Protein AF-0000000077533973 (afdb_homodimer)

Secondary structure (DSSP, 8-state):
-----S---HHHHHHHHHHHHHHH-TTEEEEGGGTEEEEPTT-S-SS--EEEEEEEEESSTTTTGGGBSBTSBSEEEEEEETSPPPHHHHHHHHHHSS--TT--STT-S-EEEEEEES-HHHHHHHHHHHHHHHHTT--EEEEEE--B-SS-HHHHTTT-PPPSSHHHHHHHHHHHHHHTT--HHHHHHHHHHHHHTEEEEEEESS--PPTTPPPPS-PPPTTEEEET--TTS---SEEEE--HHHHHHHHHHHHH-SS-TTT--S--SS-SS-EEEEEEE-B-S-HHHHHHHHHHHHHHHHHHH----SEEEEE-SS--TTBSEEEEEEEE----S-TT--HHHHHHS--B-TT------HHHHHS-TT-------------S---EE--HHHHHHHHHHHHHHHHHTHHHHHHHHHHHS-S-HHHHHHHHHHHHHHHHHHS---SBHHHHHHHHHHHHHHH--HHHHHHHHHHHHHHHHHHHHH-SEE--HHHHHHHHHHHHHHHTTT----TTSSSTHHHHHHHHHHHHHH--HHHHHHHHHHHHHTTTTPPP-SSHHHHHT-S-TTTS--HHHHHHHHHHHHHHH----/-----S---HHHHHHHHHHHHHHH-TTEEEEGGGTEEEEPTT-S-SS--EEEEEEEEESSTTTTGGGBSBTSBSEEEEEEETSPPPHHHHHHHHHHSS--TT--STT-S-EEEEEEES-HHHHHHHHHHHHHHHHTT--EEEEEE--B-SS-HHHHTTT-PPPSSHHHHHHHHHHHHHHTT--HHHHHHHHHHHHHTEEEEEEESS--PPTTPPPPS-PPPTTEEEET--TTS---SEEEE--HHHHHHHHHHHHH-SS-TTT--S--SS-SS-EEEEEEE-B-S-HHHHHHHHHHHHHHHHHHH----SEEEEE-SS--TTBSEEEEEEEE----S-TT--HHHHHHS--B-TT------HHHHHS-TT-------------S---EE--HHHHHHHHHHHHHHHHHTHHHHHHHHHHHS-S-HHHHHHHHHHHHHHHHHHS---SBHHHHHHHHHHHHHHH--HHHHHHHHHHHHHHHHHHHHH-SEE--HHHHHHHHHHHHHHHTTT----TTSSSTHHHHHHHHHHHHHH--HHHHHHHHHHHHHTTTTPPP-SSHHHHHT-S-TTTS--HHHHHHHHHHHHHHH----

Radius of gyration: 36.28 Å; Cα contacts (8 Å, |Δi|>4): 2753; chains: 2; bounding box: 60×127×80 Å

Organism: Fusarium solani (NCBI:txid169388)

InterPro domains:
  IPR004006 DhaK domain [PF02733] (22-352)
  IPR004006 DhaK domain [PS51481] (9-356)
  IPR004007 DhaL domain [PF02734] (420-588)
  IPR004007 DhaL domain [PS51480] (393-589)
  IPR004007 DhaL domain [SM01120] (419-589)
  IPR012734 Dihydroxyacetone kinase [TIGR02361] (4-587)
  IPR036117 DhaL domain superfamily [G3DSA:1.25.40.340] (391-591)
  IPR036117 DhaL domain superfamily [SSF101473] (385-589)
  IPR050861 Dihydroxyacetone Kinase (DAK) [PTHR28629] (3-588)

Solvent-accessible surface area (backbone atoms only — not comparable to full-atom values): 57396 Å² total; per-residue (Å²): 104,73,85,70,67,70,60,47,50,50,69,59,33,53,54,28,20,55,50,22,48,36,68,54,34,44,44,34,38,74,43,71,92,44,38,27,33,21,50,17,67,90,50,61,58,84,63,39,30,35,30,30,37,36,42,33,30,32,44,19,32,29,38,41,54,30,35,36,23,36,30,33,24,34,21,14,33,41,22,53,75,74,30,47,36,54,31,65,36,43,31,33,41,67,68,28,36,46,68,58,55,59,68,39,59,89,84,45,52,25,22,36,43,36,45,36,48,43,38,72,59,39,40,34,21,48,42,27,17,49,31,46,39,39,48,61,51,43,38,67,48,78,46,75,27,42,15,31,39,51,53,27,48,77,77,30,46,67,78,45,34,39,48,70,53,49,58,59,59,30,44,38,34,31,14,27,42,18,46,71,40,42,34,38,68,58,35,52,50,41,32,49,53,47,32,62,29,26,41,22,44,27,36,26,46,40,54,61,64,57,57,69,56,76,90,72,86,86,56,56,55,88,58,28,33,31,36,30,35,46,68,78,66,42,77,39,70,45,74,40,82,59,53,48,71,61,45,48,50,52,52,50,46,48,59,62,28,81,83,37,89,46,31,44,74,49,87,72,86,73,53,84,67,36,35,37,36,38,41,33,28,18,26,20,49,17,58,45,57,47,19,28,50,49,32,53,47,54,49,45,34,36,75,75,64,69,42,73,60,73,42,51,47,73,48,65,45,43,16,26,36,47,14,42,24,38,31,48,31,42,34,56,44,58,89,67,85,49,87,99,51,49,61,66,55,27,63,53,45,77,61,39,20,66,27,59,50,81,38,70,59,59,60,44,67,74,46,84,69,74,46,72,68,77,60,77,51,69,86,64,55,48,70,65,80,48,56,25,31,48,63,36,69,57,54,51,50,24,52,47,36,11,34,50,36,29,46,72,41,22,67,59,22,19,55,33,16,52,52,45,52,90,38,48,59,14,60,39,53,28,44,23,33,51,48,46,49,53,47,50,75,73,43,76,59,80,27,30,52,39,31,45,48,33,62,45,43,62,48,37,48,72,47,21,64,68,70,63,19,33,52,50,37,28,30,48,26,31,30,35,40,36,42,45,72,64,38,57,46,70,68,40,49,52,52,47,20,51,19,51,49,52,10,50,57,55,41,47,75,65,39,68,74,43,72,74,29,40,40,46,45,28,10,49,51,43,21,38,53,39,17,51,75,64,53,34,56,52,63,7,19,53,41,6,41,53,36,12,53,58,23,32,52,38,66,53,68,48,66,67,38,46,75,60,68,58,69,53,41,61,77,32,36,30,31,57,5,41,42,54,15,36,22,38,42,17,38,36,64,48,61,82,122,105,74,83,69,66,70,60,46,50,51,69,60,32,54,54,29,22,54,52,22,49,37,68,55,34,46,44,35,38,72,42,73,92,45,39,27,32,21,49,16,68,90,51,61,58,85,62,40,30,33,32,29,38,38,43,33,31,32,43,19,32,27,38,41,54,30,33,35,24,36,29,35,24,34,21,13,33,41,21,53,76,72,30,47,37,52,31,64,36,44,31,31,42,68,68,28,36,48,68,55,57,59,66,36,58,88,85,45,53,27,22,35,43,36,45,36,48,42,39,72,60,40,40,34,22,47,42,28,18,50,32,46,40,39,47,60,50,42,35,66,48,77,46,73,27,40,13,28,40,50,53,27,48,78,77,29,46,66,78,46,35,40,48,69,54,47,59,60,58,31,44,38,32,30,14,26,42,18,44,72,39,42,33,39,68,58,36,50,49,42,32,48,52,47,30,64,29,26,40,22,44,28,36,25,44,40,54,61,64,58,57,71,56,76,90,72,85,86,56,57,56,88,58,28,33,31,36,26,35,46,66,76,65,42,78,40,71,44,77,41,82,59,53,49,73,61,45,48,51,52,53,50,47,47,60,62,29,81,84,38,88,44,32,44,74,49,84,74,85,74,53,84,68,34,36,38,35,37,42,33,29,18,26,20,48,17,58,44,57,48,19,28,50,48,31,53,48,53,49,44,34,37,75,74,64,71,41,73,58,74,42,50,48,74,48,65,45,42,17,26,36,47,14,42,24,37,30,48,31,43,34,57,43,57,89,67,85,48,86,99,50,49,61,66,55,26,62,54,43,77,60,40,20,67,27,58,49,82,38,71,59,59,61,47,68,73,46,83,68,76,44,72,69,75,60,77,51,68,87,65,56,50,69,67,81,47,56,24,31,48,62,34,69,58,53,50,50,24,52,46,34,10,33,49,38,32,46,71,40,21,68,60,23,19,54,33,16,51,52,43,52,89,37,48,59,14,59,40,51,27,44,24,33,50,49,47,47,53,46,51,74,75,43,76,59,80,27,30,53,39,31,44,48,33,62,45,44,60,47,39,48,73,47,20,65,68,70,64,21,33,53,52,36,27,29,48,27,32,30,34,40,35,43,46,72,64,38,57,46,69,67,41,50,52,53,48,20,52,20,52,50,53,10,49,56,57,41,48,75,63,39,67,74,43,72,75,29,38,40,46,46,28,10,50,53,44,21,38,52,38,17,50,74,65,52,34,56,51,63,7,19,51,41,5,41,52,37,11,53,58,24,32,52,39,67,54,68,50,66,66,37,47,75,60,67,55,67,54,38,62,78,31,36,31,31,58,4,40,43,54,16,35,22,38,42,16,38,36,64,50,63,83,121

Sequence (1186 aa):
MSPKHFINDPGQLVYSALRAVTLTNPSVGLDAANKTIYIRPGHGPQIQRVSLISGGGSGHEPSFTSMVGAGLLSAAVAGTVFASPSAEQVRAAIMARVDHNGLGSQGSESGLLVIVMNYTGDVLNFGVAVEAARAAGANVQMVTVGDDVAVGRSRAGKVGRRDIAGTVLVQKIRGALAARGYSLEKVAHVAQLVADSTVTIGASLEHVHVPGSGESPDGLGVGEVEIGMGIHNEQGWSRENIELPALVQRMLGYLLARDDPERSFVDFGHPSAGVVLLVNNLGGLSPLELGGVVSEIVLQLDTAYDIRPIRIFSGTYMTSLDASGFSITLLRLEDIGIDSVSAVDLLDDPCEALGWTAAISKAPWEADNVGVRDQDAARKPDTRPSGLTLAPELAEATLMAGLRSLISSESEITRFDLVVGDGDCGTTLKRGAQAVLEHVSKHRFSGDIVVDLANLVPVVEQSMDGTSGALYAIFLNALVGSLRSLAPGKATAQVWALALSKSCDVLGKYTPARPGDRTVIDALYPFIEVLGQMGDVEKASVAAIKAAEATRGLPAKLGRTVYLGGSGFEQVPDPGAWGLAMFFSGLASYELEMSPKHFINDPGQLVYSALRAVTLTNPSVGLDAANKTIYIRPGHGPQIQRVSLISGGGSGHEPSFTSMVGAGLLSAAVAGTVFASPSAEQVRAAIMARVDHNGLGSQGSESGLLVIVMNYTGDVLNFGVAVEAARAAGANVQMVTVGDDVAVGRSRAGKVGRRDIAGTVLVQKIRGALAARGYSLEKVAHVAQLVADSTVTIGASLEHVHVPGSGESPDGLGVGEVEIGMGIHNEQGWSRENIELPALVQRMLGYLLARDDPERSFVDFGHPSAGVVLLVNNLGGLSPLELGGVVSEIVLQLDTAYDIRPIRIFSGTYMTSLDASGFSITLLRLEDIGIDSVSAVDLLDDPCEALGWTAAISKAPWEADNVGVRDQDAARKPDTRPSGLTLAPELAEATLMAGLRSLISSESEITRFDLVVGDGDCGTTLKRGAQAVLEHVSKHRFSGDIVVDLANLVPVVEQSMDGTSGALYAIFLNALVGSLRSLAPGKATAQVWALALSKSCDVLGKYTPARPGDRTVIDALYPFIEVLGQMGDVEKASVAAIKAAEATRGLPAKLGRTVYLGGSGFEQVPDPGAWGLAMFFSGLASYELE

Foldseek 3Di:
DDLDDPDQDQVVVLLVVLVVQCVVPVQWDAPSVLRKIAGDPVFEFDQFQEAEEEEFEPQFPVPDNLQHFYLFHRMYTYDTHRGGGALVSLLCCQPPRGDQRPLDADPDLHFYEYEYWLDPRHCVSVVSSQVVVVVVSGDYYYHYAFAELQFFDVRCDPSHHTDACLVLLLRLLLSLVSSVNGGPVLSRLLSNVQRLQKHKKKKFQWADHDRNDDDDPDTHDVQKMFIRAHLQRRGTNDIDNDDLLVVLVVQVCQQAPCPDNTRNRHHPQCQPVAKEKEKAEQAADDPVVQVVNVVSNQVCCCPVVVHHGLYYHYYHQTHSNNTHMIMIMMGRWDDSPDPPDGSVNSNQDDIDGSRDPPDDHPDVSPDDPPDDDPDPPPPDQPQPFLQAFDDQVLVLQLQLLLLVLLLVCLVVLLVQCVQQHDSCLSVLSNQLSVQLNVVCVVDTDPGRVLNRLSVSLVSLLVRHDDPVSVLVSQLSVQLSVLLSVVDRDYCALQSNLRSSVRSVVRSCVVDVDDQLQQALNQLSVQLSVCCNVPVALQVSLVSLQVSQQVQQPRDHPDDPSVVVVGPCSNPHGRSNSNSVSSSSNSSNPPPPD/DDLDDPDQPQVVVLLVVLVVQCVVPVQWDAPSVLRKIAGDPVFEFDQFQEAEEEEFEPQFPVPDNLQHFYLFHRMYTYDTHRAGGALVSLLCCQPPRGDQNPLDADPDLGFYEYEYWLDPRHCVSVVSSQVVVVVVSGDYYYHYAFAELQFFDVRCDPSHHTDACLVLLLRLLLSLVSSVNGGPVLSRLLSNVQRLQKHKKKKFQWFDHDRNDDDDPDTHDVQKMFIRAHLQRRGTNDIDNDDLLVVLVVQVCQQAPCPPNTRNRHHPQCQPVAKEKEKAFQAADDPVVQVVNVVSNQVCCCPVVVHHGLYYHYYHQTHSNNTHMIMIMMGRWDDSPDPPDGSVNSNQDDIDGSRDPDDDHPDVSPDDPPDDDPDPPPPDQPQDFLQAFDDQVLVLQLQLLLLVLLLVCLVVLLVQCVQQHDSCLSVLSNQLSVQLNVVCVVDTDPGRVLNRLSVSLVSLLVRHDDPVSVLVSQLSVQLSVLLSVVDRDYCALQSNLRSSVRSVVRSCVVDVDDQLQQALNQLSPQLSVCSNVPVALQVSLVSLQVSQQVQQPRDHDDDPSVVVVGPCSNPHGRSNSNSVSSSSNSSNPPPPD

Nearest PDB structures (foldseek):
  1un8-assembly1_B  TM=8.588E-01  e=3.317E-39  Citrobacter freundii
  1un9-assembly1_B  TM=8.444E-01  e=1.843E-37  Citrobacter freundii
  3pnl-assembly2_A  TM=8.803E-01  e=3.540E-25  Escherichia coli K-12
  4lry-assembly1_B  TM=8.850E-01  e=1.019E-24  Escherichia coli K-12
  1oi3-assembly1_A  TM=8.656E-01  e=4.977E-24  Escherichia coli

pLDDT: mean 90.49, std 10.29, range [34.44, 98.81]

Structure (mmCIF, N/CA/C/O backbone):
data_AF-0000000077533973-model_v1
#
loop_
_entity.id
_entity.type
_entity.pdbx_description
1 polymer 'Dak1 domain-containing protein'
#
loop_
_atom_site.group_PDB
_atom_site.id
_atom_site.type_symbol
_atom_site.label_atom_id
_atom_site.label_alt_id
_atom_site.label_comp_id
_atom_site.label_asym_id
_atom_site.label_entity_id
_atom_site.label_seq_id
_atom_site.pdbx_PDB_ins_code
_atom_site.Cartn_x
_atom_site.Cartn_y
_atom_site.Cartn_z
_atom_site.occupancy
_atom_site.B_iso_or_equiv
_atom_site.auth_seq_id
_atom_site.auth_comp_id
_atom_site.auth_asym_id
_atom_site.auth_atom_id
_atom_site.pdbx_PDB_model_num
ATOM 1 N N . MET A 1 1 ? 5.844 12.836 -16.922 1 60.59 1 MET A N 1
ATOM 2 C CA . MET A 1 1 ? 4.742 12.617 -15.984 1 60.59 1 MET A CA 1
ATOM 3 C C . MET A 1 1 ? 3.453 12.289 -16.734 1 60.59 1 MET A C 1
ATOM 5 O O . MET A 1 1 ? 3.119 12.945 -17.719 1 60.59 1 MET A O 1
ATOM 9 N N . SER A 1 2 ? 2.852 11.172 -16.281 1 70.44 2 SER A N 1
ATOM 10 C CA . SER A 1 2 ? 1.633 10.805 -17 1 70.44 2 SER A CA 1
ATOM 11 C C . SER A 1 2 ? 0.457 11.68 -16.562 1 70.44 2 SER A C 1
ATOM 13 O O . SER A 1 2 ? 0.188 11.82 -15.367 1 70.44 2 SER A O 1
ATOM 15 N N . PRO A 1 3 ? -0.171 12.344 -17.5 1 75.06 3 PRO A N 1
ATOM 16 C CA . PRO A 1 3 ? -1.327 13.18 -17.156 1 75.06 3 PRO A CA 1
ATOM 17 C C . PRO A 1 3 ? -2.625 12.375 -17.062 1 75.06 3 PRO A C 1
ATOM 19 O O . PRO A 1 3 ? -3.709 12.961 -16.984 1 75.06 3 PRO A O 1
ATOM 22 N N . LYS A 1 4 ? -2.559 11.125 -17.047 1 85.12 4 LYS A N 1
ATOM 23 C CA . LYS A 1 4 ? -3.738 10.266 -17.125 1 85.12 4 LYS A CA 1
ATOM 24 C C . LYS A 1 4 ? -4.258 9.922 -15.734 1 85.12 4 LYS A C 1
ATOM 26 O O . LYS A 1 4 ? -3.508 9.438 -14.883 1 85.12 4 LYS A O 1
ATOM 31 N N . HIS A 1 5 ? -5.566 10.18 -15.5 1 89.94 5 HIS A N 1
ATOM 32 C CA . HIS A 1 5 ? -6.266 9.875 -14.258 1 89.94 5 HIS A CA 1
ATOM 33 C C . HIS A 1 5 ? -7.668 9.336 -14.523 1 89.94 5 HIS A C 1
ATOM 35 O O . HIS A 1 5 ? -8.266 9.641 -15.562 1 89.94 5 HIS A O 1
ATOM 41 N N . PHE A 1 6 ? -8.211 8.547 -13.641 1 93.38 6 PHE A N 1
ATOM 42 C CA . PHE A 1 6 ? -9.586 8.07 -13.75 1 93.38 6 PHE A CA 1
ATOM 43 C C . PHE A 1 6 ? -10.57 9.164 -13.352 1 93.38 6 PHE A C 1
ATOM 45 O O . PHE A 1 6 ? -11.711 9.172 -13.805 1 93.38 6 PHE A O 1
ATOM 52 N N . ILE A 1 7 ? -10.156 9.984 -12.438 1 91 7 ILE A N 1
ATOM 53 C CA . ILE A 1 7 ? -10.945 11.125 -11.992 1 91 7 ILE A CA 1
ATOM 54 C C . ILE A 1 7 ? -10.156 12.414 -12.195 1 91 7 ILE A C 1
ATOM 56 O O . ILE A 1 7 ? -9.125 12.625 -11.555 1 91 7 ILE A O 1
ATOM 60 N N . ASN A 1 8 ? -10.695 13.352 -12.969 1 88.31 8 ASN A N 1
ATOM 61 C CA . ASN A 1 8 ? -9.93 14.523 -13.359 1 88.31 8 ASN A CA 1
ATOM 62 C C . ASN A 1 8 ? -10.344 15.758 -12.555 1 88.31 8 ASN A C 1
ATOM 64 O O . ASN A 1 8 ? -9.617 16.75 -12.523 1 88.31 8 ASN A O 1
ATOM 68 N N . ASP A 1 9 ? -11.5 15.711 -11.953 1 89.5 9 ASP A N 1
ATOM 69 C CA . ASP A 1 9 ? -11.922 16.797 -11.078 1 89.5 9 ASP A CA 1
ATOM 70 C C . ASP A 1 9 ? -11.336 16.641 -9.672 1 89.5 9 ASP A C 1
ATOM 72 O O . ASP A 1 9 ? -11.781 15.773 -8.906 1 89.5 9 ASP A O 1
ATOM 76 N N . PRO A 1 10 ? -10.398 17.469 -9.344 1 89.19 10 PRO A N 1
ATOM 77 C CA . PRO A 1 10 ? -9.719 17.266 -8.062 1 89.19 10 PRO A CA 1
ATOM 78 C C . PRO A 1 10 ? -10.648 17.438 -6.871 1 89.19 10 PRO A C 1
ATOM 80 O O . PRO A 1 10 ? -10.492 16.766 -5.852 1 89.19 10 PRO A O 1
ATOM 83 N N . GLY A 1 11 ? -11.57 18.359 -6.98 1 89.12 11 GLY A N 1
ATOM 84 C CA . GLY A 1 11 ? -12.531 18.531 -5.906 1 89.12 11 GLY A CA 1
ATOM 85 C C . GLY A 1 11 ? -13.383 17.297 -5.664 1 89.12 11 GLY A C 1
ATOM 86 O O . GLY A 1 11 ? -13.531 16.844 -4.523 1 89.12 11 GLY A O 1
ATOM 87 N N . GLN A 1 12 ? -13.898 16.781 -6.723 1 91.31 12 GLN A N 1
ATOM 88 C CA . GLN A 1 12 ? -14.711 15.57 -6.637 1 91.31 12 GLN A CA 1
ATOM 89 C C . GLN A 1 12 ? -13.875 14.391 -6.137 1 91.31 12 GLN A C 1
ATOM 91 O O . GLN A 1 12 ? -14.383 13.531 -5.406 1 91.31 12 GLN A O 1
ATOM 96 N N . LEU A 1 13 ? -12.703 14.375 -6.57 1 95.5 13 LEU A N 1
ATOM 97 C CA . LEU A 1 13 ? -11.805 13.305 -6.176 1 95.5 13 LEU A CA 1
ATOM 98 C C . LEU A 1 13 ? -11.594 13.289 -4.668 1 95.5 13 LEU A C 1
ATOM 100 O O . LEU A 1 13 ? -11.641 12.234 -4.035 1 95.5 13 LEU A O 1
ATOM 104 N N . VAL A 1 14 ? -11.375 14.461 -4.086 1 95.75 14 VAL A N 1
ATOM 105 C CA . VAL A 1 14 ? -11.141 14.562 -2.646 1 95.75 14 VAL A CA 1
ATOM 106 C C . VAL A 1 14 ? -12.367 14.078 -1.888 1 95.75 14 VAL A C 1
ATOM 108 O O . VAL A 1 14 ? -12.258 13.266 -0.965 1 95.75 14 VAL A O 1
ATOM 111 N N . TYR A 1 15 ? -13.516 14.469 -2.299 1 94.81 15 TYR A N 1
ATOM 112 C CA . TYR A 1 15 ? -14.75 14.086 -1.623 1 94.81 15 TYR A CA 1
ATOM 113 C C . TYR A 1 15 ? -15 12.586 -1.743 1 94.81 15 TYR A C 1
ATOM 115 O O . TYR A 1 15 ? -15.375 11.93 -0.768 1 94.81 15 TYR A O 1
ATOM 123 N N . SER A 1 16 ? -14.805 12.086 -2.924 1 96.81 16 SER A N 1
ATOM 124 C CA . SER A 1 16 ? -15.008 10.656 -3.148 1 96.81 16 SER A CA 1
ATOM 125 C C . SER A 1 16 ? -14.039 9.82 -2.311 1 96.81 16 SER A C 1
ATOM 127 O O . SER A 1 16 ? -14.422 8.789 -1.764 1 96.81 16 SER A O 1
ATOM 129 N N . ALA A 1 17 ? -12.852 10.281 -2.236 1 97.81 17 ALA A N 1
ATOM 130 C CA . ALA A 1 17 ? -11.852 9.57 -1.451 1 97.81 17 ALA A CA 1
ATOM 131 C C . ALA A 1 17 ? -12.195 9.594 0.034 1 97.81 17 ALA A C 1
ATOM 133 O O . ALA A 1 17 ? -11.984 8.602 0.741 1 97.81 17 ALA A O 1
ATOM 134 N N . LEU A 1 18 ? -12.672 10.703 0.509 1 98.19 18 LEU A N 1
ATOM 135 C CA . LEU A 1 18 ? -13.086 10.797 1.902 1 98.19 18 LEU A CA 1
ATOM 136 C C . LEU A 1 18 ? -14.242 9.844 2.189 1 98.19 18 LEU A C 1
ATOM 138 O O . LEU A 1 18 ? -14.266 9.188 3.236 1 98.19 18 LEU A O 1
ATOM 142 N N . ARG A 1 19 ? -15.141 9.773 1.313 1 97.56 19 ARG A N 1
ATOM 143 C CA . ARG A 1 19 ? -16.25 8.836 1.455 1 97.56 19 ARG A CA 1
ATOM 144 C C . ARG A 1 19 ? -15.75 7.398 1.503 1 97.56 19 ARG A C 1
ATOM 146 O O . ARG A 1 19 ? -16.25 6.59 2.291 1 97.56 19 ARG A O 1
ATOM 153 N N . ALA A 1 20 ? -14.82 7.133 0.668 1 98.38 20 ALA A N 1
ATOM 154 C CA . ALA A 1 20 ? -14.266 5.785 0.596 1 98.38 20 ALA A CA 1
ATOM 155 C C . ALA A 1 20 ? -13.695 5.355 1.943 1 98.38 20 ALA A C 1
ATOM 157 O O . ALA A 1 20 ? -13.758 4.176 2.303 1 98.38 20 ALA A O 1
ATOM 158 N N . VAL A 1 21 ? -13.156 6.281 2.719 1 98.12 21 VAL A N 1
ATOM 159 C CA . VAL A 1 21 ? -12.586 5.969 4.027 1 98.12 21 VAL A CA 1
ATOM 160 C C . VAL A 1 21 ? -13.664 5.383 4.93 1 98.12 21 VAL A C 1
ATOM 162 O O . VAL A 1 21 ? -13.438 4.387 5.621 1 98.12 21 VAL A O 1
ATOM 165 N N . THR A 1 22 ? -14.867 5.922 4.91 1 97.25 22 THR A N 1
ATOM 166 C CA . THR A 1 22 ? -15.945 5.453 5.77 1 97.25 22 THR A CA 1
ATOM 167 C C . THR A 1 22 ? -16.5 4.125 5.258 1 97.25 22 THR A C 1
ATOM 169 O O . THR A 1 22 ? -17.031 3.326 6.039 1 97.25 22 THR A O 1
ATOM 172 N N . LEU A 1 23 ? -16.375 3.867 3.951 1 97.56 23 LEU A N 1
ATOM 173 C CA . LEU A 1 23 ? -16.859 2.631 3.355 1 97.56 23 LEU A CA 1
ATOM 174 C C . LEU A 1 23 ? -15.961 1.455 3.717 1 97.56 23 LEU A C 1
ATOM 176 O O . LEU A 1 23 ? -16.438 0.323 3.844 1 97.56 23 LEU A O 1
ATOM 180 N N . THR A 1 24 ? -14.68 1.744 3.92 1 97.62 24 THR A N 1
ATOM 181 C CA . THR A 1 24 ? -13.703 0.69 4.16 1 97.62 24 THR A CA 1
ATOM 182 C C . THR A 1 24 ? -13.352 0.605 5.645 1 97.62 24 THR A C 1
ATOM 184 O O . THR A 1 24 ? -12.672 -0.328 6.074 1 97.62 24 THR A O 1
ATOM 187 N N . ASN A 1 25 ? -13.75 1.535 6.457 1 97.19 25 ASN A N 1
ATOM 188 C CA . ASN A 1 25 ? -13.617 1.566 7.91 1 97.19 25 ASN A CA 1
ATOM 189 C C . ASN A 1 25 ? -14.883 2.109 8.57 1 97.19 25 ASN A C 1
ATOM 191 O O . ASN A 1 25 ? -14.984 3.311 8.828 1 97.19 25 ASN A O 1
ATOM 195 N N . PRO A 1 26 ? -15.781 1.256 8.953 1 96.44 26 PRO A N 1
ATOM 196 C CA . PRO A 1 26 ? -17.078 1.696 9.477 1 96.44 26 PRO A CA 1
ATOM 197 C C . PRO A 1 26 ? -16.953 2.422 10.812 1 96.44 26 PRO A C 1
ATOM 199 O O . PRO A 1 26 ? -17.922 3.045 11.266 1 96.44 26 PRO A O 1
ATOM 202 N N . SER A 1 27 ? -15.836 2.4 11.445 1 96.69 27 SER A N 1
ATOM 203 C CA . SER A 1 27 ? -15.664 3.014 12.758 1 96.69 27 SER A CA 1
ATOM 204 C C . SER A 1 27 ? -15.5 4.527 12.648 1 96.69 27 SER A C 1
ATOM 206 O O . SER A 1 27 ? -15.523 5.234 13.656 1 96.69 27 SER A O 1
ATOM 208 N N . VAL A 1 28 ? -15.383 5.055 11.445 1 97.5 28 VAL A N 1
ATOM 209 C CA . VAL A 1 28 ? -15.148 6.488 11.297 1 97.5 28 VAL A CA 1
ATOM 210 C C . VAL A 1 28 ? -16.312 7.125 10.523 1 97.5 28 VAL A C 1
ATOM 212 O O . VAL A 1 28 ? -17.031 6.438 9.797 1 97.5 28 VAL A O 1
ATOM 215 N N . GLY A 1 29 ? -16.516 8.375 10.82 1 97.25 29 GLY A N 1
ATOM 216 C CA . GLY A 1 29 ? -17.516 9.172 10.125 1 97.25 29 GLY A CA 1
ATOM 217 C C . GLY A 1 29 ? -16.906 10.297 9.305 1 97.25 29 GLY A C 1
ATOM 218 O O . GLY A 1 29 ? -15.711 10.562 9.383 1 97.25 29 GLY A O 1
ATOM 219 N N . LEU A 1 30 ? -17.766 10.961 8.438 1 97.31 30 LEU A N 1
ATOM 220 C CA . LEU A 1 30 ? -17.344 12.031 7.539 1 97.31 30 LEU A CA 1
ATOM 221 C C . LEU A 1 30 ? -18.156 13.297 7.766 1 97.31 30 LEU A C 1
ATOM 223 O O . LEU A 1 30 ? -19.391 13.25 7.723 1 97.31 30 LEU A O 1
ATOM 227 N N . ASP A 1 31 ? -17.516 14.336 8.141 1 96.5 31 ASP A N 1
ATOM 228 C CA . ASP A 1 31 ? -18.047 15.688 8.008 1 96.5 31 ASP A CA 1
ATOM 229 C C . ASP A 1 31 ? -17.734 16.266 6.629 1 96.5 31 ASP A C 1
ATOM 231 O O . ASP A 1 31 ? -16.688 16.891 6.438 1 96.5 31 ASP A O 1
ATOM 235 N N . ALA A 1 32 ? -18.641 16.094 5.719 1 93.12 32 ALA A N 1
ATOM 236 C CA . ALA A 1 32 ? -18.391 16.406 4.312 1 93.12 32 ALA A CA 1
ATOM 237 C C . ALA A 1 32 ? -18.203 17.906 4.113 1 93.12 32 ALA A C 1
ATOM 239 O O . ALA A 1 32 ? -17.359 18.328 3.316 1 93.12 32 ALA A O 1
ATOM 240 N N . ALA A 1 33 ? -18.922 18.641 4.816 1 89.69 33 ALA A N 1
ATOM 241 C CA . ALA A 1 33 ? -18.859 20.094 4.66 1 89.69 33 ALA A CA 1
ATOM 242 C C . ALA A 1 33 ? -17.469 20.625 5.012 1 89.69 33 ALA A C 1
ATOM 244 O O . ALA A 1 33 ? -16.984 21.578 4.383 1 89.69 33 ALA A O 1
ATOM 245 N N . ASN A 1 34 ? -16.875 19.969 5.996 1 93.19 34 ASN A N 1
ATOM 246 C CA . ASN A 1 34 ? -15.57 20.438 6.461 1 93.19 34 ASN A CA 1
ATOM 247 C C . ASN A 1 34 ? -14.453 19.484 6.07 1 93.19 34 ASN A C 1
ATOM 249 O O . ASN A 1 34 ? -13.32 19.609 6.539 1 93.19 34 ASN A O 1
ATOM 253 N N . LYS A 1 35 ? -14.758 18.438 5.289 1 96.44 35 LYS A N 1
ATOM 254 C CA . LYS A 1 35 ? -13.797 17.453 4.812 1 96.44 35 LYS A CA 1
ATOM 255 C C . LYS A 1 35 ? -12.992 16.859 5.973 1 96.44 35 LYS A C 1
ATOM 257 O O . LYS A 1 35 ? -11.766 16.859 5.941 1 96.44 35 LYS A O 1
ATOM 262 N N . THR A 1 36 ? -13.742 16.406 6.969 1 97.69 36 THR A N 1
ATOM 263 C CA . THR A 1 36 ? -13.117 15.883 8.172 1 97.69 36 THR A CA 1
ATOM 264 C C . THR A 1 36 ? -13.539 14.43 8.414 1 97.69 36 THR A C 1
ATOM 266 O O . THR A 1 36 ? -14.727 14.109 8.375 1 97.69 36 THR A O 1
ATOM 269 N N . ILE A 1 37 ? -12.594 13.578 8.531 1 98.38 37 ILE A N 1
ATOM 270 C CA . ILE A 1 37 ? -12.844 12.227 9.016 1 98.38 37 ILE A CA 1
ATOM 271 C C . ILE A 1 37 ? -12.664 12.18 10.531 1 98.38 37 ILE A C 1
ATOM 273 O O . ILE A 1 37 ? -11.711 12.758 11.07 1 98.38 37 ILE A O 1
ATOM 277 N N . TYR A 1 38 ? -13.555 11.594 11.289 1 97.56 38 TYR A N 1
ATOM 278 C CA . TYR A 1 38 ? -13.492 11.508 12.742 1 97.56 38 TYR A CA 1
ATOM 279 C C . TYR A 1 38 ? -13.922 10.133 13.227 1 97.56 38 TYR A C 1
ATOM 281 O O . TYR A 1 38 ? -14.594 9.391 12.508 1 97.56 38 TYR A O 1
ATOM 289 N N . ILE A 1 39 ? -13.5 9.75 14.414 1 96.75 39 ILE A N 1
ATOM 290 C CA . ILE A 1 39 ? -13.961 8.508 15.023 1 96.75 39 ILE A CA 1
ATOM 291 C C . ILE A 1 39 ? -15.414 8.641 15.453 1 96.75 39 ILE A C 1
ATOM 293 O O . ILE A 1 39 ? -15.773 9.586 16.156 1 96.75 39 ILE A O 1
ATOM 297 N N . ARG A 1 40 ? -16.234 7.648 15.047 1 95.38 40 ARG A N 1
ATOM 298 C CA . ARG A 1 40 ? -17.625 7.652 15.461 1 95.38 40 ARG A CA 1
ATOM 299 C C . ARG A 1 40 ? -17.75 7.457 16.969 1 95.38 40 ARG A C 1
ATOM 301 O O . ARG A 1 40 ? -16.953 6.73 17.578 1 95.38 40 ARG A O 1
ATOM 308 N N . PRO A 1 41 ? -18.812 8.156 17.516 1 90.5 41 PRO A N 1
ATOM 309 C CA . PRO A 1 41 ? 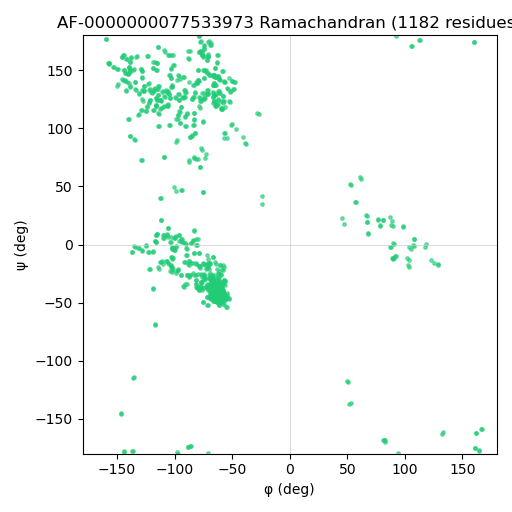-19.062 7.859 18.922 1 90.5 41 PRO A CA 1
ATOM 310 C C . PRO A 1 41 ? -19.25 6.367 19.188 1 90.5 41 PRO A C 1
ATOM 312 O O . PRO A 1 41 ? -19.891 5.668 18.406 1 90.5 41 PRO A O 1
ATOM 315 N N . GLY A 1 42 ? -18.641 5.922 20.156 1 86.81 42 GLY A N 1
ATOM 316 C CA . GLY A 1 42 ? -18.734 4.512 20.516 1 86.81 42 GLY A CA 1
ATOM 317 C C . GLY A 1 42 ? -17.516 3.709 20.094 1 86.81 42 GLY A C 1
ATOM 318 O O . GLY A 1 42 ? -17.328 2.582 20.562 1 86.81 42 GLY A O 1
ATOM 319 N N . HIS A 1 43 ? -16.828 4.367 19.172 1 89.38 43 HIS A N 1
ATOM 320 C CA . HIS A 1 43 ? -15.586 3.729 18.75 1 89.38 43 HIS A CA 1
ATOM 321 C C . HIS A 1 43 ? -14.375 4.41 19.391 1 89.38 43 HIS A C 1
ATOM 323 O O . HIS A 1 43 ? -14.492 5.5 19.953 1 89.38 43 HIS A O 1
ATOM 329 N N . GLY A 1 44 ? -13.289 3.721 19.625 1 80.5 44 GLY A N 1
ATOM 330 C CA . GLY A 1 44 ? -12.078 4.312 20.172 1 80.5 44 GLY A CA 1
ATOM 331 C C . GLY A 1 44 ? -11.742 3.814 21.562 1 80.5 44 GLY A C 1
ATOM 332 O O . GLY A 1 44 ? -12.539 3.096 22.188 1 80.5 44 GLY A O 1
ATOM 333 N N . PRO A 1 45 ? -10.609 4.352 21.875 1 81.19 45 PRO A N 1
ATOM 334 C CA . PRO A 1 45 ? -10.195 3.889 23.203 1 81.19 45 PRO A CA 1
ATOM 335 C C . PRO A 1 45 ? -10.992 4.543 24.328 1 81.19 45 PRO A C 1
ATOM 337 O O . PRO A 1 45 ? -11.227 5.75 24.312 1 81.19 45 PRO A O 1
ATOM 340 N N . GLN A 1 46 ? -11.273 3.828 25.328 1 77.5 46 GLN A N 1
ATOM 341 C CA . GLN A 1 46 ? -12.172 4.277 26.391 1 77.5 46 GLN A CA 1
ATOM 342 C C . GLN A 1 46 ? -11.438 5.172 27.391 1 77.5 46 GLN A C 1
ATOM 344 O O . GLN A 1 46 ? -12.031 6.094 27.953 1 77.5 46 GLN A O 1
ATOM 349 N N . ILE A 1 47 ? -10.195 4.934 27.562 1 82.5 47 ILE A N 1
ATOM 350 C CA . ILE A 1 47 ? -9.531 5.629 28.656 1 82.5 47 ILE A CA 1
ATOM 351 C C . ILE A 1 47 ? -8.781 6.844 28.109 1 82.5 47 ILE A C 1
ATOM 353 O O . ILE A 1 47 ? -8.172 7.598 28.875 1 82.5 47 ILE A O 1
ATOM 357 N N . GLN A 1 48 ? -8.797 7.066 26.875 1 87.31 48 GLN A N 1
ATOM 358 C CA . GLN A 1 48 ? -8.07 8.164 26.234 1 87.31 48 GLN A CA 1
ATOM 359 C C . GLN A 1 48 ? -8.648 9.516 26.656 1 87.31 48 GLN A C 1
ATOM 361 O O . GLN A 1 48 ? -9.852 9.75 26.5 1 87.31 48 GLN A O 1
ATOM 366 N N . ARG A 1 49 ? -7.707 10.367 27.141 1 89.88 49 ARG A N 1
ATOM 367 C CA . ARG A 1 49 ? -8.125 11.688 27.609 1 89.88 49 ARG A CA 1
ATOM 368 C C . ARG A 1 49 ? -7.73 12.773 26.625 1 89.88 49 ARG A C 1
ATOM 370 O O . ARG A 1 49 ? -8.211 13.906 26.719 1 89.88 49 ARG A O 1
ATOM 377 N N . VAL A 1 50 ? -6.809 12.406 25.719 1 95 50 VAL A N 1
ATOM 378 C CA . VAL A 1 50 ? -6.293 13.391 24.781 1 95 50 VAL A CA 1
ATOM 379 C C . VAL A 1 50 ? -6.805 13.078 23.375 1 95 50 VAL A C 1
ATOM 381 O O . VAL A 1 50 ? -6.566 11.984 22.844 1 95 50 VAL A O 1
ATOM 384 N N . SER A 1 51 ? -7.562 14 22.781 1 95.88 51 SER A N 1
ATOM 385 C CA . SER A 1 51 ? -7.957 13.875 21.375 1 95.88 51 SER A CA 1
ATOM 386 C C . SER A 1 51 ? -6.836 14.328 20.438 1 95.88 51 SER A C 1
ATOM 388 O O . SER A 1 51 ? -6.133 15.297 20.734 1 95.88 51 SER A O 1
ATOM 390 N N . LEU A 1 52 ? -6.668 13.625 19.422 1 97.62 52 LEU A N 1
ATOM 391 C CA . LEU A 1 52 ? -5.547 13.836 18.516 1 97.62 52 LEU A CA 1
ATOM 392 C C . LEU A 1 52 ? -6.035 14.266 17.141 1 97.62 52 LEU A C 1
ATOM 394 O O . LEU A 1 52 ? -6.758 13.516 16.469 1 97.62 52 LEU A O 1
ATOM 398 N N . ILE A 1 53 ? -5.629 15.43 16.703 1 98.12 53 ILE A N 1
ATOM 399 C CA . ILE A 1 53 ? -6.086 15.969 15.43 1 98.12 53 ILE A CA 1
ATOM 400 C C . ILE A 1 53 ? -4.887 16.266 14.531 1 98.12 53 ILE A C 1
ATOM 402 O O . ILE A 1 53 ? -3.838 16.703 15.016 1 98.12 53 ILE A O 1
ATOM 406 N N . SER A 1 54 ? -4.969 15.961 13.297 1 98.44 54 SER A N 1
ATOM 407 C CA . SER A 1 54 ? -4.016 16.344 12.258 1 98.44 54 SER A CA 1
ATOM 408 C C . SER A 1 54 ? -4.723 16.625 10.938 1 98.44 54 SER A C 1
ATOM 410 O O . SER A 1 54 ? -5.953 16.641 10.875 1 98.44 54 SER A O 1
ATOM 412 N N . GLY A 1 55 ? -3.986 16.922 9.961 1 97.56 55 GLY A N 1
ATOM 413 C CA . GLY A 1 55 ? -4.535 17.219 8.648 1 97.56 55 GLY A CA 1
ATOM 414 C C . GLY A 1 55 ? -3.541 17.906 7.727 1 97.56 55 GLY A C 1
ATOM 415 O O . GLY A 1 55 ? -2.387 18.125 8.102 1 97.56 55 GLY A O 1
ATOM 416 N N . GLY A 1 56 ? -4 18.234 6.594 1 95.5 56 GLY A N 1
ATOM 417 C CA . GLY A 1 56 ? -3.23 18.859 5.535 1 95.5 56 GLY A CA 1
ATOM 418 C C . GLY A 1 56 ? -3.871 18.719 4.164 1 95.5 56 GLY A C 1
ATOM 419 O O . GLY A 1 56 ? -5.012 18.266 4.055 1 95.5 56 GLY A O 1
ATOM 420 N N . GLY A 1 57 ? -3.154 19.172 3.217 1 94.06 57 GLY A N 1
ATOM 421 C CA . GLY A 1 57 ? -3.654 19 1.863 1 94.06 57 GLY A CA 1
ATOM 422 C C . GLY A 1 57 ? -3.869 17.531 1.497 1 94.06 57 GLY A C 1
ATOM 423 O O . GLY A 1 57 ? -3.17 16.656 1.999 1 94.06 57 GLY A O 1
ATOM 424 N N . SER A 1 58 ? -4.863 17.328 0.617 1 95.88 58 SER A N 1
ATOM 425 C CA . SER A 1 58 ? -5.016 16 0.029 1 95.88 58 SER A CA 1
ATOM 426 C C . SER A 1 58 ? -3.893 15.711 -0.958 1 95.88 58 SER A C 1
ATOM 428 O O . SER A 1 58 ? -3.195 16.625 -1.409 1 95.88 58 SER A O 1
ATOM 430 N N . GLY A 1 59 ? -3.707 14.469 -1.251 1 95.88 59 GLY A N 1
ATOM 431 C CA . GLY A 1 59 ? -2.643 14.062 -2.152 1 95.88 59 GLY A CA 1
ATOM 432 C C . GLY A 1 59 ? -1.497 13.359 -1.443 1 95.88 59 GLY A C 1
ATOM 433 O O . GLY A 1 59 ? -0.561 12.883 -2.088 1 95.88 59 GLY A O 1
ATOM 434 N N . HIS A 1 60 ? -1.659 13.258 -0.125 1 97.06 60 HIS A N 1
ATOM 435 C CA . HIS A 1 60 ? -0.638 12.602 0.688 1 97.06 60 HIS A CA 1
ATOM 436 C C . HIS A 1 60 ? -1.174 11.328 1.327 1 97.06 60 HIS A C 1
ATOM 438 O O . HIS A 1 60 ? -0.546 10.766 2.23 1 97.06 60 HIS A O 1
ATOM 444 N N . GLU A 1 61 ? -2.418 10.898 0.91 1 97.31 61 GLU A N 1
ATOM 445 C CA . GLU A 1 61 ? -3.018 9.68 1.444 1 97.31 61 GLU A CA 1
ATOM 446 C C . GLU A 1 61 ? -2.041 8.508 1.383 1 97.31 61 GLU A C 1
ATOM 448 O O . GLU A 1 61 ? -1.296 8.367 0.411 1 97.31 61 GLU A O 1
ATOM 453 N N . PRO A 1 62 ? -2.047 7.688 2.412 1 96.56 62 PRO A N 1
ATOM 454 C CA . PRO A 1 62 ? -3.156 7.562 3.363 1 96.56 62 PRO A CA 1
ATOM 455 C C . PRO A 1 62 ? -3.137 8.648 4.438 1 96.56 62 PRO A C 1
ATOM 457 O O . PRO A 1 62 ? -4.117 8.812 5.168 1 96.56 62 PRO A O 1
ATOM 460 N N . SER A 1 63 ? -2.025 9.391 4.652 1 95 63 SER A N 1
ATOM 461 C CA . SER A 1 63 ? -2.041 10.547 5.551 1 95 63 SER A CA 1
ATOM 462 C C . SER A 1 63 ? -2.922 11.664 5 1 95 63 SER A C 1
ATOM 464 O O . SER A 1 63 ? -2.869 11.969 3.811 1 95 63 SER A O 1
ATOM 466 N N . PHE A 1 64 ? -3.924 12.086 5.742 1 94.94 64 PHE A N 1
ATOM 467 C CA . PHE A 1 64 ? -4.086 11.93 7.184 1 94.94 64 PHE A CA 1
ATOM 468 C C . PHE A 1 64 ? -5.387 11.203 7.504 1 94.94 64 PHE A C 1
ATOM 470 O O . PHE A 1 64 ? -5.5 10.547 8.547 1 94.94 64 PHE A O 1
ATOM 477 N N . THR A 1 65 ? -6.246 11.281 6.52 1 95.94 65 THR A N 1
ATOM 478 C CA . THR A 1 65 ? -7.625 10.883 6.805 1 95.94 65 THR A CA 1
ATOM 479 C C . THR A 1 65 ? -7.719 9.375 7.023 1 95.94 65 THR A C 1
ATOM 481 O O . THR A 1 65 ? -8.523 8.914 7.836 1 95.94 65 THR A O 1
ATOM 484 N N . SER A 1 66 ? -6.852 8.648 6.402 1 97.69 66 SER A N 1
ATOM 485 C CA . SER A 1 66 ? -6.871 7.199 6.586 1 97.69 66 SER A CA 1
ATOM 486 C C . SER A 1 66 ? -6.07 6.789 7.816 1 97.69 66 SER A C 1
ATOM 488 O O . SER A 1 66 ? -5.973 5.602 8.133 1 97.69 66 SER A O 1
ATOM 490 N N . MET A 1 67 ? -5.504 7.766 8.547 1 97.94 67 MET A N 1
ATOM 491 C CA . MET A 1 67 ? -4.797 7.508 9.797 1 97.94 67 MET A CA 1
ATOM 492 C C . MET A 1 67 ? -5.715 7.723 11 1 97.94 67 MET A C 1
ATOM 494 O O . MET A 1 67 ? -5.273 7.656 12.148 1 97.94 67 MET A O 1
ATOM 498 N N . VAL A 1 68 ? -6.996 7.941 10.797 1 98.12 68 VAL A N 1
ATOM 499 C CA . VAL A 1 68 ? -7.973 8.102 11.867 1 98.12 68 VAL A CA 1
ATOM 500 C C . VAL A 1 68 ? -8.445 6.73 12.352 1 98.12 68 VAL A C 1
ATOM 502 O O . VAL A 1 68 ? -8.852 5.891 11.547 1 98.12 68 VAL A O 1
ATOM 505 N N . GLY A 1 69 ? -8.344 6.535 13.602 1 96.75 69 GLY A N 1
ATOM 506 C CA . GLY A 1 69 ? -8.75 5.297 14.25 1 96.75 69 GLY A CA 1
ATOM 507 C C . GLY A 1 69 ? -8.109 5.098 15.609 1 96.75 69 GLY A C 1
ATOM 508 O O . GLY A 1 69 ? -7.227 5.863 16 1 96.75 69 GLY A O 1
ATOM 509 N N . ALA A 1 70 ? -8.508 4.059 16.312 1 95.31 70 ALA A N 1
ATOM 510 C CA . ALA A 1 70 ? -7.996 3.764 17.656 1 95.31 70 ALA A CA 1
ATOM 511 C C . ALA A 1 70 ? -6.48 3.598 17.625 1 95.31 70 ALA A C 1
ATOM 513 O O . ALA A 1 70 ? -5.941 2.867 16.797 1 95.31 70 ALA A O 1
ATOM 514 N N . GLY A 1 71 ? -5.797 4.344 18.516 1 95.88 71 GLY A N 1
ATOM 515 C CA . GLY A 1 71 ? -4.355 4.23 18.656 1 95.88 71 GLY A CA 1
ATOM 516 C C . GLY A 1 71 ? -3.592 5.18 17.75 1 95.88 71 GLY A C 1
ATOM 517 O O . GLY A 1 71 ? -2.359 5.227 17.797 1 95.88 71 GLY A O 1
ATOM 518 N N . LEU A 1 72 ? -4.344 6.004 16.953 1 97.38 72 LEU A N 1
ATOM 519 C CA . LEU A 1 72 ? -3.74 6.988 16.047 1 97.38 72 LEU A CA 1
ATOM 520 C C . LEU A 1 72 ? -4.469 8.328 16.141 1 97.38 72 LEU A C 1
ATOM 522 O O . LEU A 1 72 ? -4.535 8.93 17.219 1 97.38 72 LEU A O 1
ATOM 526 N N . LEU A 1 73 ? -5.148 8.781 15.078 1 97.94 73 LEU A N 1
ATOM 527 C CA . LEU A 1 73 ? -5.801 10.086 15.086 1 97.94 73 LEU A CA 1
ATOM 528 C C . LEU A 1 73 ? -7.258 9.961 15.523 1 97.94 73 LEU A C 1
ATOM 530 O O . LEU A 1 73 ? -7.934 8.984 15.18 1 97.94 73 LEU A O 1
ATOM 534 N N . SER A 1 74 ? -7.723 10.969 16.25 1 97.31 74 SER A N 1
ATOM 535 C CA . SER A 1 74 ? -9.141 11.102 16.578 1 97.31 74 SER A CA 1
ATOM 536 C C . SER A 1 74 ? -9.914 11.734 15.422 1 97.31 74 SER A C 1
ATOM 538 O O . SER A 1 74 ? -11.102 11.445 15.234 1 97.31 74 SER A O 1
ATOM 540 N N . ALA A 1 75 ? -9.258 12.602 14.742 1 97.94 75 ALA A N 1
ATOM 541 C CA . ALA A 1 75 ? -9.836 13.25 13.562 1 97.94 75 ALA A CA 1
ATOM 542 C C . ALA A 1 75 ? -8.742 13.781 12.641 1 97.94 75 ALA A C 1
ATOM 544 O O . ALA A 1 75 ? -7.621 14.039 13.078 1 97.94 75 ALA A O 1
ATOM 545 N N . ALA A 1 76 ? -9.078 13.938 11.375 1 98.69 76 ALA A N 1
ATOM 546 C CA . ALA A 1 76 ? -8.172 14.5 10.375 1 98.69 76 ALA A CA 1
ATOM 547 C C . ALA A 1 76 ? -8.93 15.391 9.391 1 98.69 76 ALA A C 1
ATOM 549 O O . ALA A 1 76 ? -9.977 15 8.875 1 98.69 76 ALA A O 1
ATOM 550 N N . VAL A 1 77 ? -8.398 16.547 9.148 1 98.25 77 VAL A N 1
ATOM 551 C CA . VAL A 1 77 ? -9.016 17.531 8.273 1 98.25 77 VAL A CA 1
ATOM 552 C C . VAL A 1 77 ? -8.281 17.578 6.938 1 98.25 77 VAL A C 1
ATOM 554 O O . VAL A 1 77 ? -7.055 17.734 6.902 1 98.25 77 VAL A O 1
ATOM 557 N N . ALA A 1 78 ? -9.047 17.484 5.879 1 97.44 78 ALA A N 1
ATOM 558 C CA . ALA A 1 78 ? -8.445 17.453 4.547 1 97.44 78 ALA A CA 1
ATOM 559 C C . ALA A 1 78 ? -8.672 18.781 3.818 1 97.44 78 ALA A C 1
ATOM 561 O O . ALA A 1 78 ? -9.781 19.312 3.82 1 97.44 78 ALA A O 1
ATOM 562 N N . GLY A 1 79 ? -7.594 19.312 3.264 1 95 79 GLY A N 1
ATOM 563 C CA . GLY A 1 79 ? -7.73 20.391 2.287 1 95 79 GLY A CA 1
ATOM 564 C C . GLY A 1 79 ? -7.891 19.875 0.866 1 95 79 GLY A C 1
ATOM 565 O O . GLY A 1 79 ? -8.117 18.688 0.647 1 95 79 GLY A O 1
ATOM 566 N N . THR A 1 80 ? -7.895 20.797 -0.058 1 90.75 80 THR A N 1
ATOM 567 C CA . THR A 1 80 ? -7.852 20.406 -1.461 1 90.75 80 THR A CA 1
ATOM 568 C C . THR A 1 80 ? -6.48 19.844 -1.822 1 90.75 80 THR A C 1
ATOM 570 O O . THR A 1 80 ? -5.574 19.812 -0.986 1 90.75 80 THR A O 1
ATOM 573 N N . VAL A 1 81 ? -6.336 19.344 -3.037 1 90.69 81 VAL A N 1
ATOM 574 C CA . VAL A 1 81 ? -5.094 18.688 -3.426 1 90.69 81 VAL A CA 1
ATOM 575 C C . VAL A 1 81 ? -3.926 19.656 -3.287 1 90.69 81 VAL A C 1
ATOM 577 O O . VAL A 1 81 ? -3.896 20.703 -3.941 1 90.69 81 VAL A O 1
ATOM 580 N N . PHE A 1 82 ? -2.998 19.391 -2.436 1 87.88 82 PHE A N 1
ATOM 581 C CA . PHE A 1 82 ? -1.748 20.094 -2.166 1 87.88 82 PHE A CA 1
ATOM 582 C C . PHE A 1 82 ? -2.014 21.469 -1.58 1 87.88 82 PHE A C 1
ATOM 584 O O . PHE A 1 82 ? -1.19 22.375 -1.715 1 87.88 82 PHE A O 1
ATOM 591 N N . ALA A 1 83 ? -3.195 21.562 -0.946 1 87.38 83 ALA A N 1
ATOM 592 C CA . ALA A 1 83 ? -3.531 22.812 -0.287 1 87.38 83 ALA A CA 1
ATOM 593 C C . ALA A 1 83 ? -4.09 22.578 1.111 1 87.38 83 ALA A C 1
ATOM 595 O O . ALA A 1 83 ? -4.914 21.672 1.309 1 87.38 83 ALA A O 1
ATOM 596 N N . SER A 1 84 ? -3.695 23.391 1.987 1 92.44 84 SER A N 1
ATOM 597 C CA . SER A 1 84 ? -4.074 23.25 3.391 1 92.44 84 SER A CA 1
ATOM 598 C C . SER A 1 84 ? -5.574 23.469 3.58 1 92.44 84 SER A C 1
ATOM 600 O O . SER A 1 84 ? -6.191 24.234 2.85 1 92.44 84 SER A O 1
ATOM 602 N N . PRO A 1 85 ? -6.207 22.75 4.547 1 94.44 85 PRO A N 1
ATOM 603 C CA . PRO A 1 85 ? -7.578 23.125 4.914 1 94.44 85 PRO A CA 1
ATOM 604 C C . PRO A 1 85 ? -7.676 24.531 5.504 1 94.44 85 PRO A C 1
ATOM 606 O O . PRO A 1 85 ? -6.676 25.062 5.984 1 94.44 85 PRO A O 1
ATOM 609 N N . SER A 1 86 ? -8.836 25.078 5.414 1 88.62 86 SER A N 1
ATOM 610 C CA . SER A 1 86 ? -9.047 26.406 5.977 1 88.62 86 SER A CA 1
ATOM 611 C C . SER A 1 86 ? -9.062 26.375 7.5 1 88.62 86 SER A C 1
ATOM 613 O O . SER A 1 86 ? -9.305 25.328 8.102 1 88.62 86 SER A O 1
ATOM 615 N N . ALA A 1 87 ? -8.812 27.484 8.094 1 92.38 87 ALA A N 1
ATOM 616 C CA . ALA A 1 87 ? -8.852 27.594 9.547 1 92.38 87 ALA A CA 1
ATOM 617 C C . ALA A 1 87 ? -10.227 27.219 10.086 1 92.38 87 ALA A C 1
ATOM 619 O O . ALA A 1 87 ? -10.336 26.625 11.164 1 92.38 87 ALA A O 1
ATOM 620 N N . GLU A 1 88 ? -11.258 27.516 9.344 1 88 88 GLU A N 1
ATOM 621 C CA . GLU A 1 88 ? -12.625 27.219 9.758 1 88 88 GLU A CA 1
ATOM 622 C C . GLU A 1 88 ? -12.875 25.719 9.797 1 88 88 GLU A C 1
ATOM 624 O O . GLU A 1 88 ? -13.523 25.203 10.711 1 88 88 GLU A O 1
ATOM 629 N N . GLN A 1 89 ? -12.422 25.047 8.781 1 91.88 89 GLN A N 1
ATOM 630 C CA . GLN A 1 89 ? -12.516 23.594 8.758 1 91.88 89 GLN A CA 1
ATOM 631 C C . GLN A 1 89 ? -11.836 22.969 9.977 1 91.88 89 GLN A C 1
ATOM 633 O O . GLN A 1 89 ? -12.398 22.094 10.625 1 91.88 89 GLN A O 1
ATOM 638 N N . VAL A 1 90 ? -10.656 23.453 10.227 1 95.56 90 VAL A N 1
ATOM 639 C CA . VAL A 1 90 ? -9.867 22.922 11.336 1 95.56 90 VAL A CA 1
ATOM 640 C C . VAL A 1 90 ? -10.562 23.234 12.664 1 95.56 90 VAL A C 1
ATOM 642 O O . VAL A 1 90 ? -10.641 22.375 13.547 1 95.56 90 VAL A O 1
ATOM 645 N N . ARG A 1 91 ? -11.047 24.422 12.828 1 92.56 91 ARG A N 1
ATOM 646 C CA . ARG A 1 91 ? -11.75 24.797 14.055 1 92.56 91 ARG A CA 1
ATOM 647 C C . ARG A 1 91 ? -12.969 23.922 14.281 1 92.56 91 ARG A C 1
ATOM 649 O O . ARG A 1 91 ? -13.234 23.5 15.414 1 92.56 91 ARG A O 1
ATOM 656 N N . ALA A 1 92 ? -13.719 23.641 13.188 1 92.31 92 ALA A N 1
ATOM 657 C CA . ALA A 1 92 ? -14.891 22.781 13.297 1 92.31 92 ALA A CA 1
ATOM 658 C C . ALA A 1 92 ? -14.508 21.391 13.82 1 92.31 92 ALA A C 1
ATOM 660 O O . ALA A 1 92 ? -15.219 20.812 14.641 1 92.31 92 ALA A O 1
ATOM 661 N N . ALA A 1 93 ? -13.414 20.906 13.328 1 95.06 93 ALA A N 1
ATOM 662 C CA . ALA A 1 93 ? -12.93 19.609 13.789 1 95.06 93 ALA A CA 1
ATOM 663 C C . ALA A 1 93 ? -12.578 19.641 15.273 1 95.06 93 ALA A C 1
ATOM 665 O O . ALA A 1 93 ? -12.969 18.75 16.031 1 95.06 93 ALA A O 1
ATOM 666 N N . ILE A 1 94 ? -11.852 20.656 15.688 1 94.12 94 ILE A N 1
ATOM 667 C CA . ILE A 1 94 ? -11.383 20.812 17.062 1 94.12 94 ILE A CA 1
ATOM 668 C C . ILE A 1 94 ? -12.578 20.922 18 1 94.12 94 ILE A C 1
ATOM 670 O O . ILE A 1 94 ? -12.602 20.297 19.062 1 94.12 94 ILE A O 1
ATOM 674 N N . MET A 1 95 ? -13.555 21.625 17.609 1 91.06 95 MET A N 1
ATOM 675 C CA . MET A 1 95 ? -14.625 22 18.531 1 91.06 95 MET A CA 1
ATOM 676 C C . MET A 1 95 ? -15.727 20.953 18.547 1 91.06 95 MET A C 1
ATOM 678 O O . MET A 1 95 ? -16.406 20.766 19.562 1 91.06 95 MET A O 1
ATOM 682 N N . ALA A 1 96 ? -15.852 20.188 17.391 1 92.44 96 ALA A N 1
ATOM 683 C CA . ALA A 1 96 ? -17.109 19.453 17.328 1 92.44 96 ALA A CA 1
ATOM 684 C C . ALA A 1 96 ? -16.906 18.016 16.844 1 92.44 96 ALA A C 1
ATOM 686 O O . ALA A 1 96 ? -17.812 17.203 16.875 1 92.44 96 ALA A O 1
ATOM 687 N N . ARG A 1 97 ? -15.727 17.641 16.438 1 93.38 97 ARG A N 1
ATOM 688 C CA . ARG A 1 97 ? -15.578 16.328 15.805 1 93.38 97 ARG A CA 1
ATOM 689 C C . ARG A 1 97 ? -14.688 15.414 16.641 1 93.38 97 ARG A C 1
ATOM 691 O O . ARG A 1 97 ? -14.289 14.336 16.188 1 93.38 97 ARG A O 1
ATOM 698 N N . VAL A 1 98 ? -14.359 15.875 17.828 1 92.25 98 VAL A N 1
ATOM 699 C CA . VAL A 1 98 ? -13.602 15.047 18.766 1 92.25 98 VAL A CA 1
ATOM 700 C C . VAL A 1 98 ? -14.164 15.203 20.172 1 92.25 98 VAL A C 1
ATOM 702 O O . VAL A 1 98 ? -14.945 16.125 20.438 1 92.25 98 VAL A O 1
ATOM 705 N N . ASP A 1 99 ? -13.836 14.227 21.031 1 84.19 99 ASP A N 1
ATOM 706 C CA . ASP A 1 99 ? -14.234 14.312 22.438 1 84.19 99 ASP A CA 1
ATOM 707 C C . ASP A 1 99 ? -13.422 15.375 23.172 1 84.19 99 ASP A C 1
ATOM 709 O O . ASP A 1 99 ? -12.219 15.508 22.953 1 84.19 99 ASP A O 1
ATOM 713 N N . HIS A 1 100 ? -14.164 16.203 23.844 1 73.19 100 HIS A N 1
ATOM 714 C CA . HIS A 1 100 ? -13.531 17.203 24.688 1 73.19 100 HIS A CA 1
ATOM 715 C C . HIS A 1 100 ? -13.539 16.781 26.156 1 73.19 100 HIS A C 1
ATOM 717 O O . HIS A 1 100 ? -13.477 17.625 27.047 1 73.19 100 HIS A O 1
ATOM 723 N N . ASN A 1 101 ? -13.07 15.492 26.344 1 59.53 101 ASN A N 1
ATOM 724 C CA . ASN A 1 101 ? -13.141 15.008 27.719 1 59.53 101 ASN A CA 1
ATOM 725 C C . ASN A 1 101 ? -12.602 16.047 28.703 1 59.53 101 ASN A C 1
ATOM 727 O O . ASN A 1 101 ? -11.391 16.266 28.781 1 59.53 101 ASN A O 1
ATOM 731 N N . GLY A 1 102 ? -13.344 16.891 29.438 1 50.84 102 GLY A N 1
ATOM 732 C CA . GLY A 1 102 ? -13.023 17.828 30.5 1 50.84 102 GLY A CA 1
ATOM 733 C C . GLY A 1 102 ? -12.656 19.219 29.984 1 50.84 102 GLY A C 1
ATOM 734 O O . GLY A 1 102 ? -11.555 19.703 30.219 1 50.84 102 GLY A O 1
ATOM 735 N N . LEU A 1 103 ? -13.039 19.516 28.812 1 49.69 103 LEU A N 1
ATOM 736 C CA . LEU A 1 103 ? -12.805 20.906 28.453 1 49.69 103 LEU A CA 1
ATOM 737 C C . LEU A 1 103 ? -12.711 21.781 29.703 1 49.69 103 LEU A C 1
ATOM 739 O O . LEU A 1 103 ? -13.734 22.156 30.266 1 49.69 103 LEU A O 1
ATOM 743 N N . GLY A 1 104 ? -12.125 21.125 30.734 1 46.72 104 GLY A N 1
ATOM 744 C CA . GLY A 1 104 ? -11.828 21.969 31.891 1 46.72 104 GLY A CA 1
ATOM 745 C C . GLY A 1 104 ? -10.688 22.938 31.656 1 46.72 104 GLY A C 1
ATOM 746 O O . GLY A 1 104 ? -10.086 22.938 30.578 1 46.72 104 GLY A O 1
ATOM 747 N N . SER A 1 105 ? -10.336 23.734 32.625 1 50.34 105 SER A N 1
ATOM 748 C CA . SER A 1 105 ? -9.438 24.875 32.812 1 50.34 105 SER A CA 1
ATOM 749 C C . SER A 1 105 ? -8.008 24.516 32.406 1 50.34 105 SER A C 1
ATOM 751 O O . SER A 1 105 ? -7.645 23.344 32.344 1 50.34 105 SER A O 1
ATOM 753 N N . GLN A 1 106 ? -7.41 25.406 31.797 1 50.69 106 GLN A N 1
ATOM 754 C CA . GLN A 1 106 ? -5.957 25.375 31.688 1 50.69 106 GLN A CA 1
ATOM 755 C C . GLN A 1 106 ? -5.332 24.625 32.844 1 50.69 106 GLN A C 1
ATOM 757 O O . GLN A 1 106 ? -5.668 24.859 34 1 50.69 106 GLN A O 1
ATOM 762 N N . GLY A 1 107 ? -4.715 23.422 32.5 1 54.91 107 GLY A N 1
ATOM 763 C CA . GLY A 1 107 ? -4.066 22.609 33.5 1 54.91 107 GLY A CA 1
ATOM 764 C C . GLY A 1 107 ? -4.688 21.234 33.656 1 54.91 107 GLY A C 1
ATOM 765 O O . GLY A 1 107 ? -4.176 20.391 34.375 1 54.91 107 GLY A O 1
ATOM 766 N N . SER A 1 108 ? -5.734 20.984 32.844 1 67.69 108 SER A N 1
ATOM 767 C CA . SER A 1 108 ? -6.355 19.656 32.906 1 67.69 108 SER A CA 1
ATOM 768 C C . SER A 1 108 ? -5.484 18.609 32.219 1 67.69 108 SER A C 1
ATOM 770 O O . SER A 1 108 ? -4.684 18.922 31.344 1 67.69 108 SER A O 1
ATOM 772 N N . GLU A 1 109 ? -5.59 17.453 32.688 1 84 109 GLU A N 1
ATOM 773 C CA . GLU A 1 109 ? -4.871 16.328 32.125 1 84 109 GLU A CA 1
ATOM 774 C C . GLU A 1 109 ? -5.453 15.938 30.766 1 84 109 GLU A C 1
ATOM 776 O O . GLU A 1 109 ? -4.781 15.289 29.953 1 84 109 GLU A O 1
ATOM 781 N N . SER A 1 110 ? -6.652 16.469 30.562 1 89.12 110 SER A N 1
ATOM 782 C CA . SER A 1 110 ? -7.344 16.188 29.297 1 89.12 110 SER A CA 1
ATOM 783 C C . SER A 1 110 ? -7.227 17.359 28.328 1 89.12 110 SER A C 1
ATOM 785 O O . SER A 1 110 ? -6.953 18.484 28.75 1 89.12 110 SER A O 1
ATOM 787 N N . GLY A 1 111 ? -7.328 17.094 27.031 1 93.5 111 GLY A N 1
ATOM 788 C CA . GLY A 1 111 ? -7.281 18.141 26.031 1 93.5 111 GLY A CA 1
ATOM 789 C C . GLY A 1 111 ? -7.098 17.594 24.625 1 93.5 111 GLY A C 1
ATOM 790 O O . GLY A 1 111 ? -7.555 16.5 24.312 1 93.5 111 GLY A O 1
ATOM 791 N N . LEU A 1 112 ? -6.598 18.547 23.797 1 95.5 112 LEU A N 1
ATOM 792 C CA . LEU A 1 112 ? -6.422 18.219 22.375 1 95.5 112 LEU A CA 1
ATOM 793 C C . LEU A 1 112 ? -4.996 18.516 21.938 1 95.5 112 LEU A C 1
ATOM 795 O O . LEU A 1 112 ? -4.414 19.531 22.312 1 95.5 112 LEU A O 1
ATOM 799 N N . LEU A 1 113 ? -4.438 17.594 21.188 1 97.38 113 LEU A N 1
ATOM 800 C CA . LEU A 1 113 ? -3.135 17.828 20.578 1 97.38 113 LEU A CA 1
ATOM 801 C C . LEU A 1 113 ? -3.242 17.828 19.047 1 97.38 113 LEU A C 1
ATOM 803 O O . LEU A 1 113 ? -3.666 16.844 18.453 1 97.38 113 LEU A O 1
ATOM 807 N N . VAL A 1 114 ? -2.881 18.953 18.484 1 98 114 VAL A N 1
ATOM 808 C CA . VAL A 1 114 ? -2.84 19.109 17.031 1 98 114 VAL A CA 1
ATOM 809 C C . VAL A 1 114 ? -1.406 18.953 16.547 1 98 114 VAL A C 1
ATOM 811 O O . VAL A 1 114 ? -0.481 19.562 17.062 1 98 114 VAL A O 1
ATOM 814 N N . ILE A 1 115 ? -1.223 18.094 15.617 1 96.94 115 ILE A N 1
ATOM 815 C CA . ILE A 1 115 ? 0.083 17.953 14.977 1 96.94 115 ILE A CA 1
ATOM 816 C C . ILE A 1 115 ? -0.021 18.359 13.508 1 96.94 115 ILE A C 1
ATOM 818 O O . ILE A 1 115 ? -0.931 17.922 12.797 1 96.94 115 ILE A O 1
ATOM 822 N N . VAL A 1 116 ? 0.92 19.156 13.031 1 96.44 116 VAL A N 1
ATOM 823 C CA . VAL A 1 116 ? 0.888 19.641 11.656 1 96.44 116 VAL A CA 1
ATOM 824 C C . VAL A 1 116 ? 2.281 19.531 11.039 1 96.44 116 VAL A C 1
ATOM 826 O O . VAL A 1 116 ? 3.287 19.547 11.75 1 96.44 116 VAL A O 1
ATOM 829 N N . MET A 1 117 ? 2.271 19.344 9.742 1 95.75 117 MET A N 1
ATOM 830 C CA . MET A 1 117 ? 3.531 19.406 9.008 1 95.75 117 MET A CA 1
ATOM 831 C C . MET A 1 117 ? 4.027 20.844 8.93 1 95.75 117 MET A C 1
ATOM 833 O O . MET A 1 117 ? 3.232 21.781 8.805 1 95.75 117 MET A O 1
ATOM 837 N N . ASN A 1 118 ? 5.312 21.016 8.922 1 93.44 118 ASN A N 1
ATOM 838 C CA . ASN A 1 118 ? 5.879 22.359 8.875 1 93.44 118 ASN A CA 1
ATOM 839 C C . ASN A 1 118 ? 5.832 22.938 7.469 1 93.44 118 ASN A C 1
ATOM 841 O O . ASN A 1 118 ? 6.875 23.141 6.844 1 93.44 118 ASN A O 1
ATOM 845 N N . TYR A 1 119 ? 4.699 23.156 7.043 1 89.06 119 TYR A N 1
ATOM 846 C CA . TYR A 1 119 ? 4.395 23.953 5.859 1 89.06 119 TYR A CA 1
ATOM 847 C C . TYR A 1 119 ? 3.641 25.219 6.234 1 89.06 119 TYR A C 1
ATOM 849 O O . TYR A 1 119 ? 2.729 25.188 7.062 1 89.06 119 TYR A O 1
ATOM 857 N N . THR A 1 120 ? 4.027 26.281 5.656 1 86.19 120 THR A N 1
ATOM 858 C CA . THR A 1 120 ? 3.559 27.594 6.074 1 86.19 120 THR A CA 1
ATOM 859 C C . THR A 1 120 ? 2.035 27.641 6.113 1 86.19 120 THR A C 1
ATOM 861 O O . THR A 1 120 ? 1.445 28.109 7.09 1 86.19 120 THR A O 1
ATOM 864 N N . GLY A 1 121 ? 1.383 27.125 5.062 1 86.31 121 GLY A N 1
ATOM 865 C CA . GLY A 1 121 ? -0.071 27.125 5.023 1 86.31 121 GLY A CA 1
ATOM 866 C C . GLY A 1 121 ? -0.693 26.328 6.152 1 86.31 121 GLY A C 1
ATOM 867 O O . GLY A 1 121 ? -1.658 26.766 6.777 1 86.31 121 GLY A O 1
ATOM 868 N N . ASP A 1 122 ? -0.163 25.234 6.402 1 93.38 122 ASP A N 1
ATOM 869 C CA . ASP A 1 122 ? -0.669 24.375 7.473 1 93.38 122 ASP A CA 1
ATOM 870 C C . ASP A 1 122 ? -0.461 25.031 8.836 1 93.38 122 ASP A C 1
ATOM 872 O O . ASP A 1 122 ? -1.389 25.094 9.648 1 93.38 122 ASP A O 1
ATOM 876 N N . VAL A 1 123 ? 0.764 25.5 9.031 1 93.94 123 VAL A N 1
ATOM 877 C CA . VAL A 1 123 ? 1.104 26.078 10.328 1 93.94 123 VAL A CA 1
ATOM 878 C C . VAL A 1 123 ? 0.178 27.266 10.617 1 93.94 123 VAL A C 1
ATOM 880 O O . VAL A 1 123 ? -0.327 27.406 11.734 1 93.94 123 VAL A O 1
ATOM 883 N N . LEU A 1 124 ? -0.091 28.031 9.648 1 92.12 124 LEU A N 1
ATOM 884 C CA . LEU A 1 124 ? -0.886 29.234 9.852 1 92.12 124 LEU A CA 1
ATOM 885 C C . LEU A 1 124 ? -2.363 28.891 10.023 1 92.12 124 LEU A C 1
ATOM 887 O O . LEU A 1 124 ? -3.01 29.344 10.961 1 92.12 124 LEU A O 1
ATOM 891 N N . ASN A 1 125 ? -2.918 28.078 9.133 1 92.94 125 ASN A N 1
ATOM 892 C CA . ASN A 1 125 ? -4.34 27.766 9.195 1 92.94 125 ASN A CA 1
ATOM 893 C C . ASN A 1 125 ? -4.688 26.984 10.461 1 92.94 125 ASN A C 1
ATOM 895 O O . ASN A 1 125 ? -5.699 27.266 11.109 1 92.94 125 ASN A O 1
ATOM 899 N N . PHE A 1 126 ? -3.918 26.094 10.797 1 96.56 126 PHE A N 1
ATOM 900 C CA . PHE A 1 126 ? -4.141 25.359 12.031 1 96.56 126 PHE A CA 1
ATOM 901 C C . PHE A 1 126 ? -3.889 26.234 13.242 1 96.56 126 PHE A C 1
ATOM 903 O O . PHE A 1 126 ? -4.57 26.109 14.266 1 96.56 126 PHE A O 1
ATOM 910 N N . GLY A 1 127 ? -2.902 27.094 13.133 1 94.75 127 GLY A N 1
ATOM 911 C CA . GLY A 1 127 ? -2.639 28.047 14.195 1 94.75 127 GLY A CA 1
ATOM 912 C C . GLY A 1 127 ? -3.824 28.938 14.508 1 94.75 127 GLY A C 1
ATOM 913 O O . GLY A 1 127 ? -4.156 29.156 15.672 1 94.75 127 GLY A O 1
ATOM 914 N N . VAL A 1 128 ? -4.43 29.453 13.469 1 92.19 128 VAL A N 1
ATOM 915 C CA . VAL A 1 128 ? -5.625 30.266 13.633 1 92.19 128 VAL A CA 1
ATOM 916 C C . VAL A 1 128 ? -6.695 29.484 14.383 1 92.19 128 VAL A C 1
ATOM 918 O O . VAL A 1 128 ? -7.289 29.984 15.336 1 92.19 128 VAL A O 1
ATOM 921 N N . ALA A 1 129 ? -6.891 28.281 13.969 1 93.5 129 ALA A N 1
ATOM 922 C CA . ALA A 1 129 ? -7.922 27.438 14.562 1 93.5 129 ALA A CA 1
ATOM 923 C C . ALA A 1 129 ? -7.605 27.125 16.031 1 93.5 129 ALA A C 1
ATOM 925 O O . ALA A 1 129 ? -8.5 27.141 16.875 1 93.5 129 ALA A O 1
ATOM 926 N N . VAL A 1 130 ? -6.402 26.844 16.312 1 94 130 VAL A N 1
ATOM 927 C CA . VAL A 1 130 ? -5.969 26.484 17.656 1 94 130 VAL A CA 1
ATOM 928 C C . VAL A 1 130 ? -6.172 27.672 18.594 1 94 130 VAL A C 1
ATOM 930 O O . VAL A 1 130 ? -6.727 27.531 19.688 1 94 130 VAL A O 1
ATOM 933 N N . GLU A 1 131 ? -5.738 28.828 18.203 1 91.62 131 GLU A N 1
ATOM 934 C CA . GLU A 1 131 ? -5.863 30.016 19.047 1 91.62 131 GLU A CA 1
ATOM 935 C C . GLU A 1 131 ? -7.324 30.406 19.234 1 91.62 131 GLU A C 1
ATOM 937 O O . GLU A 1 131 ? -7.715 30.906 20.297 1 91.62 131 GLU A O 1
ATOM 942 N N . ALA A 1 132 ? -8.062 30.234 18.156 1 87.94 132 ALA A N 1
ATOM 943 C CA . ALA A 1 132 ? -9.5 30.469 18.281 1 87.94 132 ALA A CA 1
ATOM 944 C C . ALA A 1 132 ? -10.125 29.516 19.297 1 87.94 132 ALA A C 1
ATOM 946 O O . ALA A 1 132 ? -10.969 29.922 20.109 1 87.94 132 ALA A O 1
ATOM 947 N N . ALA A 1 133 ? -9.734 28.312 19.266 1 88.31 133 ALA A N 1
ATOM 948 C CA . ALA A 1 133 ? -10.242 27.328 20.219 1 88.31 133 ALA A CA 1
ATOM 949 C C . ALA A 1 133 ? -9.805 27.656 21.641 1 88.31 133 ALA A C 1
ATOM 951 O O . ALA A 1 133 ? -10.594 27.5 22.578 1 88.31 133 ALA A O 1
ATOM 952 N N . ARG A 1 134 ? -8.625 28.109 21.812 1 86.94 134 ARG A N 1
ATOM 953 C CA . ARG A 1 134 ? -8.125 28.5 23.125 1 86.94 134 ARG A CA 1
ATOM 954 C C . ARG A 1 134 ? -8.922 29.672 23.672 1 86.94 134 ARG A C 1
ATOM 956 O O . ARG A 1 134 ? -9.258 29.703 24.859 1 86.94 134 ARG A O 1
ATOM 963 N N . ALA A 1 135 ? -9.109 30.578 22.797 1 83.19 135 ALA A N 1
ATOM 964 C CA . ALA A 1 135 ? -9.891 31.734 23.203 1 83.19 135 ALA A CA 1
ATOM 965 C C . ALA A 1 135 ? -11.297 31.344 23.641 1 83.19 135 ALA A C 1
ATOM 967 O O . ALA A 1 135 ? -11.883 31.984 24.516 1 83.19 135 ALA A O 1
ATOM 968 N N . ALA A 1 136 ? -11.695 30.25 23.109 1 79.81 136 ALA A N 1
ATOM 969 C CA . ALA A 1 136 ? -13.023 29.75 23.453 1 79.81 136 ALA A CA 1
ATOM 970 C C . ALA A 1 136 ? -12.977 28.828 24.672 1 79.81 136 ALA A C 1
ATOM 972 O O . ALA A 1 136 ? -13.992 28.281 25.094 1 79.81 136 ALA A O 1
ATOM 973 N N . GLY A 1 137 ? -11.766 28.562 25.203 1 77.94 137 GLY A N 1
ATOM 974 C CA . GLY A 1 137 ? -11.633 27.859 26.469 1 77.94 137 GLY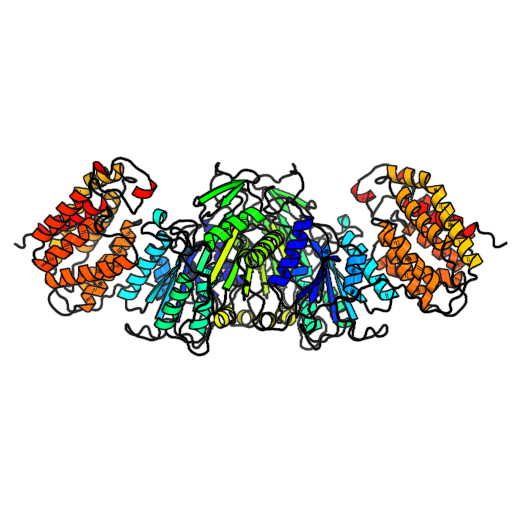 A CA 1
ATOM 975 C C . GLY A 1 137 ? -11.133 26.438 26.312 1 77.94 137 GLY A C 1
ATOM 976 O O . GLY A 1 137 ? -11 25.703 27.297 1 77.94 137 GLY A O 1
ATOM 977 N N . ALA A 1 138 ? -10.805 26.078 25.141 1 84.62 138 ALA A N 1
ATOM 978 C CA . ALA A 1 138 ? -10.328 24.719 24.906 1 84.62 138 ALA A CA 1
ATOM 979 C C . ALA A 1 138 ? -8.859 24.578 25.328 1 84.62 138 ALA A C 1
ATOM 981 O O . ALA A 1 138 ? -8.07 25.5 25.141 1 84.62 138 ALA A O 1
ATOM 982 N N . ASN A 1 139 ? -8.539 23.406 25.938 1 90.56 139 ASN A N 1
ATOM 983 C CA . ASN A 1 139 ? -7.148 23.047 26.203 1 90.56 139 ASN A CA 1
ATOM 984 C C . ASN A 1 139 ? -6.496 22.391 25 1 90.56 139 ASN A C 1
ATOM 986 O O . ASN A 1 139 ? -6.602 21.172 24.828 1 90.56 139 ASN A O 1
ATOM 990 N N . VAL A 1 140 ? -5.828 23.203 24.188 1 92.81 140 VAL A N 1
ATOM 991 C CA . VAL A 1 140 ? -5.293 22.703 22.922 1 92.81 140 VAL A CA 1
ATOM 992 C C . VAL A 1 140 ? -3.812 23.047 22.812 1 92.81 140 VAL A C 1
ATOM 994 O O . VAL A 1 140 ? -3.406 24.172 23.141 1 92.81 140 VAL A O 1
ATOM 997 N N . GLN A 1 141 ? -3.049 22.078 22.453 1 94.31 141 GLN A N 1
ATOM 998 C CA . GLN A 1 141 ? -1.646 22.281 22.125 1 94.31 141 GLN A CA 1
ATOM 999 C C . GLN A 1 141 ? -1.373 21.891 20.672 1 94.31 141 GLN A C 1
ATOM 1001 O O . GLN A 1 141 ? -2.137 21.141 20.062 1 94.31 141 GLN A O 1
ATOM 1006 N N . MET A 1 142 ? -0.298 22.469 20.125 1 96.44 142 MET A N 1
ATOM 1007 C CA . MET A 1 142 ? 0.064 22.172 18.75 1 96.44 142 MET A CA 1
ATOM 1008 C C . MET A 1 142 ? 1.555 21.875 18.625 1 96.44 142 MET A C 1
ATOM 1010 O O . MET A 1 142 ? 2.377 22.531 19.266 1 96.44 142 MET A O 1
ATOM 1014 N N . VAL A 1 143 ? 1.884 20.828 17.938 1 96.94 143 VAL A N 1
ATOM 1015 C CA . VAL A 1 143 ? 3.26 20.469 17.609 1 96.94 143 VAL A CA 1
ATOM 1016 C C . VAL A 1 143 ? 3.457 20.469 16.094 1 96.94 143 VAL A C 1
ATOM 1018 O O . VAL A 1 143 ? 2.6 20 15.352 1 96.94 143 VAL A O 1
ATOM 1021 N N . THR A 1 144 ? 4.535 21.109 15.641 1 96 144 THR A N 1
ATOM 1022 C CA . THR A 1 144 ? 4.906 21.125 14.234 1 96 144 THR A CA 1
ATOM 1023 C C . THR A 1 144 ? 6.047 20.141 13.961 1 96 144 THR A C 1
ATOM 1025 O O . THR A 1 144 ? 6.988 20.047 14.75 1 96 144 THR A O 1
ATOM 1028 N N . VAL A 1 145 ? 5.938 19.422 12.891 1 96.56 145 VAL A N 1
ATOM 1029 C CA . VAL A 1 145 ? 6.953 18.422 12.562 1 96.56 145 VAL A CA 1
ATOM 1030 C C . VAL A 1 145 ? 7.727 18.859 11.32 1 96.56 145 VAL A C 1
ATOM 1032 O O . VAL A 1 145 ? 7.129 19.172 10.289 1 96.56 145 VAL A O 1
ATOM 1035 N N . GLY A 1 146 ? 9.008 18.953 11.406 1 95.06 146 GLY A N 1
ATOM 1036 C CA . GLY A 1 146 ? 9.961 19.188 10.328 1 95.06 146 GLY A CA 1
ATOM 1037 C C . GLY A 1 146 ? 11.133 18.219 10.359 1 95.06 146 GLY A C 1
ATOM 1038 O O . GLY A 1 146 ? 11.961 18.25 11.266 1 95.06 146 GLY A O 1
ATOM 1039 N N . ASP A 1 147 ? 11.172 17.312 9.305 1 95.88 147 ASP A N 1
ATOM 1040 C CA . ASP A 1 147 ? 12.172 16.25 9.359 1 95.88 147 ASP A CA 1
ATOM 1041 C C . ASP A 1 147 ? 13.047 16.25 8.109 1 95.88 147 ASP A C 1
ATOM 1043 O O . ASP A 1 147 ? 13.992 15.477 8.008 1 95.88 147 ASP A O 1
ATOM 1047 N N . ASP A 1 148 ? 12.805 17.156 7.145 1 95.06 148 ASP A N 1
ATOM 1048 C CA . ASP A 1 148 ? 13.5 17.188 5.863 1 95.06 148 ASP A CA 1
ATOM 1049 C C . ASP A 1 148 ? 14.922 17.719 6.016 1 95.06 148 ASP A C 1
ATOM 1051 O O . ASP A 1 148 ? 15.117 18.844 6.48 1 95.06 148 ASP A O 1
ATOM 1055 N N . VAL A 1 149 ? 15.883 16.984 5.574 1 93.69 149 VAL A N 1
ATOM 1056 C CA . VAL A 1 149 ? 17.266 17.438 5.742 1 93.69 149 VAL A CA 1
ATOM 1057 C C . VAL A 1 149 ? 17.781 18.031 4.43 1 93.69 149 VAL A C 1
ATOM 1059 O O . VAL A 1 149 ? 18.906 18.516 4.359 1 93.69 149 VAL A O 1
ATOM 1062 N N . ALA A 1 150 ? 16.953 17.953 3.434 1 88.88 150 ALA A N 1
ATOM 1063 C CA . ALA A 1 150 ? 17.391 18.422 2.123 1 88.88 150 ALA A CA 1
ATOM 1064 C C . ALA A 1 150 ? 17.656 19.922 2.139 1 88.88 150 ALA A C 1
ATOM 1066 O O . ALA A 1 150 ? 18.594 20.391 1.481 1 88.88 150 ALA A O 1
ATOM 1067 N N . VAL A 1 151 ? 16.844 20.641 2.904 1 78.38 151 VAL A N 1
ATOM 1068 C CA . VAL A 1 151 ? 17.031 22.078 3.012 1 78.38 151 VAL A CA 1
ATOM 1069 C C . VAL A 1 151 ? 17.953 22.391 4.188 1 78.38 151 VAL A C 1
ATOM 1071 O O . VAL A 1 151 ? 17.578 22.219 5.348 1 78.38 151 VAL A O 1
ATOM 1074 N N . GLY A 1 152 ? 19.078 22.812 3.885 1 81 152 GLY A N 1
ATOM 1075 C CA . GLY A 1 152 ? 20.047 23.141 4.918 1 81 152 GLY A CA 1
ATOM 1076 C C . GLY A 1 152 ? 19.594 24.266 5.836 1 81 152 GLY A C 1
ATOM 1077 O O . GLY A 1 152 ? 18.656 24.984 5.52 1 81 152 GLY A O 1
ATOM 1078 N N . ARG A 1 153 ? 20.203 24.375 6.918 1 84.31 153 ARG A N 1
ATOM 1079 C CA . ARG A 1 153 ? 19.875 25.359 7.938 1 84.31 153 ARG A CA 1
ATOM 1080 C C . ARG A 1 153 ? 19.922 26.781 7.367 1 84.31 153 ARG A C 1
ATOM 1082 O O . ARG A 1 153 ? 19.047 27.594 7.641 1 84.31 153 ARG A O 1
ATOM 1089 N N . SER A 1 154 ? 20.953 27.047 6.617 1 80.19 154 SER A N 1
ATOM 1090 C CA . SER A 1 154 ? 21.125 28.391 6.082 1 80.19 154 SER A CA 1
ATOM 1091 C C . SER A 1 154 ? 20.016 28.75 5.102 1 80.19 154 SER A C 1
ATOM 1093 O O . SER A 1 154 ? 19.516 29.875 5.113 1 80.19 154 SER A O 1
ATOM 1095 N N . ARG A 1 155 ? 19.656 27.781 4.316 1 74.94 155 ARG A N 1
ATOM 1096 C CA . ARG A 1 155 ? 18.641 28.031 3.295 1 74.94 155 ARG A CA 1
ATOM 1097 C C . ARG A 1 155 ? 17.234 28.016 3.9 1 74.94 155 ARG A C 1
ATOM 1099 O O . ARG A 1 155 ? 16.359 28.75 3.451 1 74.94 155 ARG A O 1
ATOM 1106 N N . ALA A 1 156 ? 17.031 27.109 4.816 1 72.5 156 ALA A N 1
ATOM 1107 C CA . ALA A 1 156 ? 15.727 27.031 5.469 1 72.5 156 ALA A CA 1
ATOM 1108 C C . ALA A 1 156 ? 15.414 28.328 6.227 1 72.5 156 ALA A C 1
ATOM 1110 O O . ALA A 1 156 ? 14.242 28.688 6.379 1 72.5 156 ALA A O 1
ATOM 1111 N N . GLY A 1 157 ? 16.438 29.016 6.547 1 69.5 157 GLY A N 1
ATOM 1112 C CA . GLY A 1 157 ? 16.25 30.266 7.262 1 69.5 157 GLY A CA 1
ATOM 1113 C C . GLY A 1 157 ? 15.406 30.125 8.516 1 69.5 157 GLY A C 1
ATOM 1114 O O . GLY A 1 157 ? 15.57 29.156 9.266 1 69.5 157 GLY A O 1
ATOM 1115 N N . LYS A 1 158 ? 14.555 31 8.695 1 76.88 158 LYS A N 1
ATOM 1116 C CA . LYS A 1 158 ? 13.797 31.078 9.938 1 76.88 158 LYS A CA 1
ATOM 1117 C C . LYS A 1 158 ? 12.57 30.156 9.883 1 76.88 158 LYS A C 1
ATOM 1119 O O . LYS A 1 158 ? 12.023 29.781 10.914 1 76.88 158 LYS A O 1
ATOM 1124 N N . VAL A 1 159 ? 12.203 29.719 8.703 1 76.69 159 VAL A N 1
ATOM 1125 C CA . VAL A 1 159 ? 11.008 28.891 8.562 1 76.69 159 VAL A CA 1
ATOM 1126 C C . VAL A 1 159 ? 11.297 27.469 9.039 1 76.69 159 VAL A C 1
ATOM 1128 O O . VAL A 1 159 ? 10.406 26.781 9.547 1 76.69 159 VAL A O 1
ATOM 1131 N N . GLY A 1 160 ? 12.562 27.062 8.961 1 83.81 160 GLY A N 1
ATOM 1132 C CA . GLY A 1 160 ? 12.945 25.719 9.383 1 83.81 160 GLY A CA 1
ATOM 1133 C C . GLY A 1 160 ? 12.703 24.656 8.328 1 83.81 160 GLY A C 1
ATOM 1134 O O . GLY A 1 160 ? 12.422 24.984 7.168 1 83.81 160 GLY A O 1
ATOM 1135 N N . ARG A 1 161 ? 12.828 23.344 8.719 1 88.75 161 ARG A N 1
ATOM 1136 C CA . ARG A 1 161 ? 12.734 22.219 7.805 1 88.75 161 ARG A CA 1
ATOM 1137 C C . ARG A 1 161 ? 11.281 21.891 7.477 1 88.75 161 ARG A C 1
ATOM 1139 O O . ARG A 1 161 ? 10.414 21.953 8.352 1 88.75 161 ARG A O 1
ATOM 1146 N N . ARG A 1 162 ? 11.094 21.547 6.242 1 90.56 162 ARG A N 1
ATOM 1147 C CA . ARG A 1 162 ? 9.789 20.984 5.914 1 90.56 162 ARG A CA 1
ATOM 1148 C C . ARG A 1 162 ? 9.656 19.562 6.434 1 90.56 162 ARG A C 1
ATOM 1150 O O . ARG A 1 162 ? 10.617 19 6.965 1 90.56 162 ARG A O 1
ATOM 1157 N N . ASP A 1 163 ? 8.43 19.062 6.406 1 93.5 163 ASP A N 1
ATOM 1158 C CA . ASP A 1 163 ? 8.172 17.672 6.758 1 93.5 163 ASP A CA 1
ATOM 1159 C C . ASP A 1 163 ? 7.949 16.828 5.508 1 93.5 163 ASP A C 1
ATOM 1161 O O . ASP A 1 163 ? 7.379 17.297 4.523 1 93.5 163 ASP A O 1
ATOM 1165 N N . ILE A 1 164 ? 8.43 15.602 5.555 1 93.94 164 ILE A N 1
ATOM 1166 C CA . ILE A 1 164 ? 8.188 14.664 4.457 1 93.94 164 ILE A CA 1
ATOM 1167 C C . ILE A 1 164 ? 7.375 13.477 4.961 1 93.94 164 ILE A C 1
ATOM 1169 O O . ILE A 1 164 ? 6.172 13.383 4.707 1 93.94 164 ILE A O 1
ATOM 1173 N N . ALA A 1 165 ? 7.977 12.633 5.793 1 97 165 ALA A N 1
ATOM 1174 C CA . ALA A 1 165 ? 7.262 11.453 6.262 1 97 165 ALA A CA 1
ATOM 1175 C C . ALA A 1 165 ? 7.438 11.266 7.766 1 97 165 ALA A C 1
ATOM 1177 O O . ALA A 1 165 ? 6.871 10.336 8.352 1 97 165 ALA A O 1
ATOM 1178 N N . GLY A 1 166 ? 8.188 12.102 8.43 1 97.38 166 GLY A N 1
ATOM 1179 C CA . GLY A 1 166 ? 8.414 11.984 9.859 1 97.38 166 GLY A CA 1
ATOM 1180 C C . GLY A 1 166 ? 7.137 12.023 10.68 1 97.38 166 GLY A C 1
ATOM 1181 O O . GLY A 1 166 ? 7.031 11.359 11.711 1 97.38 166 GLY A O 1
ATOM 1182 N N . THR A 1 167 ? 6.176 12.758 10.203 1 97.69 167 THR A N 1
ATOM 1183 C CA . THR A 1 167 ? 4.891 12.906 10.883 1 97.69 167 THR A CA 1
ATOM 1184 C C . THR A 1 167 ? 4.23 11.547 11.094 1 97.69 167 THR A C 1
ATOM 1186 O O . THR A 1 167 ? 3.555 11.328 12.102 1 97.69 167 THR A O 1
ATOM 1189 N N . VAL A 1 168 ? 4.461 10.594 10.219 1 97.94 168 VAL A N 1
ATOM 1190 C CA . VAL A 1 168 ? 3.873 9.258 10.312 1 97.94 168 VAL A CA 1
ATOM 1191 C C . VAL A 1 168 ? 4.301 8.594 11.617 1 97.94 168 VAL A C 1
ATOM 1193 O O . VAL A 1 168 ? 3.465 8.055 12.344 1 97.94 168 VAL A O 1
ATOM 1196 N N . LEU A 1 169 ? 5.566 8.688 11.93 1 98.25 169 LEU A N 1
ATOM 1197 C CA . LEU A 1 169 ? 6.102 8.078 13.141 1 98.25 169 LEU A CA 1
ATOM 1198 C C . LEU A 1 169 ? 5.648 8.844 14.375 1 98.25 169 LEU A C 1
ATOM 1200 O O . LEU A 1 169 ? 5.355 8.234 15.414 1 98.25 169 LEU A O 1
ATOM 1204 N N . VAL A 1 170 ? 5.578 10.156 14.281 1 98.38 170 VAL A N 1
ATOM 1205 C CA . VAL A 1 170 ? 5.105 10.977 15.398 1 98.38 170 VAL A CA 1
ATOM 1206 C C . VAL A 1 170 ? 3.656 10.625 15.719 1 98.38 170 VAL A C 1
ATOM 1208 O O . VAL A 1 170 ? 3.299 10.453 16.891 1 98.38 170 VAL A O 1
ATOM 1211 N N . GLN A 1 171 ? 2.824 10.461 14.703 1 97.94 171 GLN A N 1
ATOM 1212 C CA . GLN A 1 171 ? 1.415 10.125 14.891 1 97.94 171 GLN A CA 1
ATOM 1213 C C . GLN A 1 171 ? 1.257 8.773 15.57 1 97.94 171 GLN A C 1
ATOM 1215 O O . GLN A 1 171 ? 0.404 8.602 16.438 1 97.94 171 GLN A O 1
ATOM 1220 N N . LYS A 1 172 ? 2.037 7.828 15.117 1 98.12 172 LYS A N 1
ATOM 1221 C CA . LYS A 1 172 ? 1.924 6.48 15.672 1 98.12 172 LYS A CA 1
ATOM 1222 C C . LYS A 1 172 ? 2.303 6.457 17.141 1 98.12 172 LYS A C 1
ATOM 1224 O O . LYS A 1 172 ? 1.591 5.871 17.969 1 98.12 172 LYS A O 1
ATOM 1229 N N . ILE A 1 173 ? 3.385 7.105 17.531 1 98.06 173 ILE A N 1
ATOM 1230 C CA . ILE A 1 173 ? 3.898 7.074 18.891 1 98.06 173 ILE A CA 1
ATOM 1231 C C . ILE A 1 173 ? 2.977 7.875 19.812 1 98.06 173 ILE A C 1
ATOM 1233 O O . ILE A 1 173 ? 2.574 7.391 20.875 1 98.06 173 ILE A O 1
ATOM 1237 N N . ARG A 1 174 ? 2.582 9.031 19.375 1 97.81 174 ARG A N 1
ATOM 1238 C CA . ARG A 1 174 ? 1.712 9.844 20.234 1 97.81 174 ARG A CA 1
ATOM 1239 C C . ARG A 1 174 ? 0.34 9.195 20.375 1 97.81 174 ARG A C 1
ATOM 1241 O O . ARG A 1 174 ? -0.276 9.266 21.453 1 97.81 174 ARG A O 1
ATOM 1248 N N . GLY A 1 175 ? -0.146 8.625 19.25 1 97.56 175 GLY A N 1
ATOM 1249 C CA . GLY A 1 175 ? -1.426 7.934 19.328 1 97.56 175 GLY A CA 1
ATOM 1250 C C . GLY A 1 175 ? -1.446 6.812 20.344 1 97.56 175 GLY A C 1
ATOM 1251 O O . GLY A 1 175 ? -2.406 6.676 21.109 1 97.56 175 GLY A O 1
ATOM 1252 N N . ALA A 1 176 ? -0.383 6.051 20.328 1 97.31 176 ALA A N 1
ATOM 1253 C CA . ALA A 1 176 ? -0.256 4.953 21.297 1 97.31 176 ALA A CA 1
ATOM 1254 C C . ALA A 1 176 ? -0.204 5.48 22.719 1 97.31 176 ALA A C 1
ATOM 1256 O O . ALA A 1 176 ? -0.826 4.914 23.625 1 97.31 176 ALA A O 1
ATOM 1257 N N . LEU A 1 177 ? 0.509 6.543 22.922 1 96.88 177 LEU A N 1
ATOM 1258 C CA . LEU A 1 177 ? 0.648 7.129 24.25 1 96.88 177 LEU A CA 1
ATOM 1259 C C . LEU A 1 177 ? -0.688 7.664 24.75 1 96.88 177 LEU A C 1
ATOM 1261 O O . LEU A 1 177 ? -1.048 7.465 25.906 1 96.88 177 LEU A O 1
ATOM 1265 N N . ALA A 1 178 ? -1.417 8.344 23.922 1 96.38 178 ALA A N 1
ATOM 1266 C CA . ALA A 1 178 ? -2.738 8.859 24.266 1 96.38 178 ALA A CA 1
ATOM 1267 C C . ALA A 1 178 ? -3.705 7.723 24.578 1 96.38 178 ALA A C 1
ATOM 1269 O O . ALA A 1 178 ? -4.5 7.816 25.516 1 96.38 178 ALA A O 1
ATOM 1270 N N . ALA A 1 179 ? -3.631 6.66 23.766 1 95.56 179 ALA A N 1
ATOM 1271 C CA . ALA A 1 179 ? -4.516 5.512 23.953 1 95.56 179 ALA A CA 1
ATOM 1272 C C . ALA A 1 179 ? -4.27 4.855 25.312 1 95.56 179 ALA A C 1
ATOM 1274 O O . ALA A 1 179 ? -5.176 4.246 25.891 1 95.56 179 ALA A O 1
ATOM 1275 N N . ARG A 1 180 ? -3.102 5.023 25.812 1 94.31 180 ARG A N 1
ATOM 1276 C CA . ARG A 1 180 ? -2.744 4.469 27.125 1 94.31 180 ARG A CA 1
ATOM 1277 C C . ARG A 1 180 ? -3.199 5.383 28.25 1 94.31 180 ARG A C 1
ATOM 1279 O O . ARG A 1 180 ? -3.021 5.062 29.422 1 94.31 180 ARG A O 1
ATOM 1286 N N . GLY A 1 181 ? -3.686 6.551 27.953 1 93.25 181 GLY A N 1
ATOM 1287 C CA . GLY A 1 181 ? -4.34 7.391 28.938 1 93.25 181 GLY A CA 1
ATOM 1288 C C . GLY A 1 181 ? -3.428 8.461 29.516 1 93.25 181 GLY A C 1
ATOM 1289 O O . GLY A 1 181 ? -3.764 9.102 30.516 1 93.25 181 GLY A O 1
ATOM 1290 N N . TYR A 1 182 ? -2.324 8.758 28.922 1 94.25 182 TYR A N 1
ATOM 1291 C CA . TYR A 1 182 ? -1.402 9.758 29.438 1 94.25 182 TYR A CA 1
ATOM 1292 C C . TYR A 1 182 ? -1.932 11.164 29.203 1 94.25 182 TYR A C 1
ATOM 1294 O O . TYR A 1 182 ? -2.803 11.375 28.344 1 94.25 182 TYR A O 1
ATOM 1302 N N . SER A 1 183 ? -1.376 12.125 29.938 1 94.06 183 SER A N 1
ATOM 1303 C CA . SER A 1 183 ? -1.87 13.5 29.938 1 94.06 183 SER A CA 1
ATOM 1304 C C . SER A 1 183 ? -1.442 14.234 28.672 1 94.06 183 SER A C 1
ATOM 1306 O O . SER A 1 183 ? -0.514 13.805 27.984 1 94.06 183 SER A O 1
ATOM 1308 N N . LEU A 1 184 ? -2.082 15.32 28.391 1 95.62 184 LEU A N 1
ATOM 1309 C CA . LEU A 1 184 ? -1.782 16.156 27.234 1 95.62 184 LEU A CA 1
ATOM 1310 C C . LEU A 1 184 ? -0.328 16.625 27.266 1 95.62 184 LEU A C 1
ATOM 1312 O O . LEU A 1 184 ? 0.348 16.609 26.234 1 95.62 184 LEU A O 1
ATOM 1316 N N . GLU A 1 185 ? 0.146 17 28.438 1 95.12 185 GLU A N 1
ATOM 1317 C CA . GLU A 1 185 ? 1.516 17.484 28.578 1 95.12 185 GLU A CA 1
ATOM 1318 C C . GLU A 1 185 ? 2.525 16.406 28.188 1 95.12 185 GLU A C 1
ATOM 1320 O O . GLU A 1 185 ? 3.482 16.672 27.469 1 95.12 185 GLU A O 1
ATOM 1325 N N . LYS A 1 186 ? 2.285 15.219 28.656 1 95.62 186 LYS A N 1
ATOM 1326 C CA . LYS A 1 186 ? 3.193 14.117 28.359 1 95.62 186 LYS A CA 1
ATOM 1327 C C . LYS A 1 186 ? 3.135 13.734 26.875 1 95.62 186 LYS A C 1
ATOM 1329 O O . LYS A 1 186 ? 4.172 13.508 26.25 1 95.62 186 LYS A O 1
ATOM 1334 N N . VAL A 1 187 ? 1.913 13.664 26.328 1 97.06 187 VAL A N 1
ATOM 1335 C CA . VAL A 1 187 ? 1.731 13.297 24.938 1 97.06 187 VAL A CA 1
ATOM 1336 C C . VAL A 1 187 ? 2.395 14.336 24.031 1 97.06 187 VAL A C 1
ATOM 1338 O O . VAL A 1 187 ? 3.076 13.992 23.062 1 97.06 187 VAL A O 1
ATOM 1341 N N . ALA A 1 188 ? 2.236 15.617 24.359 1 97.38 188 ALA A N 1
ATOM 1342 C CA . ALA A 1 188 ? 2.836 16.703 23.578 1 97.38 188 ALA A CA 1
ATOM 1343 C C . ALA A 1 188 ? 4.359 16.656 23.672 1 97.38 188 ALA A C 1
ATOM 1345 O O . ALA A 1 188 ? 5.051 16.875 22.672 1 97.38 188 ALA A O 1
ATOM 1346 N N . HIS A 1 189 ? 4.832 16.406 24.859 1 97 189 HIS A N 1
ATOM 1347 C CA . HIS A 1 189 ? 6.273 16.359 25.078 1 97 189 HIS A CA 1
ATOM 1348 C C . HIS A 1 189 ? 6.91 15.242 24.25 1 97 189 HIS A C 1
ATOM 1350 O O . HIS A 1 189 ? 7.914 15.469 23.578 1 97 189 HIS A O 1
ATOM 1356 N N . VAL A 1 190 ? 6.332 14.117 24.297 1 97.44 190 VAL A N 1
ATOM 1357 C CA . VAL A 1 190 ? 6.871 12.977 23.578 1 97.44 190 VAL A CA 1
ATOM 1358 C C . VAL A 1 190 ? 6.762 13.211 22.078 1 97.44 190 VAL A C 1
ATOM 1360 O O . VAL A 1 190 ? 7.672 12.875 21.312 1 97.44 190 VAL A O 1
ATOM 1363 N N . ALA A 1 191 ? 5.648 13.781 21.625 1 98.12 191 ALA A N 1
ATOM 1364 C CA . ALA A 1 191 ? 5.488 14.109 20.203 1 98.12 191 ALA A CA 1
ATOM 1365 C C . ALA A 1 191 ? 6.609 15.023 19.719 1 98.12 191 ALA A C 1
ATOM 1367 O O . ALA A 1 191 ? 7.184 14.805 18.656 1 98.12 191 ALA A O 1
ATOM 1368 N N . GLN A 1 192 ? 6.91 16.031 20.547 1 97.69 192 GLN A N 1
ATOM 1369 C CA . GLN A 1 192 ? 7.973 16.969 20.203 1 97.69 192 GLN A CA 1
ATOM 1370 C C . GLN A 1 192 ? 9.336 16.281 20.188 1 97.69 192 GLN A C 1
ATOM 1372 O O . GLN A 1 192 ? 10.141 16.516 19.281 1 97.69 192 GLN A O 1
ATOM 1377 N N . LEU A 1 193 ? 9.562 15.461 21.172 1 96.94 193 LEU A N 1
ATOM 1378 C CA . LEU A 1 193 ? 10.828 14.742 21.25 1 96.94 193 LEU A CA 1
ATOM 1379 C C . LEU A 1 193 ? 11.039 13.859 20.031 1 96.94 193 LEU A C 1
ATOM 1381 O O . LEU A 1 193 ? 12.141 13.812 19.469 1 96.94 193 LEU A O 1
ATOM 1385 N N . VAL A 1 194 ? 10.016 13.141 19.594 1 97.44 194 VAL A N 1
ATOM 1386 C CA . VAL A 1 194 ? 10.102 12.266 18.438 1 97.44 194 VAL A CA 1
ATOM 1387 C C . VAL A 1 194 ? 10.336 13.102 17.172 1 97.44 194 VAL A C 1
ATOM 1389 O O . VAL A 1 194 ? 11.156 12.742 16.328 1 97.44 194 VAL A O 1
ATOM 1392 N N . ALA A 1 195 ? 9.609 14.18 17.062 1 97.62 195 ALA A N 1
ATOM 1393 C CA . ALA A 1 195 ? 9.789 15.07 15.922 1 97.62 195 ALA A CA 1
ATOM 1394 C C . ALA A 1 195 ? 11.227 15.562 15.828 1 97.62 195 ALA A C 1
ATOM 1396 O O . ALA A 1 195 ? 11.82 15.57 14.75 1 97.62 195 ALA A O 1
ATOM 1397 N N . ASP A 1 196 ? 11.805 15.922 16.984 1 96 196 ASP A N 1
ATOM 1398 C CA . ASP A 1 196 ? 13.156 16.484 17.047 1 96 196 ASP A CA 1
ATOM 1399 C C . ASP A 1 196 ? 14.211 15.422 16.75 1 96 196 ASP A C 1
ATOM 1401 O O . ASP A 1 196 ? 15.344 15.742 16.406 1 96 196 ASP A O 1
ATOM 1405 N N . SER A 1 197 ? 13.82 14.172 16.859 1 96.31 197 SER A N 1
ATOM 1406 C CA . SER A 1 197 ? 14.773 13.07 16.719 1 96.31 197 SER A CA 1
ATOM 1407 C C . SER A 1 197 ? 14.602 12.359 15.383 1 96.31 197 SER A C 1
ATOM 1409 O O . SER A 1 197 ? 15.062 11.227 15.219 1 96.31 197 SER A O 1
ATOM 1411 N N . THR A 1 198 ? 13.883 12.969 14.453 1 97.12 198 THR A N 1
ATOM 1412 C CA . THR A 1 198 ? 13.57 12.344 13.18 1 97.12 198 THR A CA 1
ATOM 1413 C C . THR A 1 198 ? 14.156 13.141 12.023 1 97.12 198 THR A C 1
ATOM 1415 O O . THR A 1 198 ? 14.109 14.367 12.016 1 97.12 198 THR A O 1
ATOM 1418 N N . VAL A 1 199 ? 14.797 12.453 11.086 1 97.06 199 VAL A N 1
ATOM 1419 C CA . VAL A 1 199 ? 15.289 13.078 9.867 1 97.06 199 VAL A CA 1
ATOM 1420 C C . VAL A 1 199 ? 14.797 12.305 8.648 1 97.06 199 VAL A C 1
ATOM 1422 O O . VAL A 1 199 ? 14.656 11.078 8.703 1 97.06 199 VAL A O 1
ATOM 1425 N N . THR A 1 200 ? 14.477 13 7.566 1 97.69 200 THR A N 1
ATOM 1426 C CA . THR A 1 200 ? 13.977 12.398 6.34 1 97.69 200 THR A CA 1
ATOM 1427 C C . THR A 1 200 ? 14.602 13.055 5.113 1 97.69 200 THR A C 1
ATOM 1429 O O . THR A 1 200 ? 14.953 14.234 5.145 1 97.69 200 THR A O 1
ATOM 1432 N N . ILE A 1 201 ? 14.781 12.32 4.078 1 97 201 ILE A N 1
ATOM 1433 C CA . ILE A 1 201 ? 15.133 12.859 2.771 1 97 201 ILE A CA 1
ATOM 1434 C C . ILE A 1 201 ? 14.43 12.07 1.673 1 97 201 ILE A C 1
ATOM 1436 O O . ILE A 1 201 ? 14.219 10.859 1.806 1 97 201 ILE A O 1
ATOM 1440 N N . GLY A 1 202 ? 13.953 12.742 0.621 1 96.31 202 GLY A N 1
ATOM 1441 C CA . GLY A 1 202 ? 13.25 12.109 -0.479 1 96.31 202 GLY A CA 1
ATOM 1442 C C . GLY A 1 202 ? 13.992 12.203 -1.799 1 96.31 202 GLY A C 1
ATOM 1443 O O . GLY A 1 202 ? 14.875 13.047 -1.962 1 96.31 202 GLY A O 1
ATOM 1444 N N . ALA A 1 203 ? 13.711 11.305 -2.682 1 96.19 203 ALA A N 1
ATOM 1445 C CA . ALA A 1 203 ? 14.188 11.312 -4.062 1 96.19 203 ALA A CA 1
ATOM 1446 C C . ALA A 1 203 ? 13.094 10.859 -5.023 1 96.19 203 ALA A C 1
ATOM 1448 O O . ALA A 1 203 ? 12.258 10.023 -4.676 1 96.19 203 ALA A O 1
ATOM 1449 N N . SER A 1 204 ? 13.102 11.398 -6.18 1 94.19 204 SER A N 1
ATOM 1450 C CA . SER A 1 204 ? 12.047 11.094 -7.141 1 94.19 204 SER A CA 1
ATOM 1451 C C . SER A 1 204 ? 12.594 11.047 -8.562 1 94.19 204 SER A C 1
ATOM 1453 O O . SER A 1 204 ? 13.547 11.766 -8.891 1 94.19 204 SER A O 1
ATOM 1455 N N . LEU A 1 205 ? 11.984 10.234 -9.406 1 93.06 205 LEU A N 1
ATOM 1456 C CA . LEU A 1 205 ? 12.328 10.109 -10.82 1 93.06 205 LEU A CA 1
ATOM 1457 C C . LEU A 1 205 ? 11.492 11.062 -11.664 1 93.06 205 LEU A C 1
ATOM 1459 O O . LEU A 1 205 ? 11.805 11.297 -12.828 1 93.06 205 LEU A O 1
ATOM 1463 N N . GLU A 1 206 ? 10.461 11.562 -11.047 1 87.62 206 GLU A N 1
ATOM 1464 C CA . GLU A 1 206 ? 9.555 12.422 -11.789 1 87.62 206 GLU A CA 1
ATOM 1465 C C . GLU A 1 206 ? 8.773 13.344 -10.852 1 87.62 206 GLU A C 1
ATOM 1467 O O . GLU A 1 206 ? 8.625 13.047 -9.664 1 87.62 206 GLU A O 1
ATOM 1472 N N . HIS A 1 207 ? 8.328 14.461 -11.422 1 83.81 207 HIS A N 1
ATOM 1473 C CA . HIS A 1 207 ? 7.332 15.281 -10.742 1 83.81 207 HIS A CA 1
ATOM 1474 C C . HIS A 1 207 ? 5.934 14.688 -10.898 1 83.81 207 HIS A C 1
ATOM 1476 O O . HIS A 1 207 ? 5.723 13.789 -11.719 1 83.81 207 HIS A O 1
ATOM 1482 N N . VAL A 1 208 ? 5.059 15.18 -10.094 1 84.5 208 VAL A N 1
ATOM 1483 C CA . VAL A 1 208 ? 3.725 14.586 -10.133 1 84.5 208 VAL A CA 1
ATOM 1484 C C . VAL A 1 208 ? 2.766 15.531 -10.859 1 84.5 208 VAL A C 1
ATOM 1486 O O . VAL A 1 208 ? 2.926 16.75 -10.812 1 84.5 208 VAL A O 1
ATOM 1489 N N . HIS A 1 209 ? 1.855 14.898 -11.555 1 81.94 209 HIS A N 1
ATOM 1490 C CA . HIS A 1 209 ? 0.776 15.633 -12.203 1 81.94 209 HIS A CA 1
ATOM 1491 C C . HIS A 1 209 ? -0.457 15.703 -11.312 1 81.94 209 HIS A C 1
ATOM 1493 O O . HIS A 1 209 ? -0.943 14.68 -10.828 1 81.94 209 HIS A O 1
ATOM 1499 N N . VAL A 1 210 ? -0.935 16.844 -11.086 1 82.31 210 VAL A N 1
ATOM 1500 C CA . VAL A 1 210 ? -2.154 17.031 -10.305 1 82.31 210 VAL A CA 1
ATOM 1501 C C . VAL A 1 210 ? -3.375 16.891 -11.211 1 82.31 210 VAL A C 1
ATOM 1503 O O . VAL A 1 210 ? -3.461 17.531 -12.258 1 82.31 210 VAL A O 1
ATOM 1506 N N . PRO A 1 211 ? -4.281 16 -10.828 1 83.94 211 PRO A N 1
ATOM 1507 C CA . PRO A 1 211 ? -5.48 15.875 -11.656 1 83.94 211 PRO A CA 1
ATOM 1508 C C . PRO A 1 211 ? -6.125 17.219 -11.977 1 83.94 211 PRO A C 1
ATOM 1510 O O . PRO A 1 211 ? -6.262 18.078 -11.094 1 83.94 211 PRO A O 1
ATOM 1513 N N . GLY A 1 212 ? -6.48 17.406 -13.242 1 77.25 212 GLY A N 1
ATOM 1514 C CA . GLY A 1 212 ? -7.129 18.641 -13.672 1 77.25 212 GLY A CA 1
ATOM 1515 C C . GLY A 1 212 ? -6.148 19.719 -14.086 1 77.25 212 GLY A C 1
ATOM 1516 O O . GLY A 1 212 ? -6.543 20.75 -14.641 1 77.25 212 GLY A O 1
ATOM 1517 N N . SER A 1 213 ? -4.879 19.469 -13.773 1 77.44 213 SER A N 1
ATOM 1518 C CA . SER A 1 213 ? -3.883 20.469 -14.141 1 77.44 213 SER A CA 1
ATOM 1519 C C . SER A 1 213 ? -3.363 20.234 -15.555 1 77.44 213 SER A C 1
ATOM 1521 O O . SER A 1 213 ? -3.553 19.156 -16.125 1 77.44 213 SER A O 1
ATOM 1523 N N . GLY A 1 214 ? -2.799 21.281 -16.109 1 71.69 214 GLY A N 1
ATOM 1524 C CA . GLY A 1 214 ? -2.205 21.141 -17.438 1 71.69 214 GLY A CA 1
ATOM 1525 C C . GLY A 1 214 ? -0.872 20.422 -17.422 1 71.69 214 GLY A C 1
ATOM 1526 O O . GLY A 1 214 ? -0.341 20.109 -16.344 1 71.69 214 GLY A O 1
ATOM 1527 N N . GLU A 1 215 ? -0.476 20.031 -18.609 1 65.62 215 GLU A N 1
ATOM 1528 C CA . GLU A 1 215 ? 0.799 19.328 -18.734 1 65.62 215 GLU A CA 1
ATOM 1529 C C . GLU A 1 215 ? 1.967 20.25 -18.375 1 65.62 215 GLU A C 1
ATOM 1531 O O . GLU A 1 215 ? 1.946 21.438 -18.672 1 65.62 215 GLU A O 1
ATOM 1536 N N . SER A 1 216 ? 2.785 19.797 -17.375 1 62.78 216 SER A N 1
ATOM 1537 C CA . SER A 1 216 ? 3.949 20.609 -17.047 1 62.78 216 SER A CA 1
ATOM 1538 C C . SER A 1 216 ? 5.168 20.188 -17.859 1 62.78 216 SER A C 1
ATOM 1540 O O . SER A 1 216 ? 5.445 19 -18 1 62.78 216 SER A O 1
ATOM 1542 N N . PRO A 1 217 ? 5.812 21.188 -18.469 1 57.97 217 PRO A N 1
ATOM 1543 C CA . PRO A 1 217 ? 6.973 20.906 -19.312 1 57.97 217 PRO A CA 1
ATOM 1544 C C . PRO A 1 217 ? 8.172 20.391 -18.531 1 57.97 217 PRO A C 1
ATOM 1546 O O . PRO A 1 217 ? 9.078 19.781 -19.109 1 57.97 217 PRO A O 1
ATOM 1549 N N . ASP A 1 218 ? 8.289 20.719 -17.25 1 62.47 218 ASP A N 1
ATOM 1550 C CA . ASP A 1 218 ? 9.547 20.5 -16.562 1 62.47 218 ASP A CA 1
ATOM 1551 C C . ASP A 1 218 ? 9.633 19.094 -15.977 1 62.47 218 ASP A C 1
ATOM 1553 O O . ASP A 1 218 ? 9.359 18.891 -14.789 1 62.47 218 ASP A O 1
ATOM 1557 N N . GLY A 1 219 ? 9.789 18.094 -16.953 1 73.94 219 GLY A N 1
ATOM 1558 C CA . GLY A 1 219 ? 9.938 16.719 -16.516 1 73.94 219 GLY A CA 1
ATOM 1559 C C . GLY A 1 219 ? 11.391 16.266 -16.438 1 73.94 219 GLY A C 1
ATOM 1560 O O . GLY A 1 219 ? 12.281 16.938 -16.969 1 73.94 219 GLY A O 1
ATOM 1561 N N . LEU A 1 220 ? 11.742 15.398 -15.461 1 82.56 220 LEU A N 1
ATOM 1562 C CA . LEU A 1 220 ? 13.062 14.789 -15.344 1 82.56 220 LEU A CA 1
ATOM 1563 C C . LEU A 1 220 ? 13.336 13.852 -16.516 1 82.56 220 LEU A C 1
ATOM 1565 O O . LEU A 1 220 ? 12.422 13.18 -17 1 82.56 220 LEU A O 1
ATOM 1569 N N . GLY A 1 221 ? 14.57 13.93 -17.047 1 82.94 221 GLY A N 1
ATOM 1570 C CA . GLY A 1 221 ? 14.977 13.016 -18.109 1 82.94 221 GLY A CA 1
ATOM 1571 C C . GLY A 1 221 ? 15.141 11.586 -17.625 1 82.94 221 GLY A C 1
ATOM 1572 O O . GLY A 1 221 ? 15.039 11.312 -16.422 1 82.94 221 GLY A O 1
ATOM 1573 N N . VAL A 1 222 ? 15.352 10.648 -18.594 1 80.06 222 VAL A N 1
ATOM 1574 C CA . VAL A 1 222 ? 15.594 9.25 -18.266 1 80.06 222 VAL A CA 1
ATOM 1575 C C . VAL A 1 222 ? 16.875 9.125 -17.453 1 80.06 222 VAL A C 1
ATOM 1577 O O . VAL A 1 222 ? 17.922 9.672 -17.844 1 80.06 222 VAL A O 1
ATOM 1580 N N . GLY A 1 223 ? 16.781 8.523 -16.312 1 81.44 223 GLY A N 1
ATOM 1581 C CA . GLY A 1 223 ? 17.953 8.32 -15.461 1 81.44 223 GLY A CA 1
ATOM 1582 C C . GLY A 1 223 ? 18.188 9.469 -14.5 1 81.44 223 GLY A C 1
ATOM 1583 O O . GLY A 1 223 ? 19.031 9.367 -13.602 1 81.44 223 GLY A O 1
ATOM 1584 N N . GLU A 1 224 ? 17.5 10.523 -14.734 1 90.81 224 GLU A N 1
ATOM 1585 C CA . GLU A 1 224 ? 17.656 11.68 -13.867 1 90.81 224 GLU A CA 1
ATOM 1586 C C . GLU A 1 224 ? 16.828 11.547 -12.594 1 90.81 224 GLU A C 1
ATOM 1588 O O . GLU A 1 224 ? 15.664 11.156 -12.656 1 90.81 224 GLU A O 1
ATOM 1593 N N . VAL A 1 225 ? 17.484 11.789 -11.422 1 94.25 225 VAL A N 1
ATOM 1594 C CA . VAL A 1 225 ? 16.828 11.719 -10.117 1 94.25 225 VAL A CA 1
ATOM 1595 C C . VAL A 1 225 ? 16.906 13.078 -9.422 1 94.25 225 VAL A C 1
ATOM 1597 O O . VAL A 1 225 ? 17.953 13.734 -9.469 1 94.25 225 VAL A O 1
ATOM 1600 N N . GLU A 1 226 ? 15.852 13.523 -8.961 1 93.31 226 GLU A N 1
ATOM 1601 C CA . GLU A 1 226 ? 15.852 14.727 -8.125 1 93.31 226 GLU A CA 1
ATOM 1602 C C . GLU A 1 226 ? 15.906 14.367 -6.641 1 93.31 226 GLU A C 1
ATOM 1604 O O . GLU A 1 226 ? 15.016 13.695 -6.125 1 93.31 226 GLU A O 1
ATOM 1609 N N . ILE A 1 227 ? 16.938 14.781 -5.965 1 94.69 227 ILE A N 1
ATOM 1610 C CA . ILE A 1 227 ? 17.156 14.484 -4.555 1 94.69 227 ILE A CA 1
ATOM 1611 C C . ILE A 1 227 ? 16.656 15.641 -3.693 1 94.69 227 ILE A C 1
ATOM 1613 O O . ILE A 1 227 ? 16.969 16.797 -3.961 1 94.69 227 ILE A O 1
ATOM 1617 N N . GLY A 1 228 ? 15.852 15.328 -2.691 1 93.19 228 GLY A N 1
ATOM 1618 C CA . GLY A 1 228 ? 15.383 16.328 -1.747 1 93.19 228 GLY A CA 1
ATOM 1619 C C . GLY A 1 228 ? 14.109 17.016 -2.188 1 93.19 228 GLY A C 1
ATOM 1620 O O . GLY A 1 228 ? 13.781 18.094 -1.698 1 93.19 228 GLY A O 1
ATOM 1621 N N . MET A 1 229 ? 13.461 16.375 -3.137 1 86.12 229 MET A N 1
ATOM 1622 C CA . MET A 1 229 ? 12.203 16.953 -3.598 1 86.12 229 MET A CA 1
ATOM 1623 C C . MET A 1 229 ? 11.148 16.922 -2.492 1 86.12 229 MET A C 1
ATOM 1625 O O . MET A 1 229 ? 11.055 15.938 -1.75 1 86.12 229 MET A O 1
ATOM 1629 N N . GLY A 1 230 ? 10.367 18.031 -2.383 1 85.44 230 GLY A N 1
ATOM 1630 C CA . GLY A 1 230 ? 9.258 18.047 -1.448 1 85.44 230 GLY A CA 1
ATOM 1631 C C . GLY A 1 230 ? 8.047 17.281 -1.947 1 85.44 230 GLY A C 1
ATOM 1632 O O . GLY A 1 230 ? 8.016 16.844 -3.098 1 85.44 230 GLY A O 1
ATOM 1633 N N . ILE A 1 231 ? 7.027 17.141 -1.172 1 87.19 231 ILE A N 1
ATOM 1634 C CA . ILE A 1 231 ? 5.898 16.281 -1.507 1 87.19 231 ILE A CA 1
ATOM 1635 C C . ILE A 1 231 ? 4.836 17.094 -2.252 1 87.19 231 ILE A C 1
ATOM 1637 O O . ILE A 1 231 ? 3.82 16.531 -2.686 1 87.19 231 ILE A O 1
ATOM 1641 N N . HIS A 1 232 ? 5.027 18.359 -2.527 1 79.31 232 HIS A N 1
ATOM 1642 C CA . HIS A 1 232 ? 4.156 19.203 -3.348 1 79.31 232 HIS A CA 1
ATOM 1643 C C . HIS A 1 232 ? 4.844 19.594 -4.648 1 79.31 232 HIS A C 1
ATOM 1645 O O . HIS A 1 232 ? 4.547 20.656 -5.215 1 79.31 232 HIS A O 1
ATOM 1651 N N . ASN A 1 233 ? 5.793 18.938 -5.086 1 75.19 233 ASN A N 1
ATOM 1652 C CA . ASN A 1 233 ? 6.574 19.203 -6.289 1 75.19 233 ASN A CA 1
ATOM 1653 C C . ASN A 1 233 ? 7.559 20.344 -6.082 1 75.19 233 ASN A C 1
ATOM 1655 O O . ASN A 1 233 ? 7.961 21.016 -7.043 1 75.19 233 ASN A O 1
ATOM 1659 N N . GLU A 1 234 ? 7.883 20.625 -4.82 1 77.88 234 GLU A N 1
ATOM 1660 C CA . GLU A 1 234 ? 8.93 21.609 -4.582 1 77.88 234 GLU A CA 1
ATOM 1661 C C . GLU A 1 234 ? 10.281 21.109 -5.102 1 77.88 234 GLU A C 1
ATOM 1663 O O . GLU A 1 234 ? 10.586 19.922 -5.008 1 77.88 234 GLU A O 1
ATOM 1668 N N . GLN A 1 235 ? 11.031 22 -5.598 1 79.06 235 GLN A N 1
ATOM 1669 C CA . GLN A 1 235 ? 12.336 21.625 -6.148 1 79.06 235 GLN A CA 1
ATOM 1670 C C . GLN A 1 235 ? 13.227 21.016 -5.074 1 79.06 235 GLN A C 1
ATOM 1672 O O . GLN A 1 235 ? 13.219 21.469 -3.926 1 79.06 235 GLN A O 1
ATOM 1677 N N . GLY A 1 236 ? 13.992 20.031 -5.512 1 82.44 236 GLY A N 1
ATOM 1678 C CA . GLY A 1 236 ? 14.938 19.391 -4.609 1 82.44 236 GLY A CA 1
ATOM 1679 C C . GLY A 1 236 ? 16.281 20.094 -4.551 1 82.44 236 GLY A C 1
ATOM 1680 O O . GLY A 1 236 ? 16.406 21.219 -5.027 1 82.44 236 GLY A O 1
ATOM 1681 N N . TRP A 1 237 ? 17.156 19.5 -3.891 1 83.06 237 TRP A N 1
ATOM 1682 C CA . TRP A 1 237 ? 18.5 20.047 -3.689 1 83.06 237 TRP A CA 1
ATOM 1683 C C . TRP A 1 237 ? 19.344 19.859 -4.941 1 83.06 237 TRP A C 1
ATOM 1685 O O . TRP A 1 237 ? 20.156 20.734 -5.285 1 83.06 237 TRP A O 1
ATOM 1695 N N . SER A 1 238 ? 19.156 18.734 -5.582 1 88.19 238 SER A N 1
ATOM 1696 C CA . SER A 1 238 ? 19.969 18.453 -6.762 1 88.19 238 SER A CA 1
ATOM 1697 C C . SER A 1 238 ? 19.234 17.516 -7.727 1 88.19 238 SER A C 1
ATOM 1699 O O . SER A 1 238 ? 18.344 16.766 -7.316 1 88.19 238 SER A O 1
ATOM 1701 N N . ARG A 1 239 ? 19.609 17.672 -8.992 1 90.81 239 ARG A N 1
ATOM 1702 C CA . ARG A 1 239 ? 19.234 16.75 -10.055 1 90.81 239 ARG A CA 1
ATOM 1703 C C . ARG A 1 239 ? 20.453 16.047 -10.641 1 90.81 239 ARG A C 1
ATOM 1705 O O . ARG A 1 239 ? 21.438 16.688 -11.008 1 90.81 239 ARG A O 1
ATOM 1712 N N . GLU A 1 240 ? 20.406 14.75 -10.617 1 93.25 240 GLU A N 1
ATOM 1713 C CA . GLU A 1 240 ? 21.594 14 -11.016 1 93.25 240 GLU A CA 1
ATOM 1714 C C . GLU A 1 240 ? 21.219 12.742 -11.789 1 93.25 240 GLU A C 1
ATOM 1716 O O . GLU A 1 240 ? 20.141 12.164 -11.562 1 93.25 240 GLU A O 1
ATOM 1721 N N . ASN A 1 241 ? 22.156 12.398 -12.75 1 93.38 241 ASN A N 1
ATOM 1722 C CA . ASN A 1 241 ? 22.109 11.047 -13.289 1 93.38 241 ASN A CA 1
ATOM 1723 C C . ASN A 1 241 ? 22.859 10.055 -12.398 1 93.38 241 ASN A C 1
ATOM 1725 O O . ASN A 1 241 ? 24.094 10.039 -12.367 1 93.38 241 ASN A O 1
ATOM 1729 N N . ILE A 1 242 ? 22.078 9.32 -11.672 1 93.69 242 ILE A N 1
ATOM 1730 C CA . ILE A 1 242 ? 22.688 8.516 -10.617 1 93.69 242 ILE A CA 1
ATOM 1731 C C . ILE A 1 242 ? 21.938 7.195 -10.469 1 93.69 242 ILE A C 1
ATOM 1733 O O . ILE A 1 242 ? 20.703 7.156 -10.594 1 93.69 242 ILE A O 1
ATOM 1737 N N . GLU A 1 243 ? 22.734 6.109 -10.219 1 93.31 243 GLU A N 1
ATOM 1738 C CA . GLU A 1 243 ? 22.141 4.797 -9.969 1 93.31 243 GLU A CA 1
ATOM 1739 C C . GLU A 1 243 ? 21.797 4.613 -8.492 1 93.31 243 GLU A C 1
ATOM 1741 O O . GLU A 1 243 ? 22.328 5.324 -7.633 1 93.31 243 GLU A O 1
ATOM 1746 N N . LEU A 1 244 ? 21.031 3.611 -8.203 1 96.38 244 LEU A N 1
ATOM 1747 C CA . LEU A 1 244 ? 20.406 3.459 -6.887 1 96.38 244 LEU A CA 1
ATOM 1748 C C . LEU A 1 244 ? 21.469 3.369 -5.797 1 96.38 244 LEU A C 1
ATOM 1750 O O . LEU A 1 244 ? 21.359 4.031 -4.762 1 96.38 244 LEU A O 1
ATOM 1754 N N . PRO A 1 245 ? 22.578 2.557 -5.938 1 97 245 PRO A N 1
ATOM 1755 C CA . PRO A 1 245 ? 23.547 2.467 -4.848 1 97 245 PRO A CA 1
ATOM 1756 C C . PRO A 1 245 ? 24.203 3.809 -4.531 1 97 245 PRO A C 1
ATOM 1758 O O . PRO A 1 245 ? 24.328 4.176 -3.359 1 97 245 PRO A O 1
ATOM 1761 N N . ALA A 1 246 ? 24.531 4.547 -5.535 1 97.5 246 ALA A N 1
ATOM 1762 C CA . ALA A 1 246 ? 25.141 5.863 -5.336 1 97.5 246 ALA A CA 1
ATOM 1763 C C . ALA A 1 246 ? 24.109 6.852 -4.781 1 97.5 246 ALA A C 1
ATOM 1765 O O . ALA A 1 246 ? 24.469 7.719 -3.975 1 97.5 246 ALA A O 1
ATOM 1766 N N . LEU A 1 247 ? 22.906 6.734 -5.285 1 97.44 247 LEU A N 1
ATOM 1767 C CA . LEU A 1 247 ? 21.844 7.59 -4.785 1 97.44 247 LEU A CA 1
ATOM 1768 C C . LEU A 1 247 ? 21.641 7.395 -3.287 1 97.44 247 LEU A C 1
ATOM 1770 O O . LEU A 1 247 ? 21.578 8.367 -2.531 1 97.44 247 LEU A O 1
ATOM 1774 N N . VAL A 1 248 ? 21.547 6.137 -2.838 1 98.5 248 VAL A N 1
ATOM 1775 C CA . VAL A 1 248 ? 21.328 5.816 -1.431 1 98.5 248 VAL A CA 1
ATOM 1776 C C . VAL A 1 248 ? 22.516 6.305 -0.6 1 98.5 248 VAL A C 1
ATOM 1778 O O . VAL A 1 248 ? 22.344 6.832 0.5 1 98.5 248 VAL A O 1
ATOM 1781 N N . GLN A 1 249 ? 23.672 6.141 -1.158 1 97.94 249 GLN A N 1
ATOM 1782 C CA . GLN A 1 249 ? 24.859 6.629 -0.473 1 97.94 249 GLN A CA 1
ATOM 1783 C C . GLN A 1 249 ? 24.781 8.133 -0.228 1 97.94 249 GLN A C 1
ATOM 1785 O O . GLN A 1 249 ? 25.078 8.602 0.872 1 97.94 249 GLN A O 1
ATOM 1790 N N . ARG A 1 250 ? 24.391 8.844 -1.227 1 96 250 ARG A N 1
ATOM 1791 C CA . ARG A 1 250 ? 24.25 10.289 -1.115 1 96 250 ARG A CA 1
ATOM 1792 C C . ARG A 1 250 ? 23.188 10.656 -0.09 1 96 250 ARG A C 1
ATOM 1794 O O . ARG A 1 250 ? 23.391 11.531 0.75 1 96 250 ARG A O 1
ATOM 1801 N N . MET A 1 251 ? 22.078 10.023 -0.164 1 97.31 251 MET A N 1
ATOM 1802 C CA . MET A 1 251 ? 20.953 10.312 0.723 1 97.31 251 MET A CA 1
ATOM 1803 C C . MET A 1 251 ? 21.328 10.031 2.176 1 97.31 251 MET A C 1
ATOM 1805 O O . MET A 1 251 ? 21.078 10.852 3.057 1 97.31 251 MET A O 1
ATOM 1809 N N . LEU A 1 252 ? 21.922 8.867 2.402 1 97.5 252 LEU A N 1
ATOM 1810 C CA . LEU A 1 252 ? 22.328 8.523 3.76 1 97.5 252 LEU A CA 1
ATOM 1811 C C . LEU A 1 252 ? 23.406 9.484 4.258 1 97.5 252 LEU A C 1
ATOM 1813 O O . LEU A 1 252 ? 23.453 9.805 5.445 1 97.5 252 LEU A O 1
ATOM 1817 N N . GLY A 1 253 ? 24.266 9.93 3.336 1 95.44 253 GLY A N 1
ATOM 1818 C CA . GLY A 1 253 ? 25.25 10.938 3.699 1 95.44 253 GLY A CA 1
ATOM 1819 C C . GLY A 1 253 ? 24.625 12.219 4.23 1 95.44 253 GLY A C 1
ATOM 1820 O O . GLY A 1 253 ? 25.125 12.805 5.188 1 95.44 253 GLY A O 1
ATOM 1821 N N . TYR A 1 254 ? 23.547 12.617 3.658 1 93.94 254 TYR A N 1
ATOM 1822 C CA . TYR A 1 254 ? 22.859 13.82 4.102 1 93.94 254 TYR A CA 1
ATOM 1823 C C . TYR A 1 254 ? 22.172 13.586 5.441 1 93.94 254 TYR A C 1
ATOM 1825 O O . TYR A 1 254 ? 22.125 14.484 6.289 1 93.94 254 TYR A O 1
ATOM 1833 N N . LEU A 1 255 ? 21.672 12.398 5.688 1 96.19 255 LEU A N 1
ATOM 1834 C CA . LEU A 1 255 ? 20.906 12.086 6.891 1 96.19 255 LEU A CA 1
ATOM 1835 C C . LEU A 1 255 ? 21.828 11.922 8.094 1 96.19 255 LEU A C 1
ATOM 1837 O O . LEU A 1 255 ? 21.453 12.266 9.219 1 96.19 255 LEU A O 1
ATOM 1841 N N . LEU A 1 256 ? 23.062 11.398 7.816 1 94.62 256 LEU A N 1
ATOM 1842 C CA . LEU A 1 256 ? 23.859 10.898 8.93 1 94.62 256 LEU A CA 1
ATOM 1843 C C . LEU A 1 256 ? 25.141 11.703 9.086 1 94.62 256 LEU A C 1
ATOM 1845 O O . LEU A 1 256 ? 25.938 11.438 9.984 1 94.62 256 LEU A O 1
ATOM 1849 N N . ALA A 1 257 ? 25.281 12.695 8.258 1 86.75 257 ALA A N 1
ATOM 1850 C CA . ALA A 1 257 ? 26.516 13.484 8.367 1 86.75 257 ALA A CA 1
ATOM 1851 C C . ALA A 1 257 ? 26.609 14.156 9.742 1 86.75 257 ALA A C 1
ATOM 1853 O O . ALA A 1 257 ? 25.656 14.797 10.195 1 86.75 257 ALA A O 1
ATOM 1854 N N . ARG A 1 258 ? 27.75 14.023 10.359 1 85.5 258 ARG A N 1
ATOM 1855 C CA . ARG A 1 258 ? 27.953 14.578 11.688 1 85.5 258 ARG A CA 1
ATOM 1856 C C . ARG A 1 258 ? 28.656 15.938 11.617 1 85.5 258 ARG A C 1
ATOM 1858 O O . ARG A 1 258 ? 28.453 16.781 12.492 1 85.5 258 ARG A O 1
ATOM 1865 N N . ASP A 1 259 ? 29.312 16.156 10.516 1 86.81 259 ASP A N 1
ATOM 1866 C CA . ASP A 1 259 ? 30.141 17.344 10.43 1 86.81 259 ASP A CA 1
ATOM 1867 C C . ASP A 1 259 ? 29.547 18.359 9.453 1 86.81 259 ASP A C 1
ATOM 1869 O O . ASP A 1 259 ? 30.172 19.375 9.141 1 86.81 259 ASP A O 1
ATOM 1873 N N . ASP A 1 260 ? 28.391 18.078 9.031 1 88.12 260 ASP A N 1
ATOM 1874 C CA . ASP A 1 260 ? 27.734 19.016 8.141 1 88.12 260 ASP A CA 1
ATOM 1875 C C . ASP A 1 260 ? 26.906 20.047 8.93 1 88.12 260 ASP A C 1
ATOM 1877 O O . ASP A 1 260 ? 25.828 19.734 9.438 1 88.12 260 ASP A O 1
ATOM 1881 N N . PRO A 1 261 ? 27.406 21.172 9.078 1 88.44 261 PRO A N 1
ATOM 1882 C CA . PRO A 1 261 ? 26.688 22.156 9.891 1 88.44 261 PRO A CA 1
ATOM 1883 C C . PRO A 1 261 ? 25.312 22.484 9.328 1 88.44 261 PRO A C 1
ATOM 1885 O O . PRO A 1 261 ? 24.438 22.984 10.055 1 88.44 261 PRO A O 1
ATOM 1888 N N . GLU A 1 262 ? 25.109 22.141 8.031 1 87 262 GLU A N 1
ATOM 1889 C CA . GLU A 1 262 ? 23.844 22.5 7.375 1 87 262 GLU A CA 1
ATOM 1890 C C . GLU A 1 262 ? 22.797 21.422 7.602 1 87 262 GLU A C 1
ATOM 1892 O O . GLU A 1 262 ? 21.594 21.719 7.66 1 87 262 GLU A O 1
ATOM 1897 N N . ARG A 1 263 ? 23.234 20.156 7.832 1 89.56 263 ARG A N 1
ATOM 1898 C CA . ARG A 1 263 ? 22.234 19.094 7.75 1 89.56 263 ARG A CA 1
ATOM 1899 C C . ARG A 1 263 ? 22.328 18.172 8.961 1 89.56 263 ARG A C 1
ATOM 1901 O O . ARG A 1 263 ? 21.5 17.25 9.102 1 89.56 263 ARG A O 1
ATOM 1908 N N . SER A 1 264 ? 23.281 18.406 9.82 1 90.94 264 SER A N 1
ATOM 1909 C CA . SER A 1 264 ? 23.422 17.562 11 1 90.94 264 SER A CA 1
ATOM 1910 C C . SER A 1 264 ? 22.375 17.906 12.055 1 90.94 264 SER A C 1
ATOM 1912 O O . SER A 1 264 ? 22.688 18.531 13.062 1 90.94 264 SER A O 1
ATOM 1914 N N . PHE A 1 265 ? 21.219 17.391 11.867 1 91.88 265 PHE A N 1
ATOM 1915 C CA . PHE A 1 265 ? 20.109 17.75 12.75 1 91.88 265 PHE A CA 1
ATOM 1916 C C . PHE A 1 265 ? 20.016 16.766 13.914 1 91.88 265 PHE A C 1
ATOM 1918 O O . PHE A 1 265 ? 19.578 17.125 15.008 1 91.88 265 PHE A O 1
ATOM 1925 N N . VAL A 1 266 ? 20.281 15.492 13.727 1 93.38 266 VAL A N 1
ATOM 1926 C CA . VAL A 1 266 ? 20.219 14.445 14.742 1 93.38 266 VAL A CA 1
ATOM 1927 C C . VAL A 1 266 ? 21.547 13.688 14.781 1 93.38 266 VAL A C 1
ATOM 1929 O O . VAL A 1 266 ? 22.094 13.336 13.734 1 93.38 266 VAL A O 1
ATOM 1932 N N . ASP A 1 267 ? 22.078 13.477 15.938 1 91.62 267 ASP A N 1
ATOM 1933 C CA . ASP A 1 267 ? 23.312 12.711 16.109 1 91.62 267 ASP A CA 1
ATOM 1934 C C . ASP A 1 267 ? 23 11.227 16.281 1 91.62 267 ASP A C 1
ATOM 1936 O O . ASP A 1 267 ? 22.484 10.812 17.312 1 91.62 267 ASP A O 1
ATOM 1940 N N . PHE A 1 268 ? 23.406 10.445 15.289 1 90.25 268 PHE A N 1
ATOM 1941 C CA . PHE A 1 268 ? 23.125 9.016 15.32 1 90.25 268 PHE A CA 1
ATOM 1942 C C . PHE A 1 268 ? 24.359 8.242 15.789 1 90.25 268 PHE A C 1
ATOM 1944 O O . PHE A 1 268 ? 24.438 7.023 15.594 1 90.25 268 PHE A O 1
ATOM 1951 N N . GLY A 1 269 ? 25.469 8.773 16.234 1 75.81 269 GLY A N 1
ATOM 1952 C CA . GLY A 1 269 ? 26.703 8.133 16.625 1 75.81 269 GLY A CA 1
ATOM 1953 C C . GLY A 1 269 ? 26.531 7.051 17.672 1 75.81 269 GLY A C 1
ATOM 1954 O O . GLY A 1 269 ? 27.156 5.988 17.594 1 75.81 269 GLY A O 1
ATOM 1955 N N . HIS A 1 270 ? 25.953 7.305 18.719 1 69.94 270 HIS A N 1
ATOM 1956 C CA . HIS A 1 270 ? 25.781 6.273 19.734 1 69.94 270 HIS A CA 1
ATOM 1957 C C . HIS A 1 270 ? 24.312 6.18 20.172 1 69.94 270 HIS A C 1
ATOM 1959 O O . HIS A 1 270 ? 23.984 6.578 21.281 1 69.94 270 HIS A O 1
ATOM 1965 N N . PRO A 1 271 ? 23.641 5.609 19.172 1 67.44 271 PRO A N 1
ATOM 1966 C CA . PRO A 1 271 ? 22.25 5.559 19.625 1 67.44 271 PRO A CA 1
ATOM 1967 C C . PRO A 1 271 ? 22.016 4.469 20.672 1 67.44 271 PRO A C 1
ATOM 1969 O O . PRO A 1 271 ? 22.172 3.281 20.375 1 67.44 271 PRO A O 1
ATOM 1972 N N . SER A 1 272 ? 21.859 4.859 21.828 1 67.56 272 SER A N 1
ATOM 1973 C CA . SER A 1 272 ? 21.719 3.918 22.922 1 67.56 272 SER A CA 1
ATOM 1974 C C . SER A 1 272 ? 20.422 3.119 22.812 1 67.56 272 SER A C 1
ATOM 1976 O O . SER A 1 272 ? 20.391 1.929 23.125 1 67.56 272 SER A O 1
ATOM 1978 N N . ALA A 1 273 ? 19.391 3.756 22.297 1 77.88 273 ALA A N 1
ATOM 1979 C CA . ALA A 1 273 ? 18.094 3.105 22.312 1 77.88 273 ALA A CA 1
ATOM 1980 C C . ALA A 1 273 ? 17.734 2.535 20.953 1 77.88 273 ALA A C 1
ATOM 1982 O O . ALA A 1 273 ? 16.688 1.897 20.797 1 77.88 273 ALA A O 1
ATOM 1983 N N . GLY A 1 274 ? 18.547 2.754 20.031 1 93.19 274 GLY A N 1
ATOM 1984 C CA . GLY A 1 274 ? 18.328 2.117 18.75 1 93.19 274 GLY A CA 1
ATOM 1985 C C . GLY A 1 274 ? 17.812 3.076 17.688 1 93.19 274 GLY A C 1
ATOM 1986 O O . GLY A 1 274 ? 17.578 4.254 17.969 1 93.19 274 GLY A O 1
ATOM 1987 N N . VAL A 1 275 ? 17.75 2.631 16.391 1 97.31 275 VAL A N 1
ATOM 1988 C CA . VAL A 1 275 ? 17.312 3.412 15.242 1 97.31 275 VAL A CA 1
ATOM 1989 C C . VAL A 1 275 ? 16.125 2.717 14.57 1 97.31 275 VAL A C 1
ATOM 1991 O O . VAL A 1 275 ? 16.094 1.488 14.469 1 97.31 275 VAL A O 1
ATOM 1994 N N . VAL A 1 276 ? 15.117 3.498 14.273 1 98.06 276 VAL A N 1
ATOM 1995 C CA . VAL A 1 276 ? 13.984 3.027 13.484 1 98.06 276 VAL A CA 1
ATOM 1996 C C . VAL A 1 276 ? 14.102 3.551 12.055 1 98.06 276 VAL A C 1
ATOM 1998 O O . VAL A 1 276 ? 14.492 4.699 11.836 1 98.06 276 VAL A O 1
ATOM 2001 N N . LEU A 1 277 ? 13.859 2.693 11.047 1 98.62 277 LEU A N 1
ATOM 2002 C CA . LEU A 1 277 ? 13.906 3.049 9.633 1 98.62 277 LEU A CA 1
ATOM 2003 C C . LEU A 1 277 ? 12.516 2.977 9.008 1 98.62 277 LEU A C 1
ATOM 2005 O O . LEU A 1 277 ? 11.828 1.967 9.133 1 98.62 277 LEU A O 1
ATOM 2009 N N . LEU A 1 278 ? 12.086 4.043 8.414 1 98.69 278 LEU A N 1
ATOM 2010 C CA . LEU A 1 278 ? 10.898 4.066 7.566 1 98.69 278 LEU A CA 1
ATOM 2011 C C . LEU A 1 278 ? 11.266 4.363 6.117 1 98.69 278 LEU A C 1
ATOM 2013 O O . LEU A 1 278 ? 11.82 5.426 5.82 1 98.69 278 LEU A O 1
ATOM 2017 N N . VAL A 1 279 ? 11.086 3.408 5.254 1 98.75 279 VAL A N 1
ATOM 2018 C CA . VAL A 1 279 ? 11.195 3.617 3.812 1 98.75 279 VAL A CA 1
ATOM 2019 C C . VAL A 1 279 ? 9.812 3.826 3.209 1 98.75 279 VAL A C 1
ATOM 2021 O O . VAL A 1 279 ? 9.031 2.879 3.088 1 98.75 279 VAL A O 1
ATOM 2024 N N . ASN A 1 280 ? 9.555 5 2.754 1 98.5 280 ASN A N 1
ATOM 2025 C CA . ASN A 1 280 ? 8.211 5.422 2.365 1 98.5 280 ASN A CA 1
ATOM 2026 C C . ASN A 1 280 ? 8.094 5.57 0.851 1 98.5 280 ASN A C 1
ATOM 2028 O O . ASN A 1 280 ? 8.93 6.211 0.215 1 98.5 280 ASN A O 1
ATOM 2032 N N . ASN A 1 281 ? 7.094 4.918 0.296 1 97.75 281 ASN A N 1
ATOM 2033 C CA . ASN A 1 281 ? 6.711 5.09 -1.102 1 97.75 281 ASN A CA 1
ATOM 2034 C C . ASN A 1 281 ? 5.992 6.418 -1.326 1 97.75 281 ASN A C 1
ATOM 2036 O O . ASN A 1 281 ? 5.012 6.719 -0.645 1 97.75 281 ASN A O 1
ATOM 2040 N N . LEU A 1 282 ? 6.426 7.211 -2.242 1 96.5 282 LEU A N 1
ATOM 2041 C CA . LEU A 1 282 ? 5.789 8.492 -2.51 1 96.5 282 LEU A CA 1
ATOM 2042 C C . LEU A 1 282 ? 4.555 8.312 -3.389 1 96.5 282 LEU A C 1
ATOM 2044 O O . LEU A 1 282 ? 3.863 9.289 -3.697 1 96.5 282 LEU A O 1
ATOM 2048 N N . GLY A 1 283 ? 4.281 7.062 -3.762 1 94.56 283 GLY A N 1
ATOM 2049 C CA . GLY A 1 283 ? 2.984 6.781 -4.355 1 94.56 283 GLY A CA 1
ATOM 2050 C C . GLY A 1 283 ? 3.078 6.027 -5.668 1 94.56 283 GLY A C 1
ATOM 2051 O O . GLY A 1 283 ? 2.115 5.391 -6.094 1 94.56 283 GLY A O 1
ATOM 2052 N N . GLY A 1 284 ? 4.305 6.062 -6.254 1 93.81 284 GLY A N 1
ATOM 2053 C CA . GLY A 1 284 ? 4.344 5.578 -7.625 1 93.81 284 GLY A CA 1
ATOM 2054 C C . GLY A 1 284 ? 5.25 4.375 -7.805 1 93.81 284 GLY A C 1
ATOM 2055 O O . GLY A 1 284 ? 5.297 3.783 -8.883 1 93.81 284 GLY A O 1
ATOM 2056 N N . LEU A 1 285 ? 5.98 3.953 -6.828 1 95.88 285 LEU A N 1
ATOM 2057 C CA . LEU A 1 285 ? 6.852 2.793 -6.961 1 95.88 285 LEU A CA 1
ATOM 2058 C C . LEU A 1 285 ? 6.078 1.498 -6.738 1 95.88 285 LEU A C 1
ATOM 2060 O O . LEU A 1 285 ? 5.219 1.43 -5.855 1 95.88 285 LEU A O 1
ATOM 2064 N N . SER A 1 286 ? 6.395 0.527 -7.617 1 95.56 286 SER A N 1
ATOM 2065 C CA . SER A 1 286 ? 5.863 -0.803 -7.328 1 95.56 286 SER A CA 1
ATOM 2066 C C . SER A 1 286 ? 6.457 -1.368 -6.043 1 95.56 286 SER A C 1
ATOM 2068 O O . SER A 1 286 ? 7.57 -1.007 -5.652 1 95.56 286 SER A O 1
ATOM 2070 N N . PRO A 1 287 ? 5.676 -2.25 -5.375 1 97.12 287 PRO A N 1
ATOM 2071 C CA . PRO A 1 287 ? 6.242 -2.895 -4.188 1 97.12 287 PRO A CA 1
ATOM 2072 C C . PRO A 1 287 ? 7.547 -3.627 -4.48 1 97.12 287 PRO A C 1
ATOM 2074 O O . PRO A 1 287 ? 8.43 -3.689 -3.621 1 97.12 287 PRO A O 1
ATOM 2077 N N . LEU A 1 288 ? 7.688 -4.164 -5.703 1 97.38 288 LEU A N 1
ATOM 2078 C CA . LEU A 1 288 ? 8.922 -4.832 -6.109 1 97.38 288 LEU A CA 1
ATOM 2079 C C . LEU A 1 288 ? 10.102 -3.863 -6.07 1 97.38 288 LEU A C 1
ATOM 2081 O O . LEU A 1 288 ? 11.133 -4.16 -5.465 1 97.38 288 LEU A O 1
ATOM 2085 N N . GLU A 1 289 ? 9.938 -2.768 -6.691 1 96.69 289 GLU A N 1
ATOM 2086 C CA . GLU A 1 289 ? 11.008 -1.775 -6.75 1 96.69 289 GLU A CA 1
ATOM 2087 C C . GLU A 1 289 ? 11.305 -1.199 -5.371 1 96.69 289 GLU A C 1
ATOM 2089 O O . GLU A 1 289 ? 12.461 -0.951 -5.031 1 96.69 289 GLU A O 1
ATOM 2094 N N . LEU A 1 290 ? 10.281 -0.96 -4.594 1 98.25 290 LEU A N 1
ATOM 2095 C CA . LEU A 1 290 ? 10.484 -0.466 -3.236 1 98.25 290 LEU A CA 1
ATOM 2096 C C . LEU A 1 290 ? 11.312 -1.451 -2.42 1 98.25 290 LEU A C 1
ATOM 2098 O O . LEU A 1 290 ? 12.148 -1.043 -1.607 1 98.25 290 LEU A O 1
ATOM 2102 N N . GLY A 1 291 ? 11.047 -2.723 -2.633 1 98.25 291 GLY A N 1
ATOM 2103 C CA . GLY A 1 291 ? 11.859 -3.732 -1.973 1 98.25 291 GLY A CA 1
ATOM 2104 C C . GLY A 1 291 ? 13.336 -3.623 -2.311 1 98.25 291 GLY A C 1
ATOM 2105 O O . GLY A 1 291 ? 14.195 -3.773 -1.435 1 98.25 291 GLY A O 1
ATOM 2106 N N . GLY A 1 292 ? 13.578 -3.406 -3.602 1 97.81 292 GLY A N 1
ATOM 2107 C CA . GLY A 1 292 ? 14.961 -3.189 -4.004 1 97.81 292 GLY A CA 1
ATOM 2108 C C . GLY A 1 292 ? 15.609 -2.018 -3.291 1 97.81 292 GLY A C 1
ATOM 2109 O O . GLY A 1 292 ? 16.766 -2.104 -2.871 1 97.81 292 GLY A O 1
ATOM 2110 N N . VAL A 1 293 ? 14.875 -0.987 -3.104 1 98.56 293 VAL A N 1
ATOM 2111 C CA . VAL A 1 293 ? 15.344 0.221 -2.438 1 98.56 293 VAL A CA 1
ATOM 2112 C C . VAL A 1 293 ? 15.641 -0.081 -0.969 1 98.56 293 VAL A C 1
ATOM 2114 O O . VAL A 1 293 ? 16.688 0.307 -0.449 1 98.56 293 VAL A O 1
ATOM 2117 N N . VAL A 1 294 ? 14.75 -0.786 -0.309 1 98.75 294 VAL A N 1
ATOM 2118 C CA . VAL A 1 294 ? 14.898 -1.135 1.1 1 98.75 294 VAL A CA 1
ATOM 2119 C C . VAL A 1 294 ? 16.188 -1.938 1.301 1 98.75 294 VAL A C 1
ATOM 2121 O O . VAL A 1 294 ? 16.969 -1.658 2.215 1 98.75 294 VAL A O 1
ATOM 2124 N N . SER A 1 295 ? 16.359 -2.896 0.417 1 98.56 295 SER A N 1
ATOM 2125 C CA . SER A 1 295 ? 17.531 -3.758 0.522 1 98.56 295 SER A CA 1
ATOM 2126 C C . SER A 1 295 ? 18.828 -2.949 0.433 1 98.56 295 SER A C 1
ATOM 2128 O O . SER A 1 295 ? 19.766 -3.17 1.21 1 98.56 295 SER A O 1
ATOM 2130 N N . GLU A 1 296 ? 18.844 -2.033 -0.495 1 98.56 296 GLU A N 1
ATOM 2131 C CA . GLU A 1 296 ? 20.031 -1.207 -0.688 1 98.56 296 GLU A CA 1
ATOM 2132 C C . GLU A 1 296 ? 20.281 -0.305 0.519 1 98.56 296 GLU A C 1
ATOM 2134 O O . GLU A 1 296 ? 21.422 -0.157 0.967 1 98.56 296 GLU A O 1
ATOM 2139 N N . ILE A 1 297 ? 19.266 0.293 1.068 1 98.81 297 ILE A N 1
ATOM 2140 C CA . ILE A 1 297 ? 19.375 1.206 2.201 1 98.81 297 ILE A CA 1
ATOM 2141 C C . ILE A 1 297 ? 19.906 0.459 3.418 1 98.81 297 ILE A C 1
ATOM 2143 O O . ILE A 1 297 ? 20.844 0.922 4.07 1 98.81 297 ILE A O 1
ATOM 2147 N N . VAL A 1 298 ? 19.312 -0.686 3.723 1 98.69 298 VAL A N 1
ATOM 2148 C CA . VAL A 1 298 ? 19.703 -1.443 4.906 1 98.69 298 VAL A CA 1
ATOM 2149 C C . VAL A 1 298 ? 21.141 -1.927 4.766 1 98.69 298 VAL A C 1
ATOM 2151 O O . VAL A 1 298 ? 21.922 -1.901 5.73 1 98.69 298 VAL A O 1
ATOM 2154 N N . LEU A 1 299 ? 21.516 -2.355 3.531 1 98.19 299 LEU A N 1
ATOM 2155 C CA . LEU A 1 299 ? 22.875 -2.791 3.273 1 98.19 299 LEU A CA 1
ATOM 2156 C C . LEU A 1 299 ? 23.875 -1.681 3.6 1 98.19 299 LEU A C 1
ATOM 2158 O O . LEU A 1 299 ? 24.859 -1.913 4.301 1 98.19 299 LEU A O 1
ATOM 2162 N N . GLN A 1 300 ? 23.594 -0.518 3.16 1 98.25 300 GLN A N 1
ATOM 2163 C CA . GLN A 1 300 ? 24.531 0.583 3.338 1 98.25 300 GLN A CA 1
ATOM 2164 C C . GLN A 1 300 ? 24.5 1.101 4.773 1 98.25 300 GLN A C 1
ATOM 2166 O O . GLN A 1 300 ? 25.531 1.528 5.301 1 98.25 300 GLN A O 1
ATOM 2171 N N . LEU A 1 301 ? 23.312 1.133 5.406 1 97.69 301 LEU A N 1
ATOM 2172 C CA . LEU A 1 301 ? 23.266 1.478 6.824 1 97.69 301 LEU A CA 1
ATOM 2173 C C . LEU A 1 301 ? 24.188 0.575 7.637 1 97.69 301 LEU A C 1
ATOM 2175 O O . LEU A 1 301 ? 24.906 1.048 8.516 1 97.69 301 LEU A O 1
ATOM 2179 N N . ASP A 1 302 ? 24.172 -0.688 7.312 1 96.31 302 ASP A N 1
ATOM 2180 C CA . ASP A 1 302 ? 24.969 -1.678 8.039 1 96.31 302 ASP A CA 1
ATOM 2181 C C . ASP A 1 302 ? 26.453 -1.528 7.723 1 96.31 302 ASP A C 1
ATOM 2183 O O . ASP A 1 302 ? 27.266 -1.347 8.625 1 96.31 302 ASP A O 1
ATOM 2187 N N . THR A 1 303 ? 26.812 -1.501 6.465 1 96.69 303 THR A N 1
ATOM 2188 C CA . THR A 1 303 ? 28.203 -1.606 6.051 1 96.69 303 THR A CA 1
ATOM 2189 C C . THR A 1 303 ? 28.922 -0.271 6.223 1 96.69 303 THR A C 1
ATOM 2191 O O . THR A 1 303 ? 30.109 -0.237 6.598 1 96.69 303 THR A O 1
ATOM 2194 N N . ALA A 1 304 ? 28.234 0.827 5.957 1 95 304 ALA A N 1
ATOM 2195 C CA . ALA A 1 304 ? 28.891 2.127 5.949 1 95 304 ALA A CA 1
ATOM 2196 C C . ALA A 1 304 ? 28.75 2.82 7.301 1 95 304 ALA A C 1
ATOM 2198 O O . ALA A 1 304 ? 29.625 3.607 7.695 1 95 304 ALA A O 1
ATOM 2199 N N . TYR A 1 305 ? 27.734 2.529 8.086 1 94.06 305 TYR A N 1
ATOM 2200 C CA . TYR A 1 305 ? 27.484 3.314 9.281 1 94.06 305 TYR A CA 1
ATOM 2201 C C . TYR A 1 305 ? 27.344 2.412 10.508 1 94.06 305 TYR A C 1
ATOM 2203 O O . TYR A 1 305 ? 27.188 2.896 11.625 1 94.06 305 TYR A O 1
ATOM 2211 N N . ASP A 1 306 ? 27.344 1.099 10.375 1 94 306 ASP A N 1
ATOM 2212 C CA . ASP A 1 306 ? 27.172 0.129 11.453 1 94 306 ASP A CA 1
ATOM 2213 C C . ASP A 1 306 ? 25.859 0.354 12.188 1 94 306 ASP A C 1
ATOM 2215 O O . ASP A 1 306 ? 25.828 0.364 13.422 1 94 306 ASP A O 1
ATOM 2219 N N . ILE A 1 307 ? 24.891 0.718 11.414 1 95.75 307 ILE A N 1
ATOM 2220 C CA . ILE A 1 307 ? 23.547 0.906 11.953 1 95.75 307 ILE A CA 1
ATOM 2221 C C . ILE A 1 307 ? 22.641 -0.242 11.516 1 95.75 307 ILE A C 1
ATOM 2223 O O . ILE A 1 307 ? 22.516 -0.505 10.312 1 95.75 307 ILE A O 1
ATOM 2227 N N . ARG A 1 308 ? 22.125 -0.949 12.477 1 95.38 308 ARG A N 1
ATOM 2228 C CA . ARG A 1 308 ? 21.094 -1.962 12.25 1 95.38 308 ARG A CA 1
ATOM 2229 C C . ARG A 1 308 ? 19.766 -1.553 12.883 1 95.38 308 ARG A C 1
ATOM 2231 O O . ARG A 1 308 ? 19.578 -1.725 14.086 1 95.38 308 ARG A O 1
ATOM 2238 N N . PRO A 1 309 ? 18.828 -1.062 12.039 1 97.12 309 PRO A N 1
ATOM 2239 C CA . PRO A 1 309 ? 17.547 -0.613 12.602 1 97.12 309 PRO A CA 1
ATOM 2240 C C . PRO A 1 309 ? 16.828 -1.71 13.383 1 97.12 309 PRO A C 1
ATOM 2242 O O . PRO A 1 309 ? 16.844 -2.873 12.977 1 97.12 309 PRO A O 1
ATOM 2245 N N . ILE A 1 310 ? 16.219 -1.37 14.492 1 95.94 310 ILE A N 1
ATOM 2246 C CA . ILE A 1 310 ? 15.578 -2.361 15.344 1 95.94 310 ILE A CA 1
ATOM 2247 C C . ILE A 1 310 ? 14.133 -2.572 14.906 1 95.94 310 ILE A C 1
ATOM 2249 O O . ILE A 1 310 ? 13.484 -3.537 15.312 1 95.94 310 ILE A O 1
ATOM 2253 N N . ARG A 1 311 ? 13.602 -1.652 14.117 1 97.5 311 ARG A N 1
ATOM 2254 C CA . ARG A 1 311 ? 12.352 -1.768 13.383 1 97.5 311 ARG A CA 1
ATOM 2255 C C . ARG A 1 311 ? 12.484 -1.18 11.977 1 97.5 311 ARG A C 1
ATOM 2257 O O . ARG A 1 311 ? 13.109 -0.128 11.797 1 97.5 311 ARG A O 1
ATOM 2264 N N . ILE A 1 312 ? 11.984 -1.847 11.016 1 98.19 312 ILE A N 1
ATOM 2265 C CA . ILE A 1 312 ? 11.969 -1.363 9.641 1 98.19 312 ILE A CA 1
ATOM 2266 C C . ILE A 1 312 ? 10.539 -1.369 9.109 1 98.19 312 ILE A C 1
ATOM 2268 O O . ILE A 1 312 ? 9.891 -2.42 9.047 1 98.19 312 ILE A O 1
ATOM 2272 N N . PHE A 1 313 ? 10.008 -0.18 8.812 1 97.75 313 PHE A N 1
ATOM 2273 C CA . PHE A 1 313 ? 8.719 -0.021 8.156 1 97.75 313 PHE A CA 1
ATOM 2274 C C . PHE A 1 313 ? 8.906 0.36 6.688 1 97.75 313 PHE A C 1
ATOM 2276 O O . PHE A 1 313 ? 9.688 1.258 6.367 1 97.75 313 PHE A O 1
ATOM 2283 N N . SER A 1 314 ? 8.328 -0.349 5.828 1 97.56 314 SER A N 1
ATOM 2284 C CA . SER A 1 314 ? 8.344 -0.056 4.398 1 97.56 314 SER A CA 1
ATOM 2285 C C . SER A 1 314 ? 6.938 -0.107 3.811 1 97.56 314 SER A C 1
ATOM 2287 O O . SER A 1 314 ? 6.172 -1.032 4.094 1 97.56 314 SER A O 1
ATOM 2289 N N . GLY A 1 315 ? 6.527 0.875 3.088 1 96.75 315 GLY A N 1
ATOM 2290 C CA . GLY A 1 315 ? 5.211 0.919 2.477 1 96.75 315 GLY A CA 1
ATOM 2291 C C . GLY A 1 315 ? 4.793 2.316 2.057 1 96.75 315 GLY A C 1
ATOM 2292 O O . GLY A 1 315 ? 5.645 3.166 1.777 1 96.75 315 GLY A O 1
ATOM 2293 N N . THR A 1 316 ? 3.521 2.516 1.844 1 97.06 316 THR A N 1
ATOM 2294 C CA . THR A 1 316 ? 2.93 3.785 1.439 1 97.06 316 THR A CA 1
ATOM 2295 C C . THR A 1 316 ? 2.217 4.449 2.615 1 97.06 316 THR A C 1
ATOM 2297 O O . THR A 1 316 ? 1.112 4.047 2.986 1 97.06 316 THR A O 1
ATOM 2300 N N . TYR A 1 317 ? 2.889 5.465 3.188 1 97.62 317 TYR A N 1
ATOM 2301 C CA . TYR A 1 317 ? 2.34 6.086 4.387 1 97.62 317 TYR A CA 1
ATOM 2302 C C . TYR A 1 317 ? 2.039 7.559 4.148 1 97.62 317 TYR A C 1
ATOM 2304 O O . TYR A 1 317 ? 1.092 8.109 4.719 1 97.62 317 TYR A O 1
ATOM 2312 N N . MET A 1 318 ? 2.889 8.156 3.41 1 97.44 318 MET A N 1
ATOM 2313 C CA . MET A 1 318 ? 2.779 9.562 3.033 1 97.44 318 MET A CA 1
ATOM 2314 C C . MET A 1 318 ? 3.201 9.773 1.583 1 97.44 318 MET A C 1
ATOM 2316 O O . MET A 1 318 ? 4.395 9.836 1.28 1 97.44 318 MET A O 1
ATOM 2320 N N . THR A 1 319 ? 2.215 10.047 0.743 1 97.19 319 THR A N 1
ATOM 2321 C CA . THR A 1 319 ? 2.5 10.062 -0.688 1 97.19 319 THR A CA 1
ATOM 2322 C C . THR A 1 319 ? 2.551 11.5 -1.208 1 97.19 319 THR A C 1
ATOM 2324 O O . THR A 1 319 ? 2.217 12.438 -0.485 1 97.19 319 THR A O 1
ATOM 2327 N N . SER A 1 320 ? 3.094 11.68 -2.307 1 95.31 320 SER A N 1
ATOM 2328 C CA . SER A 1 320 ? 2.871 12.781 -3.24 1 95.31 320 SER A CA 1
ATOM 2329 C C . SER A 1 320 ? 2.123 12.312 -4.48 1 95.31 320 SER A C 1
ATOM 2331 O O . SER A 1 320 ? 2.721 12.125 -5.543 1 95.31 320 SER A O 1
ATOM 2333 N N . LEU A 1 321 ? 0.813 12.102 -4.27 1 94.75 321 LEU A N 1
ATOM 2334 C CA . LEU A 1 321 ? -0.045 11.477 -5.266 1 94.75 321 LEU A CA 1
ATOM 2335 C C . LEU A 1 321 ? 0.576 10.18 -5.777 1 94.75 321 LEU A C 1
ATOM 2337 O O . LEU A 1 321 ? 0.773 9.234 -5.012 1 94.75 321 LEU A O 1
ATOM 2341 N N . ASP A 1 322 ? 0.895 10.07 -7.059 1 93.25 322 ASP A N 1
ATOM 2342 C CA . ASP A 1 322 ? 1.48 8.859 -7.629 1 93.25 322 ASP A CA 1
ATOM 2343 C C . ASP A 1 322 ? 2.924 9.102 -8.062 1 93.25 322 ASP A C 1
ATOM 2345 O O . ASP A 1 322 ? 3.354 8.602 -9.109 1 93.25 322 ASP A O 1
ATOM 2349 N N . ALA A 1 323 ? 3.686 9.852 -7.246 1 92.25 323 ALA A N 1
ATOM 2350 C CA . ALA A 1 323 ? 5.066 10.188 -7.59 1 92.25 323 ALA A CA 1
ATOM 2351 C C . ALA A 1 323 ? 5.949 8.938 -7.59 1 92.25 323 ALA A C 1
ATOM 2353 O O . ALA A 1 323 ? 5.855 8.102 -6.688 1 92.25 323 ALA A O 1
ATOM 2354 N N . SER A 1 324 ? 6.832 8.852 -8.625 1 93.25 324 SER A N 1
ATOM 2355 C CA . SER A 1 324 ? 7.797 7.758 -8.719 1 93.25 324 SER A CA 1
ATOM 2356 C C . SER A 1 324 ? 9.039 8.047 -7.883 1 93.25 324 SER A C 1
ATOM 2358 O O . SER A 1 324 ? 10.102 8.352 -8.422 1 93.25 324 SER A O 1
ATOM 2360 N N . GLY A 1 325 ? 8.906 7.922 -6.594 1 95.81 325 GLY A N 1
ATOM 2361 C CA . GLY A 1 325 ? 9.984 8.211 -5.668 1 95.81 325 GLY A CA 1
ATOM 2362 C C . GLY A 1 325 ? 9.805 7.562 -4.309 1 95.81 325 GLY A C 1
ATOM 2363 O O . GLY A 1 325 ? 8.844 6.82 -4.094 1 95.81 325 GLY A O 1
ATOM 2364 N N . PHE A 1 326 ? 10.805 7.758 -3.471 1 97.88 326 PHE A N 1
ATOM 2365 C CA . PHE A 1 326 ? 10.773 7.234 -2.109 1 97.88 326 PHE A CA 1
ATOM 2366 C C . PHE A 1 326 ? 11.453 8.195 -1.144 1 97.88 326 PHE A C 1
ATOM 2368 O O . PHE A 1 326 ? 12.125 9.141 -1.567 1 97.88 326 PHE A O 1
ATOM 2375 N N . SER A 1 327 ? 11.195 8.023 0.134 1 98.5 327 SER A N 1
ATOM 2376 C CA . SER A 1 327 ? 11.93 8.758 1.159 1 98.5 327 SER A CA 1
ATOM 2377 C C . SER A 1 327 ? 12.5 7.812 2.213 1 98.5 327 SER A C 1
ATOM 2379 O O . SER A 1 327 ? 11.984 6.711 2.412 1 98.5 327 SER A O 1
ATOM 2381 N N . ILE A 1 328 ? 13.609 8.211 2.76 1 98.75 328 ILE A N 1
ATOM 2382 C CA . ILE A 1 328 ? 14.25 7.527 3.879 1 98.75 328 ILE A CA 1
ATOM 2383 C C . ILE A 1 328 ? 14.062 8.336 5.156 1 98.75 328 ILE A C 1
ATOM 2385 O O . ILE A 1 328 ? 14.461 9.508 5.223 1 98.75 328 ILE A O 1
ATOM 2389 N N . THR A 1 329 ? 13.43 7.797 6.141 1 98.75 329 THR A N 1
ATOM 2390 C CA . THR A 1 329 ? 13.258 8.422 7.445 1 98.75 329 THR A CA 1
ATOM 2391 C C . THR A 1 329 ? 13.961 7.621 8.531 1 98.75 329 THR A C 1
ATOM 2393 O O . THR A 1 329 ? 13.766 6.41 8.641 1 98.75 329 THR A O 1
ATOM 2396 N N . LEU A 1 330 ? 14.797 8.266 9.273 1 98.38 330 LEU A N 1
ATOM 2397 C CA . LEU A 1 330 ? 15.461 7.672 10.422 1 98.38 330 LEU A CA 1
ATOM 2398 C C . LEU A 1 330 ? 15.008 8.344 11.719 1 98.38 330 LEU A C 1
ATOM 2400 O O . LEU A 1 330 ? 14.969 9.57 11.805 1 98.38 330 LEU A O 1
ATOM 2404 N N . LEU A 1 331 ? 14.594 7.578 12.672 1 98.12 331 LEU A N 1
ATOM 2405 C CA . LEU A 1 331 ? 14.258 8.031 14.016 1 98.12 331 LEU A CA 1
ATOM 2406 C C . LEU A 1 331 ? 15.258 7.496 15.039 1 98.12 331 LEU A C 1
ATOM 2408 O O . LEU A 1 331 ? 15.43 6.281 15.164 1 98.12 331 LEU A O 1
ATOM 2412 N N . ARG A 1 332 ? 15.953 8.352 15.68 1 96.75 332 ARG A N 1
ATOM 2413 C CA . ARG A 1 332 ? 16.781 7.961 16.812 1 96.75 332 ARG A CA 1
ATOM 2414 C C . ARG A 1 332 ? 15.938 7.773 18.062 1 96.75 332 ARG A C 1
ATOM 2416 O O . ARG A 1 332 ? 15.273 8.711 18.516 1 96.75 332 ARG A O 1
ATOM 2423 N N . LEU A 1 333 ? 15.93 6.621 18.594 1 94.62 333 LEU A N 1
ATOM 2424 C CA . LEU A 1 333 ? 15.133 6.363 19.797 1 94.62 333 LEU A CA 1
ATOM 2425 C C . LEU A 1 333 ? 15.812 6.945 21.031 1 94.62 333 LEU A C 1
ATOM 2427 O O . LEU A 1 333 ? 17.031 6.816 21.188 1 94.62 333 LEU A O 1
ATOM 2431 N N . GLU A 1 334 ? 15 7.656 21.75 1 89.69 334 GLU A N 1
ATOM 2432 C CA . GLU A 1 334 ? 15.445 8.289 22.984 1 89.69 334 GLU A CA 1
ATOM 2433 C C . GLU A 1 334 ? 14.586 7.84 24.172 1 89.69 334 GLU A C 1
ATOM 2435 O O . GLU A 1 334 ? 13.539 7.223 23.984 1 89.69 334 GLU A O 1
ATOM 2440 N N . ASP A 1 335 ? 15.188 8.086 25.328 1 91.44 335 ASP A N 1
ATOM 2441 C CA . ASP A 1 335 ? 14.352 7.973 26.531 1 91.44 335 ASP A CA 1
ATOM 2442 C C . ASP A 1 335 ? 13.242 9.016 26.516 1 91.44 335 ASP A C 1
ATOM 2444 O O . ASP A 1 335 ? 13.516 10.219 26.516 1 91.44 335 ASP A O 1
ATOM 2448 N N . ILE A 1 336 ? 12.031 8.547 26.547 1 93 336 ILE A N 1
ATOM 2449 C CA . ILE A 1 336 ? 10.922 9.477 26.375 1 93 336 ILE A CA 1
ATOM 2450 C C . ILE A 1 336 ? 10.43 9.945 27.75 1 93 336 ILE A C 1
ATOM 2452 O O . ILE A 1 336 ? 9.477 10.711 27.844 1 93 336 ILE A O 1
ATOM 2456 N N . GLY A 1 337 ? 11.039 9.523 28.797 1 91.19 337 GLY A N 1
ATOM 2457 C CA . GLY A 1 337 ? 10.773 10.008 30.141 1 91.19 337 GLY A CA 1
ATOM 2458 C C . GLY A 1 337 ? 9.516 9.422 30.75 1 91.19 337 GLY A C 1
ATOM 2459 O O . GLY A 1 337 ? 8.883 10.039 31.594 1 91.19 337 GLY A O 1
ATOM 2460 N N . ILE A 1 338 ? 8.977 8.336 30.234 1 92.12 338 ILE A N 1
ATOM 2461 C CA . ILE A 1 338 ? 7.816 7.629 30.75 1 92.12 338 ILE A CA 1
ATOM 2462 C C . ILE A 1 338 ? 8.242 6.273 31.312 1 92.12 338 ILE A C 1
ATOM 2464 O O . ILE A 1 338 ? 8.953 5.516 30.641 1 92.12 338 ILE A O 1
ATOM 2468 N N . ASP A 1 339 ? 7.785 5.988 32.5 1 86.31 339 ASP A N 1
ATOM 2469 C CA . ASP A 1 339 ? 8.211 4.773 33.188 1 86.31 339 ASP A CA 1
ATOM 2470 C C . ASP A 1 339 ? 7.699 3.529 32.469 1 86.31 339 ASP A C 1
ATOM 2472 O O . ASP A 1 339 ? 6.516 3.443 32.125 1 86.31 339 ASP A O 1
ATOM 2476 N N . SER A 1 340 ? 8.531 2.596 32.219 1 87.56 340 SER A N 1
ATOM 2477 C CA . SER A 1 340 ? 8.289 1.233 31.766 1 87.56 340 SER A CA 1
ATOM 2478 C C . SER A 1 340 ? 7.746 1.224 30.328 1 87.56 340 SER A C 1
ATOM 2480 O O . SER A 1 340 ? 7.156 0.236 29.891 1 87.56 340 SER A O 1
ATOM 2482 N N . VAL A 1 341 ? 7.773 2.375 29.656 1 93.31 341 VAL A N 1
ATOM 2483 C CA . VAL A 1 341 ? 7.312 2.406 28.281 1 93.31 341 VAL A CA 1
ATOM 2484 C C . VAL A 1 341 ? 8.375 3.053 27.391 1 93.31 341 VAL A C 1
ATOM 2486 O O . VAL A 1 341 ? 8.867 4.145 27.688 1 93.31 341 VAL A O 1
ATOM 2489 N N . SER A 1 342 ? 8.781 2.371 26.375 1 93.69 342 SER A N 1
ATOM 2490 C CA . SER A 1 342 ? 9.742 2.916 25.422 1 93.69 342 SER A CA 1
ATOM 2491 C C . SER A 1 342 ? 9.055 3.354 24.141 1 93.69 342 SER A C 1
ATOM 2493 O O . SER A 1 342 ? 7.902 2.986 23.891 1 93.69 342 SER A O 1
ATOM 2495 N N . ALA A 1 343 ? 9.766 4.168 23.359 1 94.44 343 ALA A N 1
ATOM 2496 C CA . ALA A 1 343 ? 9.227 4.602 22.078 1 94.44 343 ALA A CA 1
ATOM 2497 C C . ALA A 1 343 ? 8.953 3.408 21.156 1 94.44 343 ALA A C 1
ATOM 2499 O O . ALA A 1 343 ? 8 3.422 20.391 1 94.44 343 ALA A O 1
ATOM 2500 N N . VAL A 1 344 ? 9.773 2.402 21.281 1 95 344 VAL A N 1
ATOM 2501 C CA . VAL A 1 344 ? 9.602 1.224 20.438 1 95 344 VAL A CA 1
ATOM 2502 C C . VAL A 1 344 ? 8.344 0.471 20.844 1 95 344 VAL A C 1
ATOM 2504 O O . VAL A 1 344 ? 7.625 -0.064 20 1 95 344 VAL A O 1
ATOM 2507 N N . ASP A 1 345 ? 8.062 0.426 22.141 1 95.75 345 ASP A N 1
ATOM 2508 C CA . ASP A 1 345 ? 6.82 -0.169 22.625 1 95.75 345 ASP A CA 1
ATOM 2509 C C . ASP A 1 345 ? 5.609 0.537 22.016 1 95.75 345 ASP A C 1
ATOM 2511 O O . ASP A 1 345 ? 4.621 -0.11 21.672 1 95.75 345 ASP A O 1
ATOM 2515 N N . LEU A 1 346 ? 5.734 1.815 21.984 1 97.19 346 LEU A N 1
ATOM 2516 C CA . LEU A 1 346 ? 4.637 2.613 21.453 1 97.19 346 LEU A CA 1
ATOM 2517 C C . LEU A 1 346 ? 4.477 2.396 19.953 1 97.19 346 LEU A C 1
ATOM 2519 O O . LEU A 1 346 ? 3.355 2.383 19.438 1 97.19 346 LEU A O 1
ATOM 2523 N N . LEU A 1 347 ? 5.574 2.168 19.219 1 96.69 347 LEU A N 1
ATOM 2524 C CA . LEU A 1 347 ? 5.523 1.856 17.797 1 96.69 347 LEU A CA 1
ATOM 2525 C C . LEU A 1 347 ? 4.859 0.504 17.562 1 96.69 347 LEU A C 1
ATOM 2527 O O . LEU A 1 347 ? 4.195 0.305 16.547 1 96.69 347 LEU A O 1
ATOM 2531 N N . ASP A 1 348 ? 5.008 -0.371 18.516 1 96.12 348 ASP A N 1
ATOM 2532 C CA . ASP A 1 348 ? 4.508 -1.735 18.375 1 96.12 348 ASP A CA 1
ATOM 2533 C C . ASP A 1 348 ? 3.074 -1.851 18.875 1 96.12 348 ASP A C 1
ATOM 2535 O O . ASP A 1 348 ? 2.424 -2.883 18.703 1 96.12 348 ASP A O 1
ATOM 2539 N N . ASP A 1 349 ? 2.551 -0.788 19.516 1 96.06 349 ASP A N 1
ATOM 2540 C CA . ASP A 1 349 ? 1.21 -0.833 20.078 1 96.06 349 ASP A CA 1
ATOM 2541 C C . ASP A 1 349 ? 0.155 -1.054 19 1 96.06 349 ASP A C 1
ATOM 2543 O O . ASP A 1 349 ? 0.286 -0.545 17.891 1 96.06 349 ASP A O 1
ATOM 2547 N N . PRO A 1 350 ? -0.879 -1.789 19.375 1 92.69 350 PRO A N 1
ATOM 2548 C CA . PRO A 1 350 ? -1.945 -2 18.391 1 92.69 350 PRO A CA 1
ATOM 2549 C C . PRO A 1 350 ? -2.646 -0.703 17.984 1 92.69 350 PRO A C 1
ATOM 2551 O O . PRO A 1 350 ? -2.762 0.215 18.812 1 92.69 350 PRO A O 1
ATOM 2554 N N . CYS A 1 351 ? -3.014 -0.608 16.781 1 94.44 351 CYS A N 1
ATOM 2555 C CA . CYS A 1 351 ? -3.859 0.464 16.266 1 94.44 351 CYS A CA 1
ATOM 2556 C C . CYS A 1 351 ? -4.777 -0.046 15.172 1 94.44 351 CYS A C 1
ATOM 2558 O O . CYS A 1 351 ? -4.613 -1.167 14.688 1 94.44 351 CYS A O 1
ATOM 2560 N N . GLU A 1 352 ? -5.797 0.69 14.922 1 94.56 352 GLU A N 1
ATOM 2561 C CA . GLU A 1 352 ? -6.754 0.271 13.906 1 94.56 352 GLU A CA 1
ATOM 2562 C C . GLU A 1 352 ? -7.133 1.434 12.992 1 94.56 352 GLU A C 1
ATOM 2564 O O . GLU A 1 352 ? -8.133 2.119 13.227 1 94.56 352 GLU A O 1
ATOM 2569 N N . ALA A 1 353 ? -6.426 1.589 11.945 1 95.88 353 ALA A N 1
ATOM 2570 C CA . ALA A 1 353 ? -6.652 2.586 10.898 1 95.88 353 ALA A CA 1
ATOM 2571 C C . ALA A 1 353 ? -6.176 2.078 9.547 1 95.88 353 ALA A C 1
ATOM 2573 O O . ALA A 1 353 ? -5.199 1.332 9.461 1 95.88 353 ALA A O 1
ATOM 2574 N N . LEU A 1 354 ? -6.754 2.506 8.523 1 96.06 354 LEU A N 1
ATOM 2575 C CA . LEU A 1 354 ? -6.465 2.047 7.164 1 96.06 354 LEU A CA 1
ATOM 2576 C C . LEU A 1 354 ? -5.039 2.402 6.762 1 96.06 354 LEU A C 1
ATOM 2578 O O . LEU A 1 354 ? -4.41 1.676 5.988 1 96.06 354 LEU A O 1
ATOM 2582 N N . GLY A 1 355 ? -4.59 3.467 7.289 1 95.88 355 GLY A N 1
ATOM 2583 C CA . GLY A 1 355 ? -3.35 4.031 6.777 1 95.88 355 GLY A CA 1
ATOM 2584 C C . GLY A 1 355 ? -2.115 3.453 7.445 1 95.88 355 GLY A C 1
ATOM 2585 O O . GLY A 1 355 ? -0.993 3.67 6.98 1 95.88 355 GLY A O 1
ATOM 2586 N N . TRP A 1 356 ? -2.207 2.762 8.555 1 95.69 356 TRP A N 1
ATOM 2587 C CA . TRP A 1 356 ? -1.078 2.09 9.188 1 95.69 356 TRP A CA 1
ATOM 2588 C C . TRP A 1 356 ? -1.004 0.628 8.766 1 95.69 356 TRP A C 1
ATOM 2590 O O . TRP A 1 356 ? -1.651 -0.233 9.359 1 95.69 356 TRP A O 1
ATOM 2600 N N . THR A 1 357 ? -0.057 0.334 7.875 1 88.88 357 THR A N 1
ATOM 2601 C CA . THR A 1 357 ? -0.071 -0.969 7.223 1 88.88 357 THR A CA 1
ATOM 2602 C C . THR A 1 357 ? 1.036 -1.863 7.77 1 88.88 357 THR A C 1
ATOM 2604 O O . THR A 1 357 ? 1.343 -2.908 7.191 1 88.88 357 THR A O 1
ATOM 2607 N N . ALA A 1 358 ? 1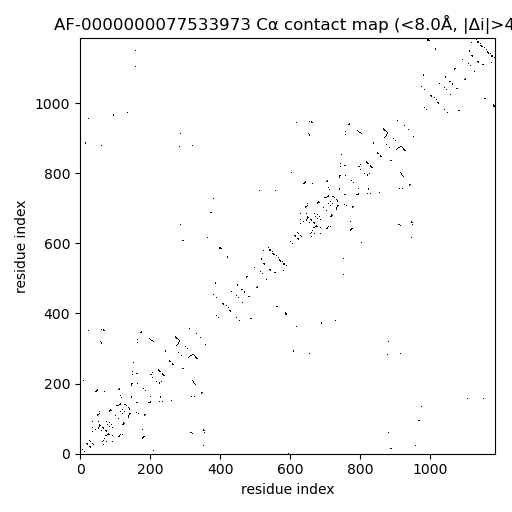.708 -1.397 8.859 1 85.94 358 ALA A N 1
ATOM 2608 C CA . ALA A 1 358 ? 2.701 -2.273 9.477 1 85.94 358 ALA A CA 1
ATOM 2609 C C . ALA A 1 358 ? 2.051 -3.539 10.023 1 85.94 358 ALA A C 1
ATOM 2611 O O . ALA A 1 358 ? 1.174 -3.469 10.891 1 85.94 358 ALA A O 1
ATOM 2612 N N . ALA A 1 359 ? 2.484 -4.66 9.523 1 85.75 359 ALA A N 1
ATOM 2613 C CA . ALA A 1 359 ? 1.749 -5.891 9.797 1 85.75 359 ALA A CA 1
ATOM 2614 C C . ALA A 1 359 ? 2.502 -6.77 10.789 1 85.75 359 ALA A C 1
ATOM 2616 O O . ALA A 1 359 ? 1.937 -7.715 11.344 1 85.75 359 ALA A O 1
ATOM 2617 N N . ILE A 1 360 ? 3.805 -6.473 11.039 1 92.19 360 ILE A N 1
ATOM 2618 C CA . ILE A 1 360 ? 4.621 -7.379 11.844 1 92.19 360 ILE A CA 1
ATOM 2619 C C . ILE A 1 360 ? 4.641 -6.914 13.297 1 92.19 360 ILE A C 1
ATOM 2621 O O . ILE A 1 360 ? 5.008 -5.77 13.578 1 92.19 360 ILE A O 1
ATOM 2625 N N . SER A 1 361 ? 4.273 -7.754 14.156 1 93.31 361 SER A N 1
ATOM 2626 C CA . SER A 1 361 ? 4.188 -7.438 15.578 1 93.31 361 SER A CA 1
ATOM 2627 C C . SER A 1 361 ? 5.562 -7.465 16.234 1 93.31 361 SER A C 1
ATOM 2629 O O . SER A 1 361 ? 6.566 -7.742 15.578 1 93.31 361 SER A O 1
ATOM 2631 N N . LYS A 1 362 ? 5.574 -7.184 17.5 1 94.69 362 LYS A N 1
ATOM 2632 C CA . LYS A 1 362 ? 6.789 -7.09 18.297 1 94.69 362 LYS A CA 1
ATOM 2633 C C . LYS A 1 362 ? 7.504 -8.438 18.375 1 94.69 362 LYS A C 1
ATOM 2635 O O . LYS A 1 362 ? 8.734 -8.5 18.312 1 94.69 362 LYS A O 1
ATOM 2640 N N . ALA A 1 363 ? 6.875 -9.5 18.406 1 93.31 363 ALA A N 1
ATOM 2641 C CA . ALA A 1 363 ? 7.398 -10.82 18.734 1 93.31 363 ALA A CA 1
ATOM 2642 C C . ALA A 1 363 ? 8.438 -11.281 17.719 1 93.31 363 ALA A C 1
ATOM 2644 O O . ALA A 1 363 ? 9.531 -11.695 18.078 1 93.31 363 ALA A O 1
ATOM 2645 N N . PRO A 1 364 ? 8.141 -11.18 16.422 1 93.94 364 PRO A N 1
ATOM 2646 C CA . PRO A 1 364 ? 9.156 -11.602 15.445 1 93.94 364 PRO A CA 1
ATOM 2647 C C . PRO A 1 364 ? 10.445 -10.789 15.539 1 93.94 364 PRO A C 1
ATOM 2649 O O . PRO A 1 364 ? 11.531 -11.32 15.32 1 93.94 364 PRO A O 1
ATOM 2652 N N . TRP A 1 365 ? 10.336 -9.547 15.836 1 94.12 365 TRP A N 1
ATOM 2653 C CA . TRP A 1 365 ? 11.5 -8.664 15.922 1 94.12 365 TRP A CA 1
ATOM 2654 C C . TRP A 1 365 ? 12.375 -9.047 17.109 1 94.12 365 TRP A C 1
ATOM 2656 O O . TRP A 1 365 ? 13.594 -8.859 17.062 1 94.12 365 TRP A O 1
ATOM 2666 N N . GLU A 1 366 ? 11.805 -9.539 18.156 1 93.75 366 GLU A N 1
ATOM 2667 C CA . GLU A 1 366 ? 12.531 -9.812 19.391 1 93.75 366 GLU A CA 1
ATOM 2668 C C . GLU A 1 366 ? 12.883 -11.289 19.516 1 93.75 366 GLU A C 1
ATOM 2670 O O . GLU A 1 366 ? 13.609 -11.688 20.422 1 93.75 366 GLU A O 1
ATOM 2675 N N . ALA A 1 367 ? 12.383 -12.086 18.547 1 93.06 367 ALA A N 1
ATOM 2676 C CA . ALA A 1 367 ? 12.664 -13.523 18.562 1 93.06 367 ALA A CA 1
ATOM 2677 C C . ALA A 1 367 ? 14.078 -13.82 18.078 1 93.06 367 ALA A C 1
ATOM 2679 O O . ALA A 1 367 ? 14.766 -12.922 17.578 1 93.06 367 ALA A O 1
ATOM 2680 N N . ASP A 1 368 ? 14.469 -15.086 18.359 1 89 368 ASP A N 1
ATOM 2681 C CA . ASP A 1 368 ? 15.719 -15.578 17.797 1 89 368 ASP A CA 1
ATOM 2682 C C . ASP A 1 368 ? 15.523 -16.062 16.359 1 89 368 ASP A C 1
ATOM 2684 O O . ASP A 1 368 ? 15.164 -17.219 16.125 1 89 368 ASP A O 1
ATOM 2688 N N . ASN A 1 369 ? 15.789 -15.242 15.406 1 91.62 369 ASN A N 1
ATOM 2689 C CA . ASN A 1 369 ? 15.469 -15.492 14.008 1 91.62 369 ASN A CA 1
ATOM 2690 C C . ASN A 1 369 ? 16.641 -16.125 13.266 1 91.62 369 ASN A C 1
ATOM 2692 O O . ASN A 1 369 ? 16.953 -15.75 12.133 1 91.62 369 ASN A O 1
ATOM 2696 N N . VAL A 1 370 ? 17.234 -17.125 13.836 1 85.88 370 VAL A N 1
ATOM 2697 C CA . VAL A 1 370 ? 18.422 -17.734 13.234 1 85.88 370 VAL A CA 1
ATOM 2698 C C . VAL A 1 370 ? 18.047 -19.031 12.531 1 85.88 370 VAL A C 1
ATOM 2700 O O . VAL A 1 370 ? 18.828 -19.562 11.742 1 85.88 370 VAL A O 1
ATOM 2703 N N . GLY A 1 371 ? 16.875 -19.516 12.773 1 87.62 371 GLY A N 1
ATOM 2704 C CA . GLY A 1 371 ? 16.469 -20.781 12.164 1 87.62 371 GLY A CA 1
ATOM 2705 C C . GLY A 1 371 ? 16.344 -20.703 10.656 1 87.62 371 GLY A C 1
ATOM 2706 O O . GLY A 1 371 ? 15.805 -19.734 10.117 1 87.62 371 GLY A O 1
ATOM 2707 N N . VAL A 1 372 ? 16.984 -21.641 9.938 1 90.06 372 VAL A N 1
ATOM 2708 C CA . VAL A 1 372 ? 16.906 -21.703 8.484 1 90.06 372 VAL A CA 1
ATOM 2709 C C . VAL A 1 372 ? 16.531 -23.125 8.047 1 90.06 372 VAL A C 1
ATOM 2711 O O . VAL A 1 372 ? 16.734 -24.078 8.789 1 90.06 372 VAL A O 1
ATOM 2714 N N . ARG A 1 373 ? 15.875 -23.234 6.918 1 89.81 373 ARG A N 1
ATOM 2715 C CA . ARG A 1 373 ? 15.617 -24.516 6.262 1 89.81 373 ARG A CA 1
ATOM 2716 C C . ARG A 1 373 ? 16.641 -24.781 5.164 1 89.81 373 ARG A C 1
ATOM 2718 O O . ARG A 1 373 ? 16.422 -24.422 4.008 1 89.81 373 ARG A O 1
ATOM 2725 N N . ASP A 1 374 ? 17.734 -25.406 5.477 1 80.75 374 ASP A N 1
ATOM 2726 C CA . ASP A 1 374 ? 18.859 -25.531 4.562 1 80.75 374 ASP A CA 1
ATOM 2727 C C . ASP A 1 374 ? 18.938 -26.953 3.996 1 80.75 374 ASP A C 1
ATOM 2729 O O . ASP A 1 374 ? 19.906 -27.297 3.322 1 80.75 374 ASP A O 1
ATOM 2733 N N . GLN A 1 375 ? 17.984 -27.75 4.289 1 77.25 375 GLN A N 1
ATOM 2734 C CA . GLN A 1 375 ? 18.062 -29.094 3.744 1 77.25 375 GLN A CA 1
ATOM 2735 C C . GLN A 1 375 ? 17.984 -29.078 2.219 1 77.25 375 GLN A C 1
ATOM 2737 O O . GLN A 1 375 ? 17.234 -28.297 1.64 1 77.25 375 GLN A O 1
ATOM 2742 N N . ASP A 1 376 ? 19.078 -29.625 1.644 1 68.31 376 ASP A N 1
ATOM 2743 C CA . ASP A 1 376 ? 19.109 -29.75 0.189 1 68.31 376 ASP A CA 1
ATOM 2744 C C . ASP A 1 376 ? 17.938 -30.609 -0.308 1 68.31 376 ASP A C 1
ATOM 2746 O O . ASP A 1 376 ? 17.688 -31.688 0.241 1 68.31 376 ASP A O 1
ATOM 2750 N N . ALA A 1 377 ? 17.156 -29.922 -1.061 1 63.81 377 ALA A N 1
ATOM 2751 C CA . ALA A 1 377 ? 16.031 -30.625 -1.665 1 63.81 377 ALA A CA 1
ATOM 2752 C C . ALA A 1 377 ? 16.5 -31.5 -2.826 1 63.81 377 ALA A C 1
ATOM 2754 O O . ALA A 1 377 ? 16.203 -31.219 -3.986 1 63.81 377 ALA A O 1
ATOM 2755 N N . ALA A 1 378 ? 17.594 -32.25 -2.619 1 58.16 378 ALA A N 1
ATOM 2756 C CA . ALA A 1 378 ? 18.078 -33.062 -3.729 1 58.16 378 ALA A CA 1
ATOM 2757 C C . ALA A 1 378 ? 17 -34.031 -4.199 1 58.16 378 ALA A C 1
ATOM 2759 O O . ALA A 1 378 ? 16.312 -34.656 -3.385 1 58.16 378 ALA A O 1
ATOM 2760 N N . ARG A 1 379 ? 16.656 -33.75 -5.469 1 62.44 379 ARG A N 1
ATOM 2761 C CA . ARG A 1 379 ? 15.719 -34.656 -6.113 1 62.44 379 ARG A CA 1
ATOM 2762 C C . ARG A 1 379 ? 16.219 -36.094 -6.047 1 62.44 379 ARG A C 1
ATOM 2764 O O . ARG A 1 379 ? 17.25 -36.438 -6.637 1 62.44 379 ARG A O 1
ATOM 2771 N N . LYS A 1 380 ? 15.805 -36.844 -4.98 1 65.62 380 LYS A N 1
ATOM 2772 C CA . LYS A 1 380 ? 16.156 -38.25 -5.047 1 65.62 380 LYS A CA 1
ATOM 2773 C C . LYS A 1 380 ? 14.992 -39.094 -5.574 1 65.62 380 LYS A C 1
ATOM 2775 O O . LYS A 1 380 ? 13.898 -39.062 -5 1 65.62 380 LYS A O 1
ATOM 2780 N N . PRO A 1 381 ? 15.242 -39.531 -6.859 1 64.62 381 PRO A N 1
ATOM 2781 C CA . PRO A 1 381 ? 14.172 -40.406 -7.363 1 64.62 381 PRO A CA 1
ATOM 2782 C C . PRO A 1 381 ? 13.805 -41.5 -6.375 1 64.62 381 PRO A C 1
ATOM 2784 O O . PRO A 1 381 ? 14.625 -41.906 -5.547 1 64.62 381 PRO A O 1
ATOM 2787 N N . ASP A 1 382 ? 12.609 -41.75 -6.27 1 66.19 382 ASP A N 1
ATOM 2788 C CA . ASP A 1 382 ? 12.18 -42.875 -5.461 1 66.19 382 ASP A CA 1
ATOM 2789 C C . ASP A 1 382 ? 12.836 -44.188 -5.941 1 66.19 382 ASP A C 1
ATOM 2791 O O . ASP A 1 382 ? 12.43 -44.75 -6.953 1 66.19 382 ASP A O 1
ATOM 2795 N N . THR A 1 383 ? 13.945 -44.562 -5.297 1 73 383 THR A N 1
ATOM 2796 C CA . THR A 1 383 ? 14.703 -45.719 -5.75 1 73 383 THR A CA 1
ATOM 2797 C C . THR A 1 383 ? 14.266 -46.969 -4.996 1 73 383 THR A C 1
ATOM 2799 O O . THR A 1 383 ? 14.906 -48.031 -5.109 1 73 383 THR A O 1
ATOM 2802 N N . ARG A 1 384 ? 13.18 -46.781 -4.129 1 82.12 384 ARG A N 1
ATOM 2803 C CA . ARG A 1 384 ? 12.711 -47.938 -3.416 1 82.12 384 ARG A CA 1
ATOM 2804 C C . ARG A 1 384 ? 12.133 -48.969 -4.387 1 82.12 384 ARG A C 1
ATOM 2806 O O . ARG A 1 384 ? 11.25 -48.656 -5.184 1 82.12 384 ARG A O 1
ATOM 2813 N N . PRO A 1 385 ? 12.477 -50.188 -4.406 1 90.12 385 PRO A N 1
ATOM 2814 C CA . PRO A 1 385 ? 11.938 -51.188 -5.312 1 90.12 385 PRO A CA 1
ATOM 2815 C C . PRO A 1 385 ? 10.43 -51.375 -5.156 1 90.12 385 PRO A C 1
ATOM 2817 O O . PRO A 1 385 ? 9.914 -51.375 -4.035 1 90.12 385 PRO A O 1
ATOM 2820 N N . SER A 1 386 ? 9.805 -51.562 -6.301 1 92.25 386 SER A N 1
ATOM 2821 C CA . SER A 1 386 ? 8.352 -51.75 -6.293 1 92.25 386 SER A CA 1
ATOM 2822 C C . SER A 1 386 ? 7.98 -53.219 -6.465 1 92.25 386 SER A C 1
ATOM 2824 O O . SER A 1 386 ? 6.887 -53.656 -6.074 1 92.25 386 SER A O 1
ATOM 2826 N N . GLY A 1 387 ? 8.898 -53.969 -7.055 1 94.75 387 GLY A N 1
ATOM 2827 C CA . GLY A 1 387 ? 8.609 -55.375 -7.371 1 94.75 387 GLY A CA 1
ATOM 2828 C C . GLY A 1 387 ? 7.949 -55.531 -8.727 1 94.75 387 GLY A C 1
ATOM 2829 O O . GLY A 1 387 ? 7.676 -56.656 -9.148 1 94.75 387 GLY A O 1
ATOM 2830 N N . LEU A 1 388 ? 7.68 -54.531 -9.414 1 96.06 388 LEU A N 1
ATOM 2831 C CA . LEU A 1 388 ? 7.184 -54.625 -10.789 1 96.06 388 LEU A CA 1
ATOM 2832 C C . LEU A 1 388 ? 8.336 -54.812 -11.773 1 96.06 388 LEU A C 1
ATOM 2834 O O . LEU A 1 388 ? 9.117 -53.875 -12 1 96.06 388 LEU A O 1
ATOM 2838 N N . THR A 1 389 ? 8.375 -55.938 -12.367 1 95.5 389 THR A N 1
ATOM 2839 C CA . THR A 1 389 ? 9.617 -56.312 -13.031 1 95.5 389 THR A CA 1
ATOM 2840 C C . THR A 1 389 ? 9.414 -56.438 -14.539 1 95.5 389 THR A C 1
ATOM 2842 O O . THR A 1 389 ? 8.305 -56.719 -15 1 95.5 389 THR A O 1
ATOM 2845 N N . LEU A 1 390 ? 10.406 -56.188 -15.297 1 94.12 390 LEU A N 1
ATOM 2846 C CA . LEU A 1 390 ? 10.602 -56.344 -16.734 1 94.12 390 LEU A CA 1
ATOM 2847 C C . LEU A 1 390 ? 12.07 -56.625 -17.047 1 94.12 390 LEU A C 1
ATOM 2849 O O . LEU A 1 390 ? 12.961 -56.031 -16.453 1 94.12 390 LEU A O 1
ATOM 2853 N N . ALA A 1 391 ? 12.312 -57.562 -17.922 1 93.69 391 ALA A N 1
ATOM 2854 C CA . ALA A 1 391 ? 13.695 -57.875 -18.281 1 93.69 391 ALA A CA 1
ATOM 2855 C C . ALA A 1 391 ? 14.453 -56.625 -18.688 1 93.69 391 ALA A C 1
ATOM 2857 O O . ALA A 1 391 ? 14.078 -55.938 -19.641 1 93.69 391 ALA A O 1
ATOM 2858 N N . PRO A 1 392 ? 15.516 -56.312 -18.047 1 94.69 392 PRO A N 1
ATOM 2859 C CA . PRO A 1 392 ? 16.203 -55.031 -18.266 1 94.69 392 PRO A CA 1
ATOM 2860 C C . PRO A 1 392 ? 16.688 -54.844 -19.703 1 94.69 392 PRO A C 1
ATOM 2862 O O . PRO A 1 392 ? 16.547 -53.75 -20.266 1 94.69 392 PRO A O 1
ATOM 2865 N N . GLU A 1 393 ? 17.219 -55.906 -20.266 1 93.19 393 GLU A N 1
ATOM 2866 C CA . GLU A 1 393 ? 17.719 -55.812 -21.625 1 93.19 393 GLU A CA 1
ATOM 2867 C C . GLU A 1 393 ? 16.594 -55.5 -22.609 1 93.19 393 GLU A C 1
ATOM 2869 O O . GLU A 1 393 ? 16.766 -54.719 -23.531 1 93.19 393 GLU A O 1
ATOM 2874 N N . LEU A 1 394 ? 15.562 -56.156 -22.375 1 91.88 394 LEU A N 1
ATOM 2875 C CA . LEU A 1 394 ? 14.406 -55.938 -23.234 1 91.88 394 LEU A CA 1
ATOM 2876 C C . LEU A 1 394 ? 13.883 -54.5 -23.094 1 91.88 394 LEU A C 1
ATOM 2878 O O . LEU A 1 394 ? 13.57 -53.844 -24.078 1 91.88 394 LEU A O 1
ATOM 2882 N N . ALA A 1 395 ? 13.781 -54.094 -21.891 1 94.44 395 ALA A N 1
ATOM 2883 C CA . ALA A 1 395 ? 13.281 -52.75 -21.609 1 94.44 395 ALA A CA 1
ATOM 2884 C C . ALA A 1 395 ? 14.18 -51.688 -22.219 1 94.44 395 ALA A C 1
ATOM 2886 O O . ALA A 1 395 ? 13.695 -50.75 -22.844 1 94.44 395 ALA A O 1
ATOM 2887 N N . GLU A 1 396 ? 15.414 -51.812 -22.094 1 95.12 396 GLU A N 1
ATOM 2888 C CA . GLU A 1 396 ? 16.391 -50.875 -22.641 1 95.12 396 GLU A CA 1
ATOM 2889 C C . GLU A 1 396 ? 16.328 -50.844 -24.172 1 95.12 396 GLU A C 1
ATOM 2891 O O . GLU A 1 396 ? 16.266 -49.75 -24.766 1 95.12 396 GLU A O 1
ATOM 2896 N N . ALA A 1 397 ? 16.328 -52 -24.688 1 93.88 397 ALA A N 1
ATOM 2897 C CA . ALA A 1 397 ? 16.328 -52.094 -26.156 1 93.88 397 ALA A CA 1
ATOM 2898 C C . ALA A 1 397 ? 15.055 -51.469 -26.734 1 93.88 397 ALA A C 1
ATOM 2900 O O . ALA A 1 397 ? 15.109 -50.781 -27.75 1 93.88 397 ALA A O 1
ATOM 2901 N N . THR A 1 398 ? 14.008 -51.781 -26.172 1 94.88 398 THR A N 1
ATOM 2902 C CA . THR A 1 398 ? 12.719 -51.281 -26.625 1 94.88 398 THR A CA 1
ATOM 2903 C C . THR A 1 398 ? 12.688 -49.75 -26.531 1 94.88 398 THR A C 1
ATOM 2905 O O . THR A 1 398 ? 12.297 -49.062 -27.469 1 94.88 398 THR A O 1
ATOM 2908 N N . LEU A 1 399 ? 13.078 -49.219 -25.359 1 96.12 399 LEU A N 1
ATOM 2909 C CA . LEU A 1 399 ? 13.094 -47.75 -25.156 1 96.12 399 LEU A CA 1
ATOM 2910 C C . LEU A 1 399 ? 14.039 -47.094 -26.141 1 96.12 399 LEU A C 1
ATOM 2912 O O . LEU A 1 399 ? 13.695 -46.062 -26.734 1 96.12 399 LEU A O 1
ATOM 2916 N N . MET A 1 400 ? 15.195 -47.656 -26.328 1 96.06 400 MET A N 1
ATOM 2917 C CA . MET A 1 400 ? 16.188 -47.062 -27.219 1 96.06 400 MET A CA 1
ATOM 2918 C C . MET A 1 400 ? 15.672 -47.031 -28.656 1 96.06 400 MET A C 1
ATOM 2920 O O . MET A 1 400 ? 15.914 -46.062 -29.391 1 96.06 400 MET A O 1
ATOM 2924 N N . ALA A 1 401 ? 14.969 -48.094 -29.031 1 96.12 401 ALA A N 1
ATOM 2925 C CA . ALA A 1 401 ? 14.375 -48.125 -30.359 1 96.12 401 ALA A CA 1
ATOM 2926 C C . ALA A 1 401 ? 13.375 -46.969 -30.547 1 96.12 401 ALA A C 1
ATOM 2928 O O . ALA A 1 401 ? 13.344 -46.344 -31.594 1 96.12 401 ALA A O 1
ATOM 2929 N N . GLY A 1 402 ? 12.602 -46.781 -29.578 1 96.81 402 GLY A N 1
ATOM 2930 C CA . GLY A 1 402 ? 11.664 -45.688 -29.609 1 96.81 402 GLY A CA 1
ATOM 2931 C C . GLY A 1 402 ? 12.344 -44.312 -29.703 1 96.81 402 GLY A C 1
ATOM 2932 O O . GLY A 1 402 ? 11.938 -43.469 -30.5 1 96.81 402 GLY A O 1
ATOM 2933 N N . LEU A 1 403 ? 13.391 -44.094 -28.922 1 97.19 403 LEU A N 1
ATOM 2934 C CA . LEU A 1 403 ? 14.125 -42.844 -28.891 1 97.19 403 LEU A CA 1
ATOM 2935 C C . LEU A 1 403 ? 14.836 -42.594 -30.203 1 97.19 403 LEU A C 1
ATOM 2937 O O . LEU A 1 403 ? 14.859 -41.469 -30.688 1 97.19 403 LEU A O 1
ATOM 2941 N N . ARG A 1 404 ? 15.352 -43.562 -30.766 1 96.62 404 ARG A N 1
ATOM 2942 C CA . ARG A 1 404 ? 16.031 -43.438 -32.062 1 96.62 404 ARG A CA 1
ATOM 2943 C C . ARG A 1 404 ? 15.055 -43.094 -33.156 1 96.62 404 ARG A C 1
ATOM 2945 O O . ARG A 1 404 ? 15.383 -42.312 -34.062 1 96.62 404 ARG A O 1
ATOM 2952 N N . SER A 1 405 ? 13.938 -43.75 -33.094 1 96.88 405 SER A N 1
ATOM 2953 C CA . SER A 1 405 ? 12.898 -43.406 -34.062 1 96.88 405 SER A CA 1
ATOM 2954 C C . SER A 1 405 ? 12.523 -41.938 -33.969 1 96.88 405 SER A C 1
ATOM 2956 O O . SER A 1 405 ? 12.352 -41.25 -35 1 96.88 405 SER A O 1
ATOM 2958 N N . LEU A 1 406 ? 12.383 -41.438 -32.812 1 96.69 406 LEU A N 1
ATOM 2959 C CA . LEU A 1 406 ? 12.055 -40.031 -32.562 1 96.69 406 LEU A CA 1
ATOM 2960 C C . LEU A 1 406 ? 13.164 -39.125 -33.062 1 96.69 406 LEU A C 1
ATOM 2962 O O . LEU A 1 406 ? 12.883 -38.125 -33.719 1 96.69 406 LEU A O 1
ATOM 2966 N N . ILE A 1 407 ? 14.406 -39.469 -32.844 1 96.62 407 ILE A N 1
ATOM 2967 C CA . ILE A 1 407 ? 15.555 -38.688 -33.25 1 96.62 407 ILE A CA 1
ATOM 2968 C C . ILE A 1 407 ? 15.602 -38.656 -34.781 1 96.62 407 ILE A C 1
ATOM 2970 O O . ILE A 1 407 ? 15.836 -37.594 -35.375 1 96.62 407 ILE A O 1
ATOM 2974 N N . SER A 1 408 ? 15.312 -39.719 -35.375 1 96.88 408 SER A N 1
ATOM 2975 C CA . SER A 1 408 ? 15.359 -39.812 -36.844 1 96.88 408 SER A CA 1
ATOM 2976 C C . SER A 1 408 ? 14.234 -39.031 -37.469 1 96.88 408 SER A C 1
ATOM 2978 O O . SER A 1 408 ? 14.328 -38.656 -38.656 1 96.88 408 SER A O 1
ATOM 2980 N N . SER A 1 409 ? 13.25 -38.75 -36.75 1 97 409 SER A N 1
ATOM 2981 C CA . SER A 1 409 ? 12.078 -38.062 -37.281 1 97 409 SER A CA 1
ATOM 2982 C C . SER A 1 409 ? 12.164 -36.562 -37.031 1 97 409 SER A C 1
ATOM 2984 O O . SER A 1 409 ? 11.211 -35.812 -37.281 1 97 409 SER A O 1
ATOM 2986 N N . GLU A 1 410 ? 13.227 -36.062 -36.469 1 96.69 410 GLU A N 1
ATOM 2987 C CA . GLU A 1 410 ? 13.383 -34.656 -36 1 96.69 410 GLU A CA 1
ATOM 2988 C C . GLU A 1 410 ? 13.109 -33.688 -37.156 1 96.69 410 GLU A C 1
ATOM 2990 O O . GLU A 1 410 ? 12.398 -32.688 -36.969 1 96.69 410 GLU A O 1
ATOM 2995 N N . SER A 1 411 ? 13.633 -33.938 -38.344 1 94.31 411 SER A N 1
ATOM 2996 C CA . SER A 1 411 ? 13.508 -33.031 -39.469 1 94.31 411 SER A CA 1
ATOM 2997 C C . SER A 1 411 ? 12.055 -32.875 -39.906 1 94.31 411 SER A C 1
ATOM 2999 O O . SER A 1 411 ? 11.594 -31.797 -40.25 1 94.31 411 SER A O 1
ATOM 3001 N N . GLU A 1 412 ? 11.43 -33.938 -39.906 1 95 412 GLU A N 1
ATOM 3002 C CA . GLU A 1 412 ? 10.023 -33.938 -40.281 1 95 412 GLU A CA 1
ATOM 3003 C C . GLU A 1 412 ? 9.164 -33.219 -39.25 1 95 412 GLU A C 1
ATOM 3005 O O . GLU A 1 412 ? 8.297 -32.438 -39.625 1 95 412 GLU A O 1
ATOM 3010 N N . ILE A 1 413 ? 9.375 -33.469 -38.062 1 95.38 413 ILE A N 1
ATOM 3011 C CA . ILE A 1 413 ? 8.641 -32.844 -36.969 1 95.38 413 ILE A CA 1
ATOM 3012 C C . ILE A 1 413 ? 8.883 -31.328 -37.031 1 95.38 413 ILE A C 1
ATOM 3014 O O . ILE A 1 413 ? 7.945 -30.531 -36.875 1 95.38 413 ILE A O 1
ATOM 3018 N N . THR A 1 414 ? 10.125 -30.953 -37.219 1 90.5 414 THR A N 1
ATOM 3019 C CA . THR A 1 414 ? 10.5 -29.547 -37.281 1 90.5 414 THR A CA 1
ATOM 3020 C C . THR A 1 414 ? 9.836 -28.859 -38.469 1 90.5 414 THR A C 1
ATOM 3022 O O . THR A 1 414 ? 9.375 -27.719 -38.375 1 90.5 414 THR A O 1
ATOM 3025 N N . ARG A 1 415 ? 9.812 -29.562 -39.531 1 90.75 415 ARG A N 1
ATOM 3026 C CA . ARG A 1 415 ? 9.141 -29.031 -40.719 1 90.75 415 ARG A CA 1
ATOM 3027 C C . ARG A 1 415 ? 7.664 -28.766 -40.438 1 90.75 415 ARG A C 1
ATOM 3029 O O . ARG A 1 415 ? 7.137 -27.719 -40.812 1 90.75 415 ARG A O 1
ATOM 3036 N N . PHE A 1 416 ? 7.008 -29.719 -39.781 1 91.75 416 PHE A N 1
ATOM 3037 C CA . PHE A 1 416 ? 5.609 -29.531 -39.406 1 91.75 416 PHE A CA 1
ATOM 3038 C C . PHE A 1 416 ? 5.449 -28.328 -38.469 1 91.75 416 PHE A C 1
ATOM 3040 O O . PHE A 1 416 ? 4.531 -27.516 -38.656 1 91.75 416 PHE A O 1
ATOM 3047 N N . ASP A 1 417 ? 6.414 -28.156 -37.562 1 88.88 417 ASP A N 1
ATOM 3048 C CA . ASP A 1 417 ? 6.312 -27.109 -36.531 1 88.88 417 ASP A CA 1
ATOM 3049 C C . ASP A 1 417 ? 6.617 -25.734 -37.125 1 88.88 417 ASP A C 1
ATOM 3051 O O . ASP A 1 417 ? 6.141 -24.719 -36.625 1 88.88 417 ASP A O 1
ATOM 3055 N N . LEU A 1 418 ? 7.402 -25.719 -38.125 1 80.19 418 LEU A N 1
ATOM 3056 C CA . LEU A 1 418 ? 7.676 -24.453 -38.812 1 80.19 418 LEU A CA 1
ATOM 3057 C C . LEU A 1 418 ? 6.418 -23.906 -39.5 1 80.19 418 LEU A C 1
ATOM 3059 O O . LEU A 1 418 ? 6.25 -22.703 -39.625 1 80.19 418 LEU A O 1
ATOM 3063 N N . VAL A 1 419 ? 5.598 -24.781 -39.812 1 80.69 419 VAL A N 1
ATOM 3064 C CA . VAL A 1 419 ? 4.363 -24.406 -40.5 1 80.69 419 VAL A CA 1
ATOM 3065 C C . VAL A 1 419 ? 3.359 -23.859 -39.469 1 80.69 419 VAL A C 1
ATOM 3067 O O . VAL A 1 419 ? 2.645 -22.891 -39.75 1 80.69 419 VAL A O 1
ATOM 3070 N N . VAL A 1 420 ? 3.336 -24.406 -38.312 1 79.56 420 VAL A N 1
ATOM 3071 C CA . VAL A 1 420 ? 2.219 -24.109 -37.406 1 79.56 420 VAL A CA 1
ATOM 3072 C C . VAL A 1 420 ? 2.74 -23.516 -36.094 1 79.56 420 VAL A C 1
ATOM 3074 O O . VAL A 1 420 ? 1.957 -23.094 -35.25 1 79.56 420 VAL A O 1
ATOM 3077 N N . GLY A 1 421 ? 4.016 -23.484 -35.938 1 75.81 421 GLY A N 1
ATOM 3078 C CA . GLY A 1 421 ? 4.586 -23.016 -34.688 1 75.81 421 GLY A CA 1
ATOM 3079 C C . GLY A 1 421 ? 5.906 -22.297 -34.875 1 75.81 421 GLY A C 1
ATOM 3080 O O . GLY A 1 421 ? 6.078 -21.531 -35.812 1 75.81 421 GLY A O 1
ATOM 3081 N N . ASP A 1 422 ? 6.848 -22.422 -33.938 1 74.56 422 ASP A N 1
ATOM 3082 C CA . ASP A 1 422 ? 8.094 -21.656 -33.938 1 74.56 422 ASP A CA 1
ATOM 3083 C C . ASP A 1 422 ? 9.258 -22.516 -34.406 1 74.56 422 ASP A C 1
ATOM 3085 O O . ASP A 1 422 ? 10.414 -22.109 -34.344 1 74.56 422 ASP A O 1
ATOM 3089 N N . GLY A 1 423 ? 8.906 -23.844 -34.781 1 77.44 423 GLY A N 1
ATOM 3090 C CA . GLY A 1 423 ? 9.883 -24.672 -35.469 1 77.44 423 GLY A CA 1
ATOM 3091 C C . GLY A 1 423 ? 10.883 -25.312 -34.531 1 77.44 423 GLY A C 1
ATOM 3092 O O . GLY A 1 423 ? 11.969 -25.719 -34.938 1 77.44 423 GLY A O 1
ATOM 3093 N N . ASP A 1 424 ? 10.531 -25.422 -33.219 1 83.12 424 ASP A N 1
ATOM 3094 C CA . ASP A 1 424 ? 11.516 -25.984 -32.312 1 83.12 424 ASP A CA 1
ATOM 3095 C C . ASP A 1 424 ? 11.023 -27.281 -31.703 1 83.12 424 ASP A C 1
ATOM 3097 O O . ASP A 1 424 ? 11.695 -27.875 -30.844 1 83.12 424 ASP A O 1
ATOM 3101 N N . CYS A 1 425 ? 9.859 -27.734 -32.094 1 87.88 425 CYS A N 1
ATOM 3102 C CA . CYS A 1 425 ? 9.305 -28.953 -31.531 1 87.88 425 CYS A CA 1
ATOM 3103 C C . CYS A 1 425 ? 10.219 -30.141 -31.766 1 87.88 425 CYS A C 1
ATOM 3105 O O . CYS A 1 425 ? 10.523 -30.906 -30.844 1 87.88 425 CYS A O 1
ATOM 3107 N N . GLY A 1 426 ? 10.672 -30.297 -33 1 91.75 426 GLY A N 1
ATOM 3108 C CA . GLY A 1 426 ? 11.555 -31.406 -33.344 1 91.75 426 GLY A CA 1
ATOM 3109 C C . GLY A 1 426 ? 12.859 -31.391 -32.562 1 91.75 426 GLY A C 1
ATOM 3110 O O . GLY A 1 426 ? 13.289 -32.406 -32.031 1 91.75 426 GLY A O 1
ATOM 3111 N N . THR A 1 427 ? 13.414 -30.234 -32.5 1 91.31 427 THR A N 1
ATOM 3112 C CA . THR A 1 427 ? 14.695 -30.094 -31.812 1 91.31 427 THR A CA 1
ATOM 3113 C C . THR A 1 427 ? 14.531 -30.344 -30.328 1 91.31 427 THR A C 1
ATOM 3115 O O . THR A 1 427 ? 15.414 -30.922 -29.688 1 91.31 427 THR A O 1
ATOM 3118 N N . THR A 1 428 ? 13.445 -29.922 -29.734 1 90.31 428 THR A N 1
ATOM 3119 C CA . THR A 1 428 ? 13.172 -30.141 -28.328 1 90.31 428 THR A CA 1
ATOM 3120 C C . THR A 1 428 ? 13.016 -31.625 -28.031 1 90.31 428 THR A C 1
ATOM 3122 O O . THR A 1 428 ? 13.594 -32.156 -27.078 1 90.31 428 THR A O 1
ATOM 3125 N N . LEU A 1 429 ? 12.297 -32.312 -28.859 1 94.38 429 LEU A N 1
ATOM 3126 C CA . LEU A 1 429 ? 12.07 -33.75 -28.688 1 94.38 429 LEU A CA 1
ATOM 3127 C C . LEU A 1 429 ? 13.367 -34.531 -28.875 1 94.38 429 LEU A C 1
ATOM 3129 O O . LEU A 1 429 ? 13.641 -35.469 -28.141 1 94.38 429 LEU A O 1
ATOM 3133 N N . LYS A 1 430 ? 14.125 -34.094 -29.875 1 94.81 430 LYS A N 1
ATOM 3134 C CA . LYS A 1 430 ? 15.406 -34.75 -30.125 1 94.81 430 LYS A CA 1
ATOM 3135 C C . LYS A 1 430 ? 16.344 -34.594 -28.938 1 94.81 430 LYS A C 1
ATOM 3137 O O . LYS A 1 430 ? 17.016 -35.531 -28.531 1 94.81 430 LYS A O 1
ATOM 3142 N N . ARG A 1 431 ? 16.422 -33.438 -28.438 1 93.19 431 ARG A N 1
ATOM 3143 C CA . ARG A 1 431 ? 17.281 -33.188 -27.297 1 93.19 431 ARG A CA 1
ATOM 3144 C C . ARG A 1 431 ? 16.891 -34.062 -26.109 1 93.19 431 ARG A C 1
ATOM 3146 O O . ARG A 1 431 ? 17.766 -34.625 -25.453 1 93.19 431 ARG A O 1
ATOM 3153 N N . GLY A 1 432 ? 15.625 -34.188 -25.828 1 93.94 432 GLY A N 1
ATOM 3154 C CA . GLY A 1 432 ? 15.156 -35.062 -24.781 1 93.94 432 GLY A CA 1
ATOM 3155 C C . GLY A 1 432 ? 15.484 -36.531 -25.031 1 93.94 432 GLY A C 1
ATOM 3156 O O . GLY A 1 432 ? 15.977 -37.219 -24.141 1 93.94 432 GLY A O 1
ATOM 3157 N N . ALA A 1 433 ? 15.242 -36.969 -26.203 1 96.31 433 ALA A N 1
ATOM 3158 C CA . ALA A 1 433 ? 15.5 -38.375 -26.578 1 96.31 433 ALA A CA 1
ATOM 3159 C C . ALA A 1 433 ? 16.984 -38.688 -26.469 1 96.31 433 ALA A C 1
ATOM 3161 O O . ALA A 1 433 ? 17.344 -39.75 -25.969 1 96.31 433 ALA A O 1
ATOM 3162 N N . GLN A 1 434 ? 17.781 -37.781 -26.891 1 96.56 434 GLN A N 1
ATOM 3163 C CA . GLN A 1 434 ? 19.234 -38 -26.844 1 96.56 434 GLN A CA 1
ATOM 3164 C C . GLN A 1 434 ? 19.719 -38.062 -25.391 1 96.56 434 GLN A C 1
ATOM 3166 O O . GLN A 1 434 ? 20.594 -38.875 -25.062 1 96.56 434 GLN A O 1
ATOM 3171 N N . ALA A 1 435 ? 19.188 -37.219 -24.625 1 95.25 435 ALA A N 1
ATOM 3172 C CA . ALA A 1 435 ? 19.578 -37.219 -23.219 1 95.25 435 ALA A CA 1
ATOM 3173 C C . ALA A 1 435 ? 19.219 -38.531 -22.531 1 95.25 435 ALA A C 1
ATOM 3175 O O . ALA A 1 435 ? 20 -39.062 -21.75 1 95.25 435 ALA A O 1
ATOM 3176 N N . VAL A 1 436 ? 18.062 -39 -22.797 1 95.81 436 VAL A N 1
ATOM 3177 C CA . VAL A 1 436 ? 17.625 -40.25 -22.219 1 95.81 436 VAL A CA 1
ATOM 3178 C C . VAL A 1 436 ? 18.469 -41.406 -22.766 1 95.81 436 VAL A C 1
ATOM 3180 O O . VAL A 1 436 ? 18.875 -42.312 -22 1 95.81 436 VAL A O 1
ATOM 3183 N N . LEU A 1 437 ? 18.703 -41.406 -24.047 1 96.19 437 LEU A N 1
ATOM 3184 C CA . LEU A 1 437 ? 19.547 -42.406 -24.672 1 96.19 437 LEU A CA 1
ATOM 3185 C C . LEU A 1 437 ? 20.922 -42.469 -24.031 1 96.19 437 LEU A C 1
ATOM 3187 O O . LEU A 1 437 ? 21.453 -43.531 -23.734 1 96.19 437 LEU A O 1
ATOM 3191 N N . GLU A 1 438 ? 21.484 -41.312 -23.828 1 95.62 438 GLU A N 1
ATOM 3192 C CA . GLU A 1 438 ? 22.781 -41.219 -23.188 1 95.62 438 GLU A CA 1
ATOM 3193 C C . GLU A 1 438 ? 22.734 -41.75 -21.75 1 95.62 438 GLU A C 1
ATOM 3195 O O . GLU A 1 438 ? 23.656 -42.469 -21.312 1 95.62 438 GLU A O 1
ATOM 3200 N N . HIS A 1 439 ? 21.734 -41.406 -21.062 1 95.31 439 HIS A N 1
ATOM 3201 C CA . HIS A 1 439 ? 21.578 -41.844 -19.688 1 95.31 439 HIS A CA 1
ATOM 3202 C C . HIS A 1 439 ? 21.469 -43.375 -19.609 1 95.31 439 HIS A C 1
ATOM 3204 O O . HIS A 1 439 ? 22.125 -44 -18.781 1 95.31 439 HIS A O 1
ATOM 3210 N N . VAL A 1 440 ? 20.656 -43.938 -20.469 1 95 440 VAL A N 1
ATOM 3211 C CA . VAL A 1 440 ? 20.406 -45.375 -20.469 1 95 440 VAL A CA 1
ATOM 3212 C C . VAL A 1 440 ? 21.688 -46.125 -20.875 1 95 440 VAL A C 1
ATOM 3214 O O . VAL A 1 440 ? 21.953 -47.219 -20.375 1 95 440 VAL A O 1
ATOM 3217 N N . SER A 1 441 ? 22.438 -45.5 -21.719 1 93.25 441 SER A N 1
ATOM 3218 C CA . SER A 1 441 ? 23.703 -46.125 -22.156 1 93.25 441 SER A CA 1
ATOM 3219 C C . SER A 1 441 ? 24.719 -46.156 -21.016 1 93.25 441 SER A C 1
ATOM 3221 O O . SER A 1 441 ? 25.562 -47.031 -20.969 1 93.25 441 SER A O 1
ATOM 3223 N N . LYS A 1 442 ? 24.578 -45.281 -20.094 1 94.06 442 LYS A N 1
ATOM 3224 C CA . LYS A 1 442 ? 25.547 -45.156 -19 1 94.06 442 LYS A CA 1
ATOM 3225 C C . LYS A 1 442 ? 25.031 -45.875 -17.75 1 94.06 442 LYS A C 1
ATOM 3227 O O . LYS A 1 442 ? 25.828 -46.281 -16.891 1 94.06 442 LYS A O 1
ATOM 3232 N N . HIS A 1 443 ? 23.797 -46 -17.688 1 93.88 443 HIS A N 1
ATOM 3233 C CA . HIS A 1 443 ? 23.172 -46.594 -16.5 1 93.88 443 HIS A CA 1
ATOM 3234 C C . HIS A 1 443 ? 22.219 -47.719 -16.875 1 93.88 443 HIS A C 1
ATOM 3236 O O . HIS A 1 443 ? 21.125 -47.469 -17.375 1 93.88 443 HIS A O 1
ATOM 3242 N N . ARG A 1 444 ? 22.547 -48.906 -16.453 1 92.56 444 ARG A N 1
ATOM 3243 C CA . ARG A 1 444 ? 21.719 -50.062 -16.812 1 92.56 444 ARG A CA 1
ATOM 3244 C C . ARG A 1 444 ? 20.438 -50.062 -15.984 1 92.56 444 ARG A C 1
ATOM 3246 O O . ARG A 1 444 ? 20.422 -49.656 -14.828 1 92.56 444 ARG A O 1
ATOM 3253 N N . PHE A 1 445 ? 19.453 -50.594 -16.578 1 94.94 445 PHE A N 1
ATOM 3254 C CA . PHE A 1 445 ? 18.188 -50.719 -15.883 1 94.94 445 PHE A CA 1
ATOM 3255 C C . PHE A 1 445 ? 18.281 -51.75 -14.773 1 94.94 445 PHE A C 1
ATOM 3257 O O . PHE A 1 445 ? 18.984 -52.75 -14.914 1 94.94 445 PHE A O 1
ATOM 3264 N N . SER A 1 446 ? 17.625 -51.562 -13.727 1 94.25 446 SER A N 1
ATOM 3265 C CA . SER A 1 446 ? 17.641 -52.438 -12.562 1 94.25 446 SER A CA 1
ATOM 3266 C C . SER A 1 446 ? 16.734 -53.656 -12.773 1 94.25 446 SER A C 1
ATOM 3268 O O . SER A 1 446 ? 16.906 -54.688 -12.133 1 94.25 446 SER A O 1
ATOM 3270 N N . GLY A 1 447 ? 15.797 -53.531 -13.57 1 95 447 GLY A N 1
ATOM 3271 C CA . GLY A 1 447 ? 14.781 -54.562 -13.742 1 95 447 GLY A CA 1
ATOM 3272 C C . GLY A 1 447 ? 13.477 -54.25 -13.031 1 95 447 GLY A C 1
ATOM 3273 O O . GLY A 1 447 ? 12.469 -54.906 -13.258 1 95 447 GLY A O 1
ATOM 3274 N N . ASP A 1 448 ? 13.531 -53.281 -12.211 1 96.31 448 ASP A N 1
ATOM 3275 C CA . ASP A 1 448 ? 12.312 -52.719 -11.617 1 96.31 448 ASP A CA 1
ATOM 3276 C C . ASP A 1 448 ? 11.844 -51.5 -12.398 1 96.31 448 ASP A C 1
ATOM 3278 O O . ASP A 1 448 ? 12.469 -50.438 -12.328 1 96.31 448 ASP A O 1
ATOM 3282 N N . ILE A 1 449 ? 10.703 -51.562 -13.023 1 95.38 449 ILE A N 1
ATOM 3283 C CA . ILE A 1 449 ? 10.289 -50.562 -14.008 1 95.38 449 ILE A CA 1
ATOM 3284 C C . ILE A 1 449 ? 10.016 -49.25 -13.305 1 95.38 449 ILE A C 1
ATOM 3286 O O . ILE A 1 449 ? 10.227 -48.188 -13.875 1 95.38 449 ILE A O 1
ATOM 3290 N N . VAL A 1 450 ? 9.586 -49.281 -12.039 1 94.75 450 VAL A N 1
ATOM 3291 C CA . VAL A 1 450 ? 9.305 -48.031 -11.281 1 94.75 450 VAL A CA 1
ATOM 3292 C C . VAL A 1 450 ? 10.609 -47.312 -11 1 94.75 450 VAL A C 1
ATOM 3294 O O . VAL A 1 450 ? 10.703 -46.094 -11.227 1 94.75 450 VAL A O 1
ATOM 3297 N N . VAL A 1 451 ? 11.578 -48 -10.594 1 94.12 451 VAL A N 1
ATOM 3298 C CA . VAL A 1 451 ? 12.883 -47.438 -10.281 1 94.12 451 VAL A CA 1
ATOM 3299 C C . VAL A 1 451 ? 13.531 -46.906 -11.555 1 94.12 451 VAL A C 1
ATOM 3301 O O . VAL A 1 451 ? 14.078 -45.781 -11.562 1 94.12 451 VAL A O 1
ATOM 3304 N N . ASP A 1 452 ? 13.445 -47.719 -12.531 1 95.19 452 ASP A N 1
ATOM 3305 C CA . ASP A 1 452 ? 14.078 -47.344 -13.789 1 95.19 452 ASP A CA 1
ATOM 3306 C C . ASP A 1 452 ? 13.438 -46.094 -14.375 1 95.19 452 ASP A C 1
ATOM 3308 O O . ASP A 1 452 ? 14.141 -45.188 -14.82 1 95.19 452 ASP A O 1
ATOM 3312 N N . LEU A 1 453 ? 12.141 -46.031 -14.383 1 94.69 453 LEU A N 1
ATOM 3313 C CA . LEU A 1 453 ? 11.445 -44.875 -14.898 1 94.69 453 LEU A CA 1
ATOM 3314 C C . LEU A 1 453 ? 11.703 -43.656 -14.023 1 94.69 453 LEU A C 1
ATOM 3316 O O . LEU A 1 453 ? 11.891 -42.531 -14.531 1 94.69 453 LEU A O 1
ATOM 3320 N N . ALA A 1 454 ? 11.688 -43.812 -12.742 1 92.06 454 ALA A N 1
ATOM 3321 C CA . ALA A 1 454 ? 11.93 -42.719 -11.805 1 92.06 454 ALA A CA 1
ATOM 3322 C C . ALA A 1 454 ? 13.281 -42.094 -12.062 1 92.06 454 ALA A C 1
ATOM 3324 O O . ALA A 1 454 ? 13.438 -40.875 -11.883 1 92.06 454 ALA A O 1
ATOM 3325 N N . ASN A 1 455 ? 14.195 -42.812 -12.484 1 92.06 455 ASN A N 1
ATOM 3326 C CA . ASN A 1 455 ? 15.539 -42.312 -12.766 1 92.06 455 ASN A CA 1
ATOM 3327 C C . ASN A 1 455 ? 15.594 -41.562 -14.102 1 92.06 455 ASN A C 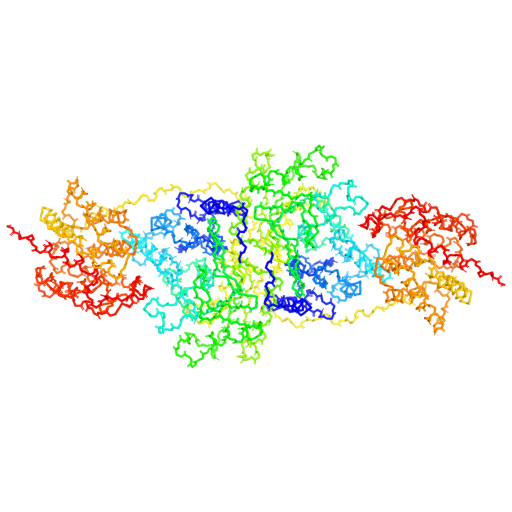1
ATOM 3329 O O . ASN A 1 455 ? 16.5 -40.75 -14.328 1 92.06 455 ASN A O 1
ATOM 3333 N N . LEU A 1 456 ? 14.641 -41.812 -14.93 1 93.62 456 LEU A N 1
ATOM 3334 C CA . LEU A 1 456 ? 14.625 -41.188 -16.25 1 93.62 456 LEU A CA 1
ATOM 3335 C C . LEU A 1 456 ? 13.922 -39.844 -16.203 1 93.62 456 LEU A C 1
ATOM 3337 O O . LEU A 1 456 ? 14.219 -38.969 -17.016 1 93.62 456 LEU A O 1
ATOM 3341 N N . VAL A 1 457 ? 13.023 -39.656 -15.289 1 92 457 VAL A N 1
ATOM 3342 C CA . VAL A 1 457 ? 12.164 -38.5 -15.258 1 92 457 VAL A CA 1
ATOM 3343 C C . VAL A 1 457 ? 13.016 -37.25 -15.094 1 92 457 VAL A C 1
ATOM 3345 O O . VAL A 1 457 ? 12.852 -36.281 -15.844 1 92 457 VAL A O 1
ATOM 3348 N N . PRO A 1 458 ? 13.984 -37.188 -14.188 1 87.56 458 PRO A N 1
ATOM 3349 C CA . PRO A 1 458 ? 14.812 -35.969 -14.055 1 87.56 458 PRO A CA 1
ATOM 3350 C C . PRO A 1 458 ? 15.586 -35.656 -15.328 1 87.56 458 PRO A C 1
ATOM 3352 O O . PRO A 1 458 ? 15.82 -34.469 -15.625 1 87.56 458 PRO A O 1
ATOM 3355 N N . VAL A 1 459 ? 15.953 -36.656 -16.078 1 90.25 459 VAL A N 1
ATOM 3356 C CA . VAL A 1 459 ? 16.672 -36.469 -17.344 1 90.25 459 VAL A CA 1
ATOM 3357 C C . VAL A 1 459 ? 15.789 -35.719 -18.328 1 90.25 459 VAL A C 1
ATOM 3359 O O . VAL A 1 459 ? 16.234 -34.781 -18.984 1 90.25 459 VAL A O 1
ATOM 3362 N N . VAL A 1 460 ? 14.57 -36.094 -18.391 1 91.81 460 VAL A N 1
ATOM 3363 C CA . VAL A 1 460 ? 13.609 -35.469 -19.297 1 91.81 460 VAL A CA 1
ATOM 3364 C C . VAL A 1 460 ? 13.336 -34.031 -18.828 1 91.81 460 VAL A C 1
ATOM 3366 O O . VAL A 1 460 ? 13.32 -33.094 -19.641 1 91.81 460 VAL A O 1
ATOM 3369 N N . GLU A 1 461 ? 13.148 -33.844 -17.578 1 86.88 461 GLU A N 1
ATOM 3370 C CA . GLU A 1 461 ? 12.859 -32.562 -17 1 86.88 461 GLU A CA 1
ATOM 3371 C C . GLU A 1 461 ? 13.984 -31.562 -17.281 1 86.88 461 GLU A C 1
ATOM 3373 O O . GLU A 1 461 ? 13.734 -30.375 -17.531 1 86.88 461 GLU A O 1
ATOM 3378 N N . GLN A 1 462 ? 15.141 -31.984 -17.266 1 82.31 462 GLN A N 1
ATOM 3379 C CA . GLN A 1 462 ? 16.312 -31.125 -17.406 1 82.31 462 GLN A CA 1
ATOM 3380 C C . GLN A 1 462 ? 16.609 -30.844 -18.875 1 82.31 462 GLN A C 1
ATOM 3382 O O . GLN A 1 462 ? 17.188 -29.797 -19.203 1 82.31 462 GLN A O 1
ATOM 3387 N N . SER A 1 463 ? 16.203 -31.75 -19.688 1 87.44 463 SER A N 1
ATOM 3388 C CA . SER A 1 463 ? 16.672 -31.672 -21.062 1 87.44 463 SER A CA 1
ATOM 3389 C C . SER A 1 463 ? 15.609 -31.094 -21.984 1 87.44 463 SER A C 1
ATOM 3391 O O . SER A 1 463 ? 15.914 -30.656 -23.094 1 87.44 463 SER A O 1
ATOM 3393 N N . MET A 1 464 ? 14.398 -31.156 -21.578 1 86.94 464 MET A N 1
ATOM 3394 C CA . MET A 1 464 ? 13.32 -30.641 -22.406 1 86.94 464 MET A CA 1
ATOM 3395 C C . MET A 1 464 ? 12.773 -29.328 -21.812 1 86.94 464 MET A C 1
ATOM 3397 O O . MET A 1 464 ? 12.57 -29.234 -20.609 1 86.94 464 MET A O 1
ATOM 3401 N N . ASP A 1 465 ? 12.625 -28.375 -22.656 1 74.75 465 ASP A N 1
ATOM 3402 C CA . ASP A 1 465 ? 12.117 -27.062 -22.234 1 74.75 465 ASP A CA 1
ATOM 3403 C C . ASP A 1 465 ? 10.703 -26.844 -22.766 1 74.75 465 ASP A C 1
ATOM 3405 O O . ASP A 1 465 ? 10.172 -27.656 -23.5 1 74.75 465 ASP A O 1
ATOM 3409 N N . GLY A 1 466 ? 10.078 -25.781 -22.188 1 75.5 466 GLY A N 1
ATOM 3410 C CA . GLY A 1 466 ? 8.82 -25.328 -22.75 1 75.5 466 GLY A CA 1
ATOM 3411 C C . GLY A 1 466 ? 7.629 -26.156 -22.297 1 75.5 466 GLY A C 1
ATOM 3412 O O . GLY A 1 466 ? 7.719 -26.906 -21.328 1 75.5 466 GLY A O 1
ATOM 3413 N N . THR A 1 467 ? 6.547 -25.984 -22.906 1 83.31 467 THR A N 1
ATOM 3414 C CA . THR A 1 467 ? 5.273 -26.625 -22.594 1 83.31 467 THR A CA 1
ATOM 3415 C C . THR A 1 467 ? 5.375 -28.141 -22.766 1 83.31 467 THR A C 1
ATOM 3417 O O . THR A 1 467 ? 4.895 -28.891 -21.906 1 83.31 467 THR A O 1
ATOM 3420 N N . SER A 1 468 ? 6.039 -28.578 -23.781 1 87.25 468 SER A N 1
ATOM 3421 C CA . SER A 1 468 ? 6.188 -30 -24.031 1 87.25 468 SER A CA 1
ATOM 3422 C C . SER A 1 468 ? 6.957 -30.688 -22.906 1 87.25 468 SER A C 1
ATOM 3424 O O . SER A 1 468 ? 6.551 -31.734 -22.422 1 87.25 468 SER A O 1
ATOM 3426 N N . GLY A 1 469 ? 8.039 -30.031 -22.562 1 88.56 469 GLY A N 1
ATOM 3427 C CA . GLY A 1 469 ? 8.82 -30.578 -21.453 1 88.56 469 GLY A CA 1
ATOM 3428 C C . GLY A 1 469 ? 8.031 -30.719 -20.172 1 88.56 469 GLY A C 1
ATOM 3429 O O . GLY A 1 469 ? 8.125 -31.734 -19.484 1 88.56 469 GLY A O 1
ATOM 3430 N N . ALA A 1 470 ? 7.27 -29.766 -19.922 1 90.56 470 ALA A N 1
ATOM 3431 C CA . ALA A 1 470 ? 6.453 -29.781 -18.703 1 90.56 470 ALA A CA 1
ATOM 3432 C C . ALA A 1 470 ? 5.391 -30.875 -18.766 1 90.56 470 ALA A C 1
ATOM 3434 O O . ALA A 1 470 ? 5.16 -31.578 -17.797 1 90.56 470 ALA A O 1
ATOM 3435 N N . LEU A 1 471 ? 4.762 -31.047 -19.875 1 92.69 471 LEU A N 1
ATOM 3436 C CA . LEU A 1 471 ? 3.711 -32.062 -20.031 1 92.69 471 LEU A CA 1
ATOM 3437 C C . LEU A 1 471 ? 4.277 -33.469 -19.906 1 92.69 471 LEU A C 1
ATOM 3439 O O . LEU A 1 471 ? 3.689 -34.312 -19.25 1 92.69 471 LEU A O 1
ATOM 3443 N N . TYR A 1 472 ? 5.414 -33.688 -20.531 1 95.25 472 TYR A N 1
ATOM 3444 C CA . TYR A 1 472 ? 6.051 -35 -20.422 1 95.25 472 TYR A CA 1
ATOM 3445 C C . TYR A 1 472 ? 6.469 -35.25 -18.984 1 95.25 472 TYR A C 1
ATOM 3447 O O . TYR A 1 472 ? 6.32 -36.375 -18.5 1 95.25 472 TYR A O 1
ATOM 3455 N N . ALA A 1 473 ? 6.973 -34.219 -18.375 1 92.75 473 ALA A N 1
ATOM 3456 C CA . ALA A 1 473 ? 7.395 -34.406 -16.984 1 92.75 473 ALA A CA 1
ATOM 3457 C C . ALA A 1 473 ? 6.215 -34.75 -16.094 1 92.75 473 ALA A C 1
ATOM 3459 O O . ALA A 1 473 ? 6.309 -35.656 -15.266 1 92.75 473 ALA A O 1
ATOM 3460 N N . ILE A 1 474 ? 5.148 -34.094 -16.25 1 94.62 474 ILE A N 1
ATOM 3461 C CA . ILE A 1 474 ? 3.947 -34.375 -15.469 1 94.62 474 ILE A CA 1
ATOM 3462 C C . ILE A 1 474 ? 3.471 -35.781 -15.734 1 94.62 474 ILE A C 1
ATOM 3464 O O . ILE A 1 474 ? 3.209 -36.562 -14.797 1 94.62 474 ILE A O 1
ATOM 3468 N N . PHE A 1 475 ? 3.416 -36.156 -16.953 1 96.06 475 PHE A N 1
ATOM 3469 C CA . PHE A 1 475 ? 2.932 -37.469 -17.359 1 96.06 475 PHE A CA 1
ATOM 3470 C C . PHE A 1 475 ? 3.826 -38.562 -16.797 1 96.06 475 PHE A C 1
ATOM 3472 O O . PHE A 1 475 ? 3.336 -39.562 -16.25 1 96.06 475 PHE A O 1
ATOM 3479 N N . LEU A 1 476 ? 5.109 -38.406 -16.953 1 95.81 476 LEU A N 1
ATOM 3480 C CA . LEU A 1 476 ? 6.051 -39.438 -16.531 1 95.81 476 LEU A CA 1
ATOM 3481 C C . LEU A 1 476 ? 6.066 -39.562 -15.008 1 95.81 476 LEU A C 1
ATOM 3483 O O . LEU A 1 476 ? 6.18 -40.656 -14.477 1 95.81 476 LEU A O 1
ATOM 3487 N N . ASN A 1 477 ? 5.984 -38.469 -14.352 1 93.12 477 ASN A N 1
ATOM 3488 C CA . ASN A 1 477 ? 5.863 -38.562 -12.906 1 93.12 477 ASN A CA 1
ATOM 3489 C C . ASN A 1 477 ? 4.582 -39.281 -12.492 1 93.12 477 ASN A C 1
ATOM 3491 O O . ASN A 1 477 ? 4.594 -40.094 -11.578 1 93.12 477 ASN A O 1
ATOM 3495 N N . ALA A 1 478 ? 3.529 -38.906 -13.141 1 94.19 478 ALA A N 1
ATOM 3496 C CA . ALA A 1 478 ? 2.27 -39.594 -12.883 1 94.19 478 ALA A CA 1
ATOM 3497 C C . ALA A 1 478 ? 2.398 -41.094 -13.18 1 94.19 478 ALA A C 1
ATOM 3499 O O . ALA A 1 478 ? 1.819 -41.938 -12.477 1 94.19 478 ALA A O 1
ATOM 3500 N N . LEU A 1 479 ? 3.146 -41.406 -14.211 1 96 479 LEU A N 1
ATOM 3501 C CA . LEU A 1 479 ? 3.348 -42.781 -14.609 1 96 479 LEU A CA 1
ATOM 3502 C C . LEU A 1 479 ? 4.125 -43.562 -13.539 1 96 479 LEU A C 1
ATOM 3504 O O . LEU A 1 479 ? 3.818 -44.719 -13.25 1 96 479 LEU A O 1
ATOM 3508 N N . VAL A 1 480 ? 5.129 -42.938 -12.992 1 93.81 480 VAL A N 1
ATOM 3509 C CA . VAL A 1 480 ? 5.883 -43.562 -11.898 1 93.81 480 VAL A CA 1
ATOM 3510 C C . VAL A 1 480 ? 4.938 -43.906 -10.758 1 93.81 480 VAL A C 1
ATOM 3512 O O . VAL A 1 480 ? 4.961 -45.031 -10.25 1 93.81 480 VAL A O 1
ATOM 3515 N N . GLY A 1 481 ? 4.152 -43.031 -10.43 1 90.62 481 GLY A N 1
ATOM 3516 C CA . GLY A 1 481 ? 3.195 -43.25 -9.359 1 90.62 481 GLY A CA 1
ATOM 3517 C C . GLY A 1 481 ? 2.18 -44.344 -9.703 1 90.62 481 GLY A C 1
ATOM 3518 O O . GLY A 1 481 ? 1.843 -45.156 -8.859 1 90.62 481 GLY A O 1
ATOM 3519 N N . SER A 1 482 ? 1.665 -44.25 -10.906 1 94.19 482 SER A N 1
ATOM 3520 C CA . SER A 1 482 ? 0.666 -45.219 -11.352 1 94.19 482 SER A CA 1
ATOM 3521 C C . SER A 1 482 ? 1.24 -46.625 -11.383 1 94.19 482 SER A C 1
ATOM 3523 O O . SER A 1 482 ? 0.596 -47.562 -10.938 1 94.19 482 SER A O 1
ATOM 3525 N N . LEU A 1 483 ? 2.432 -46.844 -11.867 1 95.25 483 LEU A N 1
ATOM 3526 C CA . LEU A 1 483 ? 3.076 -48.125 -11.914 1 95.25 483 LEU A CA 1
ATOM 3527 C C . LEU A 1 483 ? 3.344 -48.656 -10.508 1 95.25 483 LEU A C 1
ATOM 3529 O O . LEU A 1 483 ? 3.184 -49.844 -10.242 1 95.25 483 LEU A O 1
ATOM 3533 N N . ARG A 1 484 ? 3.74 -47.781 -9.688 1 92.25 484 ARG A N 1
ATOM 3534 C CA . ARG A 1 484 ? 3.982 -48.188 -8.312 1 92.25 484 ARG A CA 1
ATOM 3535 C C . ARG A 1 484 ? 2.707 -48.719 -7.664 1 92.25 484 ARG A C 1
ATOM 3537 O O . ARG A 1 484 ? 2.752 -49.656 -6.887 1 92.25 484 ARG A O 1
ATOM 3544 N N . SER A 1 485 ? 1.624 -48.094 -7.961 1 91.38 485 SER A N 1
ATOM 3545 C CA . SER A 1 485 ? 0.349 -48.5 -7.371 1 91.38 485 SER A CA 1
ATOM 3546 C C . SER A 1 485 ? -0.102 -49.844 -7.898 1 91.38 485 SER A C 1
ATOM 3548 O O . SER A 1 485 ? -0.941 -50.5 -7.281 1 91.38 485 SER A O 1
ATOM 3550 N N . LEU A 1 486 ? 0.477 -50.312 -9 1 94.56 486 LEU A N 1
ATOM 3551 C CA . LEU A 1 486 ? 0.092 -51.562 -9.625 1 94.56 486 LEU A CA 1
ATOM 3552 C C . LEU A 1 486 ? 1.09 -52.656 -9.289 1 94.56 486 LEU A C 1
ATOM 3554 O O . LEU A 1 486 ? 0.921 -53.812 -9.703 1 94.56 486 LEU A O 1
ATOM 3558 N N . ALA A 1 487 ? 2.127 -52.344 -8.57 1 93.12 487 ALA A N 1
ATOM 3559 C CA . ALA A 1 487 ? 3.158 -53.281 -8.125 1 93.12 487 ALA A CA 1
ATOM 3560 C C . ALA A 1 487 ? 2.688 -54.062 -6.914 1 93.12 487 ALA A C 1
ATOM 3562 O O . ALA A 1 487 ? 1.806 -53.625 -6.176 1 93.12 487 ALA A O 1
ATOM 3563 N N . PRO A 1 488 ? 3.258 -55.375 -6.832 1 94.38 488 PRO A N 1
ATOM 3564 C CA . PRO A 1 488 ? 4.348 -56 -7.578 1 94.38 488 PRO A CA 1
ATOM 3565 C C . PRO A 1 488 ? 3.844 -56.875 -8.734 1 94.38 488 PRO A C 1
ATOM 3567 O O . PRO A 1 488 ? 2.633 -57 -8.922 1 94.38 488 PRO A O 1
ATOM 3570 N N . GLY A 1 489 ? 4.758 -57.469 -9.414 1 96.12 489 GLY A N 1
ATOM 3571 C CA . GLY A 1 489 ? 4.418 -58.344 -10.516 1 96.12 489 GLY A CA 1
ATOM 3572 C C . GLY A 1 489 ? 5.223 -58.062 -11.773 1 96.12 489 GLY A C 1
ATOM 3573 O O . GLY A 1 489 ? 6.324 -57.5 -11.703 1 96.12 489 GLY A O 1
ATOM 3574 N N . LYS A 1 490 ? 4.648 -58.625 -12.898 1 95.06 490 LYS A N 1
ATOM 3575 C CA . LYS A 1 490 ? 5.301 -58.375 -14.188 1 95.06 490 LYS A CA 1
ATOM 3576 C C . LYS A 1 490 ? 4.672 -57.188 -14.922 1 95.06 490 LYS A C 1
ATOM 3578 O O . LYS A 1 490 ? 3.449 -57.031 -14.898 1 95.06 490 LYS A O 1
ATOM 3583 N N . ALA A 1 491 ? 5.422 -56.438 -15.555 1 95.31 491 ALA A N 1
ATOM 3584 C CA . ALA A 1 491 ? 4.949 -55.281 -16.328 1 95.31 491 ALA A CA 1
ATOM 3585 C C . ALA A 1 491 ? 4.43 -55.719 -17.688 1 95.31 491 ALA A C 1
ATOM 3587 O O . ALA A 1 491 ? 5.062 -55.469 -18.719 1 95.31 491 ALA A O 1
ATOM 3588 N N . THR A 1 492 ? 3.299 -56.312 -17.656 1 93.31 492 THR A N 1
ATOM 3589 C CA . THR A 1 492 ? 2.674 -56.75 -18.891 1 93.31 492 THR A CA 1
ATOM 3590 C C . THR A 1 492 ? 2.096 -55.594 -19.672 1 93.31 492 THR A C 1
ATOM 3592 O O . THR A 1 492 ? 2.064 -54.469 -19.172 1 93.31 492 THR A O 1
ATOM 3595 N N . ALA A 1 493 ? 1.662 -55.812 -20.891 1 93 493 ALA A N 1
ATOM 3596 C CA . ALA A 1 493 ? 1.043 -54.781 -21.719 1 93 493 ALA A CA 1
ATOM 3597 C C . ALA A 1 493 ? -0.21 -54.219 -21.062 1 93 493 ALA A C 1
ATOM 3599 O O . ALA A 1 493 ? -0.506 -53.031 -21.203 1 93 493 ALA A O 1
ATOM 3600 N N . GLN A 1 494 ? -0.881 -55.062 -20.375 1 93.81 494 GLN A N 1
ATOM 3601 C CA . GLN A 1 494 ? -2.096 -54.656 -19.688 1 93.81 494 GLN A CA 1
ATOM 3602 C C . GLN A 1 494 ? -1.771 -53.719 -18.516 1 93.81 494 GLN A C 1
ATOM 3604 O O . GLN A 1 494 ? -2.479 -52.719 -18.281 1 93.81 494 GLN A O 1
ATOM 3609 N N . VAL A 1 495 ? -0.732 -54.062 -17.828 1 96.12 495 VAL A N 1
ATOM 3610 C CA . VAL A 1 495 ? -0.299 -53.219 -16.719 1 96.12 495 VAL A CA 1
ATOM 3611 C C . VAL A 1 495 ? 0.138 -51.875 -17.25 1 96.12 495 VAL A C 1
ATOM 3613 O O . VAL A 1 495 ? -0.216 -50.812 -16.672 1 96.12 495 VAL A O 1
ATOM 3616 N N . TRP A 1 496 ? 0.83 -51.875 -18.344 1 96.25 496 TRP A N 1
ATOM 3617 C CA . TRP A 1 496 ? 1.264 -50.656 -18.969 1 96.25 496 TRP A CA 1
ATOM 3618 C C . TRP A 1 496 ? 0.066 -49.812 -19.422 1 96.25 496 TRP A C 1
ATOM 3620 O O . TRP A 1 496 ? 0.014 -48.625 -19.203 1 96.25 496 TRP A O 1
ATOM 3630 N N . ALA A 1 497 ? -0.852 -50.469 -20.062 1 96.88 497 ALA A N 1
ATOM 3631 C CA . ALA A 1 497 ? -2.031 -49.75 -20.562 1 96.88 497 ALA A CA 1
ATOM 3632 C C . ALA A 1 497 ? -2.797 -49.094 -19.406 1 96.88 497 ALA A C 1
ATOM 3634 O O . ALA A 1 497 ? -3.246 -47.969 -19.531 1 96.88 497 ALA A O 1
ATOM 3635 N N . LEU A 1 498 ? -2.92 -49.781 -18.359 1 97.31 498 LEU A N 1
ATOM 3636 C CA . LEU A 1 498 ? -3.627 -49.25 -17.188 1 97.31 498 LEU A CA 1
ATOM 3637 C C . LEU A 1 498 ? -2.863 -48.094 -16.578 1 97.31 498 LEU A C 1
ATOM 3639 O O . LEU A 1 498 ? -3.459 -47.062 -16.234 1 97.31 498 LEU A O 1
ATOM 3643 N N . ALA A 1 499 ? -1.576 -48.25 -16.422 1 97.38 499 ALA A N 1
ATOM 3644 C CA . ALA A 1 499 ? -0.743 -47.188 -15.859 1 97.38 499 ALA A CA 1
ATOM 3645 C C . ALA A 1 499 ? -0.773 -45.938 -16.734 1 97.38 499 ALA A C 1
ATOM 3647 O O . ALA A 1 499 ? -0.84 -44.812 -16.234 1 97.38 499 ALA A O 1
ATOM 3648 N N . LEU A 1 500 ? -0.685 -46.156 -18.016 1 97.88 500 LEU A N 1
ATOM 3649 C CA . LEU A 1 500 ? -0.729 -45.031 -18.969 1 97.88 500 LEU A CA 1
ATOM 3650 C C . LEU A 1 500 ? -2.074 -44.312 -18.891 1 97.88 500 LEU A C 1
ATOM 3652 O O . LEU A 1 500 ? -2.131 -43.094 -18.938 1 97.88 500 LEU A O 1
ATOM 3656 N N . SER A 1 501 ? -3.107 -45.062 -18.781 1 97.44 501 SER A N 1
ATOM 3657 C CA . SER A 1 501 ? -4.445 -44.5 -18.672 1 97.44 501 SER A CA 1
ATOM 3658 C C . SER A 1 501 ? -4.582 -43.656 -17.422 1 97.44 501 SER A C 1
ATOM 3660 O O . SER A 1 501 ? -5.086 -42.531 -17.469 1 97.44 501 SER A O 1
ATOM 3662 N N . LYS A 1 502 ? -4.098 -44.156 -16.312 1 96.38 502 LYS A N 1
ATOM 3663 C CA . LYS A 1 502 ? -4.117 -43.375 -15.055 1 96.38 502 LYS A CA 1
ATOM 3664 C C . LYS A 1 502 ? -3.293 -42.125 -15.164 1 96.38 502 LYS A C 1
ATOM 3666 O O . LYS A 1 502 ? -3.67 -41.062 -14.625 1 96.38 502 LYS A O 1
ATOM 3671 N N . SER A 1 503 ? -2.207 -42.219 -15.828 1 96.5 503 SER A N 1
ATOM 3672 C CA . SER A 1 503 ? -1.334 -41.062 -16.016 1 96.5 503 SER A CA 1
ATOM 3673 C C . SER A 1 503 ? -2.004 -40 -16.859 1 96.5 503 SER A C 1
ATOM 3675 O O . SER A 1 503 ? -1.787 -38.812 -16.656 1 96.5 503 SER A O 1
ATOM 3677 N N . CYS A 1 504 ? -2.801 -40.406 -17.844 1 96.31 504 CYS A N 1
ATOM 3678 C CA . CYS A 1 504 ? -3.561 -39.469 -18.672 1 96.31 504 CYS A CA 1
ATOM 3679 C C . CYS A 1 504 ? -4.598 -38.75 -17.828 1 96.31 504 CYS A C 1
ATOM 3681 O O . CYS A 1 504 ? -4.844 -37.562 -18.047 1 96.31 504 CYS A O 1
ATOM 3683 N N . ASP A 1 505 ? -5.176 -39.469 -16.891 1 95.19 505 ASP A N 1
ATOM 3684 C CA . ASP A 1 505 ? -6.125 -38.844 -15.992 1 95.19 505 ASP A CA 1
ATOM 3685 C C . ASP A 1 505 ? -5.449 -37.75 -15.172 1 95.19 505 ASP A C 1
ATOM 3687 O O . ASP A 1 505 ? -6.012 -36.656 -14.992 1 95.19 505 ASP A O 1
ATOM 3691 N N . VAL A 1 506 ? -4.285 -38.031 -14.703 1 93.88 506 VAL A N 1
ATOM 3692 C CA . VAL A 1 506 ? -3.521 -37.062 -13.93 1 93.88 506 VAL A CA 1
ATOM 3693 C C . VAL A 1 506 ? -3.146 -35.875 -14.812 1 93.88 506 VAL A C 1
ATOM 3695 O O . VAL A 1 506 ? -3.314 -34.719 -14.414 1 93.88 506 VAL A O 1
ATOM 3698 N N . LEU A 1 507 ? -2.648 -36.156 -15.984 1 94.38 507 LEU A N 1
ATOM 3699 C CA . LEU A 1 507 ? -2.26 -35.094 -16.922 1 94.38 507 LEU A CA 1
ATOM 3700 C C . LEU A 1 507 ? -3.439 -34.188 -17.25 1 94.38 507 LEU A C 1
ATOM 3702 O O . LEU A 1 507 ? -3.262 -32.969 -17.438 1 94.38 507 LEU A O 1
ATOM 3706 N N . GLY A 1 508 ? -4.602 -34.781 -17.25 1 93.06 508 GLY A N 1
ATOM 3707 C CA . GLY A 1 508 ? -5.82 -34.031 -17.562 1 93.06 508 GLY A CA 1
ATOM 3708 C C . GLY A 1 508 ? -6.137 -32.969 -16.547 1 93.06 508 GLY A C 1
ATOM 3709 O O . GLY A 1 508 ? -6.906 -32.031 -16.828 1 93.06 508 GLY A O 1
ATOM 3710 N N . LYS A 1 509 ? -5.543 -33.031 -15.453 1 90.31 509 LYS A N 1
ATOM 3711 C CA . LYS A 1 509 ? -5.75 -32.031 -14.422 1 90.31 509 LYS A CA 1
ATOM 3712 C C . LYS A 1 509 ? -4.945 -30.766 -14.727 1 90.31 509 LYS A C 1
ATOM 3714 O O . LYS A 1 509 ? -5.223 -29.703 -14.172 1 90.31 509 LYS A O 1
ATOM 3719 N N . TYR A 1 510 ? -3.979 -30.906 -15.562 1 91.56 510 TYR A N 1
ATOM 3720 C CA . TYR A 1 510 ? -3.059 -29.797 -15.781 1 91.56 510 TYR A CA 1
ATOM 3721 C C . TYR A 1 510 ? -3.215 -29.234 -17.188 1 91.56 510 TYR A C 1
ATOM 3723 O O . TYR A 1 510 ? -2.729 -28.141 -17.484 1 91.56 510 TYR A O 1
ATOM 3731 N N . THR A 1 511 ? -3.832 -29.891 -18.047 1 89.25 511 THR A N 1
ATOM 3732 C CA . THR A 1 511 ? -4.113 -29.438 -19.406 1 89.25 511 THR A CA 1
ATOM 3733 C C . THR A 1 511 ? -5.516 -29.844 -19.828 1 89.25 511 THR A C 1
ATOM 3735 O O . THR A 1 511 ? -5.957 -30.969 -19.547 1 89.25 511 THR A O 1
ATOM 3738 N N . PRO A 1 512 ? -6.199 -28.984 -20.484 1 88.44 512 PRO A N 1
ATOM 3739 C CA . PRO A 1 512 ? -7.539 -29.344 -20.953 1 88.44 512 PRO A CA 1
ATOM 3740 C C . PRO A 1 512 ? -7.516 -30.109 -22.281 1 88.44 512 PRO A C 1
ATOM 3742 O O . PRO A 1 512 ? -8.57 -30.469 -22.812 1 88.44 512 PRO A O 1
ATOM 3745 N N . ALA A 1 513 ? -6.406 -30.406 -22.781 1 90.44 513 ALA A N 1
ATOM 3746 C CA . ALA A 1 513 ? -6.266 -31.062 -24.078 1 90.44 513 ALA A CA 1
ATOM 3747 C C . ALA A 1 513 ? -6.938 -32.438 -24.094 1 90.44 513 ALA A C 1
ATOM 3749 O O . ALA A 1 513 ? -6.832 -33.188 -23.125 1 90.44 513 ALA A O 1
ATOM 3750 N N . ARG A 1 514 ? -7.734 -32.656 -25.109 1 92.38 514 ARG A N 1
ATOM 3751 C CA . ARG A 1 514 ? -8.391 -33.938 -25.375 1 92.38 514 ARG A CA 1
ATOM 3752 C C . ARG A 1 514 ? -8.227 -34.344 -26.828 1 92.38 514 ARG A C 1
ATOM 3754 O O . ARG A 1 514 ? -7.871 -33.531 -27.672 1 92.38 514 ARG A O 1
ATOM 3761 N N . PRO A 1 515 ? -8.461 -35.656 -27.031 1 93.38 515 PRO A N 1
ATOM 3762 C CA . PRO A 1 515 ? -8.406 -36.031 -28.438 1 93.38 515 PRO A CA 1
ATOM 3763 C C . PRO A 1 515 ? -9.281 -35.156 -29.328 1 93.38 515 PRO A C 1
ATOM 3765 O O . PRO A 1 515 ? -10.43 -34.875 -28.984 1 93.38 515 PRO A O 1
ATOM 3768 N N . GLY A 1 516 ? -8.719 -34.688 -30.391 1 92.44 516 GLY A N 1
ATOM 3769 C CA . GLY A 1 516 ? -9.422 -33.781 -31.266 1 92.44 516 GLY A CA 1
ATOM 3770 C C . GLY A 1 516 ? -8.938 -32.344 -31.141 1 92.44 516 GLY A C 1
ATOM 3771 O O . GLY A 1 516 ? -9.281 -31.484 -31.953 1 92.44 516 GLY A O 1
ATOM 3772 N N . ASP A 1 517 ? -8.07 -32.094 -30.266 1 91.38 517 ASP A N 1
ATOM 3773 C CA . ASP A 1 517 ? -7.629 -30.719 -30 1 91.38 517 ASP A CA 1
ATOM 3774 C C . ASP A 1 517 ? -6.305 -30.422 -30.688 1 91.38 517 ASP A C 1
ATOM 3776 O O . ASP A 1 517 ? -5.707 -29.359 -30.469 1 91.38 517 ASP A O 1
ATOM 3780 N N . ARG A 1 518 ? -5.82 -31.281 -31.453 1 91.5 518 ARG A N 1
ATOM 3781 C CA . ARG A 1 518 ? -4.59 -31.141 -32.219 1 91.5 518 ARG A CA 1
ATOM 3782 C C . ARG A 1 518 ? -3.389 -30.953 -31.312 1 91.5 518 ARG A C 1
ATOM 3784 O O . ARG A 1 518 ? -2.674 -29.953 -31.422 1 91.5 518 ARG A O 1
ATOM 3791 N N . THR A 1 519 ? -3.188 -31.891 -30.406 1 92.31 519 THR A N 1
ATOM 3792 C CA . THR A 1 519 ? -2.066 -31.906 -29.469 1 92.31 519 THR A CA 1
ATOM 3793 C C . THR A 1 519 ? -1.474 -33.312 -29.375 1 92.31 519 THR A C 1
ATOM 3795 O O . THR A 1 519 ? -1.933 -34.25 -30.047 1 92.31 519 THR A O 1
ATOM 3798 N N . VAL A 1 520 ? -0.488 -33.469 -28.531 1 93.88 520 VAL A N 1
ATOM 3799 C CA . VAL A 1 520 ? 0.172 -34.75 -28.281 1 93.88 520 VAL A CA 1
ATOM 3800 C C . VAL A 1 520 ? -0.85 -35.781 -27.781 1 93.88 520 VAL A C 1
ATOM 3802 O O . VAL A 1 520 ? -0.694 -36.969 -28 1 93.88 520 VAL A O 1
ATOM 3805 N N . ILE A 1 521 ? -1.961 -35.312 -27.266 1 94.94 521 ILE A N 1
ATOM 3806 C CA . ILE A 1 521 ? -2.996 -36.156 -26.688 1 94.94 521 ILE A CA 1
ATOM 3807 C C . ILE A 1 521 ? -3.674 -36.969 -27.781 1 94.94 521 ILE A C 1
ATOM 3809 O O . ILE A 1 521 ? -4.109 -38.094 -27.547 1 94.94 521 ILE A O 1
ATOM 3813 N N . ASP A 1 522 ? -3.676 -36.469 -28.938 1 96.25 522 ASP A N 1
ATOM 3814 C CA . ASP A 1 522 ? -4.328 -37.094 -30.062 1 96.25 522 ASP A CA 1
ATOM 3815 C C . ASP A 1 522 ? -3.615 -38.406 -30.422 1 96.25 522 ASP A C 1
ATOM 3817 O O . ASP A 1 522 ? -4.238 -39.344 -30.938 1 96.25 522 ASP A O 1
ATOM 3821 N N . ALA A 1 523 ? -2.365 -38.469 -30.188 1 97.25 523 ALA A N 1
ATOM 3822 C CA . ALA A 1 523 ? -1.617 -39.719 -30.438 1 97.25 523 ALA A CA 1
ATOM 3823 C C . ALA A 1 523 ? -1.621 -40.625 -29.219 1 97.25 523 ALA A C 1
ATOM 3825 O O . ALA A 1 523 ? -1.656 -41.844 -29.344 1 97.25 523 ALA A O 1
ATOM 3826 N N . LEU A 1 524 ? -1.608 -40.031 -28.062 1 97.69 524 LEU A N 1
ATOM 3827 C CA . LEU A 1 524 ? -1.435 -40.75 -26.812 1 97.69 524 LEU A CA 1
ATOM 3828 C C . LEU A 1 524 ? -2.654 -41.625 -26.5 1 97.69 524 LEU A C 1
ATOM 3830 O O . LEU A 1 524 ? -2.52 -42.812 -26.219 1 97.69 524 LEU A O 1
ATOM 3834 N N . TYR A 1 525 ? -3.816 -41.156 -26.625 1 97.25 525 TYR A N 1
ATOM 3835 C CA . TYR A 1 525 ? -5.031 -41.812 -26.188 1 97.25 525 TYR A CA 1
ATOM 3836 C C . TYR A 1 525 ? -5.312 -43.031 -27.062 1 97.25 525 TYR A C 1
ATOM 3838 O O . TYR A 1 525 ? -5.559 -44.125 -26.562 1 97.25 525 TYR A O 1
ATOM 3846 N N . PRO A 1 526 ? -5.215 -42.906 -28.391 1 97.75 526 PRO A N 1
ATOM 3847 C CA . PRO A 1 526 ? -5.434 -44.094 -29.219 1 97.75 526 PRO A CA 1
ATOM 3848 C C . PRO A 1 526 ? -4.434 -45.219 -28.938 1 97.75 526 PRO A C 1
ATOM 3850 O O . PRO A 1 526 ? -4.793 -46.375 -28.969 1 97.75 526 PRO A O 1
ATOM 3853 N N . PHE A 1 527 ? -3.254 -44.875 -28.719 1 97.56 527 PHE A N 1
ATOM 3854 C CA . PHE A 1 527 ? -2.266 -45.906 -28.375 1 97.56 527 PHE A CA 1
ATOM 3855 C C . PHE A 1 527 ? -2.699 -46.688 -27.141 1 97.56 527 PHE A C 1
ATOM 3857 O O . PHE A 1 527 ? -2.691 -47.906 -27.141 1 97.56 527 PHE A O 1
ATOM 3864 N N . ILE A 1 528 ? -3.039 -45.875 -26.078 1 97.75 528 ILE A N 1
ATOM 3865 C CA . ILE A 1 528 ? -3.393 -46.469 -24.797 1 97.75 528 ILE A CA 1
ATOM 3866 C C . ILE A 1 528 ? -4.625 -47.344 -24.953 1 97.75 528 ILE A C 1
ATOM 3868 O O . ILE A 1 528 ? -4.672 -48.469 -24.422 1 97.75 528 ILE A O 1
ATOM 3872 N N . GLU A 1 529 ? -5.559 -46.875 -25.672 1 96.81 529 GLU A N 1
ATOM 3873 C CA . GLU A 1 529 ? -6.801 -47.594 -25.875 1 96.81 529 GLU A CA 1
ATOM 3874 C C . GLU A 1 529 ? -6.547 -48.938 -26.562 1 96.81 529 GLU A C 1
ATOM 3876 O O . GLU A 1 529 ? -6.992 -50 -26.078 1 96.81 529 GLU A O 1
ATOM 3881 N N . VAL A 1 530 ? -5.828 -48.969 -27.625 1 97.31 530 VAL A N 1
ATOM 3882 C CA . VAL A 1 530 ? -5.562 -50.156 -28.391 1 97.31 530 VAL A CA 1
ATOM 3883 C C . VAL A 1 530 ? -4.648 -51.094 -27.594 1 97.31 530 VAL A C 1
ATOM 3885 O O . VAL A 1 530 ? -4.824 -52.312 -27.609 1 97.31 530 VAL A O 1
ATOM 3888 N N . LEU A 1 531 ? -3.693 -50.562 -26.891 1 96.69 531 LEU A N 1
ATOM 3889 C CA . LEU A 1 531 ? -2.822 -51.406 -26.062 1 96.69 531 LEU A CA 1
ATOM 3890 C C . LEU A 1 531 ? -3.625 -52.125 -24.984 1 96.69 531 LEU A C 1
ATOM 3892 O O . LEU A 1 531 ? -3.377 -53.281 -24.703 1 96.69 531 LEU A O 1
ATOM 3896 N N . GLY A 1 532 ? -4.543 -51.469 -24.391 1 95.62 532 GLY A N 1
ATOM 3897 C CA . GLY A 1 532 ? -5.379 -52.031 -23.359 1 95.62 532 GLY A CA 1
ATOM 3898 C C . GLY A 1 532 ? -6.305 -53.125 -23.875 1 95.62 532 GLY A C 1
ATOM 3899 O O . GLY A 1 532 ? -6.531 -54.125 -23.188 1 95.62 532 GLY A O 1
ATOM 3900 N N . GLN A 1 533 ? -6.754 -52.906 -25.062 1 95.94 533 GLN A N 1
ATOM 3901 C CA . GLN A 1 533 ? -7.723 -53.844 -25.641 1 95.94 533 GLN A CA 1
ATOM 3902 C C . GLN A 1 533 ? -7.023 -55.062 -26.219 1 95.94 533 GLN A C 1
ATOM 3904 O O . GLN A 1 533 ? -7.52 -56.188 -26.062 1 95.94 533 GLN A O 1
ATOM 3909 N N . MET A 1 534 ? -5.848 -54.844 -26.812 1 95.31 534 MET A N 1
ATOM 3910 C CA . MET A 1 534 ? -5.266 -55.906 -27.625 1 95.31 534 MET A CA 1
ATOM 3911 C C . MET A 1 534 ? -3.979 -56.438 -26.984 1 95.31 534 MET A C 1
ATOM 3913 O O . MET A 1 534 ? -3.5 -57.5 -27.344 1 95.31 534 MET A O 1
ATOM 3917 N N . GLY A 1 535 ? -3.426 -55.625 -26.156 1 93.88 535 GLY A N 1
ATOM 3918 C CA . GLY A 1 535 ? -2.158 -56 -25.547 1 93.88 535 GLY A CA 1
ATOM 3919 C C . GLY A 1 535 ? -1.013 -56.062 -26.531 1 93.88 535 GLY A C 1
ATOM 3920 O O . GLY A 1 535 ? -0.039 -56.781 -26.328 1 93.88 535 GLY A O 1
ATOM 3921 N N . ASP A 1 536 ? -1.174 -55.406 -27.688 1 93.81 536 ASP A N 1
ATOM 3922 C CA . ASP A 1 536 ? -0.222 -55.438 -28.781 1 93.81 536 ASP A CA 1
ATOM 3923 C C . ASP A 1 536 ? 0.347 -54.062 -29.094 1 93.81 536 ASP A C 1
ATOM 3925 O O . ASP A 1 536 ? -0.366 -53.188 -29.578 1 93.81 536 ASP A O 1
ATOM 3929 N N . VAL A 1 537 ? 1.623 -53.875 -28.906 1 95.31 537 VAL A N 1
ATOM 3930 C CA . VAL A 1 537 ? 2.291 -52.562 -29.031 1 95.31 537 VAL A CA 1
ATOM 3931 C C . VAL A 1 537 ? 2.295 -52.125 -30.5 1 95.31 537 VAL A C 1
ATOM 3933 O O . VAL A 1 537 ? 2.17 -50.938 -30.797 1 95.31 537 VAL A O 1
ATOM 3936 N N . GLU A 1 538 ? 2.451 -53.031 -31.406 1 95.75 538 GLU A N 1
ATOM 3937 C CA . GLU A 1 538 ? 2.465 -52.719 -32.812 1 95.75 538 GLU A CA 1
ATOM 3938 C C . GLU A 1 538 ? 1.125 -52.125 -33.281 1 95.75 538 GLU A C 1
ATOM 3940 O O . GLU A 1 538 ? 1.08 -51.094 -33.938 1 95.75 538 GLU A O 1
ATOM 3945 N N . LYS A 1 539 ? 0.109 -52.844 -32.906 1 96.69 539 LYS A N 1
ATOM 3946 C CA . LYS A 1 539 ? -1.219 -52.344 -33.25 1 96.69 539 LYS A CA 1
ATOM 3947 C C . LYS A 1 539 ? -1.509 -51 -32.594 1 96.69 539 LYS A C 1
ATOM 3949 O O . LYS A 1 539 ? -2.141 -50.125 -33.188 1 96.69 539 LYS A O 1
ATOM 3954 N N . ALA A 1 540 ? -1.081 -50.875 -31.391 1 97.5 540 ALA A N 1
ATOM 3955 C CA . ALA A 1 540 ? -1.252 -49.625 -30.688 1 97.5 540 ALA A CA 1
ATOM 3956 C C . ALA A 1 540 ? -0.494 -48.5 -31.391 1 97.5 540 ALA A C 1
ATOM 3958 O O . ALA A 1 540 ? -0.998 -47.375 -31.5 1 97.5 540 ALA A O 1
ATOM 3959 N N . SER A 1 541 ? 0.692 -48.75 -31.844 1 97.56 541 SER A N 1
ATOM 3960 C CA . SER A 1 541 ? 1.506 -47.75 -32.531 1 97.56 541 SER A CA 1
ATOM 3961 C C . SER A 1 541 ? 0.849 -47.312 -33.844 1 97.56 541 SER A C 1
ATOM 3963 O O . SER A 1 541 ? 0.877 -46.156 -34.188 1 97.56 541 SER A O 1
ATOM 3965 N N . VAL A 1 542 ? 0.296 -48.25 -34.531 1 97.38 542 VAL A N 1
ATOM 3966 C CA . VAL A 1 542 ? -0.39 -47.938 -35.781 1 97.38 542 VAL A CA 1
ATOM 3967 C C . VAL A 1 542 ? -1.577 -47.031 -35.531 1 97.38 542 VAL A C 1
ATOM 3969 O O . VAL A 1 542 ? -1.827 -46.094 -36.281 1 97.38 542 VAL A O 1
ATOM 3972 N N . ALA A 1 543 ? -2.258 -47.312 -34.469 1 97.81 543 ALA A N 1
ATOM 3973 C CA . ALA A 1 543 ? -3.383 -46.469 -34.094 1 97.81 543 ALA A CA 1
ATOM 3974 C C . ALA A 1 543 ? -2.918 -45.062 -33.781 1 97.81 543 ALA A C 1
ATOM 3976 O O . ALA A 1 543 ? -3.588 -44.094 -34.156 1 97.81 543 ALA A O 1
ATOM 3977 N N . ALA A 1 544 ? -1.836 -44.906 -33.094 1 98.12 544 ALA A N 1
ATOM 3978 C CA . ALA A 1 544 ? -1.274 -43.625 -32.75 1 98.12 544 ALA A CA 1
ATOM 3979 C C . ALA A 1 544 ? -0.86 -42.844 -34 1 98.12 544 ALA A C 1
ATOM 3981 O O . ALA A 1 544 ? -1.077 -41.625 -34.125 1 98.12 544 ALA A O 1
ATOM 3982 N N . ILE A 1 545 ? -0.258 -43.5 -34.969 1 97.62 545 ILE A N 1
ATOM 3983 C CA . ILE A 1 545 ? 0.194 -42.906 -36.219 1 97.62 545 ILE A CA 1
ATOM 3984 C C . ILE A 1 545 ? -1.01 -42.375 -37 1 97.62 545 ILE A C 1
ATOM 3986 O O . ILE A 1 545 ? -1.001 -41.25 -37.5 1 97.62 545 ILE A O 1
ATOM 3990 N N . LYS A 1 546 ? -1.977 -43.219 -37.062 1 97.69 546 LYS A N 1
ATOM 3991 C CA . LYS A 1 546 ? -3.193 -42.812 -37.75 1 97.69 546 LYS A CA 1
ATOM 3992 C C . LYS A 1 546 ? -3.844 -41.594 -37.125 1 97.69 546 LYS A C 1
ATOM 3994 O O . LYS A 1 546 ? -4.297 -40.688 -37.812 1 97.69 546 LYS A O 1
ATOM 3999 N N . ALA A 1 547 ? -3.875 -41.625 -35.875 1 97.56 547 ALA A N 1
ATOM 4000 C CA . ALA A 1 547 ? -4.488 -40.531 -35.125 1 97.56 547 ALA A CA 1
ATOM 4001 C C . ALA A 1 547 ? -3.67 -39.25 -35.281 1 97.56 547 ALA A C 1
ATOM 4003 O O . ALA A 1 547 ? -4.227 -38.156 -35.375 1 97.56 547 ALA A O 1
ATOM 4004 N N . ALA A 1 548 ? -2.367 -39.344 -35.219 1 97.31 548 ALA A N 1
ATOM 4005 C CA . ALA A 1 548 ? -1.497 -38.188 -35.438 1 97.31 548 ALA A CA 1
ATOM 4006 C C . ALA A 1 548 ? -1.705 -37.594 -36.812 1 97.31 548 ALA A C 1
ATOM 4008 O O . ALA A 1 548 ? -1.774 -36.375 -36.969 1 97.31 548 ALA A O 1
ATOM 4009 N N . GLU A 1 549 ? -1.819 -38.438 -37.781 1 96.31 549 GLU A N 1
ATOM 4010 C CA . GLU A 1 549 ? -2.072 -38 -39.125 1 96.31 549 GLU A CA 1
ATOM 4011 C C . GLU A 1 549 ? -3.428 -37.312 -39.25 1 96.31 549 GLU A C 1
ATOM 4013 O O . GLU A 1 549 ? -3.582 -36.344 -40 1 96.31 549 GLU A O 1
ATOM 4018 N N . ALA A 1 550 ? -4.301 -37.781 -38.531 1 95.56 550 ALA A N 1
ATOM 4019 C CA . ALA A 1 550 ? -5.672 -37.25 -38.594 1 95.56 550 ALA A CA 1
ATOM 4020 C C . ALA A 1 550 ? -5.766 -35.875 -37.969 1 95.56 550 ALA A C 1
ATOM 4022 O O . ALA A 1 550 ? -6.777 -35.188 -38.156 1 95.56 550 ALA A O 1
ATOM 4023 N N . THR A 1 551 ? -4.742 -35.406 -37.312 1 94.75 551 THR A N 1
ATOM 4024 C CA . THR A 1 551 ? -4.754 -34.062 -36.75 1 94.75 551 THR A CA 1
ATOM 4025 C C . THR A 1 551 ? -4.594 -33.031 -37.875 1 94.75 551 THR A C 1
ATOM 4027 O O . THR A 1 551 ? -4.844 -31.844 -37.656 1 94.75 551 THR A O 1
ATOM 4030 N N . ARG A 1 552 ? -4.156 -33.562 -38.969 1 91.88 552 ARG A N 1
ATOM 4031 C CA . ARG A 1 552 ? -4.086 -32.688 -40.125 1 91.88 552 ARG A CA 1
ATOM 4032 C C . ARG A 1 552 ? -5.457 -32.125 -40.469 1 91.88 552 ARG A C 1
ATOM 4034 O O . ARG A 1 552 ? -6.434 -32.844 -40.625 1 91.88 552 ARG A O 1
ATOM 4041 N N . GLY A 1 553 ? -5.527 -30.828 -40.5 1 87.69 553 GLY A N 1
ATOM 4042 C CA . GLY A 1 553 ? -6.773 -30.172 -40.844 1 87.69 553 GLY A CA 1
ATOM 4043 C C . GLY A 1 553 ? -7.629 -29.828 -39.656 1 87.69 553 GLY A C 1
ATOM 4044 O O . GLY A 1 553 ? -8.633 -29.125 -39.781 1 87.69 553 GLY A O 1
ATOM 4045 N N . LEU A 1 554 ? -7.258 -30.312 -38.531 1 88.31 554 LEU A N 1
ATOM 4046 C CA . LEU A 1 554 ? -7.977 -29.969 -37.312 1 88.31 554 LEU A CA 1
ATOM 4047 C C . LEU A 1 554 ? -7.574 -28.578 -36.812 1 88.31 554 LEU A C 1
ATOM 4049 O O . LEU A 1 554 ? -6.387 -28.266 -36.719 1 88.31 554 LEU A O 1
ATOM 4053 N N . PRO A 1 555 ? -8.547 -27.734 -36.594 1 82.62 555 PRO A N 1
ATOM 4054 C CA . PRO A 1 555 ? -8.195 -26.453 -36 1 82.62 555 PRO A CA 1
ATOM 4055 C C . PRO A 1 555 ? -7.625 -26.578 -34.594 1 82.62 555 PRO A C 1
ATOM 4057 O O . PRO A 1 555 ? -8.109 -27.391 -33.812 1 82.62 555 PRO A O 1
ATOM 4060 N N . ALA A 1 556 ? -6.582 -25.828 -34.344 1 78.44 556 ALA A N 1
ATOM 4061 C CA . ALA A 1 556 ? -5.957 -25.859 -33.031 1 78.44 556 ALA A CA 1
ATOM 4062 C C . ALA A 1 556 ? -6.844 -25.188 -31.969 1 78.44 556 ALA A C 1
ATOM 4064 O O . ALA A 1 556 ? -7.383 -24.109 -32.219 1 78.44 556 ALA A O 1
ATOM 4065 N N . LYS A 1 557 ? -6.98 -25.875 -30.875 1 78.44 557 LYS A N 1
ATOM 4066 C CA . LYS A 1 557 ? -7.766 -25.312 -29.781 1 78.44 557 LYS A CA 1
ATOM 4067 C C . LYS A 1 557 ? -6.875 -24.953 -28.594 1 78.44 557 LYS A C 1
ATOM 4069 O O . LYS A 1 557 ? -7.293 -24.203 -27.703 1 78.44 557 LYS A O 1
ATOM 4074 N N . LEU A 1 558 ? -5.703 -25.438 -28.609 1 79.06 558 LEU A N 1
ATOM 4075 C CA . LEU A 1 558 ? -4.734 -25.188 -27.547 1 79.06 558 LEU A CA 1
ATOM 4076 C C . LEU A 1 558 ? -3.332 -25.016 -28.125 1 79.06 558 LEU A C 1
ATOM 4078 O O . LEU A 1 558 ? -3.074 -25.406 -29.266 1 79.06 558 LEU A O 1
ATOM 4082 N N . GLY A 1 559 ? -2.551 -24.391 -27.312 1 63.59 559 GLY A N 1
ATOM 4083 C CA . GLY A 1 559 ? -1.148 -24.312 -27.688 1 63.59 559 GLY A CA 1
ATOM 4084 C C . GLY A 1 559 ? -0.811 -23.047 -28.469 1 63.59 559 GLY A C 1
ATOM 4085 O O . GLY A 1 559 ? -1.668 -22.188 -28.656 1 63.59 559 GLY A O 1
ATOM 4086 N N . ARG A 1 560 ? 0.347 -22.938 -28.797 1 54.91 560 ARG A N 1
ATOM 4087 C CA . ARG A 1 560 ? 0.913 -21.75 -29.438 1 54.91 560 ARG A CA 1
ATOM 4088 C C . ARG A 1 560 ? 0.239 -21.484 -30.781 1 54.91 560 ARG A C 1
ATOM 4090 O O . ARG A 1 560 ? 0.151 -20.344 -31.219 1 54.91 560 ARG A O 1
ATOM 4097 N N . THR A 1 561 ? -0.226 -22.609 -31.344 1 54.16 561 THR A N 1
ATOM 4098 C CA . THR A 1 561 ? -0.85 -22.484 -32.656 1 54.16 561 THR A CA 1
ATOM 4099 C C . THR A 1 561 ? -2.041 -21.531 -32.594 1 54.16 561 THR A C 1
ATOM 4101 O O . THR A 1 561 ? -2.293 -20.781 -33.531 1 54.16 561 THR A O 1
ATOM 4104 N N . VAL A 1 562 ? -2.725 -21.594 -31.484 1 59.31 562 VAL A N 1
ATOM 4105 C CA . VAL A 1 562 ? -3.895 -20.734 -31.328 1 59.31 562 VAL A CA 1
ATOM 4106 C C . VAL A 1 562 ? -3.473 -19.266 -31.406 1 59.31 562 VAL A C 1
ATOM 4108 O O . VAL A 1 562 ? -4.168 -18.438 -32 1 59.31 562 VAL A O 1
ATOM 4111 N N . TYR A 1 563 ? -2.404 -19 -30.828 1 50.72 563 TYR A N 1
ATOM 4112 C CA . TYR A 1 563 ? -1.949 -17.625 -30.703 1 50.72 563 TYR A CA 1
ATOM 4113 C C . TYR A 1 563 ? -1.45 -17.094 -32.031 1 50.72 563 TYR A C 1
ATOM 4115 O O . TYR A 1 563 ? -1.574 -15.898 -32.344 1 50.72 563 TYR A O 1
ATOM 4123 N N . LEU A 1 564 ? -0.827 -18 -32.75 1 48 564 LEU A N 1
ATOM 4124 C CA . LEU A 1 564 ? -0.209 -17.547 -34 1 48 564 LEU A CA 1
ATOM 4125 C C . LEU A 1 564 ? -1.247 -17.422 -35.094 1 48 564 LEU A C 1
ATOM 4127 O O . LEU A 1 564 ? -0.976 -16.828 -36.156 1 48 564 LEU A O 1
ATOM 4131 N N . GLY A 1 565 ? -2.516 -17.641 -34.75 1 52.06 565 GLY A N 1
ATOM 4132 C CA . GLY A 1 565 ? -3.559 -17.438 -35.75 1 52.06 565 GLY A CA 1
ATOM 4133 C C . GLY A 1 565 ? -3.223 -18.047 -37.094 1 52.06 565 GLY A C 1
ATOM 4134 O O . GLY A 1 565 ? -3.777 -17.641 -38.125 1 52.06 565 GLY A O 1
ATOM 4135 N N . GLY A 1 566 ? -2.363 -19 -37.125 1 55 566 GLY A N 1
ATOM 4136 C CA . GLY A 1 566 ? -1.642 -19.25 -38.344 1 55 566 GLY A CA 1
ATOM 4137 C C . GLY A 1 566 ? -2.375 -20.188 -39.281 1 55 566 GLY A C 1
ATOM 4138 O O . GLY A 1 566 ? -3.336 -20.859 -38.875 1 55 566 GLY A O 1
ATOM 4139 N N . SER A 1 567 ? -2.35 -19.906 -40.594 1 63.22 567 SER A N 1
ATOM 4140 C CA . SER A 1 567 ? -2.707 -20.75 -41.719 1 63.22 567 SER A CA 1
ATOM 4141 C C . SER A 1 567 ? -1.753 -21.922 -41.875 1 63.22 567 SER A C 1
ATOM 4143 O O . SER A 1 567 ? -0.747 -22 -41.156 1 63.22 567 SER A O 1
ATOM 4145 N N . GLY A 1 568 ? -2.125 -23.203 -42.312 1 71.94 568 GLY A N 1
ATOM 4146 C CA . GLY A 1 568 ? -1.251 -24.312 -42.656 1 71.94 568 GLY A CA 1
ATOM 4147 C C . GLY A 1 568 ? -1.548 -25.578 -41.906 1 71.94 568 GLY A C 1
ATOM 4148 O O . GLY A 1 568 ? -1.053 -26.656 -42.25 1 71.94 568 GLY A O 1
ATOM 4149 N N . PHE A 1 569 ? -2.369 -25.328 -40.781 1 77.88 569 PHE A N 1
ATOM 4150 C CA . PHE A 1 569 ? -2.684 -26.516 -40 1 77.88 569 PHE A CA 1
ATOM 4151 C C . PHE A 1 569 ? -3.373 -27.578 -40.844 1 77.88 569 PHE A C 1
ATOM 4153 O O . PHE A 1 569 ? -3.369 -28.75 -40.5 1 77.88 569 PHE A O 1
ATOM 4160 N N . GLU A 1 570 ? -3.85 -27.141 -41.906 1 83.5 570 GLU A N 1
ATOM 4161 C CA . GLU A 1 570 ? -4.527 -28.078 -42.812 1 83.5 570 GLU A CA 1
ATOM 4162 C C . GLU A 1 570 ? -3.527 -28.938 -43.562 1 83.5 570 GLU A C 1
ATOM 4164 O O . GLU A 1 570 ? -3.887 -29.984 -44.094 1 83.5 570 GLU A O 1
ATOM 4169 N N . GLN A 1 571 ? -2.307 -28.578 -43.594 1 85.5 571 GLN A N 1
ATOM 4170 C CA . GLN A 1 571 ? -1.334 -29.219 -44.469 1 85.5 571 GLN A CA 1
ATOM 4171 C C . GLN A 1 571 ? -0.458 -30.203 -43.688 1 85.5 571 GLN A C 1
ATOM 4173 O O . GLN A 1 571 ? 0.189 -31.062 -44.281 1 85.5 571 GLN A O 1
ATOM 4178 N N . VAL A 1 572 ? -0.431 -30.047 -42.438 1 91.5 572 VAL A N 1
ATOM 4179 C CA . VAL A 1 572 ? 0.499 -30.875 -41.688 1 91.5 572 VAL A CA 1
ATOM 4180 C C . VAL A 1 572 ? -0.171 -31.375 -40.406 1 91.5 572 VAL A C 1
ATOM 4182 O O . VAL A 1 572 ? -1.062 -30.719 -39.875 1 91.5 572 VAL A O 1
ATOM 4185 N N . PRO A 1 573 ? 0.264 -32.562 -39.938 1 94.62 573 PRO A N 1
ATOM 4186 C CA . PRO A 1 573 ? -0.2 -33.031 -38.625 1 94.62 573 PRO A CA 1
ATOM 4187 C C . PRO A 1 573 ? 0.409 -32.219 -37.469 1 94.62 573 PRO A C 1
ATOM 4189 O O . PRO A 1 573 ? 1.331 -31.422 -37.688 1 94.62 573 PRO A O 1
ATOM 4192 N N . ASP A 1 574 ? -0.197 -32.312 -36.344 1 93.25 574 ASP A N 1
ATOM 4193 C CA . ASP A 1 574 ? 0.391 -31.703 -35.156 1 93.25 574 ASP A CA 1
ATOM 4194 C C . ASP A 1 574 ? 1.799 -32.25 -34.906 1 93.25 574 ASP A C 1
ATOM 4196 O O . ASP A 1 574 ? 1.999 -33.438 -34.781 1 93.25 574 ASP A O 1
ATOM 4200 N N . PRO A 1 575 ? 2.723 -31.438 -34.844 1 92.94 575 PRO A N 1
ATOM 4201 C CA . PRO A 1 575 ? 4.105 -31.891 -34.688 1 92.94 575 PRO A CA 1
ATOM 4202 C C . PRO A 1 575 ? 4.312 -32.719 -33.406 1 92.94 575 PRO A C 1
ATOM 4204 O O . PRO A 1 575 ? 5.035 -33.719 -33.438 1 92.94 575 PRO A O 1
ATOM 4207 N N . GLY A 1 576 ? 3.723 -32.312 -32.312 1 93.94 576 GLY A N 1
ATOM 4208 C CA . GLY A 1 576 ? 3.855 -33.062 -31.062 1 93.94 576 GLY A CA 1
ATOM 4209 C C . GLY A 1 576 ? 3.244 -34.469 -31.125 1 93.94 576 GLY A C 1
ATOM 4210 O O . GLY A 1 576 ? 3.846 -35.438 -30.672 1 93.94 576 GLY A O 1
ATOM 4211 N N . ALA A 1 577 ? 2.08 -34.469 -31.703 1 95.5 577 ALA A N 1
ATOM 4212 C CA . ALA A 1 577 ? 1.418 -35.781 -31.875 1 95.5 577 ALA A CA 1
ATOM 4213 C C . ALA A 1 577 ? 2.232 -36.688 -32.781 1 95.5 577 ALA A C 1
ATOM 4215 O O . ALA A 1 577 ? 2.371 -37.875 -32.5 1 95.5 577 ALA A O 1
ATOM 4216 N N . TRP A 1 578 ? 2.715 -36.094 -33.812 1 96.69 578 TRP A N 1
ATOM 4217 C CA . TRP A 1 578 ? 3.521 -36.875 -34.75 1 96.69 578 TRP A CA 1
ATOM 4218 C C . TRP A 1 578 ? 4.781 -37.406 -34.094 1 96.69 578 TRP A C 1
ATOM 4220 O O . TRP A 1 578 ? 5.137 -38.594 -34.25 1 96.69 578 TRP A O 1
ATOM 4230 N N . GLY A 1 579 ? 5.434 -36.594 -33.375 1 97.06 579 GLY A N 1
ATOM 4231 C CA . GLY A 1 579 ? 6.617 -37.031 -32.656 1 97.06 579 GLY A CA 1
ATOM 4232 C C . GLY A 1 579 ? 6.355 -38.188 -31.719 1 97.06 579 GLY A C 1
ATOM 4233 O O . GLY A 1 579 ? 7.125 -39.156 -31.672 1 97.06 579 GLY A O 1
ATOM 4234 N N . LEU A 1 580 ? 5.293 -38.094 -30.953 1 97.56 580 LEU A N 1
ATOM 4235 C CA . LEU A 1 580 ? 4.949 -39.156 -30.016 1 97.56 580 LEU A CA 1
ATOM 4236 C C . LEU A 1 580 ? 4.621 -40.438 -30.766 1 97.56 580 LEU A C 1
ATOM 4238 O O . LEU A 1 580 ? 4.992 -41.531 -30.328 1 97.56 580 LEU A O 1
ATOM 4242 N N . ALA A 1 581 ? 3.945 -40.312 -31.875 1 97.69 581 ALA A N 1
ATOM 4243 C CA . ALA A 1 581 ? 3.615 -41.469 -32.719 1 97.69 581 ALA A CA 1
ATOM 4244 C C . ALA A 1 581 ? 4.879 -42.156 -33.219 1 97.69 581 ALA A C 1
ATOM 4246 O O . ALA A 1 581 ? 4.949 -43.406 -33.25 1 97.69 581 ALA A O 1
ATOM 4247 N N . MET A 1 582 ? 5.797 -41.344 -33.594 1 97.5 582 MET A N 1
ATOM 4248 C CA . MET A 1 582 ? 7.055 -41.938 -34.062 1 97.5 582 MET A CA 1
ATOM 4249 C C . MET A 1 582 ? 7.793 -42.656 -32.938 1 97.5 582 MET A C 1
ATOM 4251 O O . MET A 1 582 ? 8.422 -43.688 -33.188 1 97.5 582 MET A O 1
ATOM 4255 N N . PHE A 1 583 ? 7.73 -42.188 -31.812 1 97.25 583 PHE A N 1
ATOM 4256 C CA . PHE A 1 583 ? 8.289 -42.844 -30.641 1 97.25 583 PHE A CA 1
ATOM 4257 C C . PHE A 1 583 ? 7.641 -44.219 -30.438 1 97.25 583 PHE A C 1
ATOM 4259 O O . PHE A 1 583 ? 8.336 -45.219 -30.281 1 97.25 583 PHE A O 1
ATOM 4266 N N . PHE A 1 584 ? 6.344 -44.219 -30.484 1 97.31 584 PHE A N 1
ATOM 4267 C CA . PHE A 1 584 ? 5.605 -45.469 -30.312 1 97.31 584 PHE A CA 1
ATOM 4268 C C . PHE A 1 584 ? 5.934 -46.438 -31.422 1 97.31 584 PHE A C 1
ATOM 4270 O O . PHE A 1 584 ? 6.016 -47.656 -31.188 1 97.31 584 PHE A O 1
ATOM 4277 N N . SER A 1 585 ? 6.062 -45.875 -32.594 1 96.69 585 SER A N 1
ATOM 4278 C CA . SER A 1 585 ? 6.434 -46.719 -33.719 1 96.69 585 SER A CA 1
ATOM 4279 C C . SER A 1 585 ? 7.781 -47.406 -33.469 1 96.69 585 SER A C 1
ATOM 4281 O O . SER A 1 585 ? 7.961 -48.562 -33.812 1 96.69 585 SER A O 1
ATOM 4283 N N . GLY A 1 586 ? 8.68 -46.656 -32.938 1 95.88 586 GLY A N 1
ATOM 4284 C CA . GLY A 1 586 ? 9.969 -47.219 -32.562 1 95.88 586 GLY A CA 1
ATOM 4285 C C . GLY A 1 586 ? 9.883 -48.281 -31.484 1 95.88 586 GLY A C 1
ATOM 4286 O O . GLY A 1 586 ? 10.602 -49.281 -31.516 1 95.88 586 GLY A O 1
ATOM 4287 N N . LEU A 1 587 ? 9.047 -48.125 -30.516 1 95.12 587 LEU A N 1
ATOM 4288 C CA . LEU A 1 587 ? 8.844 -49.094 -29.469 1 95.12 587 LEU A CA 1
ATOM 4289 C C . LEU A 1 587 ? 8.391 -50.438 -30.047 1 95.12 587 LEU A C 1
ATOM 4291 O O . LEU A 1 587 ? 8.781 -51.5 -29.547 1 95.12 587 LEU A O 1
ATOM 4295 N N . ALA A 1 588 ? 7.555 -50.344 -31.047 1 93.38 588 ALA A N 1
ATOM 4296 C CA . ALA A 1 588 ? 6.949 -51.531 -31.656 1 93.38 588 ALA A CA 1
ATOM 4297 C C . ALA A 1 588 ? 7.961 -52.281 -32.5 1 93.38 588 ALA A C 1
ATOM 4299 O O . ALA A 1 588 ? 7.789 -53.469 -32.781 1 93.38 588 ALA A O 1
ATOM 4300 N N . SER A 1 589 ? 8.922 -51.656 -33.062 1 85.12 589 SER A N 1
ATOM 4301 C CA . SER A 1 589 ? 9.859 -52.25 -34 1 85.12 589 SER A CA 1
ATOM 4302 C C . SER A 1 589 ? 10.82 -53.188 -33.281 1 85.12 589 SER A C 1
ATOM 4304 O O . SER A 1 589 ? 11.5 -54 -33.938 1 85.12 589 SER A O 1
ATOM 4306 N N . TYR A 1 590 ? 10.93 -53 -32 1 67.69 590 TYR A N 1
ATOM 4307 C CA . TYR A 1 590 ? 11.852 -53.906 -31.344 1 67.69 590 TYR A CA 1
ATOM 4308 C C . TYR A 1 590 ? 11.242 -55.312 -31.234 1 67.69 590 TYR A C 1
ATOM 4310 O O . TYR A 1 590 ? 10.156 -55.469 -30.672 1 67.69 590 TYR A O 1
ATOM 4318 N N . GLU A 1 591 ? 11.195 -56.031 -32.375 1 49.59 591 GLU A N 1
ATOM 4319 C CA . GLU A 1 591 ? 10.812 -57.438 -32.344 1 49.59 591 GLU A CA 1
ATOM 4320 C C . GLU A 1 591 ? 11.594 -58.219 -31.297 1 49.59 591 GLU A C 1
ATOM 4322 O O . GLU A 1 591 ? 12.812 -58.031 -31.156 1 49.59 591 GLU A O 1
ATOM 4327 N N . LEU A 1 592 ? 10.938 -58.5 -30.188 1 39.91 592 LEU A N 1
ATOM 4328 C CA . LEU A 1 592 ? 11.617 -59.5 -29.391 1 39.91 592 LEU A CA 1
ATOM 4329 C C . LEU A 1 592 ? 12.234 -60.594 -30.266 1 39.91 592 LEU A C 1
ATOM 4331 O O . LEU A 1 592 ? 11.547 -61.188 -31.094 1 39.91 592 LEU A O 1
ATOM 4335 N N . GLU A 1 593 ? 13.398 -60.406 -30.719 1 34.44 593 GLU A N 1
ATOM 4336 C CA . GLU A 1 593 ? 13.969 -61.688 -31.062 1 34.44 593 GLU A CA 1
ATOM 4337 C C . GLU A 1 593 ? 13.773 -62.719 -29.938 1 34.44 593 GLU A C 1
ATOM 4339 O O . GLU A 1 593 ? 13.922 -62.375 -28.766 1 34.44 593 GLU A O 1
ATOM 4344 N N . MET B 1 1 ? 3.934 5.164 -21.047 1 61.19 1 MET B N 1
ATOM 4345 C CA . MET B 1 1 ? 4.516 4.41 -19.938 1 61.19 1 MET B CA 1
ATOM 4346 C C . MET B 1 1 ? 5.906 4.934 -19.609 1 61.19 1 MET B C 1
ATOM 4348 O O . MET B 1 1 ? 6.719 5.176 -20.5 1 61.19 1 MET B O 1
ATOM 4352 N N . SER B 1 2 ? 6.082 5.215 -18.297 1 70.75 2 SER B N 1
ATOM 4353 C CA . SER B 1 2 ? 7.395 5.746 -17.938 1 70.75 2 SER B CA 1
ATOM 4354 C C . SER B 1 2 ? 8.445 4.641 -17.891 1 70.75 2 SER B C 1
ATOM 4356 O O . SER B 1 2 ? 8.242 3.623 -17.219 1 70.75 2 SER B O 1
ATOM 4358 N N . PRO B 1 3 ? 9.492 4.773 -18.641 1 75.38 3 PRO B N 1
ATOM 4359 C CA . PRO B 1 3 ? 10.555 3.764 -18.609 1 75.38 3 PRO B CA 1
ATOM 4360 C C . PRO B 1 3 ? 11.539 3.975 -17.469 1 75.38 3 PRO B C 1
ATOM 4362 O O . PRO B 1 3 ? 12.594 3.338 -17.438 1 75.38 3 PRO B O 1
ATOM 4365 N N . LYS B 1 4 ? 11.227 4.801 -16.578 1 84.31 4 LYS B N 1
ATOM 4366 C CA . LYS B 1 4 ? 12.164 5.191 -15.523 1 84.31 4 LYS B CA 1
ATOM 4367 C C . LYS B 1 4 ? 12.031 4.289 -14.305 1 84.31 4 LYS B C 1
ATOM 4369 O O . LYS B 1 4 ? 10.93 4.102 -13.781 1 84.31 4 LYS B O 1
ATOM 4374 N N . HIS B 1 5 ? 13.164 3.715 -13.867 1 90.06 5 HIS B N 1
ATOM 4375 C CA . HIS B 1 5 ? 13.25 2.863 -12.688 1 90.06 5 HIS B CA 1
ATOM 4376 C C . HIS B 1 5 ? 14.523 3.156 -11.891 1 90.06 5 HIS B C 1
ATOM 4378 O O . HIS B 1 5 ? 15.516 3.613 -12.453 1 90.06 5 HIS B O 1
ATOM 4384 N N . PHE B 1 6 ? 14.516 2.916 -10.602 1 93.5 6 PHE B N 1
ATOM 4385 C CA . PHE B 1 6 ? 15.711 3.053 -9.773 1 93.5 6 PHE B CA 1
ATOM 4386 C C . PHE B 1 6 ? 16.656 1.868 -9.977 1 93.5 6 PHE B C 1
ATOM 4388 O O . PHE B 1 6 ? 17.859 1.99 -9.797 1 93.5 6 PHE B O 1
ATOM 4395 N N . ILE B 1 7 ? 16.078 0.735 -10.234 1 91.19 7 ILE B N 1
ATOM 4396 C CA . ILE B 1 7 ? 16.828 -0.481 -10.523 1 91.19 7 ILE B CA 1
ATOM 4397 C C . ILE B 1 7 ? 16.422 -1.019 -11.898 1 91.19 7 ILE B C 1
ATOM 4399 O O . ILE B 1 7 ? 15.289 -1.441 -12.102 1 91.19 7 ILE B O 1
ATOM 4403 N N . ASN B 1 8 ? 17.391 -1.163 -12.797 1 88.5 8 ASN B N 1
ATOM 4404 C CA . ASN B 1 8 ? 17.078 -1.493 -14.18 1 88.5 8 ASN B CA 1
ATOM 4405 C C . ASN B 1 8 ? 17.359 -2.961 -14.484 1 88.5 8 ASN B C 1
ATOM 4407 O O . ASN B 1 8 ? 16.875 -3.496 -15.484 1 88.5 8 ASN B O 1
ATOM 4411 N N . ASP B 1 9 ? 18.156 -3.598 -13.672 1 89.81 9 ASP B N 1
ATOM 4412 C CA . ASP B 1 9 ? 18.406 -5.027 -13.82 1 89.81 9 ASP B CA 1
ATOM 4413 C C . ASP B 1 9 ? 17.297 -5.844 -13.156 1 89.81 9 ASP B C 1
ATOM 4415 O O . ASP B 1 9 ? 17.234 -5.938 -11.93 1 89.81 9 ASP B O 1
ATOM 4419 N N . PRO B 1 10 ? 16.469 -6.445 -13.969 1 89.5 10 PRO B N 1
ATOM 4420 C CA . PRO B 1 10 ? 15.312 -7.137 -13.383 1 89.5 10 PRO B CA 1
ATOM 4421 C C . PRO B 1 10 ? 15.719 -8.312 -12.492 1 89.5 10 PRO B C 1
ATOM 4423 O O . PRO B 1 10 ? 15.062 -8.586 -11.492 1 89.5 10 PRO B O 1
ATOM 4426 N N . GLY B 1 11 ? 16.766 -8.992 -12.867 1 89.5 11 GLY B N 1
ATOM 4427 C CA . GLY B 1 11 ? 17.25 -10.07 -12.023 1 89.5 11 GLY B CA 1
ATOM 4428 C C . GLY B 1 11 ? 17.688 -9.609 -10.648 1 89.5 11 GLY B C 1
ATOM 4429 O O . GLY B 1 11 ? 17.297 -10.195 -9.641 1 89.5 11 GLY B O 1
ATOM 4430 N N . GLN B 1 12 ? 18.469 -8.594 -10.648 1 91.62 12 GLN B N 1
ATOM 4431 C CA . GLN B 1 12 ? 18.953 -8.023 -9.391 1 91.62 12 GLN B CA 1
ATOM 4432 C C . GLN B 1 12 ? 17.781 -7.473 -8.57 1 91.62 12 GLN B C 1
ATOM 4434 O O . GLN B 1 12 ? 17.781 -7.562 -7.34 1 91.62 12 GLN B O 1
ATOM 4439 N N . LEU B 1 13 ? 16.891 -6.926 -9.258 1 95.69 13 LEU B N 1
ATOM 4440 C CA . LEU B 1 13 ? 15.727 -6.348 -8.602 1 95.69 13 LEU B CA 1
ATOM 4441 C C . LEU B 1 13 ? 14.945 -7.414 -7.84 1 95.69 13 LEU B C 1
ATOM 4443 O O . LEU B 1 13 ? 14.555 -7.203 -6.691 1 95.69 13 LEU B O 1
ATOM 4447 N N . VAL B 1 14 ? 14.734 -8.562 -8.461 1 95.94 14 VAL B N 1
ATOM 4448 C CA . VAL B 1 14 ? 13.977 -9.641 -7.836 1 95.94 14 VAL B CA 1
ATOM 4449 C C . VAL B 1 14 ? 14.703 -10.117 -6.582 1 95.94 14 VAL B C 1
ATOM 4451 O O . VAL B 1 14 ? 14.094 -10.25 -5.52 1 95.94 14 VAL B O 1
ATOM 4454 N N . TYR B 1 15 ? 15.969 -10.281 -6.641 1 95 15 TYR B N 1
ATOM 4455 C CA . TYR B 1 15 ? 16.75 -10.766 -5.508 1 95 15 TYR B CA 1
ATOM 4456 C C . TYR B 1 15 ? 16.75 -9.742 -4.371 1 95 15 TYR B C 1
ATOM 4458 O O . TYR B 1 15 ? 16.594 -10.109 -3.203 1 95 15 TYR B O 1
ATOM 4466 N N . SER B 1 16 ? 16.938 -8.516 -4.738 1 96.94 16 SER B N 1
ATOM 4467 C CA . SER B 1 16 ? 16.938 -7.457 -3.729 1 96.94 16 SER B CA 1
ATOM 4468 C C . SER B 1 16 ? 15.586 -7.355 -3.029 1 96.94 16 SER B C 1
ATOM 4470 O O . SER B 1 16 ? 15.523 -7.156 -1.813 1 96.94 16 SER B O 1
ATOM 4472 N N . ALA B 1 17 ? 14.57 -7.48 -3.787 1 97.88 17 ALA B N 1
ATOM 4473 C CA . ALA B 1 17 ? 13.227 -7.41 -3.221 1 97.88 17 ALA B CA 1
ATOM 4474 C C . ALA B 1 17 ? 12.969 -8.586 -2.279 1 97.88 17 ALA B C 1
ATOM 4476 O O . ALA B 1 17 ? 12.32 -8.422 -1.241 1 97.88 17 ALA B O 1
ATOM 4477 N N . LEU B 1 18 ? 13.414 -9.75 -2.648 1 98.25 18 LEU B N 1
ATOM 4478 C CA . LEU B 1 18 ? 13.266 -10.914 -1.787 1 98.25 18 LEU B CA 1
ATOM 4479 C C . LEU B 1 18 ? 14.016 -10.719 -0.473 1 98.25 18 LEU B C 1
ATOM 4481 O O . LEU B 1 18 ? 13.508 -11.07 0.594 1 98.25 18 LEU B O 1
ATOM 4485 N N . ARG B 1 19 ? 15.164 -10.195 -0.555 1 97.62 19 ARG B N 1
ATOM 4486 C CA . ARG B 1 19 ? 15.938 -9.891 0.646 1 97.62 19 ARG B CA 1
ATOM 4487 C C . ARG B 1 19 ? 15.195 -8.898 1.539 1 97.62 19 ARG B C 1
ATOM 4489 O O . ARG B 1 19 ? 15.188 -9.047 2.764 1 97.62 19 ARG B O 1
ATOM 4496 N N . ALA B 1 20 ? 14.633 -7.941 0.915 1 98.38 20 ALA B N 1
ATOM 4497 C CA . ALA B 1 20 ? 13.914 -6.91 1.652 1 98.38 20 ALA B CA 1
ATOM 4498 C C . ALA B 1 20 ? 12.789 -7.516 2.486 1 98.38 20 ALA B C 1
ATOM 4500 O O . ALA B 1 20 ? 12.484 -7.027 3.578 1 98.38 20 ALA B O 1
ATOM 4501 N N . VAL B 1 21 ? 12.172 -8.586 2.014 1 98.19 21 VAL B N 1
ATOM 4502 C CA . VAL B 1 21 ? 11.086 -9.242 2.744 1 98.19 21 VAL B CA 1
ATOM 4503 C C . VAL B 1 21 ? 11.602 -9.727 4.098 1 98.19 21 VAL B C 1
ATOM 4505 O O . VAL B 1 21 ? 10.938 -9.555 5.121 1 98.19 21 VAL B O 1
ATOM 4508 N N . THR B 1 22 ? 12.789 -10.289 4.156 1 97.31 22 THR B N 1
ATOM 4509 C CA . THR B 1 22 ? 13.344 -10.812 5.398 1 97.31 22 THR B CA 1
ATOM 4510 C C . THR B 1 22 ? 13.805 -9.68 6.312 1 97.31 22 THR B C 1
ATOM 4512 O O . THR B 1 22 ? 13.812 -9.836 7.535 1 97.31 22 THR B O 1
ATOM 4515 N N . LEU B 1 23 ? 14.141 -8.523 5.73 1 97.56 23 LEU B N 1
ATOM 4516 C CA . LEU B 1 23 ? 14.586 -7.375 6.508 1 97.56 23 LEU B CA 1
ATOM 4517 C C . LEU B 1 23 ? 13.422 -6.711 7.223 1 97.56 23 LEU B C 1
ATOM 4519 O O . LEU B 1 23 ? 13.586 -6.156 8.312 1 97.56 23 LEU B O 1
ATOM 4523 N N . THR B 1 24 ? 12.234 -6.812 6.629 1 97.62 24 THR B N 1
ATOM 4524 C CA . THR B 1 24 ? 11.062 -6.121 7.156 1 97.62 24 THR B CA 1
ATOM 4525 C C . THR B 1 24 ? 10.156 -7.094 7.902 1 97.62 24 THR B C 1
ATOM 4527 O O . THR B 1 24 ? 9.203 -6.68 8.562 1 97.62 24 THR B O 1
ATOM 4530 N N . ASN B 1 25 ? 10.367 -8.375 7.816 1 97.25 25 ASN B N 1
ATOM 4531 C CA . ASN B 1 25 ? 9.688 -9.438 8.539 1 97.25 25 ASN B CA 1
ATOM 4532 C C . ASN B 1 25 ? 10.672 -10.516 9 1 97.25 25 ASN B C 1
ATOM 4534 O O . ASN B 1 25 ? 10.875 -11.508 8.297 1 97.25 25 ASN B O 1
ATOM 4538 N N . PRO B 1 26 ? 11.172 -10.406 10.195 1 96.56 26 PRO B N 1
ATOM 4539 C CA . PRO B 1 26 ? 12.219 -11.32 10.664 1 96.56 26 PRO B CA 1
ATOM 4540 C C . PRO B 1 26 ? 11.727 -12.75 10.82 1 96.56 26 PRO B C 1
ATOM 4542 O O . PRO B 1 26 ? 12.531 -13.672 10.992 1 96.56 26 PRO B O 1
ATOM 4545 N N . SER B 1 27 ? 10.461 -13 10.75 1 96.81 27 SER B N 1
ATOM 4546 C CA . SER B 1 27 ? 9.914 -14.336 10.953 1 96.81 27 SER B CA 1
ATOM 4547 C C . SER B 1 27 ? 10.086 -15.203 9.711 1 96.81 27 SER B C 1
ATOM 4549 O O . SER B 1 27 ? 9.852 -16.406 9.758 1 96.81 27 SER B O 1
ATOM 4551 N N . VAL B 1 28 ? 10.547 -14.641 8.609 1 97.56 28 VAL B N 1
ATOM 4552 C CA . VAL B 1 28 ? 10.656 -15.422 7.379 1 97.56 28 VAL B CA 1
ATOM 4553 C C . VAL B 1 28 ? 12.117 -15.484 6.934 1 97.56 28 VAL B C 1
ATOM 4555 O O . VAL B 1 28 ? 12.922 -14.633 7.316 1 97.56 28 VAL B O 1
ATOM 4558 N N . GLY B 1 29 ? 12.414 -16.562 6.254 1 97.31 29 GLY B N 1
ATOM 4559 C CA . GLY B 1 29 ? 13.734 -16.75 5.672 1 97.31 29 GLY B CA 1
ATOM 4560 C C . GLY B 1 29 ? 13.727 -16.766 4.156 1 97.31 29 GLY B C 1
ATOM 4561 O O . GLY B 1 29 ? 12.656 -16.766 3.539 1 97.31 29 GLY B O 1
ATOM 4562 N N . LEU B 1 30 ? 14.961 -16.719 3.525 1 97.44 30 LEU B N 1
ATOM 4563 C CA . LEU B 1 30 ? 15.117 -16.672 2.076 1 97.44 30 LEU B CA 1
ATOM 4564 C C . LEU B 1 30 ? 16 -17.812 1.588 1 97.44 30 LEU B C 1
ATOM 4566 O O . LEU B 1 30 ? 17.125 -17.984 2.076 1 97.44 30 LEU B O 1
ATOM 4570 N N . ASP B 1 31 ? 15.469 -18.641 0.765 1 96.62 31 ASP B N 1
ATOM 4571 C CA . ASP B 1 31 ? 16.25 -19.516 -0.104 1 96.62 31 ASP B CA 1
ATOM 4572 C C . ASP B 1 31 ? 16.609 -18.812 -1.415 1 96.62 31 ASP B C 1
ATOM 4574 O O . ASP B 1 31 ? 15.844 -18.891 -2.387 1 96.62 31 ASP B O 1
ATOM 4578 N N . ALA B 1 32 ? 17.75 -18.203 -1.435 1 93.38 32 ALA B N 1
ATOM 4579 C CA . ALA B 1 32 ? 18.125 -17.328 -2.541 1 93.38 32 ALA B CA 1
ATOM 4580 C C . ALA B 1 32 ? 18.312 -18.125 -3.832 1 93.38 32 ALA B C 1
ATOM 4582 O O . ALA B 1 32 ? 17.938 -17.656 -4.91 1 93.38 32 ALA B O 1
ATOM 4583 N N . ALA B 1 33 ? 18.812 -19.25 -3.711 1 90 33 ALA B N 1
ATOM 4584 C CA . ALA B 1 33 ? 19.094 -20.078 -4.887 1 90 33 ALA B CA 1
ATOM 4585 C C . ALA B 1 33 ? 17.812 -20.422 -5.625 1 90 33 ALA B C 1
ATOM 4587 O O . ALA B 1 33 ? 17.781 -20.484 -6.859 1 90 33 ALA B O 1
ATOM 4588 N N . ASN B 1 34 ? 16.75 -20.609 -4.832 1 93.38 34 ASN B N 1
ATOM 4589 C CA . ASN B 1 34 ? 15.484 -21.016 -5.426 1 93.38 34 ASN B CA 1
ATOM 4590 C C . ASN B 1 34 ? 14.453 -19.891 -5.367 1 93.38 34 ASN B C 1
ATOM 4592 O O . ASN B 1 34 ? 13.273 -20.109 -5.645 1 93.38 34 ASN B O 1
ATOM 4596 N N . LYS B 1 35 ? 14.844 -18.703 -4.922 1 96.56 35 LYS B N 1
ATOM 4597 C CA . LYS B 1 35 ? 13.984 -17.531 -4.824 1 96.56 35 LYS B CA 1
ATOM 4598 C C . LYS B 1 35 ? 12.703 -17.844 -4.062 1 96.56 35 LYS B C 1
ATOM 4600 O O . LYS B 1 35 ? 11.602 -17.594 -4.551 1 96.56 35 LYS B O 1
ATOM 4605 N N . THR B 1 36 ? 12.898 -18.422 -2.877 1 97.75 36 THR B N 1
ATOM 4606 C CA . THR B 1 36 ? 11.766 -18.859 -2.066 1 97.75 36 THR B CA 1
ATOM 4607 C C . THR B 1 36 ? 11.789 -18.172 -0.702 1 97.75 36 THR B C 1
ATOM 4609 O O . THR B 1 36 ? 12.82 -18.156 -0.025 1 97.75 36 THR B O 1
ATOM 4612 N N . ILE B 1 37 ? 10.734 -17.516 -0.379 1 98.38 37 ILE B N 1
ATOM 4613 C CA . ILE B 1 37 ? 10.516 -17.047 0.984 1 98.38 37 ILE B CA 1
ATOM 4614 C C . ILE B 1 37 ? 9.758 -18.094 1.781 1 98.38 37 ILE B C 1
ATOM 4616 O O . ILE B 1 37 ? 8.797 -18.688 1.28 1 98.38 37 ILE B O 1
ATOM 4620 N N . TYR B 1 38 ? 10.156 -18.438 2.984 1 97.62 38 TYR B N 1
ATOM 4621 C CA . TYR B 1 38 ? 9.516 -19.438 3.822 1 97.62 38 TYR B CA 1
ATOM 4622 C C . TYR B 1 38 ? 9.461 -18.984 5.277 1 97.62 38 TYR B C 1
ATOM 4624 O O . TYR B 1 38 ? 10.219 -18.109 5.688 1 97.62 38 TYR B O 1
ATOM 4632 N N . ILE B 1 39 ? 8.547 -19.531 6.047 1 96.81 39 ILE B N 1
ATOM 4633 C CA . ILE B 1 39 ? 8.492 -19.266 7.48 1 96.81 39 ILE B CA 1
ATOM 4634 C C . ILE B 1 39 ? 9.664 -19.938 8.18 1 96.81 39 ILE B C 1
ATOM 4636 O O . ILE B 1 39 ? 9.883 -21.141 8.016 1 96.81 39 ILE B O 1
ATOM 4640 N N . ARG B 1 40 ? 10.375 -19.141 9.008 1 95.44 40 ARG B N 1
ATOM 4641 C CA . ARG B 1 40 ? 11.477 -19.703 9.781 1 95.44 40 ARG B CA 1
ATOM 4642 C C . ARG B 1 40 ? 10.969 -20.719 10.805 1 95.44 40 ARG B C 1
ATOM 4644 O O . ARG B 1 40 ? 9.891 -20.531 11.375 1 95.44 40 ARG B O 1
ATOM 4651 N N . PRO B 1 41 ? 11.844 -21.781 11 1 90.62 41 PRO B N 1
ATOM 4652 C CA . PRO B 1 41 ? 11.477 -22.672 12.102 1 90.62 41 PRO B CA 1
ATOM 4653 C C . PRO B 1 41 ? 11.258 -21.922 13.414 1 90.62 41 PRO B C 1
ATOM 4655 O O . PRO B 1 41 ? 12.023 -21.016 13.742 1 90.62 41 PRO B O 1
ATOM 4658 N N . GLY B 1 42 ? 10.25 -22.219 14.047 1 87 42 GLY B N 1
ATOM 4659 C CA . GLY B 1 42 ? 9.953 -21.578 15.312 1 87 42 GLY B CA 1
ATOM 4660 C C . GLY B 1 42 ? 8.867 -20.531 15.203 1 87 42 GLY B C 1
ATOM 4661 O O . GLY B 1 42 ? 8.312 -20.094 16.219 1 87 42 GLY B O 1
ATOM 4662 N N . HIS B 1 43 ? 8.727 -20.156 13.945 1 89.56 43 HIS B N 1
ATOM 4663 C CA . HIS B 1 43 ? 7.645 -19.203 13.695 1 89.56 43 HIS B CA 1
ATOM 4664 C C . HIS B 1 43 ? 6.434 -19.891 13.078 1 89.56 43 HIS B C 1
ATOM 4666 O O . HIS B 1 43 ? 6.527 -21.047 12.641 1 89.56 43 HIS B O 1
ATOM 4672 N N . GLY B 1 44 ? 5.234 -19.406 13.273 1 80.69 44 GLY B N 1
ATOM 4673 C CA . GLY B 1 44 ? 4.039 -19.969 12.672 1 80.69 44 GLY B CA 1
ATOM 4674 C C . GLY B 1 44 ? 3.105 -20.609 13.68 1 80.69 44 GLY B C 1
ATOM 4675 O O . GLY B 1 44 ? 3.449 -20.75 14.852 1 80.69 44 GLY B O 1
ATOM 4676 N N . PRO B 1 45 ? 2.057 -20.984 13.016 1 81.19 45 PRO B N 1
ATOM 4677 C CA . PRO B 1 45 ? 1.077 -21.578 13.922 1 81.19 45 PRO B CA 1
ATOM 4678 C C . PRO B 1 45 ? 1.472 -22.984 14.375 1 81.19 45 PRO B C 1
ATOM 4680 O O . PRO B 1 45 ? 1.932 -23.797 13.562 1 81.19 45 PRO B O 1
ATOM 4683 N N . GLN B 1 46 ? 1.202 -23.312 15.57 1 77.69 46 GLN B N 1
ATOM 4684 C CA . GLN B 1 46 ? 1.678 -24.562 16.172 1 77.69 46 GLN B CA 1
ATOM 4685 C C . GLN B 1 46 ? 0.793 -25.734 15.781 1 77.69 46 GLN B C 1
ATOM 4687 O O . GLN B 1 46 ? 1.274 -26.859 15.648 1 77.69 46 GLN B O 1
ATOM 4692 N N . ILE B 1 47 ? -0.444 -25.469 15.562 1 82.56 47 ILE B N 1
ATOM 4693 C CA . ILE B 1 47 ? -1.345 -26.609 15.391 1 82.56 47 ILE B CA 1
ATOM 4694 C C . ILE B 1 47 ? -1.584 -26.859 13.906 1 82.56 47 ILE B C 1
ATOM 4696 O O . ILE B 1 47 ? -2.299 -27.797 13.531 1 82.56 47 ILE B O 1
ATOM 4700 N N . GLN B 1 48 ? -1.038 -26.078 13.055 1 87.5 48 GLN B N 1
ATOM 4701 C CA . GLN B 1 48 ? -1.25 -26.188 11.609 1 87.5 48 GLN B CA 1
ATOM 4702 C C . GLN B 1 48 ? -0.642 -27.484 11.062 1 87.5 48 GLN B C 1
ATOM 4704 O O . GLN B 1 48 ? 0.546 -27.75 11.266 1 87.5 48 GLN B O 1
ATOM 4709 N N . ARG B 1 49 ? -1.525 -28.234 10.344 1 89.88 49 ARG B N 1
ATOM 4710 C CA . ARG B 1 49 ? -1.096 -29.516 9.805 1 89.88 49 ARG B CA 1
ATOM 4711 C C . ARG B 1 49 ? -0.867 -29.422 8.297 1 89.88 49 ARG B C 1
ATOM 4713 O O . ARG B 1 49 ? -0.258 -30.312 7.703 1 89.88 49 ARG B O 1
ATOM 4720 N N . VAL B 1 50 ? -1.416 -28.359 7.719 1 95 50 VAL B N 1
ATOM 4721 C CA . VAL B 1 50 ? -1.328 -28.203 6.27 1 95 50 VAL B CA 1
ATOM 4722 C C . VAL B 1 50 ? -0.376 -27.062 5.926 1 95 50 VAL B C 1
ATOM 4724 O O . VAL B 1 50 ? -0.585 -25.922 6.348 1 95 50 VAL B O 1
ATOM 4727 N N . SER B 1 51 ? 0.71 -27.359 5.203 1 95.88 51 SER B N 1
ATOM 4728 C CA . SER B 1 51 ? 1.589 -26.312 4.68 1 95.88 51 SER B CA 1
ATOM 4729 C C . SER B 1 51 ? 1.028 -25.719 3.395 1 95.88 51 SER B C 1
ATOM 4731 O O . SER B 1 51 ? 0.463 -26.438 2.564 1 95.88 51 SER B O 1
ATOM 4733 N N . LEU B 1 52 ? 1.141 -24.469 3.287 1 97.62 52 LEU B N 1
ATOM 4734 C CA . LEU B 1 52 ? 0.523 -23.734 2.189 1 97.62 52 LEU B CA 1
ATOM 4735 C C . LEU B 1 52 ? 1.583 -23.078 1.305 1 97.62 52 LEU B C 1
ATOM 4737 O O . LEU B 1 52 ? 2.357 -22.25 1.77 1 97.62 52 LEU B O 1
ATOM 4741 N N . ILE B 1 53 ? 1.597 -23.453 0.051 1 98.12 53 ILE B N 1
ATOM 4742 C CA . ILE B 1 53 ? 2.607 -22.938 -0.873 1 98.12 53 ILE B CA 1
ATOM 4743 C C . ILE B 1 53 ? 1.93 -22.25 -2.053 1 98.12 53 ILE B C 1
ATOM 4745 O O . ILE B 1 53 ? 0.879 -22.703 -2.521 1 98.12 53 ILE B O 1
ATOM 4749 N N . SER B 1 54 ? 2.441 -21.156 -2.477 1 98.44 54 SER B N 1
ATOM 4750 C CA . SER B 1 54 ? 2.057 -20.453 -3.699 1 98.44 54 SER B CA 1
ATOM 4751 C C . SER B 1 54 ? 3.262 -19.797 -4.367 1 98.44 54 SER B C 1
ATOM 4753 O O . SER B 1 54 ? 4.398 -20 -3.936 1 98.44 54 SER B O 1
ATOM 4755 N N . GLY B 1 55 ? 3.029 -19.141 -5.41 1 97.62 55 GLY B N 1
ATOM 4756 C CA . GLY B 1 55 ? 4.09 -18.469 -6.137 1 97.62 55 GLY B CA 1
ATOM 4757 C C . GLY B 1 55 ? 3.682 -18.062 -7.539 1 97.62 55 GLY B C 1
ATOM 4758 O O . GLY B 1 55 ? 2.535 -18.266 -7.941 1 97.62 55 GLY B O 1
ATOM 4759 N N . GLY B 1 56 ? 4.594 -17.516 -8.227 1 95.56 56 GLY B N 1
ATOM 4760 C CA . GLY B 1 56 ? 4.43 -17 -9.57 1 95.56 56 GLY B CA 1
ATOM 4761 C C . GLY B 1 56 ? 5.516 -16.016 -9.969 1 95.56 56 GLY B C 1
ATOM 4762 O O . GLY B 1 56 ? 6.504 -15.852 -9.25 1 95.56 56 GLY B O 1
ATOM 4763 N N . GLY B 1 57 ? 5.332 -15.484 -11.117 1 94.19 57 GLY B N 1
ATOM 4764 C CA . GLY B 1 57 ? 6.277 -14.461 -11.539 1 94.19 57 GLY B CA 1
ATOM 4765 C C . GLY B 1 57 ? 6.348 -13.281 -10.578 1 94.19 57 GLY B C 1
ATOM 4766 O O . GLY B 1 57 ? 5.359 -12.953 -9.922 1 94.19 57 GLY B O 1
ATOM 4767 N N . SER B 1 58 ? 7.547 -12.695 -10.523 1 96.12 58 SER B N 1
ATOM 4768 C CA . SER B 1 58 ? 7.664 -11.43 -9.812 1 96.12 58 SER B CA 1
ATOM 4769 C C . SER B 1 58 ? 6.98 -10.297 -10.57 1 96.12 58 SER B C 1
ATOM 4771 O O . SER B 1 58 ? 6.691 -10.43 -11.758 1 96.12 58 SER B O 1
ATOM 4773 N N . GLY B 1 59 ? 6.711 -9.242 -9.891 1 96 59 GLY B N 1
ATOM 4774 C CA . GLY B 1 59 ? 6.027 -8.109 -10.5 1 96 59 GLY B CA 1
ATOM 4775 C C . GLY B 1 59 ? 4.59 -7.969 -10.047 1 96 59 GLY B C 1
ATOM 4776 O O . GLY B 1 59 ? 3.908 -7.008 -10.406 1 96 59 GLY B O 1
ATOM 4777 N N . HIS B 1 60 ? 4.199 -8.906 -9.172 1 97.12 60 HIS B N 1
ATOM 4778 C CA . HIS B 1 60 ? 2.84 -8.891 -8.648 1 97.12 60 HIS B CA 1
ATOM 4779 C C . HIS B 1 60 ? 2.84 -8.633 -7.141 1 97.12 60 HIS B C 1
ATOM 4781 O O . HIS B 1 60 ? 1.816 -8.82 -6.477 1 97.12 60 HIS B O 1
ATOM 4787 N N . GLU B 1 61 ? 4.039 -8.273 -6.566 1 97.44 61 GLU B N 1
ATOM 4788 C CA . GLU B 1 61 ? 4.145 -7.984 -5.141 1 97.44 61 GLU B CA 1
ATOM 4789 C C . GLU B 1 61 ? 3.072 -6.992 -4.695 1 97.44 61 GLU B C 1
ATOM 4791 O O . GLU B 1 61 ? 2.76 -6.043 -5.418 1 97.44 61 GLU B O 1
ATOM 4796 N N . PRO B 1 62 ? 2.521 -7.215 -3.514 1 96.62 62 PRO B N 1
ATOM 4797 C CA . PRO B 1 62 ? 3.127 -8.039 -2.465 1 96.62 62 PRO B CA 1
ATOM 4798 C C . PRO B 1 62 ? 2.896 -9.531 -2.682 1 96.62 62 PRO B C 1
ATOM 4800 O O . PRO B 1 62 ? 3.529 -10.359 -2.023 1 96.62 62 PRO B O 1
ATOM 4803 N N . SER B 1 63 ? 1.944 -9.969 -3.539 1 95.12 63 SER B N 1
ATOM 4804 C CA . SER B 1 63 ? 1.825 -11.383 -3.889 1 95.12 63 SER B CA 1
ATOM 4805 C C . SER B 1 63 ? 3.041 -11.859 -4.676 1 95.12 63 SER B C 1
ATOM 4807 O O . SER B 1 63 ? 3.516 -11.164 -5.578 1 95.12 63 SER B O 1
ATOM 4809 N N . PHE B 1 64 ? 3.73 -12.883 -4.199 1 95 64 PHE B N 1
ATOM 4810 C CA . PHE B 1 64 ? 3.291 -13.883 -3.225 1 95 64 PHE B CA 1
ATOM 4811 C C . PHE B 1 64 ? 4.207 -13.891 -2.008 1 95 64 PHE B C 1
ATOM 4813 O O . PHE B 1 64 ? 3.783 -14.258 -0.909 1 95 64 PHE B O 1
ATOM 4820 N N . THR B 1 65 ? 5.379 -13.367 -2.266 1 96 65 THR B N 1
ATOM 4821 C CA . THR B 1 65 ? 6.438 -13.57 -1.283 1 96 65 THR B CA 1
ATOM 4822 C C . THR B 1 65 ? 6.16 -12.766 -0.015 1 96 65 THR B C 1
ATOM 4824 O O . THR B 1 65 ? 6.48 -13.211 1.089 1 96 65 THR B O 1
ATOM 4827 N N . SER B 1 66 ? 5.484 -11.672 -0.162 1 97.75 66 SER B N 1
ATOM 4828 C CA . SER B 1 66 ? 5.164 -10.875 1.015 1 97.75 66 SER B CA 1
ATOM 4829 C C . SER B 1 66 ? 3.885 -11.359 1.685 1 97.75 66 SER B C 1
ATOM 4831 O O . SER B 1 66 ? 3.457 -10.805 2.697 1 97.75 66 SER B O 1
ATOM 4833 N N . MET B 1 67 ? 3.268 -12.43 1.149 1 98 67 MET B N 1
ATOM 4834 C CA . MET B 1 67 ? 2.096 -13.055 1.757 1 98 67 MET B CA 1
ATOM 4835 C C . MET B 1 67 ? 2.498 -14.25 2.617 1 98 67 MET B C 1
ATOM 4837 O O . MET B 1 67 ? 1.638 -14.969 3.123 1 98 67 MET B O 1
ATOM 4841 N N . VAL B 1 68 ? 3.768 -14.484 2.852 1 98.19 68 VAL B N 1
ATOM 4842 C CA . VAL B 1 68 ? 4.258 -15.562 3.705 1 98.19 68 VAL B CA 1
ATOM 4843 C C . VAL B 1 68 ? 4.242 -15.117 5.164 1 98.19 68 VAL B C 1
ATOM 4845 O O . VAL B 1 68 ? 4.766 -14.055 5.5 1 98.19 68 VAL B O 1
ATOM 4848 N N . GLY B 1 69 ? 3.631 -15.891 5.957 1 96.81 69 GLY B N 1
ATOM 4849 C CA . GLY B 1 69 ? 3.52 -15.633 7.387 1 96.81 69 GLY B CA 1
ATOM 4850 C C . GLY B 1 69 ? 2.375 -16.391 8.039 1 96.81 69 GLY B C 1
ATOM 4851 O O . GLY B 1 69 ? 1.562 -17.016 7.348 1 96.81 69 GLY B O 1
ATOM 4852 N N . ALA B 1 70 ? 2.275 -16.312 9.352 1 95.38 70 ALA B N 1
ATOM 4853 C CA . ALA B 1 70 ? 1.237 -17.016 10.109 1 95.38 70 ALA B CA 1
ATOM 4854 C C . ALA B 1 70 ? -0.154 -16.609 9.633 1 95.38 70 ALA B C 1
ATOM 4856 O O . ALA B 1 70 ? -0.446 -15.414 9.492 1 95.38 70 ALA B O 1
ATOM 4857 N N . GLY B 1 71 ? -0.983 -17.609 9.312 1 95.88 71 GLY B N 1
ATOM 4858 C CA . GLY B 1 71 ? -2.359 -17.375 8.914 1 95.88 71 GLY B CA 1
ATOM 4859 C C . GLY B 1 71 ? -2.521 -17.172 7.414 1 95.88 71 GLY B C 1
ATOM 4860 O O . GLY B 1 71 ? -3.637 -17 6.922 1 95.88 71 GLY B O 1
ATOM 4861 N N . LEU B 1 72 ? -1.377 -17.266 6.652 1 97.44 72 LEU B N 1
ATOM 4862 C CA . LEU B 1 72 ? -1.39 -17.141 5.199 1 97.44 72 LEU B CA 1
ATOM 4863 C C . LEU B 1 72 ? -0.52 -18.203 4.555 1 97.44 72 LEU B C 1
ATOM 4865 O O . LEU B 1 72 ? -0.756 -19.406 4.742 1 97.44 72 LEU B O 1
ATOM 4869 N N . LEU B 1 73 ? 0.582 -17.844 3.883 1 97.94 73 LEU B N 1
ATOM 4870 C CA . LEU B 1 73 ? 1.408 -18.812 3.178 1 97.94 73 LEU B CA 1
ATOM 4871 C C . LEU B 1 73 ? 2.531 -19.328 4.074 1 97.94 73 LEU B C 1
ATOM 4873 O O . LEU B 1 73 ? 3.098 -18.562 4.859 1 97.94 73 LEU B O 1
ATOM 4877 N N . SER B 1 74 ? 2.855 -20.594 3.912 1 97.31 74 SER B N 1
ATOM 4878 C CA . SER B 1 74 ? 4.031 -21.188 4.543 1 97.31 74 SER B CA 1
ATOM 4879 C C . SER B 1 74 ? 5.297 -20.891 3.742 1 97.31 74 SER B C 1
ATOM 4881 O O . SER B 1 74 ? 6.387 -20.797 4.309 1 97.31 74 SER B O 1
ATOM 4883 N N . ALA B 1 75 ? 5.121 -20.844 2.467 1 97.94 75 ALA B N 1
ATOM 4884 C CA . ALA B 1 75 ? 6.219 -20.5 1.564 1 97.94 75 ALA B CA 1
ATOM 4885 C C . ALA B 1 75 ? 5.695 -19.969 0.239 1 97.94 75 ALA B C 1
ATOM 4887 O O . ALA B 1 75 ? 4.559 -20.25 -0.148 1 97.94 75 ALA B O 1
ATOM 4888 N N . ALA B 1 76 ? 6.516 -19.203 -0.443 1 98.69 76 ALA B N 1
ATOM 4889 C CA . ALA B 1 76 ? 6.195 -18.656 -1.762 1 98.69 76 ALA B CA 1
ATOM 4890 C C . ALA B 1 76 ? 7.422 -18.641 -2.666 1 98.69 76 ALA B C 1
ATOM 4892 O O . ALA B 1 76 ? 8.5 -18.203 -2.254 1 98.69 76 ALA B O 1
ATOM 4893 N N . VAL B 1 77 ? 7.254 -19.125 -3.863 1 98.31 77 VAL B N 1
ATOM 4894 C CA . VAL B 1 77 ? 8.336 -19.234 -4.832 1 98.31 77 VAL B CA 1
ATOM 4895 C C . VAL B 1 77 ? 8.195 -18.141 -5.887 1 98.31 77 VAL B C 1
ATOM 4897 O O . VAL B 1 77 ? 7.133 -17.984 -6.488 1 98.31 77 VAL B O 1
ATOM 4900 N N . ALA B 1 78 ? 9.289 -17.438 -6.105 1 97.56 78 ALA B N 1
ATOM 4901 C CA . ALA B 1 78 ? 9.266 -16.328 -7.055 1 97.56 78 ALA B CA 1
ATOM 4902 C C . ALA B 1 78 ? 10 -16.703 -8.344 1 97.56 78 ALA B C 1
ATOM 4904 O O . ALA B 1 78 ? 11.094 -17.25 -8.305 1 97.56 78 ALA B O 1
ATOM 4905 N N . GLY B 1 79 ? 9.344 -16.438 -9.477 1 95.19 79 GLY B N 1
ATOM 4906 C CA . GLY B 1 79 ? 10.047 -16.438 -10.75 1 95.19 79 GLY B CA 1
ATOM 4907 C C . GLY B 1 79 ? 10.648 -15.086 -11.094 1 95.19 79 GLY B C 1
ATOM 4908 O O . GLY B 1 79 ? 10.711 -14.195 -10.25 1 95.19 79 GLY B O 1
ATOM 4909 N N . THR B 1 80 ? 11.188 -15 -12.281 1 91.12 80 THR B N 1
ATOM 4910 C CA . THR B 1 80 ? 11.625 -13.703 -12.781 1 91.12 80 THR B CA 1
ATOM 4911 C C . THR B 1 80 ? 10.422 -12.82 -13.094 1 91.12 80 THR B C 1
ATOM 4913 O O . THR B 1 80 ? 9.273 -13.25 -12.969 1 91.12 80 THR B O 1
ATOM 4916 N N . VAL B 1 81 ? 10.672 -11.57 -13.461 1 91.06 81 VAL B N 1
ATOM 4917 C CA . VAL B 1 81 ? 9.578 -10.625 -13.664 1 91.06 81 VAL B CA 1
ATOM 4918 C C . VAL B 1 81 ? 8.648 -11.148 -14.766 1 91.06 81 VAL B C 1
ATOM 4920 O O . VAL B 1 81 ? 9.07 -11.336 -15.906 1 91.06 81 VAL B O 1
ATOM 4923 N N . PHE B 1 82 ? 7.43 -11.43 -14.445 1 88.31 82 PHE B N 1
ATOM 4924 C CA . PHE B 1 82 ? 6.324 -11.844 -15.305 1 88.31 82 PHE B CA 1
ATOM 4925 C C . PHE B 1 82 ? 6.59 -13.227 -15.891 1 88.31 82 PHE B C 1
ATOM 4927 O O . PHE B 1 82 ? 6.059 -13.57 -16.953 1 88.31 82 PHE B O 1
ATOM 4934 N N . ALA B 1 83 ? 7.426 -13.977 -15.156 1 87.88 83 ALA B N 1
ATOM 4935 C CA . ALA B 1 83 ? 7.703 -15.344 -15.594 1 87.88 83 ALA B CA 1
ATOM 4936 C C . ALA B 1 83 ? 7.617 -16.312 -14.422 1 87.88 83 ALA B C 1
ATOM 4938 O O . ALA B 1 83 ? 8.125 -16.031 -13.336 1 87.88 83 ALA B O 1
ATOM 4939 N N . SER B 1 84 ? 7.066 -17.422 -14.688 1 92.62 84 SER B N 1
ATOM 4940 C CA . SER B 1 84 ? 6.836 -18.438 -13.664 1 92.62 84 SER B CA 1
ATOM 4941 C C . SER B 1 84 ? 8.156 -19 -13.141 1 92.62 84 SER B C 1
ATOM 4943 O O . SER B 1 84 ? 9.141 -19.078 -13.875 1 92.62 84 SER B O 1
ATOM 4945 N N . PRO B 1 85 ? 8.211 -19.359 -11.844 1 94.62 85 PRO B N 1
ATOM 4946 C CA . PRO B 1 85 ? 9.367 -20.125 -11.375 1 94.62 85 PRO B CA 1
ATOM 4947 C C . PRO B 1 85 ? 9.484 -21.5 -12.047 1 94.62 85 PRO B C 1
ATOM 4949 O O . PRO B 1 85 ? 8.5 -22.016 -12.57 1 94.62 85 PRO B O 1
ATOM 4952 N N . SER B 1 86 ? 10.672 -22 -12.055 1 88.94 86 SER B N 1
ATOM 4953 C CA . SER B 1 86 ? 10.883 -23.312 -12.648 1 88.94 86 SER B CA 1
ATOM 4954 C C . SER B 1 86 ? 10.297 -24.422 -11.773 1 88.94 86 SER B C 1
ATOM 4956 O O . SER B 1 86 ? 10.094 -24.219 -10.57 1 88.94 86 SER B O 1
ATOM 4958 N N . ALA B 1 87 ? 10.039 -25.531 -12.367 1 92.5 87 ALA B N 1
ATOM 4959 C CA . ALA B 1 87 ? 9.523 -26.688 -11.633 1 92.5 87 ALA B CA 1
ATOM 4960 C C . ALA B 1 87 ? 10.492 -27.094 -10.516 1 92.5 87 ALA B C 1
ATOM 4962 O O . ALA B 1 87 ? 10.062 -27.516 -9.445 1 92.5 87 ALA B O 1
ATOM 4963 N N . GLU B 1 88 ? 11.758 -26.938 -10.75 1 88.19 88 GLU B N 1
ATOM 4964 C CA . GLU B 1 88 ? 12.773 -27.312 -9.766 1 88.19 88 GLU B CA 1
ATOM 4965 C C . GLU B 1 88 ? 12.711 -26.406 -8.547 1 88.19 88 GLU B C 1
ATOM 4967 O O . GLU B 1 88 ? 12.844 -26.859 -7.41 1 88.19 88 GLU B O 1
ATOM 4972 N N . GLN B 1 89 ? 12.57 -25.125 -8.781 1 92.06 89 GLN B N 1
ATOM 4973 C CA . GLN B 1 89 ? 12.406 -24.188 -7.684 1 92.06 89 GLN B CA 1
ATOM 4974 C C . GLN B 1 89 ? 11.203 -24.547 -6.824 1 92.06 89 GLN B C 1
ATOM 4976 O O . GLN B 1 89 ? 11.289 -24.562 -5.594 1 92.06 89 GLN B O 1
ATOM 4981 N N . VAL B 1 90 ? 10.125 -24.828 -7.492 1 95.69 90 VAL B N 1
ATOM 4982 C CA . VAL B 1 90 ? 8.883 -25.156 -6.797 1 95.69 90 VAL B CA 1
ATOM 4983 C C . VAL B 1 90 ? 9.055 -26.453 -6.02 1 95.69 90 VAL B C 1
ATOM 4985 O O . VAL B 1 90 ? 8.617 -26.562 -4.871 1 95.69 90 VAL B O 1
ATOM 4988 N N . ARG B 1 91 ? 9.633 -27.438 -6.605 1 92.56 91 ARG B N 1
ATOM 4989 C CA . ARG B 1 91 ? 9.859 -28.719 -5.941 1 92.56 91 ARG B CA 1
ATOM 4990 C C . ARG B 1 91 ? 10.711 -28.547 -4.684 1 92.56 91 ARG B C 1
ATOM 4992 O O . ARG B 1 91 ? 10.43 -29.141 -3.648 1 92.56 91 ARG B O 1
ATOM 4999 N N . ALA B 1 92 ? 11.766 -27.688 -4.801 1 92.44 92 ALA B N 1
ATOM 5000 C CA . ALA B 1 92 ? 12.625 -27.422 -3.648 1 92.44 92 ALA B CA 1
ATOM 5001 C C . ALA B 1 92 ? 11.82 -26.844 -2.49 1 92.44 92 ALA B C 1
ATOM 5003 O O . ALA B 1 92 ? 12.039 -27.203 -1.332 1 92.44 92 ALA B O 1
ATOM 5004 N N . ALA B 1 93 ? 10.93 -25.969 -2.822 1 95.12 93 ALA B N 1
ATOM 5005 C CA . ALA B 1 93 ? 10.078 -25.375 -1.799 1 95.12 93 ALA B CA 1
ATOM 5006 C C . ALA B 1 93 ? 9.188 -26.422 -1.142 1 95.12 93 ALA B C 1
ATOM 5008 O O . ALA B 1 93 ? 9.086 -26.469 0.086 1 95.12 93 ALA B O 1
ATOM 5009 N N . ILE B 1 94 ? 8.562 -27.25 -1.95 1 94.12 94 ILE B N 1
ATOM 5010 C CA . ILE B 1 94 ? 7.625 -28.266 -1.481 1 94.12 94 ILE B CA 1
ATOM 5011 C C . ILE B 1 94 ? 8.359 -29.266 -0.584 1 94.12 94 ILE B C 1
ATOM 5013 O O . ILE B 1 94 ? 7.852 -29.641 0.478 1 94.12 94 ILE B O 1
ATOM 5017 N N . MET B 1 95 ? 9.516 -29.625 -0.933 1 91.06 95 MET B N 1
ATOM 5018 C CA . MET B 1 95 ? 10.188 -30.75 -0.292 1 91.06 95 MET B CA 1
ATOM 5019 C C . MET B 1 95 ? 10.984 -30.281 0.922 1 91.06 95 MET B C 1
ATOM 5021 O O . MET B 1 95 ? 11.18 -31.031 1.874 1 91.06 95 MET B O 1
ATOM 5025 N N . ALA B 1 96 ? 11.414 -28.953 0.908 1 92.5 96 ALA B N 1
ATOM 5026 C CA . ALA B 1 96 ? 12.453 -28.656 1.896 1 92.5 96 ALA B CA 1
ATOM 5027 C C . ALA B 1 96 ? 12.18 -27.328 2.6 1 92.5 96 ALA B C 1
ATOM 5029 O O . ALA B 1 96 ? 12.844 -27 3.588 1 92.5 96 ALA B O 1
ATOM 5030 N N . ARG B 1 97 ? 11.211 -26.562 2.211 1 93.44 97 ARG B N 1
ATOM 5031 C CA . ARG B 1 97 ? 11.086 -25.219 2.77 1 93.44 97 ARG B CA 1
ATOM 5032 C C . ARG B 1 97 ? 9.789 -25.078 3.561 1 93.44 97 ARG B C 1
ATOM 5034 O O . ARG B 1 97 ? 9.406 -23.969 3.947 1 93.44 97 ARG B O 1
ATOM 5041 N N . VAL B 1 98 ? 9.117 -26.188 3.752 1 92.44 98 VAL B N 1
ATOM 5042 C CA . VAL B 1 98 ? 7.91 -26.203 4.578 1 92.44 98 VAL B CA 1
ATOM 5043 C C . VAL B 1 98 ? 7.902 -27.438 5.461 1 92.44 98 VAL B C 1
ATOM 5045 O O . VAL B 1 98 ? 8.672 -28.375 5.238 1 92.44 98 VAL B O 1
ATOM 5048 N N . ASP B 1 99 ? 7.082 -27.375 6.535 1 84.5 99 ASP B N 1
ATOM 5049 C CA . ASP B 1 99 ? 6.906 -28.547 7.398 1 84.5 99 ASP B CA 1
ATOM 5050 C C . ASP B 1 99 ? 6.082 -29.625 6.707 1 84.5 99 ASP B C 1
ATOM 5052 O O . ASP B 1 99 ? 5.098 -29.312 6.023 1 84.5 99 ASP B O 1
ATOM 5056 N N . HIS B 1 100 ? 6.641 -30.812 6.754 1 73 100 HIS B N 1
ATOM 5057 C CA . HIS B 1 100 ? 5.918 -31.969 6.234 1 73 100 HIS B CA 1
ATOM 5058 C C . HIS B 1 100 ? 5.258 -32.75 7.363 1 73 100 HIS B C 1
ATOM 5060 O O . HIS B 1 100 ? 4.938 -33.938 7.195 1 73 100 HIS B O 1
ATOM 5066 N N . ASN B 1 101 ? 4.582 -31.953 8.281 1 59.47 101 ASN B N 1
ATOM 5067 C CA . ASN B 1 101 ? 4.008 -32.625 9.445 1 59.47 101 ASN B CA 1
ATOM 5068 C C . ASN B 1 101 ? 3.369 -33.969 9.055 1 59.47 101 ASN B C 1
ATOM 5070 O O . ASN B 1 101 ? 2.244 -34 8.547 1 59.47 101 ASN B O 1
ATOM 5074 N N . GLY B 1 102 ? 3.941 -35.156 9.07 1 51.06 102 GLY B N 1
ATOM 5075 C CA . GLY B 1 102 ? 3.459 -36.5 8.844 1 51.06 102 GLY B CA 1
ATOM 5076 C C . GLY B 1 102 ? 3.492 -36.906 7.383 1 51.06 102 GLY B C 1
ATOM 5077 O O . GLY B 1 102 ? 2.447 -37.188 6.781 1 51.06 102 GLY B O 1
ATOM 5078 N N . LEU B 1 103 ? 4.293 -36.312 6.633 1 50.28 103 LEU B N 1
ATOM 5079 C CA . LEU B 1 103 ? 4.391 -36.875 5.293 1 50.28 103 LEU B CA 1
ATOM 5080 C C . LEU B 1 103 ? 3.971 -38.344 5.285 1 50.28 103 LEU B C 1
ATOM 5082 O O . LEU B 1 103 ? 4.742 -39.219 5.688 1 50.28 103 LEU B O 1
ATOM 5086 N N . GLY B 1 104 ? 2.879 -38.531 6.059 1 47.91 104 GLY B N 1
ATOM 5087 C CA . GLY B 1 104 ? 2.277 -39.875 5.973 1 47.91 104 GLY B CA 1
ATOM 5088 C C . GLY B 1 104 ? 1.639 -40.156 4.625 1 47.91 104 GLY B C 1
ATOM 5089 O O . GLY B 1 104 ? 1.619 -39.281 3.75 1 47.91 104 GLY B O 1
ATOM 5090 N N . SER B 1 105 ? 1.214 -41.281 4.398 1 52.03 105 SER B N 1
ATOM 5091 C CA . SER B 1 105 ? 0.583 -41.969 3.27 1 52.03 105 SER B CA 1
ATOM 5092 C C . SER B 1 105 ? -0.635 -41.188 2.771 1 52.03 105 SER B C 1
ATOM 5094 O O . SER B 1 105 ? -1.19 -40.375 3.498 1 52.03 105 SER B O 1
ATOM 5096 N N . GLN B 1 106 ? -0.788 -41.219 1.557 1 51.53 106 GLN B N 1
ATOM 5097 C CA . GLN B 1 106 ? -2.062 -40.844 0.956 1 51.53 106 GLN B CA 1
ATOM 5098 C C . GLN B 1 106 ? -3.225 -41.125 1.905 1 51.53 106 GLN B C 1
ATOM 5100 O O . GLN B 1 106 ? -3.32 -42.219 2.471 1 51.53 106 GLN B O 1
ATOM 5105 N N . GLY B 1 107 ? -3.875 -39.969 2.363 1 55.47 107 GLY B N 1
ATOM 5106 C CA . GLY B 1 107 ? -5.012 -40.094 3.26 1 55.47 107 GLY B CA 1
ATOM 5107 C C . GLY B 1 107 ? -4.777 -39.469 4.621 1 55.47 107 GLY B C 1
ATOM 5108 O O . GLY B 1 107 ? -5.695 -39.406 5.441 1 55.47 107 GLY B O 1
ATOM 5109 N N . SER B 1 108 ? -3.568 -38.938 4.816 1 68.69 108 SER B N 1
ATOM 5110 C CA . SER B 1 108 ? -3.295 -38.25 6.086 1 68.69 108 SER B CA 1
ATOM 5111 C C . SER B 1 108 ? -4.012 -36.906 6.172 1 68.69 108 SER B C 1
ATOM 5113 O O . SER B 1 108 ? -4.336 -36.312 5.145 1 68.69 108 SER B O 1
ATOM 5115 N N . GLU B 1 109 ? -4.32 -36.562 7.332 1 83.81 109 GLU B N 1
ATOM 5116 C CA . GLU B 1 109 ? -4.949 -35.25 7.578 1 83.81 109 GLU B CA 1
ATOM 5117 C C . GLU B 1 109 ? -3.967 -34.125 7.348 1 83.81 109 GLU B C 1
ATOM 5119 O O . GLU B 1 109 ? -4.375 -32.969 7.113 1 83.81 109 GLU B O 1
ATOM 5124 N N . SER B 1 110 ? -2.705 -34.531 7.316 1 89.19 110 SER B N 1
ATOM 5125 C CA . SER B 1 110 ? -1.642 -33.562 7.102 1 89.19 110 SER B CA 1
ATOM 5126 C C . SER B 1 110 ? -1.153 -33.562 5.656 1 89.19 110 SER B C 1
ATOM 5128 O O . SER B 1 110 ? -1.349 -34.562 4.945 1 89.19 110 SER B O 1
ATOM 5130 N N . GLY B 1 111 ? -0.6 -32.469 5.184 1 93.56 111 GLY B N 1
ATOM 5131 C CA . GLY B 1 111 ? -0.059 -32.406 3.838 1 93.56 111 GLY B CA 1
ATOM 5132 C C . GLY B 1 111 ? 0.228 -30.969 3.385 1 93.56 111 GLY B C 1
ATOM 5133 O O . GLY B 1 111 ? 0.561 -30.109 4.203 1 93.56 111 GLY B O 1
ATOM 5134 N N . LEU B 1 112 ? 0.271 -30.891 2.037 1 95.5 112 LEU B N 1
ATOM 5135 C CA . LEU B 1 112 ? 0.602 -29.594 1.43 1 95.5 112 LEU B CA 1
ATOM 5136 C C . LEU B 1 112 ? -0.458 -29.188 0.413 1 95.5 112 LEU B C 1
ATOM 5138 O O . LEU B 1 112 ? -0.95 -30.031 -0.348 1 95.5 112 LEU B O 1
ATOM 5142 N N . LEU B 1 113 ? -0.833 -27.938 0.465 1 97.38 113 LEU B N 1
ATOM 5143 C CA . LEU B 1 113 ? -1.729 -27.391 -0.551 1 97.38 113 LEU B CA 1
ATOM 5144 C C . LEU B 1 113 ? -1.037 -26.297 -1.355 1 97.38 113 LEU B C 1
ATOM 5146 O O . LEU B 1 113 ? -0.602 -25.281 -0.793 1 97.38 113 LEU B O 1
ATOM 5150 N N . VAL B 1 114 ? -0.935 -26.547 -2.643 1 98 114 VAL B N 1
ATOM 5151 C CA . VAL B 1 114 ? -0.376 -25.578 -3.578 1 98 114 VAL B CA 1
ATOM 5152 C C . VAL B 1 114 ? -1.505 -24.828 -4.285 1 98 114 VAL B C 1
ATOM 5154 O O . VAL B 1 114 ? -2.428 -25.453 -4.82 1 98 114 VAL B O 1
ATOM 5157 N N . ILE B 1 115 ? -1.461 -23.547 -4.234 1 96.94 115 ILE B N 1
ATOM 5158 C CA . ILE B 1 115 ? -2.412 -22.75 -5 1 96.94 115 ILE B CA 1
ATOM 5159 C C . ILE B 1 115 ? -1.672 -21.938 -6.062 1 96.94 115 ILE B C 1
ATOM 5161 O O . ILE B 1 115 ? -0.661 -21.297 -5.77 1 96.94 115 ILE B O 1
ATOM 5165 N N . VAL B 1 116 ? -2.186 -21.938 -7.273 1 96.44 116 VAL B N 1
ATOM 5166 C CA . VAL B 1 116 ? -1.533 -21.234 -8.375 1 96.44 116 VAL B CA 1
ATOM 5167 C C . VAL B 1 116 ? -2.57 -20.453 -9.18 1 96.44 116 VAL B C 1
ATOM 5169 O O . VAL B 1 116 ? -3.754 -20.812 -9.18 1 96.44 116 VAL B O 1
ATOM 5172 N N . MET B 1 117 ? -2.088 -19.375 -9.75 1 95.81 117 MET B N 1
ATOM 5173 C CA . MET B 1 117 ? -2.926 -18.656 -10.703 1 95.81 117 MET B CA 1
ATOM 5174 C C . MET B 1 117 ? -3.082 -19.438 -12 1 95.81 117 MET B C 1
ATOM 5176 O O . MET B 1 117 ? -2.146 -20.109 -12.438 1 95.81 117 MET B O 1
ATOM 5180 N N . ASN B 1 118 ? -4.211 -19.312 -12.625 1 93.5 118 ASN B N 1
ATOM 5181 C CA . ASN B 1 118 ? -4.457 -20.047 -13.859 1 93.5 118 ASN B CA 1
ATOM 5182 C C . ASN B 1 118 ? -3.758 -19.391 -15.047 1 93.5 118 ASN B C 1
ATOM 5184 O O . ASN B 1 118 ? -4.414 -18.875 -15.953 1 93.5 118 ASN B O 1
ATOM 5188 N N . TYR B 1 119 ? -2.531 -19.422 -15.008 1 89.12 119 TYR B N 1
ATOM 5189 C CA . TYR B 1 119 ? -1.646 -19.125 -16.125 1 89.12 119 TYR B CA 1
ATOM 5190 C C . TYR B 1 119 ? -0.88 -20.375 -16.562 1 89.12 119 TYR B C 1
ATOM 5192 O O . TYR B 1 119 ? -0.388 -21.141 -15.719 1 89.12 119 TYR B O 1
ATOM 5200 N N . THR B 1 120 ? -0.809 -20.562 -17.812 1 86.25 120 THR B N 1
ATOM 5201 C CA . THR B 1 120 ? -0.308 -21.812 -18.375 1 86.25 120 THR B CA 1
ATOM 5202 C C . THR B 1 120 ? 1.062 -22.156 -17.781 1 86.25 120 THR B C 1
ATOM 5204 O O . THR B 1 120 ? 1.294 -23.281 -17.359 1 86.25 120 THR B O 1
ATOM 5207 N N . GLY B 1 121 ? 1.968 -21.172 -17.734 1 86.56 121 GLY B N 1
ATOM 5208 C CA . GLY B 1 121 ? 3.291 -21.406 -17.188 1 86.56 121 GLY B CA 1
ATOM 5209 C C . GLY B 1 121 ? 3.262 -21.828 -15.727 1 86.56 121 GLY B C 1
ATOM 5210 O O . GLY B 1 121 ? 3.965 -22.766 -15.336 1 86.56 121 GLY B O 1
ATOM 5211 N N . ASP B 1 122 ? 2.484 -21.219 -14.992 1 93.44 122 ASP B N 1
ATOM 5212 C CA . ASP B 1 122 ? 2.363 -21.547 -13.578 1 93.44 122 ASP B CA 1
ATOM 5213 C C . ASP B 1 122 ? 1.761 -22.938 -13.383 1 93.44 122 ASP B C 1
ATOM 5215 O O . ASP B 1 122 ? 2.291 -23.75 -12.625 1 93.44 122 ASP B O 1
ATOM 5219 N N . VAL B 1 123 ? 0.667 -23.141 -14.094 1 93.94 123 VAL B N 1
ATOM 5220 C CA . VAL B 1 123 ? -0.037 -24.422 -13.945 1 93.94 123 VAL B CA 1
ATOM 5221 C C . VAL B 1 123 ? 0.898 -25.578 -14.297 1 93.94 123 VAL B C 1
ATOM 5223 O O . VAL B 1 123 ? 0.944 -26.578 -13.586 1 93.94 123 VAL B O 1
ATOM 5226 N N . LEU B 1 124 ? 1.656 -25.406 -15.297 1 92.12 124 LEU B N 1
ATOM 5227 C CA . LEU B 1 124 ? 2.514 -26.484 -15.766 1 92.12 124 LEU B CA 1
ATOM 5228 C C . LEU B 1 124 ? 3.719 -26.672 -14.844 1 92.12 124 LEU B C 1
ATOM 5230 O O . LEU B 1 124 ? 4.016 -27.781 -14.406 1 92.12 124 LEU B O 1
ATOM 5234 N N . ASN B 1 125 ? 4.414 -25.594 -14.516 1 93 125 ASN B N 1
ATOM 5235 C CA . ASN B 1 125 ? 5.617 -25.703 -13.695 1 93 125 ASN B CA 1
ATOM 5236 C C . ASN B 1 125 ? 5.289 -26.188 -12.289 1 93 125 ASN B C 1
ATOM 5238 O O . ASN B 1 125 ? 6 -27.031 -11.742 1 93 125 ASN B O 1
ATOM 5242 N N . PHE B 1 126 ? 4.301 -25.703 -11.734 1 96.56 126 PHE B N 1
ATOM 5243 C CA . PHE B 1 126 ? 3.881 -26.188 -10.422 1 96.56 126 PHE B CA 1
ATOM 5244 C C . PHE B 1 126 ? 3.34 -27.609 -10.508 1 96.56 126 PHE B C 1
ATOM 5246 O O . PHE B 1 126 ? 3.537 -28.406 -9.594 1 96.56 126 PHE B O 1
ATOM 5253 N N . GLY B 1 127 ? 2.654 -27.891 -11.594 1 94.75 127 GLY B N 1
ATOM 5254 C CA . GLY B 1 127 ? 2.172 -29.234 -11.805 1 94.75 127 GLY B CA 1
ATOM 5255 C C . GLY B 1 127 ? 3.283 -30.266 -11.836 1 94.75 127 GLY B C 1
ATOM 5256 O O . GLY B 1 127 ? 3.166 -31.328 -11.227 1 94.75 127 GLY B O 1
ATOM 5257 N N . VAL B 1 128 ? 4.328 -29.953 -12.547 1 92.19 128 VAL B N 1
ATOM 5258 C CA . VAL B 1 128 ? 5.488 -30.828 -12.594 1 92.19 128 VAL B CA 1
ATOM 5259 C C . VAL B 1 128 ? 6.016 -31.078 -11.188 1 92.19 128 VAL B C 1
ATOM 5261 O O . VAL B 1 128 ? 6.273 -32.219 -10.797 1 92.19 128 VAL B O 1
ATOM 5264 N N . ALA B 1 129 ? 6.141 -30.031 -10.453 1 93.56 129 ALA B N 1
ATOM 5265 C CA . ALA B 1 129 ? 6.684 -30.109 -9.102 1 93.56 129 ALA B CA 1
ATOM 5266 C C . ALA B 1 129 ? 5.77 -30.922 -8.188 1 93.56 129 ALA B C 1
ATOM 5268 O O . ALA B 1 129 ? 6.246 -31.719 -7.379 1 93.56 129 ALA B O 1
ATOM 5269 N N . VAL B 1 130 ? 4.523 -30.719 -8.289 1 94 130 VAL B N 1
ATOM 5270 C CA . VAL B 1 130 ? 3.537 -31.406 -7.453 1 94 130 VAL B CA 1
ATOM 5271 C C . VAL B 1 130 ? 3.572 -32.906 -7.734 1 94 130 VAL B C 1
ATOM 5273 O O . VAL B 1 130 ? 3.615 -33.719 -6.805 1 94 130 VAL B O 1
ATOM 5276 N N . GLU B 1 131 ? 3.549 -33.281 -8.969 1 91.5 131 GLU B N 1
ATOM 5277 C CA . GLU B 1 131 ? 3.543 -34.688 -9.32 1 91.5 131 GLU B CA 1
ATOM 5278 C C . GLU B 1 131 ? 4.867 -35.375 -8.953 1 91.5 131 GLU B C 1
ATOM 5280 O O . GLU B 1 131 ? 4.891 -36.531 -8.57 1 91.5 131 GLU B O 1
ATOM 5285 N N . ALA B 1 132 ? 5.922 -34.594 -9.125 1 87.94 132 ALA B N 1
ATOM 5286 C CA . ALA B 1 132 ? 7.211 -35.125 -8.664 1 87.94 132 ALA B CA 1
ATOM 5287 C C . ALA B 1 132 ? 7.199 -35.375 -7.164 1 87.94 132 ALA B C 1
ATOM 5289 O O . ALA B 1 132 ? 7.719 -36.375 -6.695 1 87.94 132 ALA B O 1
ATOM 5290 N N . ALA B 1 133 ? 6.641 -34.5 -6.441 1 88.31 133 ALA B N 1
ATOM 5291 C CA . ALA B 1 133 ? 6.547 -34.625 -4.992 1 88.31 133 ALA B CA 1
ATOM 5292 C C . ALA B 1 133 ? 5.66 -35.812 -4.617 1 88.31 133 ALA B C 1
ATOM 5294 O O . ALA B 1 133 ? 5.973 -36.562 -3.686 1 88.31 133 ALA B O 1
ATOM 5295 N N . ARG B 1 134 ? 4.598 -36 -5.32 1 86.88 134 ARG B N 1
ATOM 5296 C CA . ARG B 1 134 ? 3.711 -37.156 -5.074 1 86.88 134 ARG B CA 1
ATOM 5297 C C . ARG B 1 134 ? 4.426 -38.469 -5.332 1 86.88 134 ARG B C 1
ATOM 5299 O O . ARG B 1 134 ? 4.273 -39.406 -4.566 1 86.88 134 ARG B O 1
ATOM 5306 N N . ALA B 1 135 ? 5.109 -38.438 -6.406 1 83.06 135 ALA B N 1
ATOM 5307 C CA . ALA B 1 135 ? 5.871 -39.625 -6.75 1 83.06 135 ALA B CA 1
ATOM 5308 C C . ALA B 1 135 ? 6.891 -39.969 -5.664 1 83.06 135 ALA B C 1
ATOM 5310 O O . ALA B 1 135 ? 7.203 -41.125 -5.43 1 83.06 135 ALA B O 1
ATOM 5311 N N . ALA B 1 136 ? 7.258 -38.938 -4.988 1 79.81 136 ALA B N 1
ATOM 5312 C CA . ALA B 1 136 ? 8.234 -39.094 -3.916 1 79.81 136 ALA B CA 1
ATOM 5313 C C . ALA B 1 136 ? 7.543 -39.406 -2.59 1 79.81 136 ALA B C 1
ATOM 5315 O O . ALA B 1 136 ? 8.203 -39.531 -1.557 1 79.81 136 ALA B O 1
ATOM 5316 N N . GLY B 1 137 ? 6.195 -39.406 -2.562 1 77.94 137 GLY B N 1
ATOM 5317 C CA . GLY B 1 137 ? 5.457 -39.875 -1.392 1 77.94 137 GLY B CA 1
ATOM 5318 C C . GLY B 1 137 ? 4.805 -38.719 -0.626 1 77.94 137 GLY B C 1
ATOM 5319 O O . GLY B 1 137 ? 4.168 -38.938 0.404 1 77.94 137 GLY B O 1
ATOM 5320 N N . ALA B 1 138 ? 4.906 -37.562 -1.14 1 84.56 138 ALA B N 1
ATOM 5321 C CA . ALA B 1 138 ? 4.316 -36.438 -0.443 1 84.56 138 ALA B CA 1
ATOM 5322 C C . ALA B 1 138 ? 2.809 -36.375 -0.68 1 84.56 138 ALA B C 1
ATOM 5324 O O . ALA B 1 138 ? 2.332 -36.688 -1.771 1 84.56 138 ALA B O 1
ATOM 5325 N N . ASN B 1 139 ? 2.061 -36 0.386 1 90.56 139 ASN B N 1
ATOM 5326 C CA . ASN B 1 139 ? 0.637 -35.688 0.26 1 90.56 139 ASN B CA 1
ATOM 5327 C C . ASN B 1 139 ? 0.396 -34.25 -0.166 1 90.56 139 ASN B C 1
ATOM 5329 O O . ASN B 1 139 ? 0.337 -33.344 0.676 1 90.56 139 ASN B O 1
ATOM 5333 N N . VAL B 1 140 ? 0.268 -34.062 -1.483 1 92.75 140 VAL B N 1
ATOM 5334 C CA . VAL B 1 140 ? 0.187 -32.688 -2.008 1 92.75 140 VAL B CA 1
ATOM 5335 C C . VAL B 1 140 ? -1.04 -32.562 -2.906 1 92.75 140 VAL B C 1
ATOM 5337 O O . VAL B 1 140 ? -1.334 -33.469 -3.705 1 92.75 140 VAL B O 1
ATOM 5340 N N . GLN B 1 141 ? -1.768 -31.531 -2.688 1 94.25 141 GLN B N 1
ATOM 5341 C CA . GLN B 1 141 ? -2.865 -31.141 -3.568 1 94.25 141 GLN B CA 1
ATOM 5342 C C . GLN B 1 141 ? -2.611 -29.781 -4.195 1 94.25 141 GLN B C 1
ATOM 5344 O O . GLN B 1 141 ? -1.824 -28.984 -3.672 1 94.25 141 GLN B O 1
ATOM 5349 N N . MET B 1 142 ? -3.266 -29.547 -5.324 1 96.44 142 MET B N 1
ATOM 5350 C CA . MET B 1 142 ? -3.107 -28.281 -6.012 1 96.44 142 MET B CA 1
ATOM 5351 C C . MET B 1 142 ? -4.461 -27.719 -6.438 1 96.44 142 MET B C 1
ATOM 5353 O O . MET B 1 142 ? -5.332 -28.453 -6.891 1 96.44 142 MET B O 1
ATOM 5357 N N . VAL B 1 143 ? -4.672 -26.469 -6.188 1 96.94 143 VAL B N 1
ATOM 5358 C CA . VAL B 1 143 ? -5.855 -25.734 -6.629 1 96.94 143 VAL B CA 1
ATOM 5359 C C . VAL B 1 143 ? -5.438 -24.578 -7.551 1 96.94 143 VAL B C 1
ATOM 5361 O O . VAL B 1 143 ? -4.461 -23.891 -7.277 1 96.94 143 VAL B O 1
ATOM 5364 N N . THR B 1 144 ? -6.109 -24.453 -8.68 1 96 144 THR B N 1
ATOM 5365 C CA . THR B 1 144 ? -5.891 -23.359 -9.625 1 96 144 THR B CA 1
ATOM 5366 C C . THR B 1 144 ? -6.992 -22.312 -9.492 1 96 144 THR B C 1
ATOM 5368 O O . THR B 1 144 ? -8.172 -22.656 -9.352 1 96 144 THR B O 1
ATOM 5371 N N . VAL B 1 145 ? -6.621 -21.078 -9.508 1 96.62 145 VAL B N 1
ATOM 5372 C CA . VAL B 1 145 ? -7.59 -20 -9.352 1 96.62 145 VAL B CA 1
ATOM 5373 C C . VAL B 1 145 ? -7.723 -19.219 -10.664 1 96.62 145 VAL B C 1
ATOM 5375 O O . VAL B 1 145 ? -6.727 -18.766 -11.227 1 96.62 145 VAL B O 1
ATOM 5378 N N . GLY B 1 146 ? -8.891 -19.109 -11.188 1 95.06 146 GLY B N 1
ATOM 5379 C CA . GLY B 1 146 ? -9.289 -18.281 -12.312 1 95.06 146 GLY B CA 1
ATOM 5380 C C . GLY B 1 146 ? -10.531 -17.453 -12.039 1 95.06 146 GLY B C 1
ATOM 5381 O O . GLY B 1 146 ? -11.625 -18 -11.883 1 95.06 146 GLY B O 1
ATOM 5382 N N . ASP B 1 147 ? -10.32 -16.094 -11.977 1 95.88 147 ASP B N 1
ATOM 5383 C CA . ASP B 1 147 ? -11.445 -15.25 -11.555 1 95.88 147 ASP B CA 1
ATOM 5384 C C . ASP B 1 147 ? -11.742 -14.164 -12.586 1 95.88 147 ASP B C 1
ATOM 5386 O O . ASP B 1 147 ? -12.695 -13.398 -12.43 1 95.88 147 ASP B O 1
ATOM 5390 N N . ASP B 1 148 ? -10.984 -14.094 -13.68 1 95.06 148 ASP B N 1
ATOM 5391 C CA . ASP B 1 148 ? -11.094 -13.031 -14.68 1 95.06 148 ASP B CA 1
ATOM 5392 C C . ASP B 1 148 ? -12.336 -13.227 -15.547 1 95.06 148 ASP B C 1
ATOM 5394 O O . ASP B 1 148 ? -12.484 -14.258 -16.203 1 95.06 148 ASP B O 1
ATOM 5398 N N . VAL B 1 149 ? -13.172 -12.25 -15.625 1 93.69 149 VAL B N 1
ATOM 5399 C CA . VAL B 1 149 ? -14.398 -12.406 -16.406 1 93.69 149 VAL B CA 1
ATOM 5400 C C . VAL B 1 149 ? -14.234 -11.734 -17.766 1 93.69 149 VAL B C 1
ATOM 5402 O O . VAL B 1 149 ? -15.133 -11.797 -18.609 1 93.69 149 VAL B O 1
ATOM 5405 N N . ALA B 1 150 ? -13.117 -11.094 -17.938 1 88.88 150 ALA B N 1
ATOM 5406 C CA . ALA B 1 150 ? -12.914 -10.359 -19.172 1 88.88 150 ALA B CA 1
ATOM 5407 C C . ALA B 1 150 ? -12.867 -11.312 -20.375 1 88.88 150 ALA B C 1
ATOM 5409 O O . ALA B 1 150 ? -13.328 -10.969 -21.469 1 88.88 150 ALA B O 1
ATOM 5410 N N . VAL B 1 151 ? -12.297 -12.5 -20.125 1 78.56 151 VAL B N 1
ATOM 5411 C CA . VAL B 1 151 ? -12.242 -13.492 -21.203 1 78.56 151 VAL B CA 1
ATOM 5412 C C . VAL B 1 151 ? -13.477 -14.375 -21.141 1 78.56 151 VAL B C 1
ATOM 5414 O O . VAL B 1 151 ? -13.633 -15.195 -20.234 1 78.56 151 VAL B O 1
ATOM 5417 N N . GLY B 1 152 ? -14.281 -14.219 -22.078 1 80.94 152 GLY B N 1
ATOM 5418 C CA . GLY B 1 152 ? -15.508 -15 -22.125 1 80.94 152 GLY B CA 1
ATOM 5419 C C . GLY B 1 152 ? -15.258 -16.484 -22.266 1 80.94 152 GLY B C 1
ATOM 5420 O O . GLY B 1 152 ? -14.156 -16.906 -22.609 1 80.94 152 GLY B O 1
ATOM 5421 N N . ARG B 1 153 ? -16.219 -17.25 -21.984 1 84.06 153 ARG B N 1
ATOM 5422 C CA . ARG B 1 153 ? -16.141 -18.703 -22.031 1 84.06 153 ARG B CA 1
ATOM 5423 C C . ARG B 1 153 ? -15.703 -19.188 -23.406 1 84.06 153 ARG B C 1
ATOM 5425 O O . ARG B 1 153 ? -14.875 -20.094 -23.516 1 84.06 153 ARG B O 1
ATOM 5432 N N . SER B 1 154 ? -16.281 -18.609 -24.406 1 79.94 154 SER B N 1
ATOM 5433 C CA . SER B 1 154 ? -15.992 -19.047 -25.766 1 79.94 154 SER B CA 1
ATOM 5434 C C . SER B 1 154 ? -14.539 -18.781 -26.141 1 79.94 154 SER B C 1
ATOM 5436 O O . SER B 1 154 ? -13.883 -19.609 -26.766 1 79.94 154 SER B O 1
ATOM 5438 N N . ARG B 1 155 ? -14.078 -17.641 -25.703 1 74.88 155 ARG B N 1
ATOM 5439 C CA . ARG B 1 155 ? -12.719 -17.234 -26.047 1 74.88 155 ARG B CA 1
ATOM 5440 C C . ARG B 1 155 ? -11.703 -17.953 -25.156 1 74.88 155 ARG B C 1
ATOM 5442 O O . ARG B 1 155 ? -10.594 -18.266 -25.609 1 74.88 155 ARG B O 1
ATOM 5449 N N . ALA B 1 156 ? -12.062 -18.078 -23.922 1 72.69 156 ALA B N 1
ATOM 5450 C CA . ALA B 1 156 ? -11.156 -18.75 -23 1 72.69 156 ALA B CA 1
ATOM 5451 C C . ALA B 1 156 ? -10.938 -20.203 -23.406 1 72.69 156 ALA B C 1
ATOM 5453 O O . ALA B 1 156 ? -9.875 -20.781 -23.125 1 72.69 156 ALA B O 1
ATOM 5454 N N . GLY B 1 157 ? -11.836 -20.688 -24.156 1 69.31 157 GLY B N 1
ATOM 5455 C CA . GLY B 1 157 ? -11.719 -22.062 -24.609 1 69.31 157 GLY B CA 1
ATOM 5456 C C . GLY B 1 157 ? -11.484 -23.062 -23.484 1 69.31 157 GLY B C 1
ATOM 5457 O O . GLY B 1 157 ? -12.094 -22.953 -22.422 1 69.31 157 GLY B O 1
ATOM 5458 N N . LYS B 1 158 ? -10.641 -23.922 -23.703 1 76.62 158 LYS B N 1
ATOM 5459 C CA . LYS B 1 158 ? -10.422 -25.016 -22.781 1 76.62 158 LYS B CA 1
ATOM 5460 C C . LYS B 1 158 ? -9.469 -24.609 -21.656 1 76.62 158 LYS B C 1
ATOM 5462 O O . LYS B 1 158 ? -9.445 -25.234 -20.594 1 76.62 158 LYS B O 1
ATOM 5467 N N . VAL B 1 159 ? -8.758 -23.516 -21.828 1 76.44 159 VAL B N 1
ATOM 5468 C CA . VAL B 1 159 ? -7.77 -23.109 -20.844 1 76.44 159 VAL B CA 1
ATOM 5469 C C . VAL B 1 159 ? -8.477 -22.469 -19.641 1 76.44 159 VAL B C 1
ATOM 5471 O O . VAL B 1 159 ? -8 -22.562 -18.516 1 76.44 159 VAL B O 1
ATOM 5474 N N . GLY B 1 160 ? -9.656 -21.922 -19.875 1 83.25 160 GLY B N 1
ATOM 5475 C CA . GLY B 1 160 ? -10.414 -21.281 -18.812 1 83.25 160 GLY B CA 1
ATOM 5476 C C . GLY B 1 160 ? -9.977 -19.859 -18.531 1 83.25 160 GLY B C 1
ATOM 5477 O O . GLY B 1 160 ? -9.219 -19.266 -19.297 1 83.25 160 GLY B O 1
ATOM 5478 N N . ARG B 1 161 ? -10.469 -19.266 -17.391 1 88.56 161 ARG B N 1
ATOM 5479 C CA . ARG B 1 161 ? -10.234 -17.875 -17.016 1 88.56 161 ARG B CA 1
ATOM 5480 C C . ARG B 1 161 ? -8.859 -17.688 -16.391 1 88.56 161 ARG B C 1
ATOM 5482 O O . ARG B 1 161 ? -8.406 -18.531 -15.617 1 88.56 161 ARG B O 1
ATOM 5489 N N . ARG B 1 162 ? -8.273 -16.594 -16.75 1 90.56 162 ARG B N 1
ATOM 5490 C CA . ARG B 1 162 ? -7.074 -16.234 -16.016 1 90.56 162 ARG B CA 1
ATOM 5491 C C . ARG B 1 162 ? -7.422 -15.719 -14.625 1 90.56 162 ARG B C 1
ATOM 5493 O O . ARG B 1 162 ? -8.602 -15.57 -14.289 1 90.56 162 ARG B O 1
ATOM 5500 N N . ASP B 1 163 ? -6.398 -15.594 -13.797 1 93.56 163 ASP B N 1
ATOM 5501 C CA . ASP B 1 163 ? -6.559 -15 -12.469 1 93.56 163 ASP B CA 1
ATOM 5502 C C . ASP B 1 163 ? -6.023 -13.57 -12.445 1 93.56 163 ASP B C 1
ATOM 5504 O O . ASP B 1 163 ? -5.039 -13.258 -13.117 1 93.56 163 ASP B O 1
ATOM 5508 N N . ILE B 1 164 ? -6.699 -12.711 -11.703 1 94 164 ILE B N 1
ATOM 5509 C CA . ILE B 1 164 ? -6.223 -11.344 -11.531 1 94 164 ILE B CA 1
ATOM 5510 C C . ILE B 1 164 ? -5.902 -11.094 -10.062 1 94 164 ILE B C 1
ATOM 5512 O O . ILE B 1 164 ? -4.734 -11.078 -9.664 1 94 164 ILE B O 1
ATOM 5516 N N . ALA B 1 165 ? -6.93 -11.062 -9.219 1 97.06 165 ALA B N 1
ATOM 5517 C CA . ALA B 1 165 ? -6.688 -10.766 -7.809 1 97.06 165 ALA B CA 1
ATOM 5518 C C . ALA B 1 165 ? -7.465 -11.719 -6.906 1 97.06 165 ALA B C 1
ATOM 5520 O O . ALA B 1 165 ? -7.355 -11.656 -5.68 1 97.06 165 ALA B O 1
ATOM 5521 N N . GLY B 1 166 ? -8.234 -12.609 -7.441 1 97.38 166 GLY B N 1
ATOM 5522 C CA . GLY B 1 166 ? -9.023 -13.555 -6.656 1 97.38 166 GLY B CA 1
ATOM 5523 C C . GLY B 1 166 ? -8.18 -14.414 -5.738 1 97.38 166 GLY B C 1
ATOM 5524 O O . GLY B 1 166 ? -8.609 -14.758 -4.637 1 97.38 166 GLY B O 1
ATOM 5525 N N . THR B 1 167 ? -6.996 -14.719 -6.168 1 97.69 167 THR B N 1
ATOM 5526 C CA . THR B 1 167 ? -6.074 -15.555 -5.402 1 97.69 167 THR B CA 1
ATOM 5527 C C . THR B 1 167 ? -5.812 -14.953 -4.027 1 97.69 167 THR B C 1
ATOM 5529 O O . THR B 1 167 ? -5.637 -15.68 -3.045 1 97.69 167 THR B O 1
ATOM 5532 N N . VAL B 1 168 ? -5.859 -13.641 -3.891 1 97.94 168 VAL B N 1
ATOM 5533 C CA . VAL B 1 168 ? -5.613 -12.953 -2.629 1 97.94 168 VAL B CA 1
ATOM 5534 C C . VAL B 1 168 ? -6.629 -13.406 -1.584 1 97.94 168 VAL B C 1
ATOM 5536 O O . VAL B 1 168 ? -6.262 -13.742 -0.458 1 97.94 168 VAL B O 1
ATOM 5539 N N . LEU B 1 169 ? -7.875 -13.461 -1.976 1 98.31 169 LEU B N 1
ATOM 5540 C CA . LEU B 1 169 ? -8.945 -13.859 -1.063 1 98.31 169 LEU B CA 1
ATOM 5541 C C . LEU B 1 169 ? -8.875 -15.352 -0.767 1 98.31 169 LEU B C 1
ATOM 5543 O O . LEU B 1 169 ? -9.125 -15.781 0.365 1 98.31 169 LEU B O 1
ATOM 5547 N N . VAL B 1 170 ? -8.523 -16.156 -1.764 1 98.44 170 VAL B N 1
ATOM 5548 C CA . VAL B 1 170 ? -8.383 -17.594 -1.57 1 98.44 170 VAL B CA 1
ATOM 5549 C C . VAL B 1 170 ? -7.27 -17.875 -0.567 1 98.44 170 VAL B C 1
ATOM 5551 O O . VAL B 1 170 ? -7.434 -18.688 0.341 1 98.44 170 VAL B O 1
ATOM 5554 N N . GLN B 1 171 ? -6.152 -17.172 -0.687 1 98 171 GLN B N 1
ATOM 5555 C CA . GLN B 1 171 ? -5.016 -17.359 0.211 1 98 171 GLN B CA 1
ATOM 5556 C C . GLN B 1 171 ? -5.391 -17 1.648 1 98 171 GLN B C 1
ATOM 5558 O O . GLN B 1 171 ? -4.992 -17.703 2.586 1 98 171 GLN B O 1
ATOM 5563 N N . LYS B 1 172 ? -6.09 -15.906 1.789 1 98.12 172 LYS B N 1
ATOM 5564 C CA . LYS B 1 172 ? -6.453 -15.461 3.131 1 98.12 172 LYS B CA 1
ATOM 5565 C C . LYS B 1 172 ? -7.375 -16.469 3.816 1 98.12 172 LYS B C 1
ATOM 5567 O O . LYS B 1 172 ? -7.156 -16.828 4.977 1 98.12 172 LYS B O 1
ATOM 5572 N N . ILE B 1 173 ? -8.375 -16.969 3.125 1 98.06 173 ILE B N 1
ATOM 5573 C CA . ILE B 1 173 ? -9.375 -17.859 3.701 1 98.06 173 ILE B CA 1
ATOM 5574 C C . ILE B 1 173 ? -8.758 -19.219 3.977 1 98.06 173 ILE B C 1
ATOM 5576 O O . ILE B 1 173 ? -8.898 -19.766 5.074 1 98.06 173 ILE B O 1
ATOM 5580 N N . ARG B 1 174 ? -8.016 -19.734 3.039 1 97.81 174 ARG B N 1
ATOM 5581 C CA . ARG B 1 174 ? -7.418 -21.047 3.256 1 97.81 174 ARG B CA 1
ATOM 5582 C C . ARG B 1 174 ? -6.359 -20.984 4.352 1 97.81 174 ARG B C 1
ATOM 5584 O O . ARG B 1 174 ? -6.207 -21.938 5.125 1 97.81 174 ARG B O 1
ATOM 5591 N N . GLY B 1 175 ? -5.586 -19.875 4.344 1 97.56 175 GLY B N 1
ATOM 5592 C CA . GLY B 1 175 ? -4.586 -19.719 5.387 1 97.56 175 GLY B CA 1
ATOM 5593 C C . GLY B 1 175 ? -5.172 -19.75 6.785 1 97.56 175 GLY B C 1
ATOM 5594 O O . GLY B 1 175 ? -4.629 -20.406 7.684 1 97.56 175 GLY B O 1
ATOM 5595 N N . ALA B 1 176 ? -6.277 -19.047 6.93 1 97.31 176 ALA B N 1
ATOM 5596 C CA . ALA B 1 176 ? -6.965 -19.016 8.219 1 97.31 176 ALA B CA 1
ATOM 5597 C C . ALA B 1 176 ? -7.473 -20.406 8.594 1 97.31 176 ALA B C 1
ATOM 5599 O O . ALA B 1 176 ? -7.367 -20.812 9.758 1 97.31 176 ALA B O 1
ATOM 5600 N N . LEU B 1 177 ? -7.996 -21.109 7.645 1 96.88 177 LEU B N 1
ATOM 5601 C CA . LEU B 1 177 ? -8.531 -22.438 7.895 1 96.88 177 LEU B CA 1
ATOM 5602 C C . LEU B 1 177 ? -7.426 -23.406 8.297 1 96.88 177 LEU B C 1
ATOM 5604 O O . LEU B 1 177 ? -7.59 -24.203 9.227 1 96.88 177 LEU B O 1
ATOM 5608 N N . ALA B 1 178 ? -6.312 -23.359 7.617 1 96.44 178 ALA B N 1
ATOM 5609 C CA . ALA B 1 178 ? -5.164 -24.203 7.941 1 96.44 178 ALA B CA 1
ATOM 5610 C C . ALA B 1 178 ? -4.621 -23.875 9.328 1 96.44 178 ALA B C 1
ATOM 5612 O O . ALA B 1 178 ? -4.254 -24.781 10.086 1 96.44 178 ALA B O 1
ATOM 5613 N N . ALA B 1 179 ? -4.566 -22.578 9.633 1 95.62 179 ALA B N 1
ATOM 5614 C CA . ALA B 1 179 ? -4.059 -22.141 10.938 1 95.62 179 ALA B CA 1
ATOM 5615 C C . ALA B 1 179 ? -4.93 -22.656 12.07 1 95.62 179 ALA B C 1
ATOM 5617 O O . ALA B 1 179 ? -4.453 -22.859 13.188 1 95.62 179 ALA B O 1
ATOM 5618 N N . ARG B 1 180 ? -6.16 -22.922 11.766 1 94.31 180 ARG B N 1
ATOM 5619 C CA . ARG B 1 180 ? -7.094 -23.453 12.758 1 94.31 180 ARG B CA 1
ATOM 5620 C C . ARG B 1 180 ? -6.953 -24.969 12.883 1 94.31 180 ARG B C 1
ATOM 5622 O O . ARG B 1 180 ? -7.629 -25.594 13.711 1 94.31 180 ARG B O 1
ATOM 5629 N N . GLY B 1 181 ? -6.18 -25.594 12.047 1 93.25 181 GLY B N 1
ATOM 5630 C CA . GLY B 1 181 ? -5.82 -27 12.234 1 93.25 181 GLY B CA 1
ATOM 5631 C C . GLY B 1 181 ? -6.668 -27.938 11.406 1 93.25 181 GLY B C 1
ATOM 5632 O O . GLY B 1 181 ? -6.633 -29.156 11.609 1 93.25 181 GLY B O 1
ATOM 5633 N N . TYR B 1 182 ? -7.387 -27.5 10.43 1 94.19 182 TYR B N 1
ATOM 5634 C CA . TYR B 1 182 ? -8.242 -28.359 9.617 1 94.19 182 TYR B CA 1
ATOM 5635 C C . TYR B 1 182 ? -7.41 -29.188 8.648 1 94.19 182 TYR B C 1
ATOM 5637 O O . TYR B 1 182 ? -6.254 -28.859 8.367 1 94.19 182 TYR B O 1
ATOM 5645 N N . SER B 1 183 ? -8.023 -30.25 8.141 1 94 183 SER B N 1
ATOM 5646 C CA . SER B 1 183 ? -7.324 -31.234 7.32 1 94 183 SER B CA 1
ATOM 5647 C C . SER B 1 183 ? -7.086 -30.703 5.91 1 94 183 SER B C 1
ATOM 5649 O O . SER B 1 183 ? -7.734 -29.75 5.48 1 94 183 SER B O 1
ATOM 5651 N N . LEU B 1 184 ? -6.191 -31.328 5.199 1 95.62 184 LEU B N 1
ATOM 5652 C CA . LEU B 1 184 ? -5.855 -30.969 3.824 1 95.62 184 LEU B CA 1
ATOM 5653 C C . LEU B 1 184 ? -7.094 -31.016 2.934 1 95.62 184 LEU B C 1
ATOM 5655 O O . LEU B 1 184 ? -7.305 -30.125 2.107 1 95.62 184 LEU B O 1
ATOM 5659 N N . GLU B 1 185 ? -7.91 -32.031 3.131 1 95.06 185 GLU B N 1
ATOM 5660 C CA . GLU B 1 185 ? -9.109 -32.188 2.314 1 95.06 185 GLU B CA 1
ATOM 5661 C C . GLU B 1 185 ? -10.07 -31.031 2.504 1 95.06 185 GLU B C 1
ATOM 5663 O O . GLU B 1 185 ? -10.594 -30.484 1.529 1 95.06 185 GLU B O 1
ATOM 5668 N N . LYS B 1 186 ? -10.25 -30.641 3.721 1 95.56 186 LYS B N 1
ATOM 5669 C CA . LYS B 1 186 ? -11.148 -29.531 4.016 1 95.56 186 LYS B CA 1
ATOM 5670 C C . LYS B 1 186 ? -10.594 -28.219 3.5 1 95.56 186 LYS B C 1
ATOM 5672 O O . LYS B 1 186 ? -11.32 -27.406 2.916 1 95.56 186 LYS B O 1
ATOM 5677 N N . VAL B 1 187 ? -9.289 -27.984 3.725 1 97.12 187 VAL B N 1
ATOM 5678 C CA . VAL B 1 187 ? -8.648 -26.75 3.291 1 97.12 187 VAL B CA 1
ATOM 5679 C C . VAL B 1 187 ? -8.703 -26.641 1.77 1 97.12 187 VAL B C 1
ATOM 5681 O O . VAL B 1 187 ? -9.008 -25.578 1.225 1 97.12 187 VAL B O 1
ATOM 5684 N N . ALA B 1 188 ? -8.461 -27.75 1.076 1 97.38 188 ALA B N 1
ATOM 5685 C CA . ALA B 1 188 ? -8.492 -27.766 -0.384 1 97.38 188 ALA B CA 1
ATOM 5686 C C . ALA B 1 188 ? -9.914 -27.516 -0.9 1 97.38 188 ALA B C 1
ATOM 5688 O O . ALA B 1 188 ? -10.109 -26.797 -1.878 1 97.38 188 ALA B O 1
ATOM 5689 N N . HIS B 1 189 ? -10.852 -28.141 -0.245 1 97 189 HIS B N 1
ATOM 5690 C CA . HIS B 1 189 ? -12.25 -28 -0.644 1 97 189 HIS B CA 1
ATOM 5691 C C . HIS B 1 189 ? -12.703 -26.547 -0.529 1 97 189 HIS B C 1
ATOM 5693 O O . HIS B 1 189 ? -13.305 -26 -1.459 1 97 189 HIS B O 1
ATOM 5699 N N . VAL B 1 190 ? -12.406 -25.969 0.552 1 97.44 190 VAL B N 1
ATOM 5700 C CA . VAL B 1 190 ? -12.82 -24.578 0.789 1 97.44 190 VAL B CA 1
ATOM 5701 C C . VAL B 1 190 ? -12.086 -23.656 -0.177 1 97.44 190 VAL B C 1
ATOM 5703 O O . VAL B 1 190 ? -12.68 -22.703 -0.7 1 97.44 190 VAL B O 1
ATOM 5706 N N . ALA B 1 191 ? -10.805 -23.891 -0.411 1 98.12 191 ALA B N 1
ATOM 5707 C CA . ALA B 1 191 ? -10.047 -23.094 -1.371 1 98.12 191 ALA B CA 1
ATOM 5708 C C . ALA B 1 191 ? -10.703 -23.125 -2.748 1 98.12 191 ALA B C 1
ATOM 5710 O O . ALA B 1 191 ? -10.844 -22.094 -3.4 1 98.12 191 ALA B O 1
ATOM 5711 N N . GLN B 1 192 ? -11.109 -24.328 -3.152 1 97.69 192 GLN B N 1
ATOM 5712 C CA . GLN B 1 192 ? -11.758 -24.484 -4.449 1 97.69 192 GLN B CA 1
ATOM 5713 C C . GLN B 1 192 ? -13.109 -23.766 -4.484 1 97.69 192 GLN B C 1
ATOM 5715 O O . GLN B 1 192 ? -13.438 -23.109 -5.469 1 97.69 192 GLN B O 1
ATOM 5720 N N . LEU B 1 193 ? -13.844 -23.922 -3.432 1 96.94 193 LEU B N 1
ATOM 5721 C CA . LEU B 1 193 ? -15.156 -23.281 -3.342 1 96.94 193 LEU B CA 1
ATOM 5722 C C . LEU B 1 193 ? -15.031 -21.766 -3.451 1 96.94 193 LEU B C 1
ATOM 5724 O O . LEU B 1 193 ? -15.805 -21.125 -4.16 1 96.94 193 LEU B O 1
ATOM 5728 N N . VAL B 1 194 ? -14.07 -21.172 -2.76 1 97.44 194 VAL B N 1
ATOM 5729 C CA . VAL B 1 194 ? -13.852 -19.734 -2.791 1 97.44 194 VAL B CA 1
ATOM 5730 C C . VAL B 1 194 ? -13.414 -19.312 -4.191 1 97.44 194 VAL B C 1
ATOM 5732 O O . VAL B 1 194 ? -13.898 -18.297 -4.719 1 97.44 194 VAL B O 1
ATOM 5735 N N . ALA B 1 195 ? -12.523 -20.062 -4.766 1 97.69 195 ALA B N 1
ATOM 5736 C CA . ALA B 1 195 ? -12.07 -19.766 -6.121 1 97.69 195 ALA B CA 1
ATOM 5737 C C . ALA B 1 195 ? -13.242 -19.75 -7.098 1 97.69 195 ALA B C 1
ATOM 5739 O O . ALA B 1 195 ? -13.359 -18.844 -7.93 1 97.69 195 ALA B O 1
ATOM 5740 N N . ASP B 1 196 ? -14.156 -20.703 -6.953 1 96 196 ASP B N 1
ATOM 5741 C CA . ASP B 1 196 ? -15.289 -20.875 -7.859 1 96 196 ASP B CA 1
ATOM 5742 C C . ASP B 1 196 ? -16.328 -19.766 -7.648 1 96 196 ASP B C 1
ATOM 5744 O O . ASP B 1 196 ? -17.156 -19.516 -8.523 1 96 196 ASP B O 1
ATOM 5748 N N . SER B 1 197 ? -16.234 -19.125 -6.512 1 96.31 197 SER B N 1
ATOM 5749 C CA . SER B 1 197 ? -17.25 -18.125 -6.156 1 96.31 197 SER B CA 1
ATOM 5750 C C . SER B 1 197 ? -16.703 -16.703 -6.301 1 96.31 197 SER B C 1
ATOM 5752 O O . SER B 1 197 ? -17.266 -15.766 -5.742 1 96.31 197 SER B O 1
ATOM 5754 N N . THR B 1 198 ? -15.57 -16.562 -6.98 1 97.12 198 THR B N 1
ATOM 5755 C CA . THR B 1 198 ? -14.906 -15.266 -7.102 1 97.12 198 THR B CA 1
ATOM 5756 C C . THR B 1 198 ? -14.844 -14.82 -8.555 1 97.12 198 THR B C 1
ATOM 5758 O O . THR B 1 198 ? -14.57 -15.625 -9.445 1 97.12 198 THR B O 1
ATOM 5761 N N . VAL B 1 199 ? -15.172 -13.57 -8.812 1 97.06 199 VAL B N 1
ATOM 5762 C CA . VAL B 1 199 ? -15.031 -12.984 -10.141 1 97.06 199 VAL B CA 1
ATOM 5763 C C . VAL B 1 199 ? -14.242 -11.68 -10.039 1 97.06 199 VAL B C 1
ATOM 5765 O O . VAL B 1 199 ? -14.367 -10.945 -9.062 1 97.06 199 VAL B O 1
ATOM 5768 N N . THR B 1 200 ? -13.406 -11.391 -11.039 1 97.69 200 THR B N 1
ATOM 5769 C CA . THR B 1 200 ? -12.586 -10.188 -11.07 1 97.69 200 THR B CA 1
ATOM 5770 C C . THR B 1 200 ? -12.555 -9.594 -12.477 1 97.69 200 THR B C 1
ATOM 5772 O O . THR B 1 200 ? -12.664 -10.32 -13.469 1 97.69 200 THR B O 1
ATOM 5775 N N . ILE B 1 201 ? -12.438 -8.32 -12.578 1 97 201 ILE B N 1
ATOM 5776 C CA . ILE B 1 201 ? -12.148 -7.645 -13.836 1 97 201 ILE B CA 1
ATOM 5777 C C . ILE B 1 201 ? -11.227 -6.457 -13.578 1 97 201 ILE B C 1
ATOM 5779 O O . ILE B 1 201 ? -11.312 -5.805 -12.539 1 97 201 ILE B O 1
ATOM 5783 N N . GLY B 1 202 ? -10.266 -6.207 -14.484 1 96.31 202 GLY B N 1
ATOM 5784 C CA . GLY B 1 202 ? -9.312 -5.113 -14.344 1 96.31 202 GLY B CA 1
ATOM 5785 C C . GLY B 1 202 ? -9.453 -4.062 -15.43 1 96.31 202 GLY B C 1
ATOM 5786 O O . GLY B 1 202 ? -10.023 -4.328 -16.484 1 96.31 202 GLY B O 1
ATOM 5787 N N . ALA B 1 203 ? -9.023 -2.887 -15.141 1 96.25 203 ALA B N 1
ATOM 5788 C CA . ALA B 1 203 ? -8.914 -1.788 -16.094 1 96.25 203 ALA B CA 1
ATOM 5789 C C . ALA B 1 203 ? -7.641 -0.986 -15.867 1 96.25 203 ALA B C 1
ATOM 5791 O O . ALA B 1 203 ? -7.172 -0.859 -14.734 1 96.25 203 ALA B O 1
ATOM 5792 N N . SER B 1 204 ? -7.09 -0.488 -16.906 1 94.25 204 SER B N 1
ATOM 5793 C CA . SER B 1 204 ? -5.82 0.226 -16.797 1 94.25 204 SER B CA 1
ATOM 5794 C C . SER B 1 204 ? -5.766 1.405 -17.766 1 94.25 204 SER B C 1
ATOM 5796 O O . SER B 1 204 ? -6.363 1.361 -18.844 1 94.25 204 SER B O 1
ATOM 5798 N N . LEU B 1 205 ? -5.039 2.445 -17.391 1 93.06 205 LEU B N 1
ATOM 5799 C CA . LEU B 1 205 ? -4.812 3.631 -18.203 1 93.06 205 LEU B CA 1
ATOM 5800 C C . LEU B 1 205 ? -3.549 3.479 -19.047 1 93.06 205 LEU B C 1
ATOM 5802 O O . LEU B 1 205 ? -3.33 4.242 -19.984 1 93.06 205 LEU B O 1
ATOM 5806 N N . GLU B 1 206 ? -2.773 2.51 -18.672 1 87.75 206 GLU B N 1
ATOM 5807 C CA . GLU B 1 206 ? -1.5 2.322 -19.359 1 87.75 206 GLU B CA 1
ATOM 5808 C C . GLU B 1 206 ? -0.999 0.888 -19.219 1 87.75 206 GLU B C 1
ATOM 5810 O O . GLU B 1 206 ? -1.374 0.187 -18.266 1 87.75 206 GLU B O 1
ATOM 5815 N N . HIS B 1 207 ? -0.167 0.497 -20.188 1 84 207 HIS B N 1
ATOM 5816 C CA . HIS B 1 207 ? 0.619 -0.72 -20.016 1 84 207 HIS B CA 1
ATOM 5817 C C . HIS B 1 207 ? 1.833 -0.476 -19.125 1 84 207 HIS B C 1
ATOM 5819 O O . HIS B 1 207 ? 2.18 0.674 -18.844 1 84 207 HIS B O 1
ATOM 5825 N N . VAL B 1 208 ? 2.408 -1.548 -18.688 1 84.81 208 VAL B N 1
ATOM 5826 C CA . VAL B 1 208 ? 3.52 -1.378 -17.766 1 84.81 208 VAL B CA 1
ATOM 5827 C C . VAL B 1 208 ? 4.84 -1.632 -18.484 1 84.81 208 VAL B C 1
ATOM 5829 O O . VAL B 1 208 ? 4.902 -2.434 -19.422 1 84.81 208 VAL B O 1
ATOM 5832 N N . HIS B 1 209 ? 5.812 -0.876 -18.047 1 82.25 209 HIS B N 1
ATOM 5833 C CA . HIS B 1 209 ? 7.172 -1.078 -18.531 1 82.25 209 HIS B CA 1
ATOM 5834 C C . HIS B 1 209 ? 7.949 -2.016 -17.609 1 82.25 209 HIS B C 1
ATOM 5836 O O . HIS B 1 209 ? 8.008 -1.794 -16.406 1 82.25 209 HIS B O 1
ATOM 5842 N N . VAL B 1 210 ? 8.5 -3.023 -18.156 1 83.19 210 VAL B N 1
ATOM 5843 C CA . VAL B 1 210 ? 9.328 -3.947 -17.391 1 83.19 210 VAL B CA 1
ATOM 5844 C C . VAL B 1 210 ? 10.758 -3.414 -17.312 1 83.19 210 VAL B C 1
ATOM 5846 O O . VAL B 1 210 ? 11.367 -3.084 -18.328 1 83.19 210 VAL B O 1
ATOM 5849 N N . PRO B 1 211 ? 11.266 -3.283 -16.094 1 84.31 211 PRO B N 1
ATOM 5850 C CA . PRO B 1 211 ? 12.648 -2.816 -15.992 1 84.31 211 PRO B CA 1
ATOM 5851 C C . PRO B 1 211 ? 13.602 -3.584 -16.906 1 84.31 211 PRO B C 1
ATOM 5853 O O . PRO B 1 211 ? 13.531 -4.812 -16.984 1 84.31 211 PRO B O 1
ATOM 5856 N N . GLY B 1 212 ? 14.453 -2.846 -17.609 1 77.81 212 GLY B N 1
ATOM 5857 C CA . GLY B 1 212 ? 15.43 -3.461 -18.484 1 77.81 212 GLY B CA 1
ATOM 5858 C C . GLY B 1 212 ? 14.906 -3.674 -19.891 1 77.81 212 GLY B C 1
ATOM 5859 O O . GLY B 1 212 ? 15.672 -4.008 -20.812 1 77.81 212 GLY B O 1
ATOM 5860 N N . SER B 1 213 ? 13.594 -3.494 -20.031 1 77.88 213 SER B N 1
ATOM 5861 C CA . SER B 1 213 ? 13.023 -3.689 -21.359 1 77.88 213 SER B CA 1
ATOM 5862 C C . SER B 1 213 ? 13.062 -2.4 -22.172 1 77.88 213 SER B C 1
ATOM 5864 O O . SER B 1 213 ? 13.266 -1.317 -21.625 1 77.88 213 SER B O 1
ATOM 5866 N N . GLY B 1 214 ? 12.953 -2.57 -23.469 1 72.25 214 GLY B N 1
ATOM 5867 C CA . GLY B 1 214 ? 12.914 -1.404 -24.344 1 72.25 214 GLY B CA 1
ATOM 5868 C C . GLY B 1 214 ? 11.57 -0.694 -24.312 1 72.25 214 GLY B C 1
ATOM 5869 O O . GLY B 1 214 ? 10.617 -1.181 -23.703 1 72.25 214 GLY B O 1
ATOM 5870 N N . GLU B 1 215 ? 11.609 0.512 -24.812 1 66.06 215 GLU B N 1
ATOM 5871 C CA . GLU B 1 215 ? 10.383 1.298 -24.859 1 66.06 215 GLU B CA 1
ATOM 5872 C C . GLU B 1 215 ? 9.352 0.666 -25.797 1 66.06 215 GLU B C 1
ATOM 5874 O O . GLU B 1 215 ? 9.711 0.127 -26.844 1 66.06 215 GLU B O 1
ATOM 5879 N N . SER B 1 216 ? 8.148 0.372 -25.219 1 62.97 216 SER B N 1
ATOM 5880 C CA . SER B 1 216 ? 7.117 -0.171 -26.109 1 62.97 216 SER B CA 1
ATOM 5881 C C . SER B 1 216 ? 6.277 0.94 -26.719 1 62.97 216 SER B C 1
ATOM 5883 O O . SER B 1 216 ? 5.867 1.873 -26.031 1 62.97 216 SER B O 1
ATOM 5885 N N . PRO B 1 217 ? 6.121 0.852 -28.047 1 58.19 217 PRO B N 1
ATOM 5886 C CA . PRO B 1 217 ? 5.375 1.883 -28.766 1 58.19 217 PRO B CA 1
ATOM 5887 C C . PRO B 1 217 ? 3.887 1.885 -28.422 1 58.19 217 PRO B C 1
ATOM 5889 O O . PRO B 1 217 ? 3.199 2.887 -28.625 1 58.19 217 PRO B O 1
ATOM 5892 N N . ASP B 1 218 ? 3.332 0.755 -28.016 1 62.66 218 ASP B N 1
ATOM 5893 C CA . ASP B 1 218 ? 1.88 0.625 -27.969 1 62.66 218 ASP B CA 1
ATOM 5894 C C . ASP B 1 218 ? 1.327 1.121 -26.625 1 62.66 218 ASP B C 1
ATOM 5896 O O . ASP B 1 218 ? 1.108 0.331 -25.703 1 62.66 218 ASP B O 1
ATOM 5900 N N . GLY B 1 219 ? 1.369 2.527 -26.484 1 74.12 219 GLY B N 1
ATOM 5901 C CA . GLY B 1 219 ? 0.799 3.111 -25.281 1 74.12 219 GLY B CA 1
ATOM 5902 C C . GLY B 1 219 ? -0.619 3.615 -25.469 1 74.12 219 GLY B C 1
ATOM 5903 O O . GLY B 1 219 ? -1.085 3.752 -26.609 1 74.12 219 GLY B O 1
ATOM 5904 N N . LEU B 1 220 ? -1.486 3.521 -24.438 1 82.88 220 LEU B N 1
ATOM 5905 C CA . LEU B 1 220 ? -2.838 4.074 -24.438 1 82.88 220 LEU B CA 1
ATOM 5906 C C . LEU B 1 220 ? -2.803 5.598 -24.5 1 82.88 220 LEU B C 1
ATOM 5908 O O . LEU B 1 220 ? -1.91 6.223 -23.922 1 82.88 220 LEU B O 1
ATOM 5912 N N . GLY B 1 221 ? -3.695 6.18 -25.344 1 83 221 GLY B N 1
ATOM 5913 C CA . GLY B 1 221 ? -3.818 7.629 -25.391 1 83 221 GLY B CA 1
ATOM 5914 C C . GLY B 1 221 ? -4.414 8.227 -24.141 1 83 221 GLY B C 1
ATOM 5915 O O . GLY B 1 221 ? -4.84 7.504 -23.234 1 83 221 GLY B O 1
ATOM 5916 N N . VAL B 1 222 ? -4.387 9.578 -24.062 1 80 222 VAL B N 1
ATOM 5917 C CA . VAL B 1 222 ? -4.992 10.289 -22.953 1 80 222 VAL B CA 1
ATOM 5918 C C . VAL B 1 222 ? -6.496 10.023 -22.922 1 80 222 VAL B C 1
ATOM 5920 O O . VAL B 1 222 ? -7.176 10.148 -23.938 1 80 222 VAL B O 1
ATOM 5923 N N . GLY B 1 223 ? -6.98 9.539 -21.812 1 81.38 223 GLY B N 1
ATOM 5924 C CA . GLY B 1 223 ? -8.398 9.266 -21.641 1 81.38 223 GLY B CA 1
ATOM 5925 C C . GLY B 1 223 ? -8.781 7.855 -22.047 1 81.38 223 GLY B C 1
ATOM 5926 O O . GLY B 1 223 ? -9.906 7.418 -21.812 1 81.38 223 GLY B O 1
ATOM 5927 N N . GLU B 1 224 ? -7.871 7.219 -22.688 1 90.75 224 GLU B N 1
ATOM 5928 C CA . GLU B 1 224 ? -8.141 5.855 -23.125 1 90.75 224 GLU B CA 1
ATOM 5929 C C . GLU B 1 224 ? -7.91 4.852 -22 1 90.75 224 GLU B C 1
ATOM 5931 O O . GLU B 1 224 ? -6.906 4.93 -21.297 1 90.75 224 GLU B O 1
ATOM 5936 N N . VAL B 1 225 ? -8.922 3.943 -21.797 1 94.31 225 VAL B N 1
ATOM 5937 C CA . VAL B 1 225 ? -8.844 2.906 -20.766 1 94.31 225 VAL B CA 1
ATOM 5938 C C . VAL B 1 225 ? -8.945 1.528 -21.422 1 94.31 225 VAL B C 1
ATOM 5940 O O . VAL B 1 225 ? -9.75 1.324 -22.328 1 94.31 225 VAL B O 1
ATOM 5943 N N . GLU B 1 226 ? -8.086 0.694 -21.078 1 93.38 226 GLU B N 1
ATOM 5944 C CA . GLU B 1 226 ? -8.188 -0.699 -21.5 1 93.38 226 GLU B CA 1
ATOM 5945 C C . GLU B 1 226 ? -8.891 -1.548 -20.453 1 93.38 226 GLU B C 1
ATOM 5947 O O . GLU B 1 226 ? -8.414 -1.658 -19.312 1 93.38 226 GLU B O 1
ATOM 5952 N N . ILE B 1 227 ? -10 -2.127 -20.781 1 94.75 227 ILE B N 1
ATOM 5953 C CA . ILE B 1 227 ? -10.812 -2.926 -19.859 1 94.75 227 ILE B CA 1
ATOM 5954 C C . ILE B 1 227 ? -10.484 -4.406 -20.047 1 94.75 227 ILE B C 1
ATOM 5956 O O . ILE B 1 227 ? -10.453 -4.906 -21.172 1 94.75 227 ILE B O 1
ATOM 5960 N N . GLY B 1 228 ? -10.203 -5.09 -18.953 1 93.25 228 GLY B N 1
ATOM 5961 C CA . GLY B 1 228 ? -9.969 -6.523 -19 1 93.25 228 GLY B CA 1
ATOM 5962 C C . GLY B 1 228 ? -8.516 -6.887 -19.234 1 93.25 228 GLY B C 1
ATOM 5963 O O . GLY B 1 228 ? -8.211 -8.016 -19.641 1 93.25 228 GLY B O 1
ATOM 5964 N N . MET B 1 229 ? -7.684 -5.887 -19.031 1 86.31 229 MET B N 1
ATOM 5965 C CA . MET B 1 229 ? -6.262 -6.156 -19.219 1 86.31 229 MET B CA 1
ATOM 5966 C C . MET B 1 229 ? -5.758 -7.148 -18.172 1 86.31 229 MET B C 1
ATOM 5968 O O . MET B 1 229 ? -6.145 -7.074 -17.016 1 86.31 229 MET B O 1
ATOM 5972 N N . GLY B 1 230 ? -4.883 -8.102 -18.625 1 85.62 230 GLY B N 1
ATOM 5973 C CA . GLY B 1 230 ? -4.242 -9.016 -17.688 1 85.62 230 GLY B CA 1
ATOM 5974 C C . GLY B 1 230 ? -3.094 -8.375 -16.938 1 85.62 230 GLY B C 1
ATOM 5975 O O . GLY B 1 230 ? -2.703 -7.246 -17.219 1 85.62 230 GLY B O 1
ATOM 5976 N N . ILE B 1 231 ? -2.518 -9.047 -16 1 87.5 231 ILE B N 1
ATOM 5977 C CA . ILE B 1 231 ? -1.528 -8.453 -15.109 1 87.5 231 ILE B CA 1
ATOM 5978 C C . ILE B 1 231 ? -0.13 -8.625 -15.703 1 87.5 231 ILE B C 1
ATOM 5980 O O . ILE B 1 231 ? 0.852 -8.125 -15.148 1 87.5 231 ILE B O 1
ATOM 5984 N N . HIS B 1 232 ? 0.049 -9.227 -16.875 1 80.19 232 HIS B N 1
ATOM 5985 C CA . HIS B 1 232 ? 1.311 -9.328 -17.594 1 80.19 232 HIS B CA 1
ATOM 5986 C C . HIS B 1 232 ? 1.276 -8.5 -18.875 1 80.19 232 HIS B C 1
ATOM 5988 O O . HIS B 1 232 ? 1.957 -8.836 -19.844 1 80.19 232 HIS B O 1
ATOM 5994 N N . ASN B 1 233 ? 0.473 -7.574 -19 1 75.5 233 ASN B N 1
ATOM 5995 C CA . ASN B 1 233 ? 0.291 -6.703 -20.156 1 75.5 233 ASN B CA 1
ATOM 5996 C C . ASN B 1 233 ? -0.467 -7.41 -21.281 1 75.5 233 ASN B C 1
ATOM 5998 O O . ASN B 1 233 ? -0.329 -7.055 -22.453 1 75.5 233 ASN B O 1
ATOM 6002 N N . GLU B 1 234 ? -1.21 -8.453 -20.922 1 78.19 234 GLU B N 1
ATOM 6003 C CA . GLU B 1 234 ? -2.068 -9.07 -21.922 1 78.19 234 GLU B CA 1
ATOM 6004 C C . GLU B 1 234 ? -3.17 -8.109 -22.375 1 78.19 234 GLU B C 1
ATOM 6006 O O . GLU B 1 234 ? -3.705 -7.355 -21.562 1 78.19 234 GLU B O 1
ATOM 6011 N N . GLN B 1 235 ? -3.492 -8.172 -23.594 1 79.12 235 GLN B N 1
ATOM 6012 C CA . GLN B 1 235 ? -4.516 -7.281 -24.125 1 79.12 235 GLN B CA 1
ATOM 6013 C C . GLN B 1 235 ? -5.859 -7.512 -23.438 1 79.12 235 GLN B C 1
ATOM 6015 O O . GLN B 1 235 ? -6.219 -8.648 -23.125 1 79.12 235 GLN B O 1
ATOM 6020 N N . GLY B 1 236 ? -6.555 -6.406 -23.234 1 82.56 236 GLY B N 1
ATOM 6021 C CA . GLY B 1 236 ? -7.879 -6.48 -22.641 1 82.56 236 GLY B CA 1
ATOM 6022 C C . GLY B 1 236 ? -8.977 -6.734 -23.656 1 82.56 236 GLY B C 1
ATOM 6023 O O . GLY B 1 236 ? -8.703 -7.094 -24.797 1 82.56 236 GLY B O 1
ATOM 6024 N N . TRP B 1 237 ? -10.141 -6.676 -23.203 1 83.12 237 TRP B N 1
ATOM 6025 C CA . TRP B 1 237 ? -11.328 -6.922 -24 1 83.12 237 TRP B CA 1
ATOM 6026 C C . TRP B 1 237 ? -11.641 -5.727 -24.906 1 83.12 237 TRP B C 1
ATOM 6028 O O . TRP B 1 237 ? -12.062 -5.895 -26.047 1 83.12 237 TRP B O 1
ATOM 6038 N N . SER B 1 238 ? -11.43 -4.555 -24.344 1 88.19 238 SER B N 1
ATOM 6039 C CA . SER B 1 238 ? -11.75 -3.348 -25.109 1 88.19 238 SER B CA 1
ATOM 6040 C C . SER B 1 238 ? -10.883 -2.172 -24.656 1 88.19 238 SER B C 1
ATOM 6042 O O . SER B 1 238 ? -10.383 -2.15 -23.531 1 88.19 238 SER B O 1
ATOM 6044 N N . ARG B 1 239 ? -10.688 -1.268 -25.625 1 90.94 239 ARG B N 1
ATOM 6045 C CA . ARG B 1 239 ? -10.094 0.045 -25.375 1 90.94 239 ARG B CA 1
ATOM 6046 C C . ARG B 1 239 ? -11.102 1.158 -25.656 1 90.94 239 ARG B C 1
ATOM 6048 O O . ARG B 1 239 ? -11.719 1.194 -26.734 1 90.94 239 ARG B O 1
ATOM 6055 N N . GLU B 1 240 ? -11.32 1.976 -24.672 1 93.31 240 GLU B N 1
ATOM 6056 C CA . GLU B 1 240 ? -12.375 2.977 -24.797 1 93.31 240 GLU B CA 1
ATOM 6057 C C . GLU B 1 240 ? -11.961 4.297 -24.141 1 93.31 240 GLU B C 1
ATOM 6059 O O . GLU B 1 240 ? -11.203 4.305 -23.172 1 93.31 240 GLU B O 1
ATOM 6064 N N . ASN B 1 241 ? -12.5 5.391 -24.797 1 93.5 241 ASN B N 1
ATOM 6065 C CA . ASN B 1 241 ? -12.5 6.664 -24.078 1 93.5 241 ASN B CA 1
ATOM 6066 C C . ASN B 1 241 ? -13.695 6.785 -23.141 1 93.5 241 ASN B C 1
ATOM 6068 O O . ASN B 1 241 ? -14.82 7.012 -23.594 1 93.5 241 ASN B O 1
ATOM 6072 N N . ILE B 1 242 ? -13.422 6.59 -21.906 1 93.75 242 ILE B N 1
ATOM 6073 C CA . ILE B 1 242 ? -14.531 6.445 -20.969 1 93.75 242 ILE B CA 1
ATOM 6074 C C . ILE B 1 242 ? -14.156 7.055 -19.625 1 93.75 242 ILE B C 1
ATOM 6076 O O . ILE B 1 242 ? -13.008 6.945 -19.172 1 93.75 242 ILE B O 1
ATOM 6080 N N . GLU B 1 243 ? -15.172 7.711 -18.984 1 93.31 243 GLU B N 1
ATOM 6081 C CA . GLU B 1 243 ? -14.977 8.273 -17.656 1 93.31 243 GLU B CA 1
ATOM 6082 C C . GLU B 1 243 ? -15.281 7.242 -16.578 1 93.31 243 GLU B C 1
ATOM 6084 O O . GLU B 1 243 ? -15.961 6.246 -16.828 1 93.31 243 GLU B O 1
ATOM 6089 N N . LEU B 1 244 ? -14.898 7.527 -15.375 1 96.38 244 LEU B N 1
ATOM 6090 C CA . LEU B 1 244 ? -14.883 6.547 -14.297 1 96.38 244 LEU B CA 1
ATOM 6091 C C . LEU B 1 244 ? -16.281 5.996 -14.039 1 96.38 244 LEU B C 1
ATOM 6093 O O . LEU B 1 244 ? -16.469 4.785 -13.914 1 96.38 244 LEU B O 1
ATOM 6097 N N . PRO B 1 245 ? -17.359 6.836 -13.945 1 96.94 245 PRO B N 1
ATOM 6098 C CA . PRO B 1 245 ? -18.672 6.273 -13.656 1 96.94 245 PRO B CA 1
ATOM 6099 C C . PRO B 1 245 ? -19.141 5.285 -14.727 1 96.94 245 PRO B C 1
ATOM 6101 O O . PRO B 1 245 ? -19.656 4.211 -14.398 1 96.94 245 PRO B O 1
ATOM 6104 N N . ALA B 1 246 ? -18.922 5.621 -15.961 1 97.5 246 ALA B N 1
ATOM 6105 C CA . ALA B 1 246 ? -19.297 4.73 -17.047 1 97.5 246 ALA B CA 1
ATOM 6106 C C . ALA B 1 246 ? -18.406 3.488 -17.078 1 97.5 246 ALA B C 1
ATOM 6108 O O . ALA B 1 246 ? -18.875 2.393 -17.406 1 97.5 246 ALA B O 1
ATOM 6109 N N . LEU B 1 247 ? -17.156 3.703 -16.797 1 97.44 247 LEU B N 1
ATOM 6110 C CA . LEU B 1 247 ? -16.219 2.582 -16.734 1 97.44 247 LEU B CA 1
ATOM 6111 C C . LEU B 1 247 ? -16.656 1.567 -15.688 1 97.44 247 LEU B C 1
ATOM 6113 O O . LEU B 1 247 ? -16.719 0.368 -15.961 1 97.44 247 LEU B O 1
ATOM 6117 N N . VAL B 1 248 ? -16.984 2.035 -14.477 1 98.5 248 VAL B N 1
ATOM 6118 C CA . VAL B 1 248 ? -17.406 1.165 -13.383 1 98.5 248 VAL B CA 1
ATOM 6119 C C . VAL B 1 248 ? -18.703 0.455 -13.742 1 98.5 248 VAL B C 1
ATOM 6121 O O . VAL B 1 248 ? -18.875 -0.733 -13.453 1 98.5 248 VAL B O 1
ATOM 6124 N N . GLN B 1 249 ? -19.562 1.196 -14.375 1 97.94 249 GLN B N 1
ATOM 6125 C CA . GLN B 1 249 ? -20.812 0.597 -14.82 1 97.94 249 GLN B CA 1
ATOM 6126 C C . GLN B 1 249 ? -20.562 -0.575 -15.766 1 97.94 249 GLN B C 1
ATOM 6128 O O . GLN B 1 249 ? -21.172 -1.638 -15.617 1 97.94 249 GLN B O 1
ATOM 6133 N N . ARG B 1 250 ? -19.688 -0.377 -16.688 1 96.06 250 ARG B N 1
ATOM 6134 C CA . ARG B 1 250 ? -19.328 -1.426 -17.641 1 96.06 250 ARG B CA 1
ATOM 6135 C C . ARG B 1 250 ? -18.703 -2.619 -16.922 1 96.06 250 ARG B C 1
ATOM 6137 O O . ARG B 1 250 ? -19.062 -3.768 -17.203 1 96.06 250 ARG B O 1
ATOM 6144 N N . MET B 1 251 ? -17.797 -2.355 -16.078 1 97.31 251 MET B N 1
ATOM 6145 C CA . MET B 1 251 ? -17.078 -3.406 -15.359 1 97.31 251 MET B CA 1
ATOM 6146 C C . MET B 1 251 ? -18.016 -4.223 -14.492 1 97.31 251 MET B C 1
ATOM 6148 O O . MET B 1 251 ? -17.984 -5.453 -14.516 1 97.31 251 MET B O 1
ATOM 6152 N N . LEU B 1 252 ? -18.859 -3.52 -13.734 1 97.56 252 LEU B N 1
ATOM 6153 C CA . LEU B 1 252 ? -19.828 -4.223 -12.898 1 97.56 252 LEU B CA 1
ATOM 6154 C C . LEU B 1 252 ? -20.812 -5.008 -13.75 1 97.56 252 LEU B C 1
ATOM 6156 O O . LEU B 1 252 ? -21.266 -6.086 -13.352 1 97.56 252 LEU B O 1
ATOM 6160 N N . GLY B 1 253 ? -21.125 -4.457 -14.922 1 95.5 253 GLY B N 1
ATOM 6161 C CA . GLY B 1 253 ? -21.984 -5.195 -15.844 1 95.5 253 GLY B CA 1
ATOM 6162 C C . GLY B 1 253 ? -21.391 -6.531 -16.25 1 95.5 253 GLY B C 1
ATOM 6163 O O . GLY B 1 253 ? -22.125 -7.523 -16.359 1 95.5 253 GLY B O 1
ATOM 6164 N N . TYR B 1 254 ? -20.125 -6.574 -16.453 1 93.94 254 TYR B N 1
ATOM 6165 C CA . TYR B 1 254 ? -19.453 -7.812 -16.828 1 93.94 254 TYR B CA 1
ATOM 6166 C C . TYR B 1 254 ? -19.406 -8.773 -15.641 1 93.94 254 TYR B C 1
ATOM 6168 O O . TYR B 1 254 ? -19.547 -9.992 -15.82 1 93.94 254 TYR B O 1
ATOM 6176 N N . LEU B 1 255 ? -19.266 -8.281 -14.43 1 96.19 255 LEU B N 1
ATOM 6177 C CA . LEU B 1 255 ? -19.109 -9.109 -13.242 1 96.19 255 LEU B CA 1
ATOM 6178 C C . LEU B 1 255 ? -20.438 -9.711 -12.812 1 96.19 255 LEU B C 1
ATOM 6180 O O . LEU B 1 255 ? -20.484 -10.836 -12.312 1 96.19 255 LEU B O 1
ATOM 6184 N N . LEU B 1 256 ? -21.531 -8.938 -13.062 1 94.69 256 LEU B N 1
ATOM 6185 C CA . LEU B 1 256 ? -22.781 -9.289 -12.391 1 94.69 256 LEU B CA 1
ATOM 6186 C C . LEU B 1 256 ? -23.844 -9.688 -13.398 1 94.69 256 LEU B C 1
ATOM 6188 O O . LEU B 1 256 ? -24.984 -10.008 -13.023 1 94.69 256 LEU B O 1
ATOM 6192 N N . ALA B 1 257 ? -23.469 -9.703 -14.641 1 86.75 257 ALA B N 1
ATOM 6193 C CA . ALA B 1 257 ? -24.453 -10.07 -15.656 1 86.75 257 ALA B CA 1
ATOM 6194 C C . ALA B 1 257 ? -24.969 -11.492 -15.422 1 86.75 257 ALA B C 1
ATOM 6196 O O . ALA B 1 257 ? -24.188 -12.422 -15.258 1 86.75 257 ALA B O 1
ATOM 6197 N N . ARG B 1 258 ? -26.266 -11.641 -15.43 1 85.56 258 ARG B N 1
ATOM 6198 C CA . ARG B 1 258 ? -26.875 -12.938 -15.188 1 85.56 258 ARG B CA 1
ATOM 6199 C C . ARG B 1 258 ? -27.234 -13.641 -16.5 1 85.56 258 ARG B C 1
ATOM 6201 O O . ARG B 1 258 ? -27.234 -14.867 -16.562 1 85.56 258 ARG B O 1
ATOM 6208 N N . ASP B 1 259 ? -27.359 -12.836 -17.516 1 86.75 259 ASP B N 1
ATOM 6209 C CA . ASP B 1 259 ? -27.844 -13.391 -18.781 1 86.75 259 ASP B CA 1
ATOM 6210 C C . ASP B 1 259 ? -26.734 -13.438 -19.828 1 86.75 259 ASP B C 1
ATOM 6212 O O . ASP B 1 259 ? -27 -13.742 -21 1 86.75 259 ASP B O 1
ATOM 6216 N N . ASP B 1 260 ? -25.594 -13.164 -19.406 1 88.19 260 ASP B N 1
ATOM 6217 C CA . ASP B 1 260 ? -24.469 -13.242 -20.344 1 88.19 260 ASP B CA 1
ATOM 6218 C C . ASP B 1 260 ? -23.844 -14.633 -20.328 1 88.19 260 ASP B C 1
ATOM 6220 O O . ASP B 1 260 ? -23.125 -14.992 -19.406 1 88.19 260 ASP B O 1
ATOM 6224 N N . PRO B 1 261 ? -24.141 -15.406 -21.266 1 88.31 261 PRO B N 1
ATOM 6225 C CA . PRO B 1 261 ? -23.625 -16.781 -21.25 1 88.31 261 PRO B CA 1
ATOM 6226 C C . PRO B 1 261 ? -22.094 -16.828 -21.266 1 88.31 261 PRO B C 1
ATOM 6228 O O . PRO B 1 261 ? -21.5 -17.828 -20.875 1 88.31 261 PRO B O 1
ATOM 6231 N N . GLU B 1 262 ? -21.484 -15.688 -21.656 1 86.94 262 GLU B N 1
ATOM 6232 C CA . GLU B 1 262 ? -20.031 -15.664 -21.781 1 86.94 262 GLU B CA 1
ATOM 6233 C C . GLU B 1 262 ? -19.359 -15.328 -20.453 1 86.94 262 GLU B C 1
ATOM 6235 O O . GLU B 1 262 ? -18.25 -15.781 -20.172 1 86.94 262 GLU B O 1
ATOM 6240 N N . ARG B 1 263 ? -20.109 -14.586 -19.578 1 89.44 263 ARG B N 1
ATOM 6241 C CA . ARG B 1 263 ? -19.359 -14.023 -18.438 1 89.44 263 ARG B CA 1
ATOM 6242 C C . ARG B 1 263 ? -20.078 -14.305 -17.125 1 89.44 263 ARG B C 1
ATOM 6244 O O . ARG B 1 263 ? -19.578 -13.961 -16.062 1 89.44 263 ARG B O 1
ATOM 6251 N N . SER B 1 264 ? -21.25 -14.922 -17.219 1 90.94 264 SER B N 1
ATOM 6252 C CA . SER B 1 264 ? -21.984 -15.211 -15.992 1 90.94 264 SER B CA 1
ATOM 6253 C C . SER B 1 264 ? -21.391 -16.406 -15.258 1 90.94 264 SER B C 1
ATOM 6255 O O . SER B 1 264 ? -21.938 -17.5 -15.297 1 90.94 264 SER B O 1
ATOM 6257 N N . PHE B 1 265 ? -20.375 -16.141 -14.516 1 91.81 265 PHE B N 1
ATOM 6258 C CA . PHE B 1 265 ? -19.656 -17.234 -13.852 1 91.81 265 PHE B CA 1
ATOM 6259 C C . PHE B 1 265 ? -20.203 -17.469 -12.453 1 91.81 265 PHE B C 1
ATOM 6261 O O . PHE B 1 265 ? -20.172 -18.594 -11.953 1 91.81 265 PHE B O 1
ATOM 6268 N N . VAL B 1 266 ? -20.609 -16.453 -11.719 1 93.31 266 VAL B N 1
ATOM 6269 C CA . VAL B 1 266 ? -21.141 -16.531 -10.367 1 93.31 266 VAL B CA 1
ATOM 6270 C C . VAL B 1 266 ? -22.5 -15.82 -10.297 1 93.31 266 VAL B C 1
ATOM 6272 O O . VAL B 1 266 ? -22.656 -14.719 -10.828 1 93.31 266 VAL B O 1
ATOM 6275 N N . ASP B 1 267 ? -23.453 -16.438 -9.719 1 91.69 267 ASP B N 1
ATOM 6276 C CA . ASP B 1 267 ? -24.766 -15.836 -9.539 1 91.69 267 ASP B CA 1
ATOM 6277 C C . ASP B 1 267 ? -24.844 -15.055 -8.227 1 91.69 267 ASP B C 1
ATOM 6279 O O . ASP B 1 267 ? -24.844 -15.641 -7.145 1 91.69 267 ASP B O 1
ATOM 6283 N N . PHE B 1 268 ? -24.953 -13.742 -8.352 1 90.31 268 PHE B N 1
ATOM 6284 C CA . PHE B 1 268 ? -24.984 -12.891 -7.176 1 90.31 268 PHE B CA 1
ATOM 6285 C C . PHE B 1 268 ? -26.406 -12.5 -6.824 1 90.31 268 PHE B C 1
ATOM 6287 O O . PHE B 1 268 ? -26.641 -11.555 -6.066 1 90.31 268 PHE B O 1
ATOM 6294 N N . GLY B 1 269 ? -27.484 -12.977 -7.398 1 75.81 269 GLY B N 1
ATOM 6295 C CA . GLY B 1 269 ? -28.875 -12.617 -7.199 1 75.81 269 GLY B CA 1
ATOM 6296 C C . GLY B 1 269 ? -29.328 -12.719 -5.754 1 75.81 269 GLY B C 1
ATOM 6297 O O . GLY B 1 269 ? -30.031 -11.844 -5.258 1 75.81 269 GLY B O 1
ATOM 6298 N N . HIS B 1 270 ? -29.156 -13.766 -5.148 1 70.38 270 HIS B N 1
ATOM 6299 C CA . HIS B 1 270 ? -29.594 -13.867 -3.758 1 70.38 270 HIS B CA 1
ATOM 6300 C C . HIS B 1 270 ? -28.469 -14.398 -2.877 1 70.38 270 HIS B C 1
ATOM 6302 O O . HIS B 1 270 ? -28.516 -15.539 -2.42 1 70.38 270 HIS B O 1
ATOM 6308 N N . PRO B 1 271 ? -27.562 -13.422 -2.738 1 67.5 271 PRO B N 1
ATOM 6309 C CA . PRO B 1 271 ? -26.484 -13.977 -1.907 1 67.5 271 PRO B CA 1
ATOM 6310 C C . PRO B 1 271 ? -26.875 -14.078 -0.434 1 67.5 271 PRO B C 1
ATOM 6312 O O . PRO B 1 271 ? -27.109 -13.062 0.219 1 67.5 271 PRO B O 1
ATOM 6315 N N . SER B 1 272 ? -27.125 -15.211 -0.033 1 68.12 272 SER B N 1
ATOM 6316 C CA . SER B 1 272 ? -27.609 -15.445 1.327 1 68.12 272 SER B CA 1
ATOM 6317 C C . SER B 1 272 ? -26.531 -15.086 2.354 1 68.12 272 SER B C 1
ATOM 6319 O O . SER B 1 272 ? -26.844 -14.547 3.418 1 68.12 272 SER B O 1
ATOM 6321 N N . ALA B 1 273 ? -25.297 -15.32 2.012 1 78.06 273 ALA B N 1
ATOM 6322 C CA . ALA B 1 273 ? -24.234 -15.164 3.012 1 78.06 273 ALA B CA 1
ATOM 6323 C C . ALA B 1 273 ? -23.484 -13.852 2.822 1 78.06 273 ALA B C 1
ATOM 6325 O O . ALA B 1 273 ? -22.609 -13.508 3.619 1 78.06 273 ALA B O 1
ATOM 6326 N N . GLY B 1 274 ? -23.828 -13.172 1.826 1 93.25 274 GLY B N 1
ATOM 6327 C CA . GLY B 1 274 ? -23.234 -11.844 1.671 1 93.25 274 GLY B CA 1
ATOM 6328 C C . GLY B 1 274 ? -22.188 -11.781 0.574 1 93.25 274 GLY B C 1
ATOM 6329 O O . GLY B 1 274 ? -21.875 -12.797 -0.053 1 93.25 274 GLY B O 1
ATOM 6330 N N . VAL B 1 275 ? -21.703 -10.562 0.212 1 97.31 275 VAL B N 1
ATOM 6331 C CA . VAL B 1 275 ? -20.719 -10.297 -0.827 1 97.31 275 VAL B CA 1
ATOM 6332 C C . VAL B 1 275 ? -19.516 -9.57 -0.228 1 97.31 275 VAL B C 1
ATOM 6334 O O . VAL B 1 275 ? -19.688 -8.695 0.63 1 97.31 275 VAL B O 1
ATOM 6337 N N . VAL B 1 276 ? -18.359 -10.055 -0.579 1 98.06 276 VAL B N 1
ATOM 6338 C CA . VAL B 1 276 ? -17.109 -9.375 -0.228 1 98.06 276 VAL B CA 1
ATOM 6339 C C . VAL B 1 276 ? -16.562 -8.633 -1.448 1 98.06 276 VAL B C 1
ATOM 6341 O O . VAL B 1 276 ? -16.609 -9.156 -2.568 1 98.06 276 VAL B O 1
ATOM 6344 N N . LEU B 1 277 ? -16.109 -7.379 -1.269 1 98.62 277 LEU B N 1
ATOM 6345 C CA . LEU B 1 277 ? -15.531 -6.559 -2.33 1 98.62 277 LEU B CA 1
ATOM 6346 C C . LEU B 1 277 ? -14.047 -6.305 -2.086 1 98.62 277 LEU B C 1
ATOM 6348 O O . LEU B 1 277 ? -13.664 -5.875 -0.998 1 98.62 277 LEU B O 1
ATOM 6352 N N . LEU B 1 278 ? -13.227 -6.641 -3.035 1 98.69 278 LEU B N 1
ATOM 6353 C CA . LEU B 1 278 ? -11.82 -6.254 -3.061 1 98.69 278 LEU B CA 1
ATOM 6354 C C . LEU B 1 278 ? -11.539 -5.309 -4.223 1 98.69 278 LEU B C 1
ATOM 6356 O O . LEU B 1 278 ? -11.734 -5.676 -5.387 1 98.69 278 LEU B O 1
ATOM 6360 N N . VAL B 1 279 ? -11.219 -4.082 -3.926 1 98.75 279 VAL B N 1
ATOM 6361 C CA . VAL B 1 279 ? -10.727 -3.135 -4.918 1 98.75 279 VAL B CA 1
ATOM 6362 C C . VAL B 1 279 ? -9.203 -3.084 -4.867 1 98.75 279 VAL B C 1
ATOM 6364 O O . VAL B 1 279 ? -8.625 -2.521 -3.932 1 98.75 279 VAL B O 1
ATOM 6367 N N . ASN B 1 280 ? -8.57 -3.578 -5.891 1 98.5 280 ASN B N 1
ATOM 6368 C CA . ASN B 1 280 ? -7.129 -3.816 -5.895 1 98.5 280 ASN B CA 1
ATOM 6369 C C . ASN B 1 280 ? -6.398 -2.82 -6.789 1 98.5 280 ASN B C 1
ATOM 6371 O O . ASN B 1 280 ? -6.785 -2.607 -7.938 1 98.5 280 ASN B O 1
ATOM 6375 N N . ASN B 1 281 ? -5.398 -2.158 -6.215 1 97.75 281 ASN B N 1
ATOM 6376 C CA . ASN B 1 281 ? -4.473 -1.313 -6.965 1 97.75 281 ASN B CA 1
ATOM 6377 C C . ASN B 1 281 ? -3.494 -2.146 -7.789 1 97.75 281 ASN B C 1
ATOM 6379 O O . ASN B 1 281 ? -2.816 -3.023 -7.25 1 97.75 281 ASN B O 1
ATOM 6383 N N . LEU B 1 282 ? -3.391 -1.907 -9.047 1 96.5 282 LEU B N 1
ATOM 6384 C CA . LEU B 1 282 ? -2.475 -2.664 -9.891 1 96.5 282 LEU B CA 1
ATOM 6385 C C . LEU B 1 282 ? -1.052 -2.127 -9.766 1 96.5 282 LEU B C 1
ATOM 6387 O O . LEU B 1 282 ? -0.127 -2.658 -10.391 1 96.5 282 LEU B O 1
ATOM 6391 N N . GLY B 1 283 ? -0.886 -1.094 -8.945 1 94.56 283 GLY B N 1
ATOM 6392 C CA . GLY B 1 283 ? 0.461 -0.711 -8.555 1 94.56 283 GLY B CA 1
ATOM 6393 C C . GLY B 1 283 ? 0.747 0.764 -8.766 1 94.56 283 GLY B C 1
ATOM 6394 O O . GLY B 1 283 ? 1.667 1.316 -8.156 1 94.56 283 GLY B O 1
ATOM 6395 N N . GLY B 1 284 ? -0.121 1.396 -9.586 1 93.81 284 GLY B N 1
ATOM 6396 C CA . GLY B 1 284 ? 0.284 2.729 -10.008 1 93.81 284 GLY B CA 1
ATOM 6397 C C . GLY B 1 284 ? -0.683 3.812 -9.57 1 93.81 284 GLY B C 1
ATOM 6398 O O . GLY B 1 284 ? -0.416 5 -9.758 1 93.81 284 GLY B O 1
ATOM 6399 N N . LEU B 1 285 ? -1.796 3.5 -8.992 1 95.94 285 LEU B N 1
ATOM 6400 C CA . LEU B 1 285 ? -2.744 4.516 -8.547 1 95.94 285 LEU B CA 1
ATOM 6401 C C . LEU B 1 285 ? -2.369 5.051 -7.172 1 95.94 285 LEU B C 1
ATOM 6403 O O . LEU B 1 285 ? -1.952 4.285 -6.297 1 95.94 285 LEU B O 1
ATOM 6407 N N . SER B 1 286 ? -2.484 6.387 -7.062 1 95.5 286 SER B N 1
ATOM 6408 C CA . SER B 1 286 ? -2.365 6.941 -5.719 1 95.5 286 SER B CA 1
ATOM 6409 C C . SER B 1 286 ? -3.506 6.469 -4.824 1 95.5 286 SER B C 1
ATOM 6411 O O . SER B 1 286 ? -4.594 6.152 -5.312 1 95.5 286 SER B O 1
ATOM 6413 N N . PRO B 1 287 ? -3.229 6.406 -3.498 1 97.19 287 PRO B N 1
ATOM 6414 C CA . PRO B 1 287 ? -4.324 6.055 -2.59 1 97.19 287 PRO B CA 1
ATOM 6415 C C . PRO B 1 287 ? -5.523 6.988 -2.721 1 97.19 287 PRO B C 1
ATOM 6417 O O . PRO B 1 287 ? -6.668 6.559 -2.547 1 97.19 287 PRO B O 1
ATOM 6420 N N . LEU B 1 288 ? -5.273 8.266 -3.053 1 97.31 288 LEU B N 1
ATOM 6421 C CA . LEU B 1 288 ? -6.352 9.227 -3.268 1 97.31 288 LEU B CA 1
ATOM 6422 C C . LEU B 1 288 ? -7.25 8.789 -4.422 1 97.31 288 LEU B C 1
ATOM 6424 O O . LEU B 1 288 ? -8.469 8.727 -4.27 1 97.31 288 LEU B O 1
ATOM 6428 N N . GLU B 1 289 ? -6.656 8.508 -5.512 1 96.62 289 GLU B N 1
ATOM 6429 C CA . GLU B 1 289 ? -7.41 8.102 -6.695 1 96.62 289 GLU B CA 1
ATOM 6430 C C . GLU B 1 289 ? -8.109 6.766 -6.473 1 96.62 289 GLU B C 1
ATOM 6432 O O . GLU B 1 289 ? -9.242 6.57 -6.922 1 96.62 289 GLU B O 1
ATOM 6437 N N . LEU B 1 290 ? -7.449 5.848 -5.82 1 98.25 290 LEU B N 1
ATOM 6438 C CA . LEU B 1 290 ? -8.07 4.562 -5.516 1 98.25 290 LEU B CA 1
ATOM 6439 C C . LEU B 1 290 ? -9.32 4.754 -4.66 1 98.25 290 LEU B C 1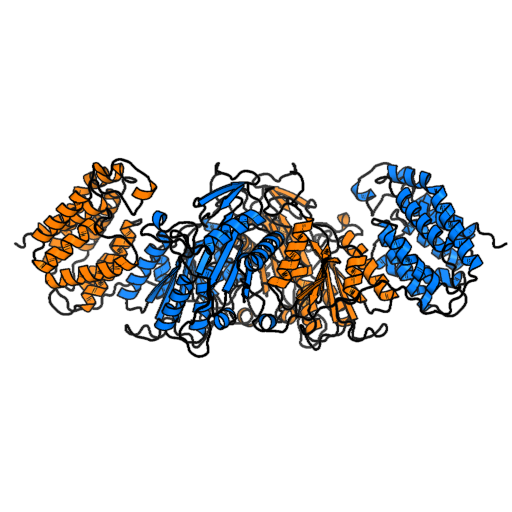
ATOM 6441 O O . LEU B 1 290 ? -10.312 4.047 -4.84 1 98.25 290 LEU B O 1
ATOM 6445 N N . GLY B 1 291 ? -9.234 5.688 -3.732 1 98.25 291 GLY B N 1
ATOM 6446 C CA . GLY B 1 291 ? -10.414 6.008 -2.941 1 98.25 291 GLY B CA 1
ATOM 6447 C C . GLY B 1 291 ? -11.594 6.461 -3.783 1 98.25 291 GLY B C 1
ATOM 6448 O O . GLY B 1 291 ? -12.734 6.07 -3.525 1 98.25 291 GLY B O 1
ATOM 6449 N N . GLY B 1 292 ? -11.266 7.316 -4.754 1 97.75 292 GLY B N 1
ATOM 6450 C CA . GLY B 1 292 ? -12.312 7.73 -5.672 1 97.75 292 GLY B CA 1
ATOM 6451 C C . GLY B 1 292 ? -12.961 6.566 -6.398 1 97.75 292 GLY B C 1
ATOM 6452 O O . GLY B 1 292 ? -14.188 6.527 -6.559 1 97.75 292 GLY B O 1
ATOM 6453 N N . VAL B 1 293 ? -12.18 5.625 -6.766 1 98.56 293 VAL B N 1
ATOM 6454 C CA . VAL B 1 293 ? -12.648 4.438 -7.473 1 98.56 293 VAL B CA 1
ATOM 6455 C C . VAL B 1 293 ? -13.547 3.605 -6.559 1 98.56 293 VAL B C 1
ATOM 6457 O O . VAL B 1 293 ? -14.625 3.164 -6.965 1 98.56 293 VAL B O 1
ATOM 6460 N N . VAL B 1 294 ? -13.125 3.412 -5.328 1 98.75 294 VAL B N 1
ATOM 6461 C CA . VAL B 1 294 ? -13.875 2.627 -4.352 1 98.75 294 VAL B CA 1
ATOM 6462 C C . VAL B 1 294 ? -15.266 3.24 -4.148 1 98.75 294 VAL B C 1
ATOM 6464 O O . VAL B 1 294 ? -16.266 2.527 -4.152 1 98.75 294 VAL B O 1
ATOM 6467 N N . SER B 1 295 ? -15.258 4.543 -3.998 1 98.56 295 SER B N 1
ATOM 6468 C CA . SER B 1 295 ? -16.516 5.242 -3.762 1 98.56 295 SER B CA 1
ATOM 6469 C C . SER B 1 295 ? -17.5 5.023 -4.91 1 98.56 295 SER B C 1
ATOM 6471 O O . SER B 1 295 ? -18.672 4.77 -4.684 1 98.56 295 SER B O 1
ATOM 6473 N N . GLU B 1 296 ? -16.969 5.121 -6.105 1 98.56 296 GLU B N 1
ATOM 6474 C CA . GLU B 1 296 ? -17.812 4.949 -7.285 1 98.56 296 GLU B CA 1
ATOM 6475 C C . GLU B 1 296 ? -18.344 3.52 -7.379 1 98.56 296 GLU B C 1
ATOM 6477 O O . GLU B 1 296 ? -19.516 3.305 -7.684 1 98.56 296 GLU B O 1
ATOM 6482 N N . ILE B 1 297 ? -17.531 2.537 -7.121 1 98.81 297 ILE B N 1
ATOM 6483 C CA . ILE B 1 297 ? -17.906 1.129 -7.211 1 98.81 297 ILE B CA 1
ATOM 6484 C C . ILE B 1 297 ? -19 0.817 -6.199 1 98.81 297 ILE B C 1
ATOM 6486 O O . ILE B 1 297 ? -20.016 0.207 -6.547 1 98.81 297 ILE B O 1
ATOM 6490 N N . VAL B 1 298 ? -18.797 1.224 -4.953 1 98.75 298 VAL B N 1
ATOM 6491 C CA . VAL B 1 298 ? -19.75 0.914 -3.891 1 98.75 298 VAL B CA 1
ATOM 6492 C C . VAL B 1 298 ? -21.078 1.6 -4.176 1 98.75 298 VAL B C 1
ATOM 6494 O O . VAL B 1 298 ? -22.141 1.013 -3.961 1 98.75 298 VAL B O 1
ATOM 6497 N N . LEU B 1 299 ? -21.016 2.85 -4.68 1 98.19 299 LEU B N 1
ATOM 6498 C CA . LEU B 1 299 ? -22.219 3.576 -5.031 1 98.19 299 LEU B CA 1
ATOM 6499 C C . LEU B 1 299 ? -23.047 2.799 -6.059 1 98.19 299 LEU B C 1
ATOM 6501 O O . LEU B 1 299 ? -24.25 2.617 -5.887 1 98.19 299 LEU B O 1
ATOM 6505 N N . GLN B 1 300 ? -22.406 2.32 -7.055 1 98.25 300 GLN B N 1
ATOM 6506 C CA . GLN B 1 300 ? -23.109 1.646 -8.133 1 98.25 300 GLN B CA 1
ATOM 6507 C C . GLN B 1 300 ? -23.562 0.248 -7.715 1 98.25 300 GLN B C 1
ATOM 6509 O O . GLN B 1 300 ? -24.609 -0.229 -8.141 1 98.25 300 GLN B O 1
ATOM 6514 N N . LEU B 1 301 ? -22.734 -0.453 -6.922 1 97.75 301 LEU B N 1
ATOM 6515 C CA . LEU B 1 301 ? -23.172 -1.729 -6.375 1 97.75 301 LEU B CA 1
ATOM 6516 C C . LEU B 1 301 ? -24.5 -1.568 -5.621 1 97.75 301 LEU B C 1
ATOM 6518 O O . LEU B 1 301 ? -25.406 -2.393 -5.762 1 97.75 301 LEU B O 1
ATOM 6522 N N . ASP B 1 302 ? -24.578 -0.515 -4.855 1 96.31 302 ASP B N 1
ATOM 6523 C CA . ASP B 1 302 ? -25.766 -0.255 -4.035 1 96.31 302 ASP B CA 1
ATOM 6524 C C . ASP B 1 302 ? -26.953 0.158 -4.895 1 96.31 302 ASP B C 1
ATOM 6526 O O . ASP B 1 302 ? -28 -0.477 -4.852 1 96.31 302 ASP B O 1
ATOM 6530 N N . THR B 1 303 ? -26.781 1.14 -5.758 1 96.75 303 THR B N 1
ATOM 6531 C CA . THR B 1 303 ? -27.891 1.774 -6.449 1 96.75 303 THR B CA 1
ATOM 6532 C C . THR B 1 303 ? -28.359 0.914 -7.621 1 96.75 303 THR B C 1
ATOM 6534 O O . THR B 1 303 ? -29.562 0.839 -7.898 1 96.75 303 THR B O 1
ATOM 6537 N N . ALA B 1 304 ? -27.422 0.27 -8.305 1 95 304 ALA B N 1
ATOM 6538 C CA . ALA B 1 304 ? -27.781 -0.446 -9.523 1 95 304 ALA B CA 1
ATOM 6539 C C . ALA B 1 304 ? -28.062 -1.918 -9.234 1 95 304 ALA B C 1
ATOM 6541 O O . ALA B 1 304 ? -28.844 -2.555 -9.938 1 95 304 ALA B O 1
ATOM 6542 N N . TYR B 1 305 ? -27.5 -2.488 -8.195 1 94.06 305 TYR B N 1
ATOM 6543 C CA . TYR B 1 305 ? -27.594 -3.934 -8.016 1 94.06 305 TYR B CA 1
ATOM 6544 C C . TYR B 1 305 ? -28.109 -4.273 -6.621 1 94.06 305 TYR B C 1
ATOM 6546 O O . TYR B 1 305 ? -28.328 -5.445 -6.301 1 94.06 305 TYR B O 1
ATOM 6554 N N . ASP B 1 306 ? -28.312 -3.326 -5.727 1 94.06 306 ASP B N 1
ATOM 6555 C CA . ASP B 1 306 ? -28.75 -3.523 -4.352 1 94.06 306 ASP B CA 1
ATOM 6556 C C . ASP B 1 306 ? -27.812 -4.461 -3.596 1 94.06 306 ASP B C 1
ATOM 6558 O O . ASP B 1 306 ? -28.266 -5.383 -2.91 1 94.06 306 ASP B O 1
ATOM 6562 N N . ILE B 1 307 ? -26.562 -4.312 -3.92 1 95.81 307 ILE B N 1
ATOM 6563 C CA . ILE B 1 307 ? -25.531 -5.086 -3.236 1 95.81 307 ILE B CA 1
ATOM 6564 C C . ILE B 1 307 ? -24.766 -4.184 -2.281 1 95.81 307 ILE B C 1
ATOM 6566 O O . ILE B 1 307 ? -24.219 -3.152 -2.691 1 95.81 307 ILE B O 1
ATOM 6570 N N . ARG B 1 308 ? -24.781 -4.531 -1.019 1 95.38 308 ARG B N 1
ATOM 6571 C CA . ARG B 1 308 ? -23.953 -3.898 0.004 1 95.38 308 ARG B CA 1
ATOM 6572 C C . ARG B 1 308 ? -22.938 -4.879 0.568 1 95.38 308 ARG B C 1
ATOM 6574 O O . ARG B 1 308 ? -23.266 -5.695 1.434 1 95.38 308 ARG B O 1
ATOM 6581 N N . PRO B 1 309 ? -21.656 -4.746 0.103 1 97.12 309 PRO B N 1
ATOM 6582 C CA . PRO B 1 309 ? -20.641 -5.688 0.579 1 97.12 309 PRO B CA 1
ATOM 6583 C C . PRO B 1 309 ? -20.5 -5.688 2.1 1 97.12 309 PRO B C 1
ATOM 6585 O O . PRO B 1 309 ? -20.578 -4.629 2.729 1 97.12 309 PRO B O 1
ATOM 6588 N N . ILE B 1 310 ? -20.328 -6.836 2.701 1 96 310 ILE B N 1
ATOM 6589 C CA . ILE B 1 310 ? -20.266 -6.949 4.156 1 96 310 ILE B CA 1
ATOM 6590 C C . ILE B 1 310 ? -18.828 -6.746 4.629 1 96 310 ILE B C 1
ATOM 6592 O O . ILE B 1 310 ? -18.578 -6.539 5.82 1 96 310 ILE B O 1
ATOM 6596 N N . ARG B 1 311 ? -17.875 -6.867 3.723 1 97.56 311 ARG B N 1
ATOM 6597 C CA . ARG B 1 311 ? -16.484 -6.477 3.887 1 97.56 311 ARG B CA 1
ATOM 6598 C C . ARG B 1 311 ? -15.945 -5.801 2.627 1 97.56 311 ARG B C 1
ATOM 6600 O O . ARG B 1 311 ? -16.234 -6.238 1.513 1 97.56 311 ARG B O 1
ATOM 6607 N N . ILE B 1 312 ? -15.242 -4.75 2.785 1 98.19 312 ILE B N 1
ATOM 6608 C CA . ILE B 1 312 ? -14.602 -4.051 1.676 1 98.19 312 ILE B CA 1
ATOM 6609 C C . ILE B 1 312 ? -13.102 -3.924 1.945 1 98.19 312 ILE B C 1
ATOM 6611 O O . ILE B 1 312 ? -12.695 -3.316 2.938 1 98.19 312 ILE B O 1
ATOM 6615 N N . PHE B 1 313 ? -12.289 -4.582 1.107 1 97.81 313 PHE B N 1
ATOM 6616 C CA . PHE B 1 313 ? -10.844 -4.441 1.128 1 97.81 313 PHE B CA 1
ATOM 6617 C C . PHE B 1 313 ? -10.367 -3.574 -0.031 1 97.81 313 PHE B C 1
ATOM 6619 O O . PHE B 1 313 ? -10.781 -3.773 -1.174 1 97.81 313 PHE B O 1
ATOM 6626 N N . SER B 1 314 ? -9.641 -2.588 0.245 1 97.62 314 SER B N 1
ATOM 6627 C CA . SER B 1 314 ? -9.047 -1.721 -0.765 1 97.62 314 SER B CA 1
ATOM 6628 C C . SER B 1 314 ? -7.559 -1.511 -0.504 1 97.62 314 SER B C 1
ATOM 6630 O O . SER B 1 314 ? -7.152 -1.255 0.631 1 97.62 314 SER B O 1
ATOM 6632 N N . GLY B 1 315 ? -6.723 -1.701 -1.468 1 96.75 315 GLY B N 1
ATOM 6633 C CA . GLY B 1 315 ? -5.289 -1.524 -1.325 1 96.75 315 GLY B CA 1
ATOM 6634 C C . GLY B 1 315 ? -4.492 -2.203 -2.422 1 96.75 315 GLY B C 1
ATOM 6635 O O . GLY B 1 315 ? -4.996 -2.402 -3.529 1 96.75 315 GLY B O 1
ATOM 6636 N N . THR B 1 316 ? -3.227 -2.402 -2.197 1 97.12 316 THR B N 1
ATOM 6637 C CA . THR B 1 316 ? -2.301 -3.043 -3.125 1 97.12 316 THR B CA 1
ATOM 6638 C C . THR B 1 316 ? -1.996 -4.473 -2.686 1 97.12 316 THR B C 1
ATOM 6640 O O . THR B 1 316 ? -1.218 -4.688 -1.753 1 97.12 316 THR B O 1
ATOM 6643 N N . TYR B 1 317 ? -2.637 -5.43 -3.377 1 97.69 317 TYR B N 1
ATOM 6644 C CA . TYR B 1 317 ? -2.494 -6.82 -2.961 1 97.69 317 TYR B CA 1
ATOM 6645 C C . TYR B 1 317 ? -1.86 -7.66 -4.062 1 97.69 317 TYR B C 1
ATOM 6647 O O . TYR B 1 317 ? -1.122 -8.609 -3.785 1 97.69 317 TYR B O 1
ATOM 6655 N N . MET B 1 318 ? -2.234 -7.359 -5.238 1 97.44 318 MET B N 1
ATOM 6656 C CA . MET B 1 318 ? -1.736 -8.016 -6.445 1 97.44 318 MET B CA 1
ATOM 6657 C C . MET B 1 318 ? -1.504 -7 -7.559 1 97.44 318 MET B C 1
ATOM 6659 O O . MET B 1 318 ? -2.447 -6.586 -8.234 1 97.44 318 MET B O 1
ATOM 6663 N N . THR B 1 319 ? -0.233 -6.734 -7.836 1 97.19 319 THR B N 1
ATOM 6664 C CA . THR B 1 319 ? 0.074 -5.641 -8.75 1 97.19 319 THR B CA 1
ATOM 6665 C C . THR B 1 319 ? 0.496 -6.18 -10.117 1 97.19 319 THR B C 1
ATOM 6667 O O . THR B 1 319 ? 0.69 -7.387 -10.281 1 97.19 319 THR B O 1
ATOM 6670 N N . SER B 1 320 ? 0.472 -5.387 -11.07 1 95.38 320 SER B N 1
ATOM 6671 C CA . SER B 1 320 ? 1.24 -5.457 -12.305 1 95.38 320 SER B CA 1
ATOM 6672 C C . SER B 1 320 ? 2.312 -4.375 -12.352 1 95.38 320 SER B C 1
ATOM 6674 O O . SER B 1 320 ? 2.156 -3.371 -13.047 1 95.38 320 SER B O 1
ATOM 6676 N N . LEU B 1 321 ? 3.367 -4.637 -11.57 1 94.81 321 LEU B N 1
ATOM 6677 C CA . LEU B 1 321 ? 4.414 -3.652 -11.32 1 94.81 321 LEU B CA 1
ATOM 6678 C C . LEU B 1 321 ? 3.816 -2.316 -10.891 1 94.81 321 LEU B C 1
ATOM 6680 O O . LEU B 1 321 ? 3.166 -2.229 -9.852 1 94.81 321 LEU B O 1
ATOM 6684 N N . ASP B 1 322 ? 4.008 -1.243 -11.656 1 93.31 322 ASP B N 1
ATOM 6685 C CA . ASP B 1 322 ? 3.477 0.072 -11.312 1 93.31 322 ASP B CA 1
ATOM 6686 C C . ASP B 1 322 ? 2.391 0.504 -12.289 1 93.31 322 ASP B C 1
ATOM 6688 O O . ASP B 1 322 ? 2.316 1.676 -12.664 1 93.31 322 ASP B O 1
ATOM 6692 N N . ALA B 1 323 ? 1.526 -0.45 -12.688 1 92.31 323 ALA B N 1
ATOM 6693 C CA . ALA B 1 323 ? 0.478 -0.158 -13.664 1 92.31 323 ALA B CA 1
ATOM 6694 C C . ALA B 1 323 ? -0.547 0.816 -13.094 1 92.31 323 ALA B C 1
ATOM 6696 O O . ALA B 1 323 ? -0.977 0.671 -11.945 1 92.31 323 ALA B O 1
ATOM 6697 N N . SER B 1 324 ? -0.955 1.808 -13.93 1 93.31 324 SER B N 1
ATOM 6698 C CA . SER B 1 324 ? -1.991 2.762 -13.547 1 93.31 324 SER B CA 1
ATOM 6699 C C . SER B 1 324 ? -3.385 2.188 -13.789 1 93.31 324 SER B C 1
ATOM 6701 O O . SER B 1 324 ? -4.074 2.586 -14.727 1 93.31 324 SER B O 1
ATOM 6703 N N . GLY B 1 325 ? -3.785 1.295 -12.93 1 95.81 325 GLY B N 1
ATOM 6704 C CA . GLY B 1 325 ? -5.07 0.623 -13.062 1 95.81 325 GLY B CA 1
ATOM 6705 C C . GLY B 1 325 ? -5.555 0.013 -11.758 1 95.81 325 GLY B C 1
ATOM 6706 O O . GLY B 1 325 ? -4.91 0.158 -10.719 1 95.81 325 GLY B O 1
ATOM 6707 N N . PHE B 1 326 ? -6.75 -0.542 -11.836 1 97.88 326 PHE B N 1
ATOM 6708 C CA . PHE B 1 326 ? -7.352 -1.209 -10.688 1 97.88 326 PHE B CA 1
ATOM 6709 C C . PHE B 1 326 ? -8.164 -2.42 -11.125 1 97.88 326 PHE B C 1
ATOM 6711 O O . PHE B 1 326 ? -8.43 -2.596 -12.32 1 97.88 326 PHE B O 1
ATOM 6718 N N . SER B 1 327 ? -8.461 -3.295 -10.188 1 98.5 327 SER B N 1
ATOM 6719 C CA . SER B 1 327 ? -9.391 -4.391 -10.453 1 98.5 327 SER B CA 1
ATOM 6720 C C . SER B 1 327 ? -10.492 -4.449 -9.398 1 98.5 327 SER B C 1
ATOM 6722 O O . SER B 1 327 ? -10.312 -3.975 -8.273 1 98.5 327 SER B O 1
ATOM 6724 N N . ILE B 1 328 ? -11.633 -4.902 -9.82 1 98.75 328 ILE B N 1
ATOM 6725 C CA . ILE B 1 328 ? -12.773 -5.168 -8.953 1 98.75 328 ILE B CA 1
ATOM 6726 C C . ILE B 1 328 ? -12.945 -6.672 -8.773 1 98.75 328 ILE B C 1
ATOM 6728 O O . ILE B 1 328 ? -13.117 -7.406 -9.75 1 98.75 328 ILE B O 1
ATOM 6732 N N . THR B 1 329 ? -12.859 -7.156 -7.578 1 98.75 329 THR B N 1
ATOM 6733 C CA . THR B 1 329 ? -13.094 -8.555 -7.254 1 98.75 329 THR B CA 1
ATOM 6734 C C . THR B 1 329 ? -14.305 -8.703 -6.34 1 98.75 329 THR B C 1
ATOM 6736 O O . THR B 1 329 ? -14.398 -8.031 -5.309 1 98.75 329 THR B O 1
ATOM 6739 N N . LEU B 1 330 ? -15.234 -9.508 -6.727 1 98.38 330 LEU B N 1
ATOM 6740 C CA . LEU B 1 330 ? -16.391 -9.852 -5.914 1 98.38 330 LEU B CA 1
ATOM 6741 C C . LEU B 1 330 ? -16.375 -11.32 -5.52 1 98.38 330 LEU B C 1
ATOM 6743 O O . LEU B 1 330 ? -16.141 -12.195 -6.363 1 98.38 330 LEU B O 1
ATOM 6747 N N . LEU B 1 331 ? -16.516 -11.609 -4.27 1 98.19 331 LEU B N 1
ATOM 6748 C CA . LEU B 1 331 ? -16.656 -12.953 -3.73 1 98.19 331 LEU B CA 1
ATOM 6749 C C . LEU B 1 331 ? -18.047 -13.172 -3.156 1 98.19 331 LEU B C 1
ATOM 6751 O O . LEU B 1 331 ? -18.469 -12.445 -2.256 1 98.19 331 LEU B O 1
ATOM 6755 N N . ARG B 1 332 ? -18.781 -14.07 -3.705 1 96.81 332 ARG B N 1
ATOM 6756 C CA . ARG B 1 332 ? -20.031 -14.5 -3.113 1 96.81 332 ARG B CA 1
ATOM 6757 C C . ARG B 1 332 ? -19.797 -15.461 -1.954 1 96.81 332 ARG B C 1
ATOM 6759 O O . ARG B 1 332 ? -19.203 -16.531 -2.137 1 96.81 332 ARG B O 1
ATOM 6766 N N . LEU B 1 333 ? -20.188 -15.094 -0.808 1 94.62 333 LEU B N 1
ATOM 6767 C CA . LEU B 1 333 ? -20 -15.961 0.351 1 94.62 333 LEU B CA 1
ATOM 6768 C C . LEU B 1 333 ? -20.984 -17.125 0.341 1 94.62 333 LEU B C 1
ATOM 6770 O O . LEU B 1 333 ? -22.172 -16.938 0.046 1 94.62 333 LEU B O 1
ATOM 6774 N N . GLU B 1 334 ? -20.406 -18.266 0.535 1 89.62 334 GLU B N 1
ATOM 6775 C CA . GLU B 1 334 ? -21.172 -19.5 0.583 1 89.62 334 GLU B CA 1
ATOM 6776 C C . GLU B 1 334 ? -20.938 -20.25 1.896 1 89.62 334 GLU B C 1
ATOM 6778 O O . GLU B 1 334 ? -20.031 -19.906 2.656 1 89.62 334 GLU B O 1
ATOM 6783 N N . ASP B 1 335 ? -21.891 -21.156 2.129 1 91.44 335 ASP B N 1
ATOM 6784 C CA . ASP B 1 335 ? -21.625 -22.109 3.197 1 91.44 335 ASP B CA 1
ATOM 6785 C C . ASP B 1 335 ? -20.438 -23 2.854 1 91.44 335 ASP B C 1
ATOM 6787 O O . ASP B 1 335 ? -20.453 -23.719 1.853 1 91.44 335 ASP B O 1
ATOM 6791 N N . ILE B 1 336 ? -19.438 -22.922 3.686 1 93.06 336 ILE B N 1
ATOM 6792 C CA . ILE B 1 336 ? -18.203 -23.625 3.34 1 93.06 336 ILE B CA 1
ATOM 6793 C C . ILE B 1 336 ? -18.203 -25.031 3.943 1 93.06 336 ILE B C 1
ATOM 6795 O O . ILE B 1 336 ? -17.25 -25.781 3.797 1 93.06 336 ILE B O 1
ATOM 6799 N N . GLY B 1 337 ? -19.25 -25.406 4.594 1 91.25 337 GLY B N 1
ATOM 6800 C CA . GLY B 1 337 ? -19.438 -26.766 5.078 1 91.25 337 GLY B CA 1
ATOM 6801 C C . GLY B 1 337 ? -18.656 -27.062 6.344 1 91.25 337 GLY B C 1
ATOM 6802 O O . GLY B 1 337 ? -18.312 -28.219 6.609 1 91.25 337 GLY B O 1
ATOM 6803 N N . ILE B 1 338 ? -18.156 -26.078 7.07 1 92.06 338 ILE B N 1
ATOM 6804 C CA . ILE B 1 338 ? -17.453 -26.219 8.336 1 92.06 338 ILE B CA 1
ATOM 6805 C C . ILE B 1 338 ? -18.312 -25.672 9.477 1 92.06 338 ILE B C 1
ATOM 6807 O O . ILE B 1 338 ? -18.812 -24.547 9.391 1 92.06 338 ILE B O 1
ATOM 6811 N N . ASP B 1 339 ? -18.422 -26.438 10.516 1 86.25 339 ASP B N 1
ATOM 6812 C CA . ASP B 1 339 ? -19.297 -26.078 11.625 1 86.25 339 ASP B CA 1
ATOM 6813 C C . ASP B 1 339 ? -18.781 -24.828 12.352 1 86.25 339 ASP B C 1
ATOM 6815 O O . ASP B 1 339 ? -17.594 -24.75 12.68 1 86.25 339 ASP B O 1
ATOM 6819 N N . SER B 1 340 ? -19.609 -23.891 12.57 1 87.44 340 SER B N 1
ATOM 6820 C CA . SER B 1 340 ? -19.453 -22.703 13.414 1 87.44 340 SER B CA 1
ATOM 6821 C C . SER B 1 340 ? -18.422 -21.75 12.844 1 87.44 340 SER B C 1
ATOM 6823 O O . SER B 1 340 ? -17.891 -20.891 13.562 1 87.44 340 SER B O 1
ATOM 6825 N N . VAL B 1 341 ? -17.953 -22 11.602 1 93.31 341 VAL B N 1
ATOM 6826 C CA . VAL B 1 341 ? -17 -21.094 10.992 1 93.31 341 VAL B CA 1
ATOM 6827 C C . VAL B 1 341 ? -17.484 -20.656 9.617 1 93.31 341 VAL B C 1
ATOM 6829 O O . VAL B 1 341 ? -17.844 -21.5 8.789 1 93.31 341 VAL B O 1
ATOM 6832 N N . SER B 1 342 ? -17.594 -19.406 9.414 1 93.69 342 SER B N 1
ATOM 6833 C CA . SER B 1 342 ? -17.969 -18.875 8.117 1 93.69 342 SER B CA 1
ATOM 6834 C C . SER B 1 342 ? -16.766 -18.344 7.352 1 93.69 342 SER B C 1
ATOM 6836 O O . SER B 1 342 ? -15.703 -18.125 7.934 1 93.69 342 SER B O 1
ATOM 6838 N N . ALA B 1 343 ? -16.953 -18.172 6.035 1 94.44 343 ALA B N 1
ATOM 6839 C CA . ALA B 1 343 ? -15.891 -17.609 5.211 1 94.44 343 ALA B CA 1
ATOM 6840 C C . ALA B 1 343 ? -15.508 -16.219 5.695 1 94.44 343 ALA B C 1
ATOM 6842 O O . ALA B 1 343 ? -14.336 -15.828 5.625 1 94.44 343 ALA B O 1
ATOM 6843 N N . VAL B 1 344 ? -16.469 -15.484 6.191 1 95 344 VAL B N 1
ATOM 6844 C CA . VAL B 1 344 ? -16.219 -14.125 6.66 1 95 344 VAL B CA 1
ATOM 6845 C C . VAL B 1 344 ? -15.375 -14.172 7.934 1 95 344 VAL B C 1
ATOM 6847 O O . VAL B 1 344 ? -14.492 -13.336 8.141 1 95 344 VAL B O 1
ATOM 6850 N N . ASP B 1 345 ? -15.633 -15.164 8.781 1 95.75 345 ASP B N 1
ATOM 6851 C CA . ASP B 1 345 ? -14.812 -15.359 9.969 1 95.75 345 ASP B CA 1
ATOM 6852 C C . ASP B 1 345 ? -13.352 -15.602 9.586 1 95.75 345 ASP B C 1
ATOM 6854 O O . ASP B 1 345 ? -12.445 -15.094 10.25 1 95.75 345 ASP B O 1
ATOM 6858 N N . LEU B 1 346 ? -13.211 -16.375 8.578 1 97.19 346 LEU B N 1
ATOM 6859 C CA . LEU B 1 346 ? -11.867 -16.703 8.125 1 97.19 346 LEU B CA 1
ATOM 6860 C C . LEU B 1 346 ? -11.18 -15.484 7.516 1 97.19 346 LEU B C 1
ATOM 6862 O O . LEU B 1 346 ? -9.969 -15.305 7.676 1 97.19 346 LEU B O 1
ATOM 6866 N N . LEU B 1 347 ? -11.93 -14.594 6.859 1 96.69 347 LEU B N 1
ATOM 6867 C CA . LEU B 1 347 ? -11.383 -13.352 6.316 1 96.69 347 LEU B CA 1
ATOM 6868 C C . LEU B 1 347 ? -10.945 -12.422 7.441 1 96.69 347 LEU B C 1
ATOM 6870 O O . LEU B 1 347 ? -9.984 -11.664 7.281 1 96.69 347 LEU B O 1
ATOM 6874 N N . ASP B 1 348 ? -11.609 -12.523 8.547 1 96.12 348 ASP B N 1
ATOM 6875 C CA . ASP B 1 348 ? -11.352 -11.625 9.672 1 96.12 348 ASP B CA 1
ATOM 6876 C C . ASP B 1 348 ? -10.273 -12.188 10.594 1 96.12 348 ASP B C 1
ATOM 6878 O O . ASP B 1 348 ? -9.805 -11.5 11.5 1 96.12 348 ASP B O 1
ATOM 6882 N N . ASP B 1 349 ? -9.852 -13.445 10.375 1 96.06 349 ASP B N 1
ATOM 6883 C CA . ASP B 1 349 ? -8.875 -14.094 11.242 1 96.06 349 ASP B CA 1
ATOM 6884 C C . ASP B 1 349 ? -7.543 -13.344 11.219 1 96.06 349 ASP B C 1
ATOM 6886 O O . ASP B 1 349 ? -7.137 -12.828 10.18 1 96.06 349 ASP B O 1
ATOM 6890 N N . PRO B 1 350 ? -6.895 -13.336 12.359 1 92.69 350 PRO B N 1
ATOM 6891 C CA . PRO B 1 350 ? -5.586 -12.672 12.383 1 92.69 350 PRO B CA 1
ATOM 6892 C C . PRO B 1 350 ? -4.562 -13.359 11.484 1 92.69 350 PRO B C 1
ATOM 6894 O O . PRO B 1 350 ? -4.613 -14.578 11.297 1 92.69 350 PRO B O 1
ATOM 6897 N N . CYS B 1 351 ? -3.74 -12.602 10.883 1 94.44 351 CYS B N 1
ATOM 6898 C CA . CYS B 1 351 ? -2.578 -13.078 10.148 1 94.44 351 CYS B CA 1
ATOM 6899 C C . CYS B 1 351 ? -1.413 -12.109 10.273 1 94.44 351 CYS B C 1
ATOM 6901 O O . CYS B 1 351 ? -1.585 -10.984 10.758 1 94.44 351 CYS B O 1
ATOM 6903 N N . GLU B 1 352 ? -0.259 -12.586 10 1 94.56 352 GLU B N 1
ATOM 6904 C CA . GLU B 1 352 ? 0.924 -11.742 10.117 1 94.56 352 GLU B CA 1
ATOM 6905 C C . GLU B 1 352 ? 1.838 -11.891 8.906 1 94.56 352 GLU B C 1
ATOM 6907 O O . GLU B 1 352 ? 2.771 -12.695 8.922 1 94.56 352 GLU B O 1
ATOM 6912 N N . ALA B 1 353 ? 1.635 -11.102 7.938 1 95.94 353 ALA B N 1
ATOM 6913 C CA . ALA B 1 353 ? 2.43 -11.023 6.715 1 95.94 353 ALA B CA 1
ATOM 6914 C C . ALA B 1 353 ? 2.436 -9.602 6.156 1 95.94 353 ALA B C 1
ATOM 6916 O O . ALA B 1 353 ? 1.445 -8.875 6.277 1 95.94 353 ALA B O 1
ATOM 6917 N N . LEU B 1 354 ? 3.434 -9.227 5.5 1 96.06 354 LEU B N 1
ATOM 6918 C CA . LEU B 1 354 ? 3.617 -7.879 4.98 1 96.06 354 LEU B CA 1
ATOM 6919 C C . LEU B 1 354 ? 2.555 -7.547 3.938 1 96.06 354 LEU B C 1
ATOM 6921 O O . LEU B 1 354 ? 2.15 -6.391 3.803 1 96.06 354 LEU B O 1
ATOM 6925 N N . GLY B 1 355 ? 2.143 -8.547 3.273 1 95.88 355 GLY B N 1
ATOM 6926 C CA . GLY B 1 355 ? 1.325 -8.305 2.094 1 95.88 355 GLY B CA 1
ATOM 6927 C C . GLY B 1 355 ? -0.155 -8.195 2.406 1 95.88 355 GLY B C 1
ATOM 6928 O O . GLY B 1 355 ? -0.945 -7.785 1.554 1 95.88 355 GLY B O 1
ATOM 6929 N N . TRP B 1 356 ? -0.631 -8.578 3.562 1 95.69 356 TRP B N 1
ATOM 6930 C CA . TRP B 1 356 ? -2.021 -8.398 3.969 1 95.69 356 TRP B CA 1
ATOM 6931 C C . TRP B 1 356 ? -2.191 -7.121 4.785 1 95.69 356 TRP B C 1
ATOM 6933 O O . TRP B 1 356 ? -2.006 -7.125 6.004 1 95.69 356 TRP B O 1
ATOM 6943 N N . THR B 1 357 ? -2.75 -6.102 4.145 1 88.88 357 THR B N 1
ATOM 6944 C CA . THR B 1 357 ? -2.723 -4.777 4.746 1 88.88 357 THR B CA 1
ATOM 6945 C C . THR B 1 357 ? -4.102 -4.395 5.281 1 88.88 357 THR B C 1
ATOM 6947 O O . THR B 1 357 ? -4.344 -3.232 5.613 1 88.88 357 THR B O 1
ATOM 6950 N N . ALA B 1 358 ? -5.043 -5.363 5.27 1 85.88 358 ALA B N 1
ATOM 6951 C CA . ALA B 1 358 ? -6.34 -5.066 5.871 1 85.88 358 ALA B CA 1
ATOM 6952 C C . ALA B 1 358 ? -6.199 -4.77 7.363 1 85.88 358 ALA B C 1
ATOM 6954 O O . ALA B 1 358 ? -5.719 -5.609 8.125 1 85.88 358 ALA B O 1
ATOM 6955 N N . ALA B 1 359 ? -6.617 -3.592 7.738 1 85.88 359 ALA B N 1
ATOM 6956 C CA . ALA B 1 359 ? -6.289 -3.129 9.086 1 85.88 359 ALA B CA 1
ATOM 6957 C C . ALA B 1 359 ? -7.516 -3.152 9.992 1 85.88 359 ALA B C 1
ATOM 6959 O O . ALA B 1 359 ? -7.398 -3.051 11.211 1 85.88 359 ALA B O 1
ATOM 6960 N N . ILE B 1 360 ? -8.734 -3.297 9.398 1 92.25 360 ILE B N 1
ATOM 6961 C CA . ILE B 1 360 ? -9.953 -3.145 10.188 1 92.25 360 ILE B CA 1
ATOM 6962 C C . ILE B 1 360 ? -10.445 -4.516 10.641 1 92.25 360 ILE B C 1
ATOM 6964 O O . ILE B 1 360 ? -10.68 -5.402 9.812 1 92.25 360 ILE B O 1
ATOM 6968 N N . SER B 1 361 ? -10.602 -4.668 11.875 1 93.38 361 SER B N 1
ATOM 6969 C CA . SER B 1 361 ? -11.016 -5.938 12.461 1 93.38 361 SER B CA 1
ATOM 6970 C C . SER B 1 361 ? -12.523 -6.148 12.305 1 93.38 361 SER B C 1
ATOM 6972 O O . SER B 1 361 ? -13.219 -5.301 11.75 1 93.38 361 SER B O 1
ATOM 6974 N N . LYS B 1 362 ? -12.984 -7.262 12.797 1 94.75 362 LYS B N 1
ATOM 6975 C CA . LYS B 1 362 ? -14.375 -7.688 12.695 1 94.75 362 LYS B CA 1
ATOM 6976 C C . LYS B 1 362 ? -15.305 -6.738 13.453 1 94.75 362 LYS B C 1
ATOM 6978 O O . LYS B 1 362 ? -16.391 -6.414 12.977 1 94.75 362 LYS B O 1
ATOM 6983 N N . ALA B 1 363 ? -14.938 -6.18 14.492 1 93.31 363 ALA B N 1
ATOM 6984 C CA . ALA B 1 363 ? -15.789 -5.477 15.445 1 93.31 363 ALA B CA 1
ATOM 6985 C C . ALA B 1 363 ? -16.406 -4.23 14.812 1 93.31 363 ALA B C 1
ATOM 6987 O O . ALA B 1 363 ? -17.625 -4.023 14.898 1 93.31 363 ALA B O 1
ATOM 6988 N N . PRO B 1 364 ? -15.625 -3.398 14.148 1 93.88 364 PRO B N 1
ATOM 6989 C CA . PRO B 1 364 ? -16.234 -2.217 13.531 1 93.88 364 PRO B CA 1
ATOM 6990 C C . PRO B 1 364 ? -17.281 -2.572 12.477 1 93.88 364 PRO B C 1
ATOM 6992 O O . PRO B 1 364 ? -18.281 -1.857 12.328 1 93.88 364 PRO B O 1
ATOM 6995 N N . TRP B 1 365 ? -17.078 -3.615 11.766 1 94.19 365 TRP B N 1
ATOM 6996 C CA . TRP B 1 365 ? -18 -4.031 10.711 1 94.19 365 TRP B CA 1
ATOM 6997 C C . TRP B 1 365 ? -19.328 -4.496 11.297 1 94.19 365 TRP B C 1
ATOM 6999 O O . TRP B 1 365 ? -20.375 -4.363 10.664 1 94.19 365 TRP B O 1
ATOM 7009 N N . GLU B 1 366 ? -19.297 -5.055 12.469 1 93.69 366 GLU B N 1
ATOM 7010 C CA . GLU B 1 366 ? -20.484 -5.656 13.062 1 93.69 366 GLU B CA 1
ATOM 7011 C C . GLU B 1 366 ? -21.125 -4.719 14.086 1 93.69 366 GLU B C 1
ATOM 7013 O O . GLU B 1 366 ? -22.219 -4.992 14.594 1 93.69 366 GLU B O 1
ATOM 7018 N N . ALA B 1 367 ? -20.453 -3.568 14.328 1 93.06 367 ALA B N 1
ATOM 7019 C CA . ALA B 1 367 ? -20.969 -2.598 15.289 1 93.06 367 ALA B CA 1
ATOM 7020 C C . ALA B 1 367 ? -22.109 -1.788 14.688 1 93.06 367 ALA B C 1
ATOM 7022 O O . ALA B 1 367 ? -22.375 -1.869 13.484 1 93.06 367 ALA B O 1
ATOM 7023 N N . ASP B 1 368 ? -22.797 -1.097 15.617 1 89.19 368 ASP B N 1
ATOM 7024 C CA . ASP B 1 368 ? -23.812 -0.128 15.188 1 89.19 368 ASP B CA 1
ATOM 7025 C C . ASP B 1 368 ? -23.156 1.207 14.82 1 89.19 368 ASP B C 1
ATOM 7027 O O . ASP B 1 368 ? -22.953 2.057 15.695 1 89.19 368 ASP B O 1
ATOM 7031 N N . ASN B 1 369 ? -22.891 1.416 13.586 1 91.44 369 ASN B N 1
ATOM 7032 C CA . ASN B 1 369 ? -22.094 2.553 13.125 1 91.44 369 ASN B CA 1
ATOM 7033 C C . ASN B 1 369 ? -22.984 3.729 12.727 1 91.44 369 ASN B C 1
ATOM 7035 O O . ASN B 1 369 ? -22.75 4.383 11.711 1 91.44 369 ASN B O 1
ATOM 7039 N N . VAL B 1 370 ? -23.938 4.059 13.547 1 85.5 370 VAL B N 1
ATOM 7040 C CA . VAL B 1 370 ? -24.891 5.109 13.203 1 85.5 370 VAL B CA 1
ATOM 7041 C C . VAL B 1 370 ? -24.516 6.402 13.93 1 85.5 370 VAL B C 1
ATOM 7043 O O . VAL B 1 370 ? -25 7.48 13.578 1 85.5 370 VAL B O 1
ATOM 7046 N N . GLY B 1 371 ? -23.625 6.324 14.867 1 87.38 371 GLY B N 1
ATOM 7047 C CA . GLY B 1 371 ? -23.25 7.512 15.617 1 87.38 371 GLY B CA 1
ATOM 7048 C C . GLY B 1 371 ? -22.547 8.555 14.773 1 87.38 371 GLY B C 1
ATOM 7049 O O . GLY B 1 371 ? -21.672 8.227 13.977 1 87.38 371 GLY B O 1
ATOM 7050 N N . VAL B 1 372 ? -23.016 9.805 14.828 1 89.62 372 VAL B N 1
ATOM 7051 C CA . VAL B 1 372 ? -22.406 10.914 14.102 1 89.62 372 VAL B CA 1
ATOM 7052 C C . VAL B 1 372 ? -22.156 12.078 15.055 1 89.62 372 VAL B C 1
ATOM 7054 O O . VAL B 1 372 ? -22.812 12.195 16.094 1 89.62 372 VAL B O 1
ATOM 7057 N N . ARG B 1 373 ? -21.156 12.867 14.773 1 89.5 373 ARG B N 1
ATOM 7058 C CA . ARG B 1 373 ? -20.922 14.125 15.461 1 89.5 373 ARG B CA 1
ATOM 7059 C C . ARG B 1 373 ? -21.453 15.305 14.656 1 89.5 373 ARG B C 1
ATOM 7061 O O . ARG B 1 373 ? -20.734 15.891 13.844 1 89.5 373 ARG B O 1
ATOM 7068 N N . ASP B 1 374 ? -22.688 15.648 14.836 1 80.12 374 ASP B N 1
ATOM 7069 C CA . ASP B 1 374 ? -23.375 16.625 13.984 1 80.12 374 ASP B CA 1
ATOM 7070 C C . ASP B 1 374 ? -23.484 17.969 14.688 1 80.12 374 ASP B C 1
ATOM 7072 O O . ASP B 1 374 ? -24.156 18.875 14.188 1 80.12 374 ASP B O 1
ATOM 7076 N N . GLN B 1 375 ? -22.891 18.078 15.789 1 76.88 375 GLN B N 1
ATOM 7077 C CA . GLN B 1 375 ? -22.984 19.375 16.453 1 76.88 375 GLN B CA 1
ATOM 7078 C C . GLN B 1 375 ? -22.312 20.469 15.633 1 76.88 375 GLN B C 1
ATOM 7080 O O . GLN B 1 375 ? -21.25 20.25 15.039 1 76.88 375 GLN B O 1
ATOM 7085 N N . ASP B 1 376 ? -23.172 21.438 15.281 1 68 376 ASP B N 1
ATOM 7086 C CA . ASP B 1 376 ? -22.641 22.594 14.555 1 68 376 ASP B CA 1
ATOM 7087 C C . ASP B 1 376 ? -21.578 23.312 15.375 1 68 376 ASP B C 1
ATOM 7089 O O . ASP B 1 376 ? -21.766 23.562 16.562 1 68 376 ASP B O 1
ATOM 7093 N N . ALA B 1 377 ? -20.453 23.281 14.797 1 64.06 377 ALA B N 1
ATOM 7094 C CA . ALA B 1 377 ? -19.344 23.984 15.43 1 64.06 377 ALA B CA 1
ATOM 7095 C C . ALA B 1 377 ? -19.484 25.5 15.234 1 64.06 377 ALA B C 1
ATOM 7097 O O . ALA B 1 377 ? -18.719 26.109 14.477 1 64.06 377 ALA B O 1
ATOM 7098 N N . ALA B 1 378 ? -20.719 26 15.453 1 57.88 378 ALA B N 1
ATOM 7099 C CA . ALA B 1 378 ? -20.891 27.438 15.25 1 57.88 378 ALA B CA 1
ATOM 7100 C C . ALA B 1 378 ? -19.906 28.219 16.125 1 57.88 378 ALA B C 1
ATOM 7102 O O . ALA B 1 378 ? -19.734 27.906 17.297 1 57.88 378 ALA B O 1
ATOM 7103 N N . ARG B 1 379 ? -19.109 28.922 15.336 1 62.34 379 ARG B N 1
ATOM 7104 C CA . ARG B 1 379 ? -18.188 29.828 16 1 62.34 379 ARG B CA 1
ATOM 7105 C C . ARG B 1 379 ? -18.922 30.812 16.891 1 62.34 379 ARG B C 1
ATOM 7107 O O . ARG B 1 379 ? -19.688 31.656 16.422 1 62.34 379 ARG B O 1
ATOM 7114 N N . LYS B 1 380 ? -19.078 30.422 18.188 1 65.38 380 LYS B N 1
ATOM 7115 C CA . LYS B 1 380 ? -19.609 31.469 19.062 1 65.38 380 LYS B CA 1
ATOM 7116 C C . LYS B 1 380 ? -18.516 32.156 19.844 1 65.38 380 LYS B C 1
ATOM 7118 O O . LYS B 1 380 ? -17.75 31.531 20.578 1 65.38 380 LYS B O 1
ATOM 7123 N N . PRO B 1 381 ? -18.297 33.438 19.375 1 64.62 381 PRO B N 1
ATOM 7124 C CA . PRO B 1 381 ? -17.297 34.188 20.156 1 64.62 381 PRO B CA 1
ATOM 7125 C C . PRO B 1 381 ? -17.547 34.094 21.656 1 64.62 381 PRO B C 1
ATOM 7127 O O . PRO B 1 381 ? -18.688 33.906 22.078 1 64.62 381 PRO B O 1
ATOM 7130 N N . ASP B 1 382 ? -16.578 33.969 22.375 1 65.81 382 ASP B N 1
ATOM 7131 C CA . ASP B 1 382 ? -16.719 34.031 23.828 1 65.81 382 ASP B CA 1
ATOM 7132 C C . ASP B 1 382 ? -17.359 35.344 24.25 1 65.81 382 ASP B C 1
ATOM 7134 O O . ASP B 1 382 ? -16.688 36.375 24.266 1 65.81 382 ASP B O 1
ATOM 7138 N N . THR B 1 383 ? -18.656 35.344 24.453 1 73 383 THR B N 1
ATOM 7139 C CA . THR B 1 383 ? -19.359 36.562 24.766 1 73 383 THR B CA 1
ATOM 7140 C C . THR B 1 383 ? -19.516 36.75 26.266 1 73 383 THR B C 1
ATOM 7142 O O . THR B 1 383 ? -20.25 37.625 26.719 1 73 383 THR B O 1
ATOM 7145 N N . ARG B 1 384 ? -18.859 35.781 27.016 1 81.94 384 ARG B N 1
ATOM 7146 C CA . ARG B 1 384 ? -18.938 35.938 28.453 1 81.94 384 ARG B CA 1
ATOM 7147 C C . ARG B 1 384 ? -18.25 37.219 28.906 1 81.94 384 ARG B C 1
ATOM 7149 O O . ARG B 1 384 ? -17.078 37.438 28.578 1 81.94 384 ARG B O 1
ATOM 7156 N N . PRO B 1 385 ? -18.766 38.062 29.656 1 90 385 PRO B N 1
ATOM 7157 C CA . PRO B 1 385 ? -18.109 39.281 30.109 1 90 385 PRO B CA 1
ATOM 7158 C C . PRO B 1 385 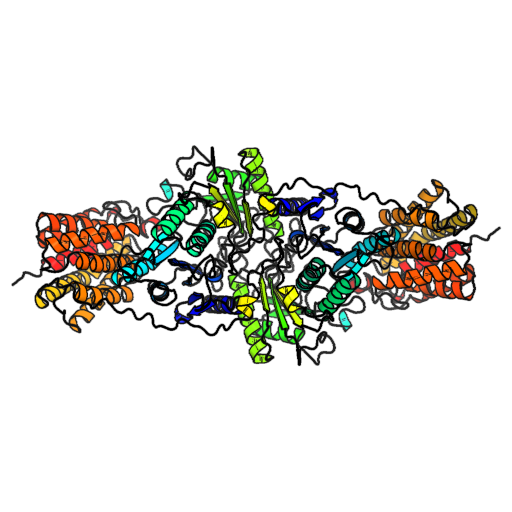? -16.859 39.031 30.922 1 90 385 PRO B C 1
ATOM 7160 O O . PRO B 1 385 ? -16.812 38.094 31.734 1 90 385 PRO B O 1
ATOM 7163 N N . SER B 1 386 ? -15.883 39.906 30.688 1 92.19 386 SER B N 1
ATOM 7164 C CA . SER B 1 386 ? -14.617 39.75 31.391 1 92.19 386 SER B CA 1
ATOM 7165 C C . SER B 1 386 ? -14.492 40.781 32.531 1 92.19 386 SER B C 1
ATOM 7167 O O . SER B 1 386 ? -13.734 40.562 33.469 1 92.19 386 SER B O 1
ATOM 7169 N N . GLY B 1 387 ? -15.234 41.844 32.375 1 94.69 387 GLY B N 1
ATOM 7170 C CA . GLY B 1 387 ? -15.109 42.938 33.344 1 94.69 387 GLY B CA 1
ATOM 7171 C C . GLY B 1 387 ? -14.023 43.938 33 1 94.69 387 GLY B C 1
ATOM 7172 O O . GLY B 1 387 ? -13.828 44.938 33.688 1 94.69 387 GLY B O 1
ATOM 7173 N N . LEU B 1 388 ? -13.312 43.719 31.969 1 96 388 LEU B N 1
ATOM 7174 C CA . LEU B 1 388 ? -12.352 44.719 31.469 1 96 388 LEU B CA 1
ATOM 7175 C C . LEU B 1 388 ? -13.047 45.75 30.594 1 96 388 LEU B C 1
ATOM 7177 O O . LEU B 1 388 ? -13.484 45.469 29.484 1 96 388 LEU B O 1
ATOM 7181 N N . THR B 1 389 ? -13.078 46.969 31.094 1 95.44 389 THR B N 1
ATOM 7182 C CA . THR B 1 389 ? -14.016 47.906 30.516 1 95.44 389 THR B CA 1
ATOM 7183 C C . THR B 1 389 ? -13.273 49.062 29.844 1 95.44 389 THR B C 1
ATOM 7185 O O . THR B 1 389 ? -12.148 49.375 30.219 1 95.44 389 THR B O 1
ATOM 7188 N N . LEU B 1 390 ? -13.828 49.625 28.844 1 94.06 390 LEU B N 1
ATOM 7189 C CA . LEU B 1 390 ? -13.484 50.844 28.109 1 94.06 390 LEU B CA 1
ATOM 7190 C C . LEU B 1 390 ? -14.742 51.5 27.562 1 94.06 390 LEU B C 1
ATOM 7192 O O . LEU B 1 390 ? -15.664 50.844 27.109 1 94.06 390 LEU B O 1
ATOM 7196 N N . ALA B 1 391 ? -14.789 52.812 27.672 1 93.5 391 ALA B N 1
ATOM 7197 C CA . ALA B 1 391 ? -15.969 53.531 27.172 1 93.5 391 ALA B CA 1
ATOM 7198 C C . ALA B 1 391 ? -16.25 53.125 25.719 1 93.5 391 ALA B C 1
ATOM 7200 O O . ALA B 1 391 ? -15.414 53.344 24.828 1 93.5 391 ALA B O 1
ATOM 7201 N N . PRO B 1 392 ? -17.391 52.656 25.422 1 94.62 392 PRO B N 1
ATOM 7202 C CA . PRO B 1 392 ? -17.703 52.094 24.094 1 94.62 392 PRO B CA 1
ATOM 7203 C C . PRO B 1 392 ? -17.531 53.125 22.984 1 94.62 392 PRO B C 1
ATOM 7205 O O . PRO B 1 392 ? -17 52.812 21.922 1 94.62 392 PRO B O 1
ATOM 7208 N N . GLU B 1 393 ? -18 54.312 23.25 1 93 393 GLU B N 1
ATOM 7209 C CA . GLU B 1 393 ? -17.922 55.375 22.219 1 93 393 GLU B CA 1
ATOM 7210 C C . GLU B 1 393 ? -16.469 55.688 21.891 1 93 393 GLU B C 1
ATOM 7212 O O . GLU B 1 393 ? -16.125 55.875 20.719 1 93 393 GLU B O 1
ATOM 7217 N N . LEU B 1 394 ? -15.75 55.75 22.891 1 91.69 394 LEU B N 1
ATOM 7218 C CA . LEU B 1 394 ? -14.328 56.031 22.703 1 91.69 394 LEU B CA 1
ATOM 7219 C C . LEU B 1 394 ? -13.648 54.906 21.938 1 91.69 394 LEU B C 1
ATOM 7221 O O . LEU B 1 394 ? -12.859 55.156 21.016 1 91.69 394 LEU B O 1
ATOM 7225 N N . ALA B 1 395 ? -13.938 53.75 22.359 1 94.38 395 ALA B N 1
ATOM 7226 C CA . ALA B 1 395 ? -13.344 52.562 21.719 1 94.38 395 ALA B CA 1
ATOM 7227 C C . ALA B 1 395 ? -13.719 52.5 20.234 1 94.38 395 ALA B C 1
ATOM 7229 O O . ALA B 1 395 ? -12.867 52.219 19.391 1 94.38 395 ALA B O 1
ATOM 7230 N N . GLU B 1 396 ? -14.906 52.688 19.922 1 95.12 396 GLU B N 1
ATOM 7231 C CA . GLU B 1 396 ? -15.398 52.656 18.547 1 95.12 396 GLU B CA 1
ATOM 7232 C C . GLU B 1 396 ? -14.75 53.75 17.703 1 95.12 396 GLU B C 1
ATOM 7234 O O . GLU B 1 396 ? -14.266 53.469 16.594 1 95.12 396 GLU B O 1
ATOM 7239 N N . ALA B 1 397 ? -14.766 54.906 18.266 1 93.69 397 ALA B N 1
ATOM 7240 C CA . ALA B 1 397 ? -14.219 56.031 17.516 1 93.69 397 ALA B CA 1
ATOM 7241 C C . ALA B 1 397 ? -12.727 55.844 17.234 1 93.69 397 ALA B C 1
ATOM 7243 O O . ALA B 1 397 ? -12.258 56.125 16.141 1 93.69 397 ALA B O 1
ATOM 7244 N N . THR B 1 398 ? -12.062 55.438 18.203 1 94.88 398 THR B N 1
ATOM 7245 C CA . THR B 1 398 ? -10.633 55.188 18.062 1 94.88 398 THR B CA 1
ATOM 7246 C C . THR B 1 398 ? -10.352 54.125 17.016 1 94.88 398 THR B C 1
ATOM 7248 O O . THR B 1 398 ? -9.508 54.312 16.141 1 94.88 398 THR B O 1
ATOM 7251 N N . LEU B 1 399 ? -11.047 53 17.109 1 96.31 399 LEU B N 1
ATOM 7252 C CA . LEU B 1 399 ? -10.867 51.906 16.156 1 96.31 399 LEU B CA 1
ATOM 7253 C C . LEU B 1 399 ? -11.211 52.344 14.742 1 96.31 399 LEU B C 1
ATOM 7255 O O . LEU B 1 399 ? -10.477 52.062 13.797 1 96.31 399 LEU B O 1
ATOM 7259 N N . MET B 1 400 ? -12.289 53.062 14.609 1 96 400 MET B N 1
ATOM 7260 C CA . MET B 1 400 ? -12.734 53.531 13.297 1 96 400 MET B CA 1
ATOM 7261 C C . MET B 1 400 ? -11.711 54.469 12.68 1 96 400 MET B C 1
ATOM 7263 O O . MET B 1 400 ? -11.469 54.438 11.469 1 96 400 MET B O 1
ATOM 7267 N N . ALA B 1 401 ? -11.133 55.281 13.523 1 96.06 401 ALA B N 1
ATOM 7268 C CA . ALA B 1 401 ? -10.094 56.188 13.031 1 96.06 401 ALA B CA 1
ATOM 7269 C C . ALA B 1 401 ? -8.906 55.406 12.484 1 96.06 401 ALA B C 1
ATOM 7271 O O . ALA B 1 401 ? -8.352 55.75 11.438 1 96.06 401 ALA B O 1
ATOM 7272 N N . GLY B 1 402 ? -8.539 54.438 13.188 1 96.81 402 GLY B N 1
ATOM 7273 C CA . GLY B 1 402 ? -7.469 53.562 12.711 1 96.81 402 GLY B CA 1
ATOM 7274 C C . GLY B 1 402 ? -7.797 52.875 11.406 1 96.81 402 GLY B C 1
ATOM 7275 O O . GLY B 1 402 ? -6.965 52.844 10.492 1 96.81 402 GLY B O 1
ATOM 7276 N N . LEU B 1 403 ? -9 52.375 11.266 1 97.31 403 LEU B N 1
ATOM 7277 C CA . LEU B 1 403 ? -9.438 51.625 10.078 1 97.31 403 LEU B CA 1
ATOM 7278 C C . LEU B 1 403 ? -9.531 52.562 8.875 1 97.31 403 LEU B C 1
ATOM 7280 O O . LEU B 1 403 ? -9.148 52.188 7.766 1 97.31 403 LEU B O 1
ATOM 7284 N N . ARG B 1 404 ? -9.961 53.719 9.086 1 96.5 404 ARG B N 1
ATOM 7285 C CA . ARG B 1 404 ? -10.062 54.688 8.008 1 96.5 404 ARG B CA 1
ATOM 7286 C C . ARG B 1 404 ? -8.688 55.125 7.516 1 96.5 404 ARG B C 1
ATOM 7288 O O . ARG B 1 404 ? -8.484 55.312 6.316 1 96.5 404 ARG B O 1
ATOM 7295 N N . SER B 1 405 ? -7.816 55.312 8.461 1 96.88 405 SER B N 1
ATOM 7296 C CA . SER B 1 405 ? -6.441 55.594 8.078 1 96.88 405 SER B CA 1
ATOM 7297 C C . SER B 1 405 ? -5.859 54.5 7.199 1 96.88 405 SER B C 1
ATOM 7299 O O . SER B 1 405 ? -5.184 54.781 6.207 1 96.88 405 SER B O 1
ATOM 7301 N N . LEU B 1 406 ? -6.09 53.312 7.559 1 96.75 406 LEU B N 1
ATOM 7302 C CA . LEU B 1 406 ? -5.629 52.156 6.793 1 96.75 406 LEU B CA 1
ATOM 7303 C C . LEU B 1 406 ? -6.254 52.125 5.398 1 96.75 406 LEU B C 1
ATOM 7305 O O . LEU B 1 406 ? -5.559 51.906 4.406 1 96.75 406 LEU B O 1
ATOM 7309 N N . ILE B 1 407 ? -7.543 52.406 5.297 1 96.56 407 ILE B N 1
ATOM 7310 C CA . ILE B 1 407 ? -8.266 52.406 4.031 1 96.56 407 ILE B CA 1
ATOM 7311 C C . ILE B 1 407 ? -7.715 53.531 3.133 1 96.56 407 ILE B C 1
ATOM 7313 O O . ILE B 1 407 ? -7.504 53.312 1.938 1 96.56 407 ILE B O 1
ATOM 7317 N N . SER B 1 408 ? -7.434 54.625 3.713 1 96.81 408 SER B N 1
ATOM 7318 C CA . SER B 1 408 ? -6.934 55.75 2.953 1 96.81 408 SER B CA 1
ATOM 7319 C C . SER B 1 408 ? -5.52 55.5 2.449 1 96.81 408 SER B C 1
ATOM 7321 O O . SER B 1 408 ? -5.074 56.125 1.49 1 96.81 408 SER B O 1
ATOM 7323 N N . SER B 1 409 ? -4.863 54.625 3.049 1 97.06 409 SER B N 1
ATOM 7324 C CA . SER B 1 409 ? -3.473 54.344 2.697 1 97.06 409 SER B CA 1
ATOM 7325 C C . SER B 1 409 ? -3.367 53.188 1.707 1 97.06 409 SER B C 1
ATOM 7327 O O . SER B 1 409 ? -2.266 52.75 1.395 1 97.06 409 SER B O 1
ATOM 7329 N N . GLU B 1 410 ? -4.43 52.625 1.235 1 96.75 410 GLU B N 1
ATOM 7330 C CA . GLU B 1 410 ? -4.477 51.438 0.403 1 96.75 410 GLU B CA 1
ATOM 7331 C C . GLU B 1 410 ? -3.609 51.594 -0.843 1 96.75 410 GLU B C 1
ATOM 7333 O O . GLU B 1 410 ? -2.852 50.688 -1.199 1 96.75 410 GLU B O 1
ATOM 7338 N N . SER B 1 411 ? -3.689 52.719 -1.519 1 94.06 411 SER B N 1
ATOM 7339 C CA . SER B 1 411 ? -2.971 52.938 -2.773 1 94.06 411 SER B CA 1
ATOM 7340 C C . SER B 1 411 ? -1.462 52.906 -2.555 1 94.06 411 SER B C 1
ATOM 7342 O O . SER B 1 411 ? -0.715 52.375 -3.367 1 94.06 411 SER B O 1
ATOM 7344 N N . GLU B 1 412 ? -1.097 53.469 -1.524 1 94.75 412 GLU B N 1
ATOM 7345 C CA . GLU B 1 412 ? 0.326 53.531 -1.198 1 94.75 412 GLU B CA 1
ATOM 7346 C C . GLU B 1 412 ? 0.845 52.125 -0.822 1 94.75 412 GLU B C 1
ATOM 7348 O O . GLU B 1 412 ? 1.916 51.719 -1.272 1 94.75 412 GLU B O 1
ATOM 7353 N N . ILE B 1 413 ? 0.15 51.438 -0.058 1 95.62 413 ILE B N 1
ATOM 7354 C CA . ILE B 1 413 ? 0.516 50.094 0.357 1 95.62 413 ILE B CA 1
ATOM 7355 C C . ILE B 1 413 ? 0.597 49.188 -0.865 1 95.62 413 ILE B C 1
ATOM 7357 O O . ILE B 1 413 ? 1.53 48.406 -0.992 1 95.62 413 ILE B O 1
ATOM 7361 N N . THR B 1 414 ? -0.385 49.312 -1.727 1 90.31 414 THR B N 1
ATOM 7362 C CA . THR B 1 414 ? -0.432 48.5 -2.943 1 90.31 414 THR B CA 1
ATOM 7363 C C . THR B 1 414 ? 0.756 48.812 -3.848 1 90.31 414 THR B C 1
ATOM 7365 O O . THR B 1 414 ? 1.343 47.906 -4.449 1 90.31 414 THR B O 1
ATOM 7368 N N . ARG B 1 415 ? 1.052 50.062 -3.918 1 90.44 415 ARG B N 1
ATOM 7369 C CA . ARG B 1 415 ? 2.213 50.469 -4.699 1 90.44 415 ARG B CA 1
ATOM 7370 C C . ARG B 1 415 ? 3.488 49.812 -4.168 1 90.44 415 ARG B C 1
ATOM 7372 O O . ARG B 1 415 ? 4.309 49.312 -4.945 1 90.44 415 ARG B O 1
ATOM 7379 N N . PHE B 1 416 ? 3.65 49.812 -2.852 1 91.69 416 PHE B N 1
ATOM 7380 C CA . PHE B 1 416 ? 4.809 49.188 -2.242 1 91.69 416 PHE B CA 1
ATOM 7381 C C . PHE B 1 416 ? 4.82 47.688 -2.551 1 91.69 416 PHE B C 1
ATOM 7383 O O . PHE B 1 416 ? 5.871 47.125 -2.875 1 91.69 416 PHE B O 1
ATOM 7390 N N . ASP B 1 417 ? 3.641 47.094 -2.52 1 88.75 417 ASP B N 1
ATOM 7391 C CA . ASP B 1 417 ? 3.537 45.625 -2.688 1 88.75 417 ASP B CA 1
ATOM 7392 C C . ASP B 1 417 ? 3.752 45.25 -4.145 1 88.75 417 ASP B C 1
ATOM 7394 O O . ASP B 1 417 ? 4.188 44.125 -4.426 1 88.75 417 ASP B O 1
ATOM 7398 N N . LEU B 1 418 ? 3.412 46.094 -5.031 1 80.25 418 LEU B N 1
ATOM 7399 C CA . LEU B 1 418 ? 3.666 45.812 -6.441 1 80.25 418 LEU B CA 1
ATOM 7400 C C . LEU B 1 418 ? 5.164 45.719 -6.719 1 80.25 418 LEU B C 1
ATOM 7402 O O . LEU B 1 418 ? 5.594 45 -7.621 1 80.25 418 LEU B O 1
ATOM 7406 N N . VAL B 1 419 ? 5.863 46.406 -5.949 1 80.56 419 VAL B N 1
ATOM 7407 C CA . VAL B 1 419 ? 7.309 46.438 -6.125 1 80.56 419 VAL B CA 1
ATOM 7408 C C . VAL B 1 419 ? 7.93 45.156 -5.562 1 80.56 419 VAL B C 1
ATOM 7410 O O . VAL B 1 419 ? 8.867 44.594 -6.145 1 80.56 419 VAL B O 1
ATOM 7413 N N . VAL B 1 420 ? 7.406 44.625 -4.508 1 79.44 420 VAL B N 1
ATOM 7414 C CA . VAL B 1 420 ? 8.133 43.562 -3.793 1 79.44 420 VAL B CA 1
ATOM 7415 C C . VAL B 1 420 ? 7.27 42.312 -3.711 1 79.44 420 VAL B C 1
ATOM 7417 O O . VAL B 1 420 ? 7.73 41.281 -3.252 1 79.44 420 VAL B O 1
ATOM 7420 N N . GLY B 1 421 ? 6.051 42.406 -4.141 1 75.62 421 GLY B N 1
ATOM 7421 C CA . GLY B 1 421 ? 5.141 41.281 -4.004 1 75.62 421 GLY B CA 1
ATOM 7422 C C . GLY B 1 421 ? 4.148 41.188 -5.145 1 75.62 421 GLY B C 1
ATOM 7423 O O . GLY B 1 421 ? 4.496 41.438 -6.305 1 75.62 421 GLY B O 1
ATOM 7424 N N . ASP B 1 422 ? 2.936 40.75 -4.902 1 74.12 422 ASP B N 1
ATOM 7425 C CA . ASP B 1 422 ? 1.962 40.469 -5.961 1 74.12 422 ASP B CA 1
ATOM 7426 C C . ASP B 1 422 ? 0.92 41.594 -6.027 1 74.12 422 ASP B C 1
ATOM 7428 O O . ASP B 1 422 ? -0.074 41.469 -6.75 1 74.12 422 ASP B O 1
ATOM 7432 N N . GLY B 1 423 ? 1.132 42.656 -5.129 1 77.56 423 GLY B N 1
ATOM 7433 C CA . GLY B 1 423 ? 0.354 43.875 -5.27 1 77.56 423 GLY B CA 1
ATOM 7434 C C . GLY B 1 423 ? -1.033 43.781 -4.664 1 77.56 423 GLY B C 1
ATOM 7435 O O . GLY B 1 423 ? -1.931 44.562 -5.023 1 77.56 423 GLY B O 1
ATOM 7436 N N . ASP B 1 424 ? -1.229 42.844 -3.734 1 82.69 424 ASP B N 1
ATOM 7437 C CA . ASP B 1 424 ? -2.582 42.719 -3.203 1 82.69 424 ASP B CA 1
ATOM 7438 C C . ASP B 1 424 ? -2.619 43.031 -1.709 1 82.69 424 ASP B C 1
ATOM 7440 O O . ASP B 1 424 ? -3.662 42.875 -1.066 1 82.69 424 ASP B O 1
ATOM 7444 N N . CYS B 1 425 ? -1.501 43.406 -1.145 1 87.69 425 CYS B N 1
ATOM 7445 C CA . CYS B 1 425 ? -1.447 43.656 0.288 1 87.69 425 CYS B CA 1
ATOM 7446 C C . CYS B 1 425 ? -2.408 44.781 0.665 1 87.69 425 CYS B C 1
ATOM 7448 O O . CYS B 1 425 ? -3.188 44.656 1.609 1 87.69 425 CYS B O 1
ATOM 7450 N N . GLY B 1 426 ? -2.365 45.875 -0.08 1 91.69 426 GLY B N 1
ATOM 7451 C CA . GLY B 1 426 ? -3.238 47 0.197 1 91.69 426 GLY B CA 1
ATOM 7452 C C . GLY B 1 426 ? -4.711 46.656 0.096 1 91.69 426 GLY B C 1
ATOM 7453 O O . GLY B 1 426 ? -5.5 47.031 0.972 1 91.69 426 GLY B O 1
ATOM 7454 N N . THR B 1 427 ? -5.016 45.969 -0.923 1 91.12 427 THR B N 1
ATOM 7455 C CA . THR B 1 427 ? -6.41 45.594 -1.141 1 91.12 427 THR B CA 1
ATOM 7456 C C . THR B 1 427 ? -6.895 44.625 -0.067 1 91.12 427 THR B C 1
ATOM 7458 O O . THR B 1 427 ? -8.047 44.688 0.366 1 91.12 427 THR B O 1
ATOM 7461 N N . THR B 1 428 ? -6.051 43.719 0.362 1 90 428 THR B N 1
ATOM 7462 C CA . THR B 1 428 ? -6.398 42.781 1.417 1 90 428 THR B CA 1
ATOM 7463 C C . THR B 1 428 ? -6.648 43.5 2.734 1 90 428 THR B C 1
ATOM 7465 O O . THR B 1 428 ? -7.637 43.25 3.42 1 90 428 THR B O 1
ATOM 7468 N N . LEU B 1 429 ? -5.805 44.438 3.053 1 94.25 429 LEU B N 1
ATOM 7469 C CA . LEU B 1 429 ? -5.941 45.188 4.289 1 94.25 429 LEU B CA 1
ATOM 7470 C C . LEU B 1 429 ? -7.184 46.062 4.25 1 94.25 429 LEU B C 1
ATOM 7472 O O . LEU B 1 429 ? -7.898 46.188 5.246 1 94.25 429 LEU B O 1
ATOM 7476 N N . LYS B 1 430 ? -7.406 46.656 3.092 1 94.75 430 LYS B N 1
ATOM 7477 C CA . LYS B 1 430 ? -8.594 47.5 2.93 1 94.75 430 LYS B CA 1
ATOM 7478 C C . LYS B 1 430 ? -9.867 46.688 3.098 1 94.75 430 LYS B C 1
ATOM 7480 O O . LYS B 1 430 ? -10.805 47.125 3.771 1 94.75 430 LYS B O 1
ATOM 7485 N N . ARG B 1 431 ? -9.914 45.594 2.502 1 93 431 ARG B N 1
ATOM 7486 C CA . ARG B 1 431 ? -11.078 44.719 2.613 1 93 431 ARG B CA 1
ATOM 7487 C C . ARG B 1 431 ? -11.352 44.375 4.07 1 93 431 ARG B C 1
ATOM 7489 O O . ARG B 1 431 ? -12.5 44.406 4.516 1 93 431 ARG B O 1
ATOM 7496 N N . GLY B 1 432 ? -10.336 44 4.812 1 93.88 432 GLY B N 1
ATOM 7497 C CA . GLY B 1 432 ? -10.492 43.719 6.23 1 93.88 432 GLY B CA 1
ATOM 7498 C C . GLY B 1 432 ? -10.961 44.938 7.035 1 93.88 432 GLY B C 1
ATOM 7499 O O . GLY B 1 432 ? -11.875 44.812 7.855 1 93.88 432 GLY B O 1
ATOM 7500 N N . ALA B 1 433 ? -10.383 46.031 6.809 1 96.31 433 ALA B N 1
ATOM 7501 C CA . ALA B 1 433 ? -10.727 47.281 7.523 1 96.31 433 ALA B CA 1
ATOM 7502 C C . ALA B 1 433 ? -12.18 47.656 7.254 1 96.31 433 ALA B C 1
ATOM 7504 O O . ALA B 1 433 ? -12.898 48.062 8.172 1 96.31 433 ALA B O 1
ATOM 7505 N N . GLN B 1 434 ? -12.555 47.531 6.035 1 96.5 434 GLN B N 1
ATOM 7506 C CA . GLN B 1 434 ? -13.922 47.875 5.652 1 96.5 434 GLN B CA 1
ATOM 7507 C C . GLN B 1 434 ? -14.938 46.969 6.309 1 96.5 434 GLN B C 1
ATOM 7509 O O . GLN B 1 434 ? -16 47.406 6.75 1 96.5 434 GLN B O 1
ATOM 7514 N N . ALA B 1 435 ? -14.602 45.75 6.328 1 95.19 435 ALA B N 1
ATOM 7515 C CA . ALA B 1 435 ? -15.5 44.781 6.949 1 95.19 435 ALA B CA 1
ATOM 7516 C C . ALA B 1 435 ? -15.68 45.062 8.438 1 95.19 435 ALA B C 1
ATOM 7518 O O . ALA B 1 435 ? -16.797 44.969 8.961 1 95.19 435 ALA B O 1
ATOM 7519 N N . VAL B 1 436 ? -14.609 45.375 9.094 1 95.81 436 VAL B N 1
ATOM 7520 C CA . VAL B 1 436 ? -14.672 45.656 10.516 1 95.81 436 VAL B CA 1
ATOM 7521 C C . VAL B 1 436 ? -15.453 46.969 10.727 1 95.81 436 VAL B C 1
ATOM 7523 O O . VAL B 1 436 ? -16.266 47.062 11.641 1 95.81 436 VAL B O 1
ATOM 7526 N N . LEU B 1 437 ? -15.172 47.938 9.898 1 96.19 437 LEU B N 1
ATOM 7527 C CA . LEU B 1 437 ? -15.875 49.219 9.984 1 96.19 437 LEU B CA 1
ATOM 7528 C C . LEU B 1 437 ? -17.375 49.031 9.828 1 96.19 437 LEU B C 1
ATOM 7530 O O . LEU B 1 437 ? -18.172 49.594 10.57 1 96.19 437 LEU B O 1
ATOM 7534 N N . GLU B 1 438 ? -17.734 48.219 8.891 1 95.62 438 GLU B N 1
ATOM 7535 C CA . GLU B 1 438 ? -19.141 47.906 8.664 1 95.62 438 GLU B CA 1
ATOM 7536 C C . GLU B 1 438 ? -19.766 47.219 9.867 1 95.62 438 GLU B C 1
ATOM 7538 O O . GLU B 1 438 ? -20.891 47.5 10.266 1 95.62 438 GLU B O 1
ATOM 7543 N N . HIS B 1 439 ? -19.047 46.312 10.383 1 95.31 439 HIS B N 1
ATOM 7544 C CA . HIS B 1 439 ? -19.531 45.562 11.539 1 95.31 439 HIS B CA 1
ATOM 7545 C C . HIS B 1 439 ? -19.75 46.469 12.742 1 95.31 439 HIS B C 1
ATOM 7547 O O . HIS B 1 439 ? -20.781 46.375 13.414 1 95.31 439 HIS B O 1
ATOM 7553 N N . VAL B 1 440 ? -18.781 47.312 13 1 95 440 VAL B N 1
ATOM 7554 C CA . VAL B 1 440 ? -18.828 48.188 14.156 1 95 440 VAL B CA 1
ATOM 7555 C C . VAL B 1 440 ? -19.969 49.219 13.984 1 95 440 VAL B C 1
ATOM 7557 O O . VAL B 1 440 ? -20.609 49.594 14.961 1 95 440 VAL B O 1
ATOM 7560 N N . SER B 1 441 ? -20.219 49.562 12.766 1 93.19 441 SER B N 1
ATOM 7561 C CA . SER B 1 441 ? -21.297 50.5 12.492 1 93.19 441 SER B CA 1
ATOM 7562 C C . SER B 1 441 ? -22.672 49.875 12.75 1 93.19 441 SER B C 1
ATOM 7564 O O . SER B 1 441 ? -23.625 50.562 13.102 1 93.19 441 SER B O 1
ATOM 7566 N N . LYS B 1 442 ? -22.734 48.594 12.641 1 93.94 442 LYS B N 1
ATOM 7567 C CA . LYS B 1 442 ? -24 47.906 12.797 1 93.94 442 LYS B CA 1
ATOM 7568 C C . LYS B 1 442 ? -24.156 47.344 14.203 1 93.94 442 LYS B C 1
ATOM 7570 O O . LYS B 1 442 ? -25.281 47.125 14.672 1 93.94 442 LYS B O 1
ATOM 7575 N N . HIS B 1 443 ? -23.078 47.156 14.828 1 93.69 443 HIS B N 1
ATOM 7576 C CA . HIS B 1 443 ? -23.094 46.562 16.156 1 93.69 443 HIS B CA 1
ATOM 7577 C C . HIS B 1 443 ? -22.281 47.406 17.141 1 93.69 443 HIS B C 1
ATOM 7579 O O . HIS B 1 443 ? -21.047 47.406 17.094 1 93.69 443 HIS B O 1
ATOM 7585 N N . ARG B 1 444 ? -22.969 47.938 18.109 1 92.44 444 ARG B N 1
ATOM 7586 C CA . ARG B 1 444 ? -22.297 48.781 19.094 1 92.44 444 ARG B CA 1
ATOM 7587 C C . ARG B 1 444 ? -21.453 47.969 20.062 1 92.44 444 ARG B C 1
ATOM 7589 O O . ARG B 1 444 ? -21.812 46.844 20.391 1 92.44 444 ARG B O 1
ATOM 7596 N N . PHE B 1 445 ? -20.453 48.562 20.5 1 94.88 445 PHE B N 1
ATOM 7597 C CA . PHE B 1 445 ? -19.594 47.906 21.484 1 94.88 445 PHE B CA 1
ATOM 7598 C C . PHE B 1 445 ? -20.312 47.781 22.828 1 94.88 445 PHE B C 1
ATOM 7600 O O . PHE B 1 445 ? -21.078 48.656 23.203 1 94.88 445 PHE B O 1
ATOM 7607 N N . SER B 1 446 ? -20.078 46.781 23.531 1 94.19 446 SER B N 1
ATOM 7608 C CA . SER B 1 446 ? -20.703 46.5 24.812 1 94.19 446 SER B CA 1
ATOM 7609 C C . SER B 1 446 ? -20.031 47.281 25.938 1 94.19 446 SER B C 1
ATOM 7611 O O . SER B 1 446 ? -20.641 47.5 26.984 1 94.19 446 SER B O 1
ATOM 7613 N N . GLY B 1 447 ? -18.844 47.594 25.766 1 94.88 447 GLY B N 1
ATOM 7614 C CA . GLY B 1 447 ? -18.062 48.219 26.828 1 94.88 447 GLY B CA 1
ATOM 7615 C C . GLY B 1 447 ? -17.094 47.25 27.484 1 94.88 447 GLY B C 1
ATOM 7616 O O . GLY B 1 447 ? -16.219 47.656 28.25 1 94.88 447 GLY B O 1
ATOM 7617 N N . ASP B 1 448 ? -17.281 46.031 27.219 1 96.19 448 ASP B N 1
ATOM 7618 C CA . ASP B 1 448 ? -16.312 45 27.609 1 96.19 448 ASP B CA 1
ATOM 7619 C C . ASP B 1 448 ? -15.359 44.688 26.453 1 96.19 448 ASP B C 1
ATOM 7621 O O . ASP B 1 448 ? -15.75 44.062 25.469 1 96.19 448 ASP B O 1
ATOM 7625 N N . ILE B 1 449 ? -14.102 45 26.609 1 95.31 449 ILE B N 1
ATOM 7626 C CA . ILE B 1 449 ? -13.164 45 25.484 1 95.31 449 ILE B CA 1
ATOM 7627 C C . ILE B 1 449 ? -12.938 43.562 25 1 95.31 449 ILE B C 1
ATOM 7629 O O . ILE B 1 449 ? -12.695 43.344 23.812 1 95.31 449 ILE B O 1
ATOM 7633 N N . VAL B 1 450 ? -13.039 42.594 25.891 1 94.69 450 VAL B N 1
ATOM 7634 C CA . VAL B 1 450 ? -12.844 41.188 25.516 1 94.69 450 VAL B CA 1
ATOM 7635 C C . VAL B 1 450 ? -13.992 40.719 24.625 1 94.69 450 VAL B C 1
ATOM 7637 O O . VAL B 1 450 ? -13.758 40.125 23.578 1 94.69 450 VAL B O 1
ATOM 7640 N N . VAL B 1 451 ? -15.148 41.062 25 1 94.12 451 VAL B N 1
ATOM 7641 C CA . VAL B 1 451 ? -16.344 40.688 24.234 1 94.12 451 VAL B CA 1
ATOM 7642 C C . VAL B 1 451 ? -16.328 41.406 22.875 1 94.12 451 VAL B C 1
ATOM 7644 O O . VAL B 1 451 ? -16.625 40.781 21.859 1 94.12 451 VAL B O 1
ATOM 7647 N N . ASP B 1 452 ? -16.047 42.625 22.969 1 95.12 452 ASP B N 1
ATOM 7648 C CA . ASP B 1 452 ? -16.062 43.438 21.75 1 95.12 452 ASP B CA 1
ATOM 7649 C C . ASP B 1 452 ? -15.016 42.938 20.75 1 95.12 452 ASP B C 1
ATOM 7651 O O . ASP B 1 452 ? -15.305 42.812 19.562 1 95.12 452 ASP B O 1
ATOM 7655 N N . LEU B 1 453 ? -13.836 42.656 21.219 1 94.62 453 LEU B N 1
ATOM 7656 C CA . LEU B 1 453 ? -12.781 42.156 20.344 1 94.62 453 LEU B CA 1
ATOM 7657 C C . LEU B 1 453 ? -13.125 40.75 19.828 1 94.62 453 LEU B C 1
ATOM 7659 O O . LEU B 1 453 ? -12.898 40.469 18.656 1 94.62 453 LEU B O 1
ATOM 7663 N N . ALA B 1 454 ? -13.641 39.938 20.688 1 92 454 ALA B N 1
ATOM 7664 C CA . ALA B 1 454 ? -14.016 38.562 20.312 1 92 454 ALA B CA 1
ATOM 7665 C C . ALA B 1 454 ? -15.023 38.594 19.156 1 92 454 ALA B C 1
ATOM 7667 O O . ALA B 1 454 ? -15 37.688 18.297 1 92 454 ALA B O 1
ATOM 7668 N N . ASN B 1 455 ? -15.812 39.531 19.094 1 91.88 455 ASN B N 1
ATOM 7669 C CA . ASN B 1 455 ? -16.812 39.656 18.047 1 91.88 455 ASN B CA 1
ATOM 7670 C C . ASN B 1 455 ? -16.219 40.188 16.75 1 91.88 455 ASN B C 1
ATOM 7672 O O . ASN B 1 455 ? -16.797 39.969 15.672 1 91.88 455 ASN B O 1
ATOM 7676 N N . LEU B 1 456 ? -15.086 40.781 16.844 1 93.56 456 LEU B N 1
ATOM 7677 C CA . LEU B 1 456 ? -14.445 41.344 15.664 1 93.56 456 LEU B CA 1
ATOM 7678 C C . LEU B 1 456 ? -13.578 40.281 14.969 1 93.56 456 LEU B C 1
ATOM 7680 O O . LEU B 1 456 ? -13.359 40.375 13.758 1 93.56 456 LEU B O 1
ATOM 7684 N N . VAL B 1 457 ? -13.086 39.344 15.703 1 91.88 457 VAL B N 1
ATOM 7685 C CA . VAL B 1 457 ? -12.102 38.406 15.195 1 91.88 457 VAL B CA 1
ATOM 7686 C C . VAL B 1 457 ? -12.688 37.625 14.023 1 91.88 457 VAL B C 1
ATOM 7688 O O . VAL B 1 457 ? -12.07 37.5 12.969 1 91.88 457 VAL B O 1
ATOM 7691 N N . PRO B 1 458 ? -13.922 37.094 14.102 1 87.31 458 PRO B N 1
ATOM 7692 C CA . PRO B 1 458 ? -14.492 36.344 12.969 1 87.31 458 PRO B CA 1
ATOM 7693 C C . PRO B 1 458 ? -14.625 37.219 11.719 1 87.31 458 PRO B C 1
ATOM 7695 O O . PRO B 1 458 ? -14.508 36.719 10.602 1 87.31 458 PRO B O 1
ATOM 7698 N N . VAL B 1 459 ? -14.859 38.5 11.906 1 90.25 459 VAL B N 1
ATOM 7699 C CA . VAL B 1 459 ? -14.984 39.438 10.789 1 90.25 459 VAL B CA 1
ATOM 7700 C C . VAL B 1 459 ? -13.664 39.5 10.031 1 90.25 459 VAL B C 1
ATOM 7702 O O . VAL B 1 459 ? -13.641 39.469 8.797 1 90.25 459 VAL B O 1
ATOM 7705 N N . VAL B 1 460 ? -12.609 39.594 10.758 1 91.75 460 VAL B N 1
ATOM 7706 C CA . VAL B 1 460 ? -11.273 39.688 10.164 1 91.75 460 VAL B CA 1
ATOM 7707 C C . VAL B 1 460 ? -10.938 38.344 9.469 1 91.75 460 VAL B C 1
ATOM 7709 O O . VAL B 1 460 ? -10.438 38.344 8.344 1 91.75 460 VAL B O 1
ATOM 7712 N N . GLU B 1 461 ? -11.219 37.281 10.109 1 86.75 461 GLU B N 1
ATOM 7713 C CA . GLU B 1 461 ? -10.93 35.969 9.578 1 86.75 461 GLU B CA 1
ATOM 7714 C C . GLU B 1 461 ? -11.656 35.719 8.25 1 86.75 461 GLU B C 1
ATOM 7716 O O . GLU B 1 461 ? -11.109 35.094 7.344 1 86.75 461 GLU B O 1
ATOM 7721 N N . GLN B 1 462 ? -12.789 36.188 8.133 1 82.19 462 GLN B N 1
ATOM 7722 C CA . GLN B 1 462 ? -13.625 35.938 6.961 1 82.19 462 GLN B CA 1
ATOM 7723 C C . GLN B 1 462 ? -13.289 36.906 5.824 1 82.19 462 GLN B C 1
ATOM 7725 O O . GLN B 1 462 ? -13.477 36.562 4.652 1 82.19 462 GLN B O 1
ATOM 7730 N N . SER B 1 463 ? -12.773 38 6.199 1 87.06 463 SER B N 1
ATOM 7731 C CA . SER B 1 463 ? -12.656 39.062 5.195 1 87.06 463 SER B CA 1
ATOM 7732 C C . SER B 1 463 ? -11.227 39.156 4.676 1 87.06 463 SER B C 1
ATOM 7734 O O . SER B 1 463 ? -10.984 39.75 3.621 1 87.06 463 SER B O 1
ATOM 7736 N N . MET B 1 464 ? -10.297 38.688 5.418 1 86.75 464 MET B N 1
ATOM 7737 C CA . MET B 1 464 ? -8.906 38.75 5 1 86.75 464 MET B CA 1
ATOM 7738 C C . MET B 1 464 ? -8.391 37.406 4.574 1 86.75 464 MET B C 1
ATOM 7740 O O . MET B 1 464 ? -8.648 36.406 5.246 1 86.75 464 MET B O 1
ATOM 7744 N N . ASP B 1 465 ? -7.75 37.344 3.465 1 74.44 465 ASP B N 1
ATOM 7745 C CA . ASP B 1 465 ? -7.203 36.125 2.934 1 74.44 465 ASP B CA 1
ATOM 7746 C C . ASP B 1 465 ? -5.68 36.094 3.023 1 74.44 465 ASP B C 1
ATOM 7748 O O . ASP B 1 465 ? -5.07 37.094 3.424 1 74.44 465 ASP B O 1
ATOM 7752 N N . GLY B 1 466 ? -5.137 34.875 2.82 1 75.12 466 GLY B N 1
ATOM 7753 C CA . GLY B 1 466 ? -3.693 34.781 2.66 1 75.12 466 GLY B CA 1
ATOM 7754 C C . GLY B 1 466 ? -2.945 34.75 3.979 1 75.12 466 GLY B C 1
ATOM 7755 O O . GLY B 1 466 ? -3.541 34.531 5.035 1 75.12 466 GLY B O 1
ATOM 7756 N N . THR B 1 467 ? -1.691 34.906 3.939 1 83.06 467 THR B N 1
ATOM 7757 C CA . THR B 1 467 ? -0.785 34.875 5.082 1 83.06 467 THR B CA 1
ATOM 7758 C C . THR B 1 467 ? -1.104 36 6.066 1 83.06 467 THR B C 1
ATOM 7760 O O . THR B 1 467 ? -1.137 35.781 7.277 1 83.06 467 THR B O 1
ATOM 7763 N N . SER B 1 468 ? -1.384 37.156 5.559 1 87.06 468 SER B N 1
ATOM 7764 C CA . SER B 1 468 ? -1.696 38.281 6.418 1 87.06 468 SER B CA 1
ATOM 7765 C C . SER B 1 468 ? -2.955 38.031 7.238 1 87.06 468 SER B C 1
ATOM 7767 O O . SER B 1 468 ? -2.977 38.281 8.445 1 87.06 468 SER B O 1
ATOM 7769 N N . GLY B 1 469 ? -3.951 37.531 6.531 1 88.5 469 GLY B N 1
ATOM 7770 C CA . GLY B 1 469 ? -5.184 37.219 7.238 1 88.5 469 GLY B CA 1
ATOM 7771 C C . GLY B 1 469 ? -4.992 36.219 8.352 1 88.5 469 GLY B C 1
ATOM 7772 O O . GLY B 1 469 ? -5.539 36.375 9.445 1 88.5 469 GLY B O 1
ATOM 7773 N N . ALA B 1 470 ? -4.219 35.281 8.094 1 90.56 470 ALA B N 1
ATOM 7774 C CA . ALA B 1 470 ? -3.953 34.25 9.086 1 90.56 470 ALA B CA 1
ATOM 7775 C C . ALA B 1 470 ? -3.176 34.812 10.273 1 90.56 470 ALA B C 1
ATOM 7777 O O . ALA B 1 470 ? -3.482 34.5 11.43 1 90.56 470 ALA B O 1
ATOM 7778 N N . LEU B 1 471 ? -2.217 35.656 10.039 1 92.62 471 LEU B N 1
ATOM 7779 C CA . LEU B 1 471 ? -1.395 36.219 11.102 1 92.62 471 LEU B CA 1
ATOM 7780 C C . LEU B 1 471 ? -2.223 37.156 11.984 1 92.62 471 LEU B C 1
ATOM 7782 O O . LEU B 1 471 ? -2.111 37.094 13.211 1 92.62 471 LEU B O 1
ATOM 7786 N N . TYR B 1 472 ? -3.043 37.969 11.359 1 95.19 472 TYR B N 1
ATOM 7787 C CA . TYR B 1 472 ? -3.908 38.844 12.133 1 95.19 472 TYR B CA 1
ATOM 7788 C C . TYR B 1 472 ? -4.895 38.031 12.969 1 95.19 472 TYR B C 1
ATOM 7790 O O . TYR B 1 472 ? -5.164 38.375 14.125 1 95.19 472 TYR B O 1
ATOM 7798 N N . ALA B 1 473 ? -5.398 37 12.352 1 92.69 473 ALA B N 1
ATOM 7799 C CA . ALA B 1 473 ? -6.348 36.156 13.078 1 92.69 473 ALA B CA 1
ATOM 7800 C C . ALA B 1 473 ? -5.695 35.531 14.297 1 92.69 473 ALA B C 1
ATOM 7802 O O . ALA B 1 473 ? -6.273 35.531 15.391 1 92.69 473 ALA B O 1
ATOM 7803 N N . ILE B 1 474 ? -4.535 35.031 14.125 1 94.44 474 ILE B N 1
ATOM 7804 C CA . ILE B 1 474 ? -3.809 34.406 15.234 1 94.44 474 ILE B CA 1
ATOM 7805 C C . ILE B 1 474 ? -3.545 35.438 16.328 1 94.44 474 ILE B C 1
ATOM 7807 O O . ILE B 1 474 ? -3.816 35.188 17.5 1 94.44 474 ILE B O 1
ATOM 7811 N N . PHE B 1 475 ? -3.092 36.562 15.93 1 96.12 475 PHE B N 1
ATOM 7812 C CA . PHE B 1 475 ? -2.75 37.625 16.875 1 96.12 475 PHE B CA 1
ATOM 7813 C C . PHE B 1 475 ? -3.982 38.094 17.641 1 96.12 475 PHE B C 1
ATOM 7815 O O . PHE B 1 475 ? -3.938 38.25 18.859 1 96.12 475 PHE B O 1
ATOM 7822 N N . LEU B 1 476 ? -5.047 38.312 16.922 1 95.81 476 LEU B N 1
ATOM 7823 C CA . LEU B 1 476 ? -6.254 38.844 17.547 1 95.81 476 LEU B CA 1
ATOM 7824 C C . LEU B 1 476 ? -6.883 37.812 18.484 1 95.81 476 LEU B C 1
ATOM 7826 O O . LEU B 1 476 ? -7.395 38.156 19.547 1 95.81 476 LEU B O 1
ATOM 7830 N N . ASN B 1 477 ? -6.855 36.625 18.062 1 93.12 477 ASN B N 1
ATOM 7831 C CA . ASN B 1 477 ? -7.324 35.562 18.984 1 93.12 477 ASN B CA 1
ATOM 7832 C C . ASN B 1 477 ? -6.465 35.5 20.234 1 93.12 477 ASN B C 1
ATOM 7834 O O . ASN B 1 477 ? -6.984 35.375 21.344 1 93.12 477 ASN B O 1
ATOM 7838 N N . ALA B 1 478 ? -5.195 35.562 20.031 1 94.12 478 ALA B N 1
ATOM 7839 C CA . ALA B 1 478 ? -4.289 35.594 21.172 1 94.12 478 ALA B CA 1
ATOM 7840 C C . ALA B 1 478 ? -4.574 36.812 22.062 1 94.12 478 ALA B C 1
ATOM 7842 O O . ALA B 1 478 ? -4.477 36.75 23.281 1 94.12 478 ALA B O 1
ATOM 7843 N N . LEU B 1 479 ? -4.91 37.906 21.422 1 95.94 479 LEU B N 1
ATOM 7844 C CA . LEU B 1 479 ? -5.199 39.156 22.141 1 95.94 479 LEU B CA 1
ATOM 7845 C C . LEU B 1 479 ? -6.457 39 22.984 1 95.94 479 LEU B C 1
ATOM 7847 O O . LEU B 1 479 ? -6.508 39.469 24.125 1 95.94 479 LEU B O 1
ATOM 7851 N N . VAL B 1 480 ? -7.457 38.375 22.453 1 93.75 480 VAL B N 1
ATOM 7852 C CA . VAL B 1 480 ? -8.672 38.094 23.219 1 93.75 480 VAL B CA 1
ATOM 7853 C C . VAL B 1 480 ? -8.328 37.312 24.484 1 93.75 480 VAL B C 1
ATOM 7855 O O . VAL B 1 480 ? -8.758 37.688 25.578 1 93.75 480 VAL B O 1
ATOM 7858 N N . GLY B 1 481 ? -7.578 36.344 24.297 1 90.69 481 GLY B N 1
ATOM 7859 C CA . GLY B 1 481 ? -7.172 35.562 25.438 1 90.69 481 GLY B CA 1
ATOM 7860 C C . GLY B 1 481 ? -6.324 36.312 26.438 1 90.69 481 GLY B C 1
ATOM 7861 O O . GLY B 1 481 ? -6.496 36.188 27.656 1 90.69 481 GLY B O 1
ATOM 7862 N N . SER B 1 482 ? -5.379 37.062 25.906 1 94.19 482 SER B N 1
ATOM 7863 C CA . SER B 1 482 ? -4.484 37.844 26.766 1 94.19 482 SER B CA 1
ATOM 7864 C C . SER B 1 482 ? -5.254 38.875 27.562 1 94.19 482 SER B C 1
ATOM 7866 O O . SER B 1 482 ? -5.023 39.062 28.75 1 94.19 482 SER B O 1
ATOM 7868 N N . LEU B 1 483 ? -6.18 39.594 26.969 1 95.19 483 LEU B N 1
ATOM 7869 C CA . LEU B 1 483 ? -6.988 40.594 27.656 1 95.19 483 LEU B CA 1
ATOM 7870 C C . LEU B 1 483 ? -7.871 39.938 28.719 1 95.19 483 LEU B C 1
ATOM 7872 O O . LEU B 1 483 ? -8.055 40.5 29.812 1 95.19 483 LEU B O 1
ATOM 7876 N N . ARG B 1 484 ? -8.383 38.844 28.359 1 92.31 484 ARG B N 1
ATOM 7877 C CA . ARG B 1 484 ? -9.211 38.125 29.344 1 92.31 484 ARG B CA 1
ATOM 7878 C C . ARG B 1 484 ? -8.406 37.75 30.578 1 92.31 484 ARG B C 1
ATOM 7880 O O . ARG B 1 484 ? -8.93 37.812 31.703 1 92.31 484 ARG B O 1
ATOM 7887 N N . SER B 1 485 ? -7.207 37.375 30.375 1 91.31 485 SER B N 1
ATOM 7888 C CA . SER B 1 485 ? -6.355 36.969 31.5 1 91.31 485 SER B CA 1
ATOM 7889 C C . SER B 1 485 ? -6 38.156 32.375 1 91.31 485 SER B C 1
ATOM 7891 O O . SER B 1 485 ? -5.609 38 33.531 1 91.31 485 SER B O 1
ATOM 7893 N N . LEU B 1 486 ? -6.184 39.375 31.875 1 94.5 486 LEU B N 1
ATOM 7894 C CA . LEU B 1 486 ? -5.828 40.594 32.594 1 94.5 486 LEU B CA 1
ATOM 7895 C C . LEU B 1 486 ? -7.07 41.25 33.219 1 94.5 486 LEU B C 1
ATOM 7897 O O . LEU B 1 486 ? -6.969 42.25 33.906 1 94.5 486 LEU B O 1
ATOM 7901 N N . ALA B 1 487 ? -8.219 40.688 32.969 1 93 487 ALA B N 1
ATOM 7902 C CA . ALA B 1 487 ? -9.5 41.156 33.5 1 93 487 ALA B CA 1
ATOM 7903 C C . ALA B 1 487 ? -9.695 40.688 34.938 1 93 487 ALA B C 1
ATOM 7905 O O . ALA B 1 487 ? -9.094 39.688 35.375 1 93 487 ALA B O 1
ATOM 7906 N N . PRO B 1 488 ? -10.477 41.562 35.75 1 94.25 488 PRO B N 1
ATOM 7907 C CA . PRO B 1 488 ? -11.289 42.719 35.375 1 94.25 488 PRO B CA 1
ATOM 7908 C C . PRO B 1 488 ? -10.555 44.062 35.562 1 94.25 488 PRO B C 1
ATOM 7910 O O . PRO B 1 488 ? -9.414 44.062 36.031 1 94.25 488 PRO B O 1
ATOM 7913 N N . GLY B 1 489 ? -11.219 45.125 35.25 1 96 489 GLY B N 1
ATOM 7914 C CA . GLY B 1 489 ? -10.656 46.438 35.406 1 96 489 GLY B CA 1
ATOM 7915 C C . GLY B 1 489 ? -10.844 47.344 34.219 1 96 489 GLY B C 1
ATOM 7916 O O . GLY B 1 489 ? -11.773 47.125 33.406 1 96 489 GLY B O 1
ATOM 7917 N N . LYS B 1 490 ? -9.984 48.406 34.219 1 94.94 490 LYS B N 1
ATOM 7918 C CA . LYS B 1 490 ? -10.039 49.312 33.062 1 94.94 490 LYS B CA 1
ATOM 7919 C C . LYS B 1 490 ? -8.969 49 32.031 1 94.94 490 LYS B C 1
ATOM 7921 O O . LYS B 1 490 ? -7.84 48.656 32.406 1 94.94 490 LYS B O 1
ATOM 7926 N N . ALA B 1 491 ? -9.266 49.094 30.844 1 95.19 491 ALA B N 1
ATOM 7927 C CA . ALA B 1 491 ? -8.328 48.844 29.75 1 95.19 491 ALA B CA 1
ATOM 7928 C C . ALA B 1 491 ? -7.414 50.031 29.516 1 95.19 491 ALA B C 1
ATOM 7930 O O . ALA B 1 491 ? -7.547 50.719 28.5 1 95.19 491 ALA B O 1
ATOM 7931 N N . THR B 1 492 ? -6.512 50.188 30.406 1 93.12 492 THR B N 1
ATOM 7932 C CA . THR B 1 492 ? -5.555 51.281 30.297 1 93.12 492 THR B CA 1
ATOM 7933 C C . THR B 1 492 ? -4.512 51 29.219 1 93.12 492 THR B C 1
ATOM 7935 O O . THR B 1 492 ? -4.465 49.875 28.672 1 93.12 492 THR B O 1
ATOM 7938 N N . ALA B 1 493 ? -3.688 51.969 28.891 1 92.75 493 ALA B N 1
ATOM 7939 C CA . ALA B 1 493 ? -2.615 51.781 27.906 1 92.75 493 ALA B CA 1
ATOM 7940 C C . ALA B 1 493 ? -1.634 50.719 28.344 1 92.75 493 ALA B C 1
ATOM 7942 O O . ALA B 1 493 ? -1.092 49.969 27.516 1 92.75 493 ALA B O 1
ATOM 7943 N N . GLN B 1 494 ? -1.448 50.625 29.609 1 93.69 494 GLN B N 1
ATOM 7944 C CA . GLN B 1 494 ? -0.537 49.625 30.156 1 93.69 494 GLN B CA 1
ATOM 7945 C C . GLN B 1 494 ? -1.105 48.219 29.984 1 93.69 494 GLN B C 1
ATOM 7947 O O . GLN B 1 494 ? -0.373 47.281 29.672 1 93.69 494 GLN B O 1
ATOM 7952 N N . VAL B 1 495 ? -2.387 48.125 30.234 1 96.06 495 VAL B N 1
ATOM 7953 C CA . VAL B 1 495 ? -3.049 46.844 30.062 1 96.06 495 VAL B CA 1
ATOM 7954 C C . VAL B 1 495 ? -2.982 46.406 28.594 1 96.06 495 VAL B C 1
ATOM 7956 O O . VAL B 1 495 ? -2.689 45.25 28.297 1 96.06 495 VAL B O 1
ATOM 7959 N N . TRP B 1 496 ? -3.189 47.344 27.75 1 96.19 496 TRP B N 1
ATOM 7960 C CA . TRP B 1 496 ? -3.105 47.094 26.312 1 96.19 496 TRP B CA 1
ATOM 7961 C C . TRP B 1 496 ? -1.691 46.688 25.922 1 96.19 496 TRP B C 1
ATOM 7963 O O . TRP B 1 496 ? -1.505 45.719 25.172 1 96.19 496 TRP B O 1
ATOM 7973 N N . ALA B 1 497 ? -0.736 47.406 26.391 1 96.81 497 ALA B N 1
ATOM 7974 C CA . ALA B 1 497 ? 0.653 47.094 26.062 1 96.81 497 ALA B CA 1
ATOM 7975 C C . ALA B 1 497 ? 1.026 45.688 26.516 1 96.81 497 ALA B C 1
ATOM 7977 O O . ALA B 1 497 ? 1.698 44.938 25.781 1 96.81 497 ALA B O 1
ATOM 7978 N N . LEU B 1 498 ? 0.598 45.344 27.656 1 97.31 498 LEU B N 1
ATOM 7979 C CA . LEU B 1 498 ? 0.886 44 28.188 1 97.31 498 LEU B CA 1
ATOM 7980 C C . LEU B 1 498 ? 0.179 42.938 27.375 1 97.31 498 LEU B C 1
ATOM 7982 O O . LEU B 1 498 ? 0.774 41.906 27.047 1 97.31 498 LEU B O 1
ATOM 7986 N N . ALA B 1 499 ? -1.075 43.125 27.062 1 97.38 499 ALA B N 1
ATOM 7987 C CA . ALA B 1 499 ? -1.846 42.188 26.281 1 97.38 499 ALA B CA 1
ATOM 7988 C C . ALA B 1 499 ? -1.243 42 24.891 1 97.38 499 ALA B C 1
ATOM 7990 O O . ALA B 1 499 ? -1.167 40.906 24.359 1 97.38 499 ALA B O 1
ATOM 7991 N N . LEU B 1 500 ? -0.87 43.094 24.297 1 97.88 500 LEU B N 1
ATOM 7992 C CA . LEU B 1 500 ? -0.256 43.062 22.969 1 97.88 500 LEU B CA 1
ATOM 7993 C C . LEU B 1 500 ? 1.068 42.312 23.016 1 97.88 500 LEU B C 1
ATOM 7995 O O . LEU B 1 500 ? 1.369 41.531 22.109 1 97.88 500 LEU B O 1
ATOM 7999 N N . SER B 1 501 ? 1.823 42.531 24.016 1 97.44 501 SER B N 1
ATOM 8000 C CA . SER B 1 501 ? 3.098 41.844 24.188 1 97.44 501 SER B CA 1
ATOM 8001 C C . SER B 1 501 ? 2.896 40.344 24.312 1 97.44 501 SER B C 1
ATOM 8003 O O . SER B 1 501 ? 3.586 39.562 23.656 1 97.44 501 SER B O 1
ATOM 8005 N N . LYS B 1 502 ? 1.934 39.938 25.109 1 96.38 502 LYS B N 1
ATOM 8006 C CA . LYS B 1 502 ? 1.613 38.5 25.25 1 96.38 502 LYS B CA 1
ATOM 8007 C C . LYS B 1 502 ? 1.153 37.906 23.938 1 96.38 502 LYS B C 1
ATOM 8009 O O . LYS B 1 502 ? 1.482 36.75 23.625 1 96.38 502 LYS B O 1
ATOM 8014 N N . SER B 1 503 ? 0.405 38.656 23.234 1 96.5 503 SER B N 1
ATOM 8015 C CA . SER B 1 503 ? -0.095 38.219 21.938 1 96.5 503 SER B CA 1
ATOM 8016 C C . SER B 1 503 ? 1.043 38.031 20.938 1 96.5 503 SER B C 1
ATOM 8018 O O . SER B 1 503 ? 0.992 37.125 20.094 1 96.5 503 SER B O 1
ATOM 8020 N N . CYS B 1 504 ? 2.062 38.875 21.016 1 96.31 504 CYS B N 1
ATOM 8021 C CA . CYS B 1 504 ? 3.24 38.719 20.172 1 96.31 504 CYS B CA 1
ATOM 8022 C C . CYS B 1 504 ? 3.99 37.438 20.484 1 96.31 504 CYS B C 1
ATOM 8024 O O . CYS B 1 504 ? 4.52 36.781 19.594 1 96.31 504 CYS B O 1
ATOM 8026 N N . ASP B 1 505 ? 4.016 37.125 21.766 1 95.25 505 ASP B N 1
ATOM 8027 C CA . ASP B 1 505 ? 4.645 35.875 22.172 1 95.25 505 ASP B CA 1
ATOM 8028 C C . ASP B 1 505 ? 3.92 34.688 21.562 1 95.25 505 ASP B C 1
ATOM 8030 O O . ASP B 1 505 ? 4.559 33.75 21.078 1 95.25 505 ASP B O 1
ATOM 8034 N N . VAL B 1 506 ? 2.627 34.719 21.578 1 93.88 506 VAL B N 1
ATOM 8035 C CA . VAL B 1 506 ? 1.817 33.656 21 1 93.88 506 VAL B CA 1
ATOM 8036 C C . VAL B 1 506 ? 2.043 33.625 19.484 1 93.88 506 VAL B C 1
ATOM 8038 O O . VAL B 1 506 ? 2.252 32.531 18.922 1 93.88 506 VAL B O 1
ATOM 8041 N N . LEU B 1 507 ? 2.002 34.719 18.828 1 94.38 507 LEU B N 1
ATOM 8042 C CA . LEU B 1 507 ? 2.215 34.812 17.391 1 94.38 507 LEU B CA 1
ATOM 8043 C C . LEU B 1 507 ? 3.572 34.219 17 1 94.38 507 LEU B C 1
ATOM 8045 O O . LEU B 1 507 ? 3.715 33.625 15.945 1 94.38 507 LEU B O 1
ATOM 8049 N N . GLY B 1 508 ? 4.512 34.406 17.891 1 93.12 508 GLY B N 1
ATOM 8050 C CA . GLY B 1 508 ? 5.867 33.938 17.656 1 93.12 508 GLY B CA 1
ATOM 8051 C C . GLY B 1 508 ? 5.965 32.438 17.547 1 93.12 508 GLY B C 1
ATOM 8052 O O . GLY B 1 508 ? 6.941 31.906 17.016 1 93.12 508 GLY B O 1
ATOM 8053 N N . LYS B 1 509 ? 4.992 31.781 17.984 1 90.44 509 LYS B N 1
ATOM 8054 C CA . LYS B 1 509 ? 4.965 30.328 17.891 1 90.44 509 LYS B CA 1
ATOM 8055 C C . LYS B 1 509 ? 4.598 29.875 16.484 1 90.44 509 LYS B C 1
ATOM 8057 O O . LYS B 1 509 ? 4.832 28.719 16.125 1 90.44 509 LYS B O 1
ATOM 8062 N N . TYR B 1 510 ? 4.016 30.766 15.742 1 91.62 510 TYR B N 1
ATOM 8063 C CA . TYR B 1 510 ? 3.48 30.375 14.445 1 91.62 510 TYR B CA 1
ATOM 8064 C C . TYR B 1 510 ? 4.277 31.016 13.312 1 91.62 510 TYR B C 1
ATOM 8066 O O . TYR B 1 510 ? 4.156 30.594 12.156 1 91.62 510 TYR B O 1
ATOM 8074 N N . THR B 1 511 ? 5.039 31.953 13.562 1 89.44 511 THR B N 1
ATOM 8075 C CA . THR B 1 511 ? 5.906 32.594 12.586 1 89.44 511 THR B CA 1
ATOM 8076 C C . THR B 1 511 ? 7.262 32.938 13.203 1 89.44 511 THR B C 1
ATOM 8078 O O . THR B 1 511 ? 7.336 33.375 14.359 1 89.44 511 THR B O 1
ATOM 8081 N N . PRO B 1 512 ? 8.281 32.75 12.484 1 88.56 512 PRO B N 1
ATOM 8082 C CA . PRO B 1 512 ? 9.609 33.094 13 1 88.56 512 PRO B CA 1
ATOM 8083 C C . PRO B 1 512 ? 9.953 34.562 12.82 1 88.56 512 PRO B C 1
ATOM 8085 O O . PRO B 1 512 ? 11.047 35 13.203 1 88.56 512 PRO B O 1
ATOM 8088 N N . ALA B 1 513 ? 9.102 35.312 12.328 1 90.5 513 ALA B N 1
ATOM 8089 C CA . ALA B 1 513 ? 9.352 36.719 12.023 1 90.5 513 ALA B CA 1
ATOM 8090 C C . ALA B 1 513 ? 9.703 37.5 13.289 1 90.5 513 ALA B C 1
ATOM 8092 O O . ALA B 1 513 ? 9.094 37.312 14.344 1 90.5 513 ALA B O 1
ATOM 8093 N N . ARG B 1 514 ? 10.781 38.281 13.195 1 92.38 514 ARG B N 1
ATOM 8094 C CA . ARG B 1 514 ? 11.227 39.156 14.242 1 92.38 514 ARG B CA 1
ATOM 8095 C C . ARG B 1 514 ? 11.562 40.531 13.68 1 92.38 514 ARG B C 1
ATOM 8097 O O . ARG B 1 514 ? 11.734 40.688 12.469 1 92.38 514 ARG B O 1
ATOM 8104 N N . PRO B 1 515 ? 11.602 41.5 14.625 1 93.38 515 PRO B N 1
ATOM 8105 C CA . PRO B 1 515 ? 12.023 42.812 14.102 1 93.38 515 PRO B CA 1
ATOM 8106 C C . PRO B 1 515 ? 13.328 42.719 13.305 1 93.38 515 PRO B C 1
ATOM 8108 O O . PRO B 1 515 ? 14.281 42.094 13.734 1 93.38 515 PRO B O 1
ATOM 8111 N N . GLY B 1 516 ? 13.312 43.312 12.156 1 92.44 516 GLY B N 1
ATOM 8112 C CA . GLY B 1 516 ? 14.461 43.25 11.266 1 92.44 516 GLY B CA 1
ATOM 8113 C C . GLY B 1 516 ? 14.25 42.281 10.102 1 92.44 516 GLY B C 1
ATOM 8114 O O . GLY B 1 516 ? 15.031 42.281 9.148 1 92.44 516 GLY B O 1
ATOM 8115 N N . ASP B 1 517 ? 13.18 41.625 10.047 1 91.38 517 ASP B N 1
ATOM 8116 C CA . ASP B 1 517 ? 12.938 40.625 9.023 1 91.38 517 ASP B CA 1
ATOM 8117 C C . ASP B 1 517 ? 12.062 41.156 7.898 1 91.38 517 ASP B C 1
ATOM 8119 O O . ASP B 1 517 ? 11.641 40.438 7.008 1 91.38 517 ASP B O 1
ATOM 8123 N N . ARG B 1 518 ? 11.758 42.375 7.918 1 91.44 518 ARG B N 1
ATOM 8124 C CA . ARG B 1 518 ? 10.969 43.094 6.91 1 91.44 518 ARG B CA 1
ATOM 8125 C C . ARG B 1 518 ? 9.562 42.5 6.805 1 91.44 518 ARG B C 1
ATOM 8127 O O . ARG B 1 518 ? 9.156 42.062 5.73 1 91.44 518 ARG B O 1
ATOM 8134 N N . THR B 1 519 ? 8.852 42.5 7.918 1 92.31 519 THR B N 1
ATOM 8135 C CA . THR B 1 519 ? 7.473 42.031 8.016 1 92.31 519 THR B CA 1
ATOM 8136 C C . THR B 1 519 ? 6.633 42.969 8.867 1 92.31 519 THR B C 1
ATOM 8138 O O . THR B 1 519 ? 7.137 44 9.352 1 92.31 519 THR B O 1
ATOM 8141 N N . VAL B 1 520 ? 5.398 42.656 9.078 1 93.88 520 VAL B N 1
ATOM 8142 C CA . VAL B 1 520 ? 4.465 43.406 9.898 1 93.88 520 VAL B CA 1
ATOM 8143 C C . VAL B 1 520 ? 5 43.531 11.328 1 93.88 520 VAL B C 1
ATOM 8145 O O . VAL B 1 520 ? 4.723 44.5 12.023 1 93.88 520 VAL B O 1
ATOM 8148 N N . ILE B 1 521 ? 5.887 42.625 11.688 1 94.94 521 ILE B N 1
ATOM 8149 C CA . ILE B 1 521 ? 6.438 42.562 13.039 1 94.94 521 ILE B CA 1
ATOM 8150 C C . ILE B 1 521 ? 7.32 43.781 13.297 1 94.94 521 ILE B C 1
ATOM 8152 O O . ILE B 1 521 ? 7.406 44.281 14.422 1 94.94 521 ILE B O 1
ATOM 8156 N N . ASP B 1 522 ? 7.863 44.312 12.281 1 96.25 522 ASP B N 1
ATOM 8157 C CA . ASP B 1 522 ? 8.766 45.438 12.391 1 96.25 522 ASP B CA 1
ATOM 8158 C C . ASP B 1 522 ? 8.023 46.688 12.859 1 96.25 522 ASP B C 1
ATOM 8160 O O . ASP B 1 522 ? 8.609 47.562 13.492 1 96.25 522 ASP B O 1
ATOM 8164 N N . ALA B 1 523 ? 6.777 46.781 12.57 1 97.19 523 ALA B N 1
ATOM 8165 C CA . ALA B 1 523 ? 5.973 47.906 13.039 1 97.19 523 ALA B CA 1
ATOM 8166 C C . ALA B 1 523 ? 5.328 47.594 14.383 1 97.19 523 ALA B C 1
ATOM 8168 O O . ALA B 1 523 ? 5.184 48.5 15.227 1 97.19 523 ALA B O 1
ATOM 8169 N N . LEU B 1 524 ? 4.98 46.375 14.594 1 97.69 524 LEU B N 1
ATOM 8170 C CA . LEU B 1 524 ? 4.203 45.938 15.75 1 97.69 524 LEU B CA 1
ATOM 8171 C C . LEU B 1 524 ? 5.023 46.062 17.031 1 97.69 524 LEU B C 1
ATOM 8173 O O . LEU B 1 524 ? 4.57 46.656 18.016 1 97.69 524 LEU B O 1
ATOM 8177 N N . TYR B 1 525 ? 6.211 45.625 17.062 1 97.25 525 TYR B N 1
ATOM 8178 C CA . TYR B 1 525 ? 7.016 45.531 18.281 1 97.25 525 TYR B CA 1
ATOM 8179 C C . TYR B 1 525 ? 7.383 46.938 18.797 1 97.25 525 TYR B C 1
ATOM 8181 O O . TYR B 1 525 ? 7.207 47.219 19.969 1 97.25 525 TYR B O 1
ATOM 8189 N N . PRO B 1 526 ? 7.828 47.812 17.938 1 97.75 526 PRO B N 1
ATOM 8190 C CA . PRO B 1 526 ? 8.133 49.188 18.422 1 97.75 526 PRO B CA 1
ATOM 8191 C C . PRO B 1 526 ? 6.906 49.875 19 1 97.75 526 PRO B C 1
ATOM 8193 O O . PRO B 1 526 ? 7.023 50.594 20 1 97.75 526 PRO B O 1
ATOM 8196 N N . PHE B 1 527 ? 5.812 49.719 18.422 1 97.5 527 PHE B N 1
ATOM 8197 C CA . PHE B 1 527 ? 4.594 50.312 18.969 1 97.5 527 PHE B CA 1
ATOM 8198 C C . PHE B 1 527 ? 4.359 49.812 20.406 1 97.5 527 PHE B C 1
ATOM 8200 O O . PHE B 1 527 ? 4.125 50.625 21.297 1 97.5 527 PHE B O 1
ATOM 8207 N N . ILE B 1 528 ? 4.41 48.469 20.547 1 97.75 528 ILE B N 1
ATOM 8208 C CA . ILE B 1 528 ? 4.117 47.844 21.828 1 97.75 528 ILE B CA 1
ATOM 8209 C C . ILE B 1 528 ? 5.125 48.312 22.875 1 97.75 528 ILE B C 1
ATOM 8211 O O . ILE B 1 528 ? 4.754 48.625 24 1 97.75 528 ILE B O 1
ATOM 8215 N N . GLU B 1 529 ? 6.336 48.344 22.469 1 96.88 529 GLU B N 1
ATOM 8216 C CA . GLU B 1 529 ? 7.395 48.75 23.391 1 96.88 529 GLU B CA 1
ATOM 8217 C C . GLU B 1 529 ? 7.184 50.188 23.891 1 96.88 529 GLU B C 1
ATOM 8219 O O . GLU B 1 529 ? 7.207 50.438 25.094 1 96.88 529 GLU B O 1
ATOM 8224 N N . VAL B 1 530 ? 6.941 51.094 23.031 1 97.31 530 VAL B N 1
ATOM 8225 C CA . VAL B 1 530 ? 6.773 52.5 23.391 1 97.31 530 VAL B CA 1
ATOM 8226 C C . VAL B 1 530 ? 5.461 52.688 24.156 1 97.31 530 VAL B C 1
ATOM 8228 O O . VAL B 1 530 ? 5.398 53.469 25.109 1 97.31 530 VAL B O 1
ATOM 8231 N N . LEU B 1 531 ? 4.43 52 23.797 1 96.62 531 LEU B N 1
ATOM 8232 C CA . LEU B 1 531 ? 3.166 52.062 24.516 1 96.62 531 LEU B CA 1
ATOM 8233 C C . LEU B 1 531 ? 3.338 51.625 25.969 1 96.62 531 LEU B C 1
ATOM 8235 O O . LEU B 1 531 ? 2.781 52.219 26.891 1 96.62 531 LEU B O 1
ATOM 8239 N N . GLY B 1 532 ? 4.066 50.594 26.156 1 95.62 532 GLY B N 1
ATOM 8240 C CA . GLY B 1 532 ? 4.309 50.062 27.484 1 95.62 532 GLY B CA 1
ATOM 8241 C C . GLY B 1 532 ? 5.141 50.969 28.359 1 95.62 532 GLY B C 1
ATOM 8242 O O . GLY B 1 532 ? 4.898 51.094 29.562 1 95.62 532 GLY B O 1
ATOM 8243 N N . GLN B 1 533 ? 6.051 51.625 27.703 1 95.94 533 GLN B N 1
ATOM 8244 C CA . GLN B 1 533 ? 6.973 52.5 28.453 1 95.94 533 GLN B CA 1
ATOM 8245 C C . GLN B 1 533 ? 6.332 53.844 28.766 1 95.94 533 GLN B C 1
ATOM 8247 O O . GLN B 1 533 ? 6.516 54.375 29.859 1 95.94 533 GLN B O 1
ATOM 8252 N N . MET B 1 534 ? 5.543 54.344 27.812 1 95.38 534 MET B N 1
ATOM 8253 C CA . MET B 1 534 ? 5.129 55.75 27.922 1 95.38 534 MET B CA 1
ATOM 8254 C C . MET B 1 534 ? 3.623 55.844 28.141 1 95.38 534 MET B C 1
ATOM 8256 O O . MET B 1 534 ? 3.123 56.906 28.562 1 95.38 534 MET B O 1
ATOM 8260 N N . GLY B 1 535 ? 2.939 54.812 27.812 1 93.88 535 GLY B N 1
ATOM 8261 C CA . GLY B 1 535 ? 1.49 54.844 27.938 1 93.88 535 GLY B CA 1
ATOM 8262 C C . GLY B 1 535 ? 0.828 55.812 26.984 1 93.88 535 GLY B C 1
ATOM 8263 O O . GLY B 1 535 ? -0.271 56.281 27.25 1 93.88 535 GLY B O 1
ATOM 8264 N N . ASP B 1 536 ? 1.556 56.188 25.922 1 93.81 536 ASP B N 1
ATOM 8265 C CA . ASP B 1 536 ? 1.111 57.219 24.969 1 93.81 536 ASP B CA 1
ATOM 8266 C C . ASP B 1 536 ? 0.975 56.625 23.562 1 93.81 536 ASP B C 1
ATOM 8268 O O . ASP B 1 536 ? 1.975 56.312 22.922 1 93.81 536 ASP B O 1
ATOM 8272 N N . VAL B 1 537 ? -0.216 56.594 23.016 1 95.38 537 VAL B N 1
ATOM 8273 C CA . VAL B 1 537 ? -0.528 55.969 21.734 1 95.38 537 VAL B CA 1
ATOM 8274 C C . VAL B 1 537 ? 0.116 56.75 20.594 1 95.38 537 VAL B C 1
ATOM 8276 O O . VAL B 1 537 ? 0.563 56.188 19.609 1 95.38 537 VAL B O 1
ATOM 8279 N N . GLU B 1 538 ? 0.161 58.062 20.703 1 95.62 538 GLU B N 1
ATOM 8280 C CA . GLU B 1 538 ? 0.76 58.875 19.656 1 95.62 538 GLU B CA 1
ATOM 8281 C C . GLU B 1 538 ? 2.252 58.594 19.516 1 95.62 538 GLU B C 1
ATOM 8283 O O . GLU B 1 538 ? 2.746 58.406 18.406 1 95.62 538 GLU B O 1
ATOM 8288 N N . LYS B 1 539 ? 2.889 58.594 20.625 1 96.69 539 LYS B N 1
ATOM 8289 C CA . LYS B 1 539 ? 4.32 58.281 20.594 1 96.69 539 LYS B CA 1
ATOM 8290 C C . LYS B 1 539 ? 4.578 56.875 20.078 1 96.69 539 LYS B C 1
ATOM 8292 O O . LYS B 1 539 ? 5.547 56.625 19.359 1 96.69 539 LYS B O 1
ATOM 8297 N N . ALA B 1 540 ? 3.756 56 20.5 1 97.44 540 ALA B N 1
ATOM 8298 C CA . ALA B 1 540 ? 3.873 54.625 20.031 1 97.44 540 ALA B CA 1
ATOM 8299 C C . ALA B 1 540 ? 3.67 54.531 18.531 1 97.44 540 ALA B C 1
ATOM 8301 O O . ALA B 1 540 ? 4.379 53.812 17.844 1 97.44 540 ALA B O 1
ATOM 8302 N N . SER B 1 541 ? 2.725 55.281 17.984 1 97.56 541 SER B N 1
ATOM 8303 C CA . SER B 1 541 ? 2.447 55.281 16.547 1 97.56 541 SER B CA 1
ATOM 8304 C C . SER B 1 541 ? 3.625 55.844 15.766 1 97.56 541 SER B C 1
ATOM 8306 O O . SER B 1 541 ? 3.955 55.344 14.688 1 97.56 541 SER B O 1
ATOM 8308 N N . VAL B 1 542 ? 4.223 56.844 16.281 1 97.38 542 VAL B N 1
ATOM 8309 C CA . VAL B 1 542 ? 5.383 57.438 15.625 1 97.38 542 VAL B CA 1
ATOM 8310 C C . VAL B 1 542 ? 6.52 56.438 15.562 1 97.38 542 VAL B C 1
ATOM 8312 O O . VAL B 1 542 ? 7.219 56.312 14.555 1 97.38 542 VAL B O 1
ATOM 8315 N N . ALA B 1 543 ? 6.688 55.719 16.625 1 97.81 543 ALA B N 1
ATOM 8316 C CA . ALA B 1 543 ? 7.711 54.688 16.656 1 97.81 543 ALA B CA 1
ATOM 8317 C C . ALA B 1 543 ? 7.438 53.625 15.609 1 97.81 543 ALA B C 1
ATOM 8319 O O . ALA B 1 543 ? 8.367 53.125 14.961 1 97.81 543 ALA B O 1
ATOM 8320 N N . ALA B 1 544 ? 6.219 53.219 15.469 1 98.12 544 ALA B N 1
ATOM 8321 C CA . ALA B 1 544 ? 5.824 52.219 14.477 1 98.12 544 ALA B CA 1
ATOM 8322 C C . ALA B 1 544 ? 6.078 52.719 13.062 1 98.12 544 ALA B C 1
ATOM 8324 O O . ALA B 1 544 ? 6.539 51.969 12.203 1 98.12 544 ALA B O 1
ATOM 8325 N N . ILE B 1 545 ? 5.785 53.969 12.773 1 97.56 545 ILE B N 1
ATOM 8326 C CA . ILE B 1 545 ? 5.973 54.562 11.461 1 97.56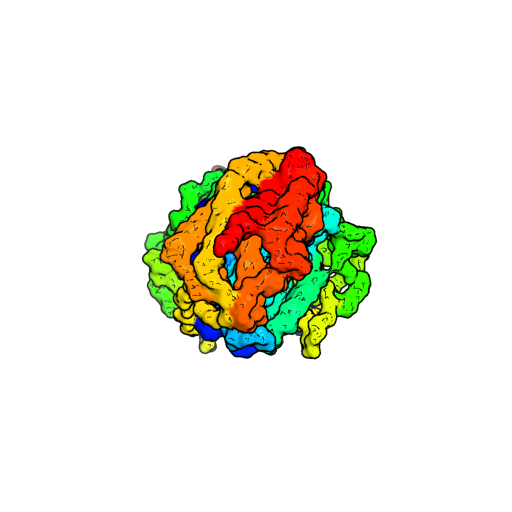 545 ILE B CA 1
ATOM 8327 C C . ILE B 1 545 ? 7.461 54.594 11.117 1 97.56 545 ILE B C 1
ATOM 8329 O O . ILE B 1 545 ? 7.863 54.25 10.008 1 97.56 545 ILE B O 1
ATOM 8333 N N . LYS B 1 546 ? 8.18 55 12.078 1 97.69 546 LYS B N 1
ATOM 8334 C CA . LYS B 1 546 ? 9.625 55.031 11.883 1 97.69 546 LYS B CA 1
ATOM 8335 C C . LYS B 1 546 ? 10.195 53.656 11.594 1 97.69 546 LYS B C 1
ATOM 8337 O O . LYS B 1 546 ? 11.047 53.5 10.719 1 97.69 546 LYS B O 1
ATOM 8342 N N . ALA B 1 547 ? 9.758 52.75 12.328 1 97.56 547 ALA B N 1
ATOM 8343 C CA . ALA B 1 547 ? 10.234 51.375 12.164 1 97.56 547 ALA B CA 1
ATOM 8344 C C . ALA B 1 547 ? 9.789 50.812 10.82 1 97.56 547 ALA B C 1
ATOM 8346 O O . ALA B 1 547 ? 10.531 50.062 10.188 1 97.56 547 ALA B O 1
ATOM 8347 N N . ALA B 1 548 ? 8.555 51.062 10.406 1 97.31 548 ALA B N 1
ATOM 8348 C CA . ALA B 1 548 ? 8.07 50.625 9.102 1 97.31 548 ALA B CA 1
ATOM 8349 C C . ALA B 1 548 ? 8.906 51.219 7.977 1 97.31 548 ALA B C 1
ATOM 8351 O O . ALA B 1 548 ? 9.258 50.531 7.02 1 97.31 548 ALA B O 1
ATOM 8352 N N . GLU B 1 549 ? 9.219 52.438 8.117 1 96.19 549 GLU B N 1
ATOM 8353 C CA . GLU B 1 549 ? 10.062 53.125 7.133 1 96.19 549 GLU B CA 1
ATOM 8354 C C . GLU B 1 549 ? 11.461 52.5 7.09 1 96.19 549 GLU B C 1
ATOM 8356 O O . GLU B 1 549 ? 12.07 52.406 6.023 1 96.19 549 GLU B O 1
ATOM 8361 N N . ALA B 1 550 ? 11.891 52.125 8.164 1 95.69 550 ALA B N 1
ATOM 8362 C CA . ALA B 1 550 ? 13.242 51.594 8.297 1 95.69 550 ALA B CA 1
ATOM 8363 C C . ALA B 1 550 ? 13.352 50.219 7.645 1 95.69 550 ALA B C 1
ATOM 8365 O O . ALA B 1 550 ? 14.461 49.688 7.453 1 95.69 550 ALA B O 1
ATOM 8366 N N . THR B 1 551 ? 12.266 49.594 7.289 1 94.81 551 THR B N 1
ATOM 8367 C CA . THR B 1 551 ? 12.32 48.312 6.598 1 94.81 551 THR B CA 1
ATOM 8368 C C . THR B 1 551 ? 12.805 48.5 5.16 1 94.81 551 THR B C 1
ATOM 8370 O O . THR B 1 551 ? 13.188 47.531 4.504 1 94.81 551 THR B O 1
ATOM 8373 N N . ARG B 1 552 ? 12.719 49.719 4.777 1 91.75 552 ARG B N 1
ATOM 8374 C CA . ARG B 1 552 ? 13.273 50.031 3.459 1 91.75 552 ARG B CA 1
ATOM 8375 C C . ARG B 1 552 ? 14.742 49.656 3.383 1 91.75 552 ARG B C 1
ATOM 8377 O O . ARG B 1 552 ? 15.539 50.062 4.23 1 91.75 552 ARG B O 1
ATOM 8384 N N . GLY B 1 553 ? 15.055 48.844 2.438 1 87.5 553 GLY B N 1
ATOM 8385 C CA . GLY B 1 553 ? 16.438 48.438 2.242 1 87.5 553 GLY B CA 1
ATOM 8386 C C . GLY B 1 553 ? 16.812 47.156 2.994 1 87.5 553 GLY B C 1
ATOM 8387 O O . GLY B 1 553 ? 17.891 46.625 2.793 1 87.5 553 GLY B O 1
ATOM 8388 N N . LEU B 1 554 ? 15.961 46.719 3.826 1 88.25 554 LEU B N 1
ATOM 8389 C CA . LEU B 1 554 ? 16.203 45.469 4.531 1 88.25 554 LEU B CA 1
ATOM 8390 C C . LEU B 1 554 ? 15.906 44.281 3.629 1 88.25 554 LEU B C 1
ATOM 8392 O O . LEU B 1 554 ? 14.852 44.219 2.986 1 88.25 554 LEU B O 1
ATOM 8396 N N . PRO B 1 555 ? 16.859 43.406 3.502 1 82.44 555 PRO B N 1
ATOM 8397 C CA . PRO B 1 555 ? 16.547 42.188 2.734 1 82.44 555 PRO B CA 1
ATOM 8398 C C . PRO B 1 555 ? 15.469 41.312 3.396 1 82.44 555 PRO B C 1
ATOM 8400 O O . PRO B 1 555 ? 15.453 41.188 4.621 1 82.44 555 PRO B O 1
ATOM 8403 N N . ALA B 1 556 ? 14.57 40.812 2.604 1 78.19 556 ALA B N 1
ATOM 8404 C CA . ALA B 1 556 ? 13.492 39.969 3.117 1 78.19 556 ALA B CA 1
ATOM 8405 C C . ALA B 1 556 ? 14.016 38.625 3.539 1 78.19 556 ALA B C 1
ATOM 8407 O O . ALA B 1 556 ? 14.812 38 2.826 1 78.19 556 ALA B O 1
ATOM 8408 N N . LYS B 1 557 ? 13.594 38.25 4.703 1 78 557 LYS B N 1
ATOM 8409 C CA . LYS B 1 557 ? 13.984 36.938 5.199 1 78 557 LYS B CA 1
ATOM 8410 C C . LYS B 1 557 ? 12.789 35.969 5.234 1 78 557 LYS B C 1
ATOM 8412 O O . LYS B 1 557 ? 12.961 34.75 5.336 1 78 557 LYS B O 1
AT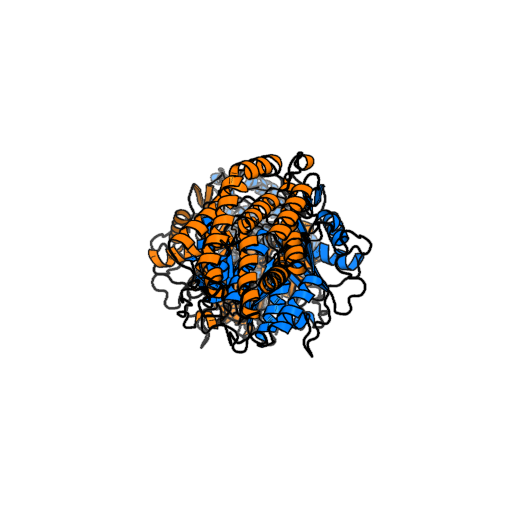OM 8417 N N . LEU B 1 558 ? 11.656 36.5 5.156 1 78.94 558 LEU B N 1
ATOM 8418 C CA . LEU B 1 558 ? 10.414 35.719 5.184 1 78.94 558 LEU B CA 1
ATOM 8419 C C . LEU B 1 558 ? 9.398 36.312 4.203 1 78.94 558 LEU B C 1
ATOM 8421 O O . LEU B 1 558 ? 9.539 37.438 3.746 1 78.94 558 LEU B O 1
ATOM 8425 N N . GLY B 1 559 ? 8.484 35.438 3.895 1 63.62 559 GLY B N 1
ATOM 8426 C CA . GLY B 1 559 ? 7.379 35.938 3.08 1 63.62 559 GLY B CA 1
ATOM 8427 C C . GLY B 1 559 ? 7.605 35.719 1.593 1 63.62 559 GLY B C 1
ATOM 8428 O O . GLY B 1 559 ? 8.625 35.156 1.183 1 63.62 559 GLY B O 1
ATOM 8429 N N . ARG B 1 560 ? 6.715 36.125 0.883 1 54.75 560 ARG B N 1
ATOM 8430 C CA . ARG B 1 560 ? 6.676 35.938 -0.562 1 54.75 560 ARG B CA 1
ATOM 8431 C C . ARG B 1 560 ? 7.852 36.625 -1.242 1 54.75 560 ARG B C 1
ATOM 8433 O O . ARG B 1 560 ? 8.312 36.188 -2.301 1 54.75 560 ARG B O 1
ATOM 8440 N N . THR B 1 561 ? 8.266 37.656 -0.557 1 53.72 561 THR B N 1
ATOM 8441 C CA . THR B 1 561 ? 9.352 38.438 -1.143 1 53.72 561 THR B CA 1
ATOM 8442 C C . THR B 1 561 ? 10.586 37.562 -1.347 1 53.72 561 THR B C 1
ATOM 8444 O O . THR B 1 561 ? 11.312 37.719 -2.326 1 53.72 561 THR B O 1
ATOM 8447 N N . VAL B 1 562 ? 10.758 36.656 -0.426 1 59 562 VAL B N 1
ATOM 8448 C CA . VAL B 1 562 ? 11.922 35.781 -0.52 1 59 562 VAL B CA 1
ATOM 8449 C C . VAL B 1 562 ? 11.836 34.969 -1.801 1 59 562 VAL B C 1
ATOM 8451 O O . VAL B 1 562 ? 12.852 34.719 -2.467 1 59 562 VAL B O 1
ATOM 8454 N N . TYR B 1 563 ? 10.703 34.531 -2.084 1 50.31 563 TYR B N 1
ATOM 8455 C CA . TYR B 1 563 ? 10.508 33.625 -3.205 1 50.31 563 TYR B CA 1
ATOM 8456 C C . TYR B 1 563 ? 10.656 34.375 -4.535 1 50.31 563 TYR B C 1
ATOM 8458 O O . TYR B 1 563 ? 11.094 33.781 -5.527 1 50.31 563 TYR B O 1
ATOM 8466 N N . LEU B 1 564 ? 10.203 35.594 -4.492 1 47.62 564 LEU B N 1
ATOM 8467 C CA . LEU B 1 564 ? 10.203 36.312 -5.758 1 47.62 564 LEU B CA 1
ATOM 8468 C C . LEU B 1 564 ? 11.586 36.875 -6.059 1 47.62 564 LEU B C 1
ATOM 8470 O O . LEU B 1 564 ? 11.844 37.344 -7.168 1 47.62 564 LEU B O 1
ATOM 8474 N N . GLY B 1 565 ? 12.547 36.531 -5.191 1 51.59 565 GLY B N 1
ATOM 8475 C CA . GLY B 1 565 ? 13.906 36.969 -5.484 1 51.59 565 GLY B CA 1
ATOM 8476 C C . GLY B 1 565 ? 13.984 38.438 -5.875 1 51.59 565 GLY B C 1
ATOM 8477 O O . GLY B 1 565 ? 14.93 38.875 -6.543 1 51.59 565 GLY B O 1
ATOM 8478 N N . GLY B 1 566 ? 12.984 39.156 -5.566 1 54.66 566 GLY B N 1
ATOM 8479 C CA . GLY B 1 566 ? 12.75 40.375 -6.328 1 54.66 566 GLY B CA 1
ATOM 8480 C C . GLY B 1 566 ? 13.625 41.531 -5.883 1 54.66 566 GLY B C 1
ATOM 8481 O O . GLY B 1 566 ? 14.242 41.5 -4.816 1 54.66 566 GLY B O 1
ATOM 8482 N N . SER B 1 567 ? 14.156 42.312 -6.816 1 63.38 567 SER B N 1
ATOM 8483 C CA . SER B 1 567 ? 14.773 43.625 -6.715 1 63.38 567 SER B CA 1
ATOM 8484 C C . SER B 1 567 ? 13.766 44.688 -6.293 1 63.38 567 SER B C 1
ATOM 8486 O O . SER B 1 567 ? 12.562 44.406 -6.207 1 63.38 567 SER B O 1
ATOM 8488 N N . GLY B 1 568 ? 14.078 45.781 -5.492 1 71.88 568 GLY B N 1
ATOM 8489 C CA . GLY B 1 568 ? 13.242 46.938 -5.223 1 71.88 568 GLY B CA 1
ATOM 8490 C C . GLY B 1 568 ? 12.977 47.156 -3.746 1 71.88 568 GLY B C 1
ATOM 8491 O O . GLY B 1 568 ? 12.469 48.188 -3.348 1 71.88 568 GLY B O 1
ATOM 8492 N N . PHE B 1 569 ? 13.336 46.031 -2.988 1 77.94 569 PHE B N 1
ATOM 8493 C CA . PHE B 1 569 ? 13.102 46.156 -1.557 1 77.94 569 PHE B CA 1
ATOM 8494 C C . PHE B 1 569 ? 13.852 47.375 -0.989 1 77.94 569 PHE B C 1
ATOM 8496 O O . PHE B 1 569 ? 13.5 47.875 0.071 1 77.94 569 PHE B O 1
ATOM 8503 N N . GLU B 1 570 ? 14.758 47.781 -1.698 1 83.38 570 GLU B N 1
ATOM 8504 C CA . GLU B 1 570 ? 15.547 48.938 -1.25 1 83.38 570 GLU B CA 1
ATOM 8505 C C . GLU B 1 570 ? 14.773 50.219 -1.425 1 83.38 570 GLU B C 1
ATOM 8507 O O . GLU B 1 570 ? 15.102 51.25 -0.808 1 83.38 570 GLU B O 1
ATOM 8512 N N . GLN B 1 571 ? 13.75 50.219 -2.18 1 85.31 571 GLN B N 1
ATOM 8513 C CA . GLN B 1 571 ? 13.094 51.469 -2.574 1 85.31 571 GLN B CA 1
ATOM 8514 C C . GLN B 1 571 ? 11.812 51.688 -1.771 1 85.31 571 GLN B C 1
ATOM 8516 O O . GLN B 1 571 ? 11.289 52.812 -1.725 1 85.31 571 GLN B O 1
ATOM 8521 N N . VAL B 1 572 ? 11.344 50.688 -1.189 1 91.38 572 VAL B N 1
ATOM 8522 C CA . VAL B 1 572 ? 10.055 50.844 -0.521 1 91.38 572 VAL B CA 1
ATOM 8523 C C . VAL B 1 572 ? 10.07 50.094 0.812 1 91.38 572 VAL B C 1
ATOM 8525 O O . VAL B 1 572 ? 10.797 49.094 0.971 1 91.38 572 VAL B O 1
ATOM 8528 N N . PRO B 1 573 ? 9.273 50.594 1.776 1 94.56 573 PRO B N 1
ATOM 8529 C CA . PRO B 1 573 ? 9.109 49.844 3.016 1 94.56 573 PRO B CA 1
ATOM 8530 C C . PRO B 1 573 ? 8.266 48.562 2.824 1 94.56 573 PRO B C 1
ATOM 8532 O O . PRO B 1 573 ? 7.664 48.375 1.764 1 94.56 573 PRO B O 1
ATOM 8535 N N . ASP B 1 574 ? 8.359 47.688 3.787 1 93.19 574 ASP B N 1
ATOM 8536 C CA . ASP B 1 574 ? 7.484 46.531 3.76 1 93.19 574 ASP B CA 1
ATOM 8537 C C . ASP B 1 574 ? 6.012 46.938 3.742 1 93.19 574 ASP B C 1
ATOM 8539 O O . ASP B 1 574 ? 5.559 47.688 4.613 1 93.19 574 ASP B O 1
ATOM 8543 N N . PRO B 1 575 ? 5.312 46.562 2.83 1 92.75 575 PRO B N 1
ATOM 8544 C CA . PRO B 1 575 ? 3.912 46.969 2.713 1 92.75 575 PRO B CA 1
ATOM 8545 C C . PRO B 1 575 ? 3.08 46.594 3.939 1 92.75 575 PRO B C 1
ATOM 8547 O O . PRO B 1 575 ? 2.246 47.406 4.383 1 92.75 575 PRO B O 1
ATOM 8550 N N . GLY B 1 576 ? 3.258 45.438 4.504 1 93.88 576 GLY B N 1
ATOM 8551 C CA . GLY B 1 576 ? 2.52 45.031 5.688 1 93.88 576 GLY B CA 1
ATOM 8552 C C . GLY B 1 576 ? 2.836 45.875 6.91 1 93.88 576 GLY B C 1
ATOM 8553 O O . GLY B 1 576 ? 1.933 46.281 7.641 1 93.88 576 GLY B O 1
ATOM 8554 N N . ALA B 1 577 ? 4.109 46.094 7.066 1 95.56 577 ALA B N 1
ATOM 8555 C CA . ALA B 1 577 ? 4.535 46.938 8.172 1 95.56 577 ALA B CA 1
ATOM 8556 C C . ALA B 1 577 ? 3.977 48.344 8.023 1 95.56 577 ALA B C 1
ATOM 8558 O O . ALA B 1 577 ? 3.521 48.969 9 1 95.56 577 ALA B O 1
ATOM 8559 N N . TRP B 1 578 ? 4.047 48.844 6.828 1 96.69 578 TRP B N 1
ATOM 8560 C CA . TRP B 1 578 ? 3.533 50.156 6.566 1 96.69 578 TRP B CA 1
ATOM 8561 C C . TRP B 1 578 ? 2.035 50.25 6.84 1 96.69 578 TRP B C 1
ATOM 8563 O O . TRP B 1 578 ? 1.557 51.188 7.461 1 96.69 578 TRP B O 1
ATOM 8573 N N . GLY B 1 579 ? 1.32 49.312 6.375 1 97 579 GLY B N 1
ATOM 8574 C CA . GLY B 1 579 ? -0.111 49.281 6.633 1 97 579 GLY B CA 1
ATOM 8575 C C . GLY B 1 579 ? -0.454 49.312 8.109 1 97 579 GLY B C 1
ATOM 8576 O O . GLY B 1 579 ? -1.349 50.031 8.539 1 97 579 GLY B O 1
ATOM 8577 N N . LEU B 1 580 ? 0.234 48.469 8.875 1 97.56 580 LEU B N 1
ATOM 8578 C CA . LEU B 1 580 ? -0.017 48.406 10.305 1 97.56 580 LEU B CA 1
ATOM 8579 C C . LEU B 1 580 ? 0.327 49.75 10.961 1 97.56 580 LEU B C 1
ATOM 8581 O O . LEU B 1 580 ? -0.381 50.219 11.867 1 97.56 580 LEU B O 1
ATOM 8585 N N . ALA B 1 581 ? 1.387 50.375 10.523 1 97.75 581 ALA B N 1
ATOM 8586 C CA . ALA B 1 581 ? 1.785 51.688 11.047 1 97.75 581 ALA B CA 1
ATOM 8587 C C . ALA B 1 581 ? 0.711 52.719 10.773 1 97.75 581 ALA B C 1
ATOM 8589 O O . ALA B 1 581 ? 0.434 53.562 11.633 1 97.75 581 ALA B O 1
ATOM 8590 N N . MET B 1 582 ? 0.177 52.656 9.609 1 97.5 582 MET B N 1
ATOM 8591 C CA . MET B 1 582 ? -0.88 53.594 9.273 1 97.5 582 MET B CA 1
ATOM 8592 C C . MET B 1 582 ? -2.115 53.375 10.133 1 97.5 582 MET B C 1
ATOM 8594 O O . MET B 1 582 ? -2.791 54.312 10.523 1 97.5 582 MET B O 1
ATOM 8598 N N . PHE B 1 583 ? -2.42 52.219 10.453 1 97.19 583 PHE B N 1
ATOM 8599 C CA . PHE B 1 583 ? -3.502 51.906 11.375 1 97.19 583 PHE B CA 1
ATOM 8600 C C . PHE B 1 583 ? -3.25 52.531 12.742 1 97.19 583 PHE B C 1
ATOM 8602 O O . PHE B 1 583 ? -4.129 53.188 13.297 1 97.19 583 PHE B O 1
ATOM 8609 N N . PHE B 1 584 ? -2.041 52.312 13.211 1 97.31 584 PHE B N 1
ATOM 8610 C CA . PHE B 1 584 ? -1.68 52.875 14.516 1 97.31 584 PHE B CA 1
ATOM 8611 C C . PHE B 1 584 ? -1.73 54.375 14.5 1 97.31 584 PHE B C 1
ATOM 8613 O O . PHE B 1 584 ? -2.123 55 15.484 1 97.31 584 PHE B O 1
ATOM 8620 N N . SER B 1 585 ? -1.297 54.906 13.383 1 96.69 585 SER B N 1
ATOM 8621 C CA . SER B 1 585 ? -1.361 56.344 13.242 1 96.69 585 SER B CA 1
ATOM 8622 C C . SER B 1 585 ? -2.797 56.844 13.352 1 96.69 585 SER B C 1
ATOM 8624 O O . SER B 1 585 ? -3.053 57.875 13.953 1 96.69 585 SER B O 1
ATOM 8626 N N . GLY B 1 586 ? -3.682 56.125 12.766 1 95.88 586 GLY B N 1
ATOM 8627 C CA . GLY B 1 586 ? -5.094 56.469 12.875 1 95.88 586 GLY B CA 1
ATOM 8628 C C . GLY B 1 586 ? -5.637 56.344 14.281 1 95.88 586 GLY B C 1
ATOM 8629 O O . GLY B 1 586 ? -6.457 57.156 14.719 1 95.88 586 GLY B O 1
ATOM 8630 N N . LEU B 1 587 ? -5.215 55.375 15.008 1 95.12 587 LEU B N 1
ATOM 8631 C CA . LEU B 1 587 ? -5.629 55.188 16.391 1 95.12 587 LEU B CA 1
ATOM 8632 C C . LEU B 1 587 ? -5.246 56.406 17.234 1 95.12 587 LEU B C 1
ATOM 8634 O O . LEU B 1 587 ? -5.992 56.812 18.141 1 95.12 587 LEU B O 1
ATOM 8638 N N . ALA B 1 588 ? -4.082 56.938 16.922 1 93.38 588 ALA B N 1
ATOM 8639 C CA . ALA B 1 588 ? -3.529 58.062 17.703 1 93.38 588 ALA B CA 1
ATOM 8640 C C . ALA B 1 588 ? -4.258 59.344 17.391 1 93.38 588 ALA B C 1
ATOM 8642 O O . ALA B 1 588 ? -4.234 60.281 18.188 1 93.38 588 ALA B O 1
ATOM 8643 N N . SER B 1 589 ? -4.812 59.5 16.25 1 84.94 589 SER B N 1
ATOM 8644 C CA . SER B 1 589 ? -5.418 60.75 15.805 1 84.94 589 SER B CA 1
ATOM 8645 C C . SER B 1 589 ? -6.738 61.031 16.516 1 84.94 589 SER B C 1
ATOM 8647 O O . SER B 1 589 ? -7.258 62.156 16.484 1 84.94 589 SER B O 1
ATOM 8649 N N . TYR B 1 590 ? -7.312 59.969 17.031 1 67.38 590 TYR B N 1
ATOM 8650 C CA . TYR B 1 590 ? -8.57 60.25 17.719 1 67.38 590 TYR B CA 1
ATOM 8651 C C . TYR B 1 590 ? -8.312 60.969 19.047 1 67.38 590 TYR B C 1
ATOM 8653 O O . TYR B 1 590 ? -7.574 60.469 19.891 1 67.38 590 TYR B O 1
ATOM 8661 N N . GLU B 1 591 ? -8.031 62.281 19 1 49.47 591 GLU B N 1
ATOM 8662 C CA . GLU B 1 591 ? -7.957 63.125 20.188 1 49.47 591 GLU B CA 1
ATOM 8663 C C . GLU B 1 591 ? -9.203 62.969 21.047 1 49.47 591 GLU B C 1
ATOM 8665 O O . GLU B 1 591 ? -10.328 62.969 20.531 1 49.47 591 GLU B O 1
ATOM 8670 N N . LEU B 1 592 ? -9.102 62.219 22.141 1 40.06 592 LEU B N 1
ATOM 8671 C CA . LEU B 1 592 ? -10.195 62.375 23.094 1 40.06 592 LEU B CA 1
ATOM 8672 C C . LEU B 1 592 ? -10.648 63.844 23.172 1 40.06 592 LEU B C 1
ATOM 8674 O O . LEU B 1 592 ? -9.828 64.75 23.406 1 40.06 592 LEU B O 1
ATOM 8678 N N . GLU B 1 593 ? -11.523 64.25 22.344 1 34.81 593 GLU B N 1
ATOM 8679 C CA . GLU B 1 593 ? -12.148 65.438 22.891 1 34.81 593 GLU B CA 1
ATOM 8680 C C . GLU B 1 593 ? -12.57 65.25 24.344 1 34.81 593 GLU B C 1
ATOM 8682 O O . GLU B 1 593 ? -13.07 64.188 24.703 1 34.81 593 GLU B O 1
#